Protein AF-A0AAV0T4R6-F1 (afdb_monomer)

Sequence (750 aa):
MATSAPNDISAMLDVAIAAARAAGAHMKSQLNTSCVEKTKSSKDDLVTIVDKQCQDLVFDTIKSTFPSHEFLGEEDVAPGSEASVRALQDLVSKEWLWIVDPIDGTTNFVHHRPASVVSVACAHLGEVVVGVIYDPYRDELFTAQKDKGTCLNGQPTHVSQEASISEALVGFGIGTKDSVRLPMLDFARELSAKCRGLRLQGAAAIELAWTAVGRQSAFYELDLNSWDIAAGALLVKEAGGQVTNSDGTAFSLNIRNIVASNNKGDIHSSMIKLIAKADAVHDHVNTWFFMCGPLAVNVFLLGLSLNLYVYKQNNLAFDQVFAMRPDEVPTAHGVFRTAIFLLVVQFFMFNAEIAQRGDAFGIDETRMEMLLLGYVCVAVSLLLCPLNVLHYKFRMFVVRKIARCLWPFQNFSLKLPTHATPFIEVFIADGMTSLSKFIQDLSVALMLLVMSLNSEPNDLKKSYLSKLKESPLPYFAASTPYIIRATQCLISFRRTTSVNDRFLHLLNTMKYCSSLLVISVGAYPMLTGIARPEHNSFFLLCAVFNSLYSFLWDVVMDWGLGQPKLPRRVAFLRHQLTYRPRKIYYLIIVVDFALRIVWVTKWWDWMHRGVHFKLFSQIAEVVRRIIWNFVRVEWQCIKLDILSSKKLLAGSLEVEGMIEKVPLTGENEDDLFEDAKTRMRTLNRPSAENSTKTSSTFGQSSSIGSKLHLKEVKNGDDAVVGLGGKGHRNEMITIASYYGKPEAILVSKW

Radius of gyration: 40.01 Å; Cα contacts (8 Å, |Δi|>4): 1051; chains: 1; bounding box: 109×79×119 Å

Organism: NCBI:txid134698

Secondary structure (DSSP, 8-state):
-----TT-HHHHHHHHHHHHHHHHHHHHHTTTT----EESSSTT-EE-HHHHHHHHHHHHHHHHH-TT-EEEEGGGSPSSHHHHHHHHHTTTTSSSEEEEEEEETHHHHHTT-S--EEEEEEEETTEEEEEEEEETTTTEEEEEETTTEEEETTEEE------SGGG-EEEE---SSHHHHHHHHHHHHHHHTTSSEEE--S-HHHHHHHHHTTSSSEEEESS--HHHHHHHHHHHHHTT-EEEETTSPBP-TT--SEEEE---TTHHHHHHHHHHHTTTTS----GGGGGHHHHHHHHHHHHHHHHHHHHHHTT--HHHHTT--TTTPPPHHHHHHHHHHHHHHHHHHHHHHHHHHTS-----S--HHHHHHHHHHHHHHHHH-SSSTT-HHHHHHHHHHHHHHTGGGTS---SPPSS---HHHHHHHHHHHTTHHHHHHHHHHHHHHHHHHHS-HHHHHHHHHHHHHH-SHHHHHHHHHHHHHHHHHHHHHHH---HHHHHHHHHHHHHHHHHHHHHHHHHHHHHHT-S-GGG-HHHHHHHHHHHHHHHHHIIIIIS--S-PPSSSSSSSS-S---SSSTHHHHHHHHHHHHHHHHHHHTTSTTTTT-HHHHHHHHHHHHHHHHHHHHHHHHHHHHHTTHHHHHHHHHHHHHHHHHHTT---------S-SSSSSSTTS----------------------------------------------------------SPPPP------

Structure (mmCIF, N/CA/C/O backbone):
data_AF-A0AAV0T4R6-F1
#
_entry.id   AF-A0AAV0T4R6-F1
#
loop_
_atom_site.group_PDB
_atom_site.id
_atom_site.type_symbol
_atom_site.label_atom_id
_atom_site.label_alt_id
_atom_site.label_comp_id
_atom_site.label_asym_id
_atom_site.label_entity_id
_atom_site.label_seq_id
_atom_site.pdbx_PDB_ins_code
_atom_site.Cartn_x
_atom_site.Cartn_y
_atom_site.Cartn_z
_atom_site.occupancy
_atom_site.B_iso_or_equiv
_atom_site.auth_seq_id
_atom_site.auth_comp_id
_atom_site.auth_asym_id
_atom_site.auth_atom_id
_atom_site.pdbx_PDB_model_num
ATOM 1 N N . MET A 1 1 ? 42.948 -16.107 -40.304 1.00 36.41 1 MET A N 1
ATOM 2 C CA . MET A 1 1 ? 41.979 -15.595 -39.316 1.00 36.41 1 MET A CA 1
ATOM 3 C C . MET A 1 1 ? 42.699 -14.535 -38.511 1.00 36.41 1 MET A C 1
ATOM 5 O O . MET A 1 1 ? 43.608 -14.877 -37.769 1.00 36.41 1 MET A O 1
ATOM 9 N N . ALA A 1 2 ? 42.420 -13.264 -38.793 1.00 34.12 2 ALA A N 1
ATOM 10 C CA . ALA A 1 2 ? 43.018 -12.152 -38.068 1.00 34.12 2 ALA A CA 1
ATOM 11 C C . ALA A 1 2 ? 42.344 -12.066 -36.696 1.00 34.12 2 ALA A C 1
ATOM 13 O O . ALA A 1 2 ? 41.126 -11.945 -36.618 1.00 34.12 2 ALA A O 1
ATOM 14 N N . THR A 1 3 ? 43.131 -12.190 -35.635 1.00 41.66 3 THR A N 1
ATOM 15 C CA . THR A 1 3 ? 42.727 -11.890 -34.261 1.00 41.66 3 THR A CA 1
ATOM 16 C C . THR A 1 3 ? 42.381 -10.403 -34.189 1.00 41.66 3 THR A C 1
ATOM 18 O O . THR A 1 3 ? 43.286 -9.566 -34.205 1.00 41.66 3 THR A O 1
ATOM 21 N N . SER A 1 4 ? 41.089 -10.069 -34.191 1.00 43.41 4 SER A N 1
ATOM 22 C CA . SER A 1 4 ? 40.605 -8.715 -33.909 1.00 43.41 4 SER A CA 1
ATOM 23 C C . SER A 1 4 ? 41.105 -8.291 -32.528 1.00 43.41 4 SER A C 1
ATOM 25 O O . SER A 1 4 ? 41.111 -9.091 -31.591 1.00 43.41 4 SER A O 1
ATOM 27 N N . ALA A 1 5 ? 41.589 -7.055 -32.412 1.00 47.16 5 ALA A N 1
ATOM 28 C CA . ALA A 1 5 ? 42.100 -6.529 -31.154 1.00 47.16 5 ALA A CA 1
ATOM 29 C C . ALA A 1 5 ? 41.009 -6.582 -30.060 1.00 47.16 5 ALA A C 1
ATOM 31 O O . ALA A 1 5 ? 39.840 -6.355 -30.373 1.00 47.16 5 ALA A O 1
ATOM 32 N N . PRO A 1 6 ? 41.369 -6.815 -28.785 1.00 52.62 6 PRO A N 1
ATOM 33 C CA . PRO A 1 6 ? 40.419 -6.989 -27.676 1.00 52.62 6 PRO A CA 1
ATOM 34 C C . PRO A 1 6 ? 39.485 -5.789 -27.395 1.00 52.62 6 PRO A C 1
ATOM 36 O O . PRO A 1 6 ? 38.571 -5.925 -26.594 1.00 52.62 6 PRO A O 1
ATOM 39 N N . ASN A 1 7 ? 39.655 -4.652 -28.085 1.00 66.06 7 ASN A N 1
ATOM 40 C CA . ASN A 1 7 ? 38.892 -3.412 -27.880 1.00 66.06 7 ASN A CA 1
ATOM 41 C C . ASN A 1 7 ? 38.111 -2.942 -29.131 1.00 66.06 7 ASN A C 1
ATOM 43 O O . ASN A 1 7 ? 37.771 -1.763 -29.237 1.00 66.06 7 ASN A O 1
ATOM 47 N N . ASP A 1 8 ? 37.858 -3.814 -30.113 1.00 86.12 8 ASP A N 1
ATOM 48 C CA . ASP A 1 8 ? 37.097 -3.443 -31.316 1.00 86.12 8 ASP A CA 1
ATOM 49 C C . ASP A 1 8 ? 35.579 -3.505 -31.073 1.00 86.12 8 ASP A C 1
ATOM 51 O O . ASP A 1 8 ? 34.962 -4.569 -31.126 1.00 86.12 8 ASP A O 1
ATOM 55 N N . ILE A 1 9 ? 34.968 -2.341 -30.832 1.00 92.00 9 ILE A N 1
ATOM 56 C CA . ILE A 1 9 ? 33.516 -2.184 -30.632 1.00 92.00 9 ILE A CA 1
ATOM 57 C C . ILE A 1 9 ? 32.719 -2.714 -31.840 1.00 92.00 9 ILE A C 1
ATOM 59 O O . ILE A 1 9 ? 31.626 -3.248 -31.665 1.00 92.00 9 ILE A O 1
ATOM 63 N N . SER A 1 10 ? 33.267 -2.628 -33.056 1.00 93.44 10 SER A N 1
ATOM 64 C CA . SER A 1 10 ? 32.596 -3.133 -34.264 1.00 93.44 10 SER A CA 1
ATOM 65 C C . SER A 1 10 ? 32.537 -4.662 -34.249 1.00 93.44 10 SER A C 1
ATOM 67 O O . SER A 1 10 ? 31.489 -5.245 -34.509 1.00 93.44 10 SER A O 1
ATOM 69 N N . ALA A 1 11 ? 33.631 -5.314 -33.840 1.00 94.50 11 ALA A N 1
ATOM 70 C CA . ALA A 1 11 ? 33.649 -6.762 -33.637 1.00 94.50 11 ALA A CA 1
ATOM 71 C C . ALA A 1 11 ? 32.690 -7.192 -32.511 1.00 94.50 11 ALA A C 1
ATOM 73 O O . ALA A 1 11 ? 32.040 -8.231 -32.615 1.00 94.50 11 ALA A O 1
ATOM 74 N N . MET A 1 12 ? 32.551 -6.387 -31.450 1.00 96.62 12 MET A N 1
ATOM 75 C CA . MET A 1 12 ? 31.553 -6.636 -30.401 1.00 96.62 12 MET A CA 1
ATOM 76 C C . MET A 1 12 ? 30.124 -6.553 -30.945 1.00 96.62 12 MET A C 1
ATOM 78 O O . MET A 1 12 ? 29.301 -7.399 -30.601 1.00 96.62 12 MET A O 1
ATOM 82 N N . LEU A 1 13 ? 29.828 -5.582 -31.814 1.00 98.06 13 LEU A N 1
ATOM 83 C CA . LEU A 1 13 ? 28.528 -5.487 -32.474 1.00 98.06 13 LEU A CA 1
ATOM 84 C C . LEU A 1 13 ? 28.237 -6.730 -33.328 1.00 98.06 13 LEU A C 1
ATOM 86 O O . LEU A 1 13 ? 27.162 -7.311 -33.194 1.00 98.06 13 LEU A O 1
ATOM 90 N N . ASP A 1 14 ? 29.192 -7.183 -34.141 1.00 97.81 14 ASP A N 1
ATOM 91 C CA . ASP A 1 14 ? 29.025 -8.380 -34.977 1.00 97.81 14 ASP A CA 1
ATOM 92 C C . ASP A 1 14 ? 28.740 -9.637 -34.135 1.00 97.81 14 ASP A C 1
ATOM 94 O O . ASP A 1 14 ? 27.844 -10.426 -34.455 1.00 97.81 14 ASP A O 1
ATOM 98 N N . VAL A 1 15 ? 29.452 -9.801 -33.015 1.00 98.19 15 VAL A N 1
ATOM 99 C CA . VAL A 1 15 ? 29.232 -10.911 -32.074 1.00 98.19 15 VAL A CA 1
ATOM 100 C C . VAL A 1 15 ? 27.875 -10.796 -31.376 1.00 98.19 15 VAL A C 1
ATOM 102 O O . VAL A 1 15 ? 27.172 -11.799 -31.253 1.00 98.19 15 VAL A O 1
ATOM 105 N N . ALA A 1 16 ? 27.463 -9.592 -30.970 1.00 98.50 16 ALA A N 1
ATOM 106 C CA . ALA A 1 16 ? 26.151 -9.350 -30.371 1.00 98.50 16 ALA A CA 1
ATOM 107 C C . ALA A 1 16 ? 25.010 -9.699 -31.342 1.00 98.50 16 ALA A C 1
ATOM 109 O O . ALA A 1 16 ? 24.032 -10.337 -30.951 1.00 98.50 16 ALA A O 1
ATOM 110 N N . ILE A 1 17 ? 25.158 -9.341 -32.623 1.00 98.69 17 ILE A N 1
ATOM 111 C CA . ILE A 1 17 ? 24.211 -9.688 -33.690 1.00 98.69 17 ILE A CA 1
ATOM 112 C C . ILE A 1 17 ? 24.124 -11.206 -33.863 1.00 98.69 17 ILE A C 1
ATOM 114 O O . ILE A 1 17 ? 23.020 -11.753 -33.928 1.00 98.69 17 ILE A O 1
ATOM 118 N N . ALA A 1 18 ? 25.269 -11.890 -33.936 1.00 98.31 18 ALA A N 1
ATOM 119 C CA . ALA A 1 18 ? 25.312 -13.342 -34.077 1.00 98.31 18 ALA A CA 1
ATOM 120 C C . ALA A 1 18 ? 24.632 -14.042 -32.888 1.00 98.31 18 ALA A C 1
ATOM 122 O O . ALA A 1 18 ? 23.793 -14.922 -33.093 1.00 98.31 18 ALA A O 1
ATOM 123 N N . ALA A 1 19 ? 24.931 -13.598 -31.665 1.00 98.31 19 ALA A N 1
ATOM 124 C CA . ALA A 1 19 ? 24.350 -14.123 -30.436 1.00 98.31 19 ALA A CA 1
ATOM 125 C C . ALA A 1 19 ? 22.826 -13.911 -30.378 1.00 98.31 19 ALA A C 1
ATOM 127 O O . ALA A 1 19 ? 22.076 -14.868 -30.171 1.00 98.31 19 ALA A O 1
ATOM 128 N N . ALA A 1 20 ? 22.351 -12.688 -30.642 1.00 98.56 20 ALA A N 1
ATOM 129 C CA . ALA A 1 20 ? 20.925 -12.364 -30.622 1.00 98.56 20 ALA A CA 1
ATOM 130 C C . ALA A 1 20 ? 20.135 -13.147 -31.685 1.00 98.56 20 ALA A C 1
ATOM 132 O O . ALA A 1 20 ? 19.051 -13.659 -31.402 1.00 98.56 20 ALA A O 1
ATOM 133 N N . ARG A 1 21 ? 20.686 -13.308 -32.900 1.00 98.44 21 ARG A N 1
ATOM 134 C CA . ARG A 1 21 ? 20.055 -14.116 -33.958 1.00 98.44 21 ARG A CA 1
ATOM 135 C C . ARG A 1 21 ? 19.988 -15.597 -33.595 1.00 98.44 21 ARG A C 1
ATOM 137 O O . ARG A 1 21 ? 18.956 -16.219 -33.846 1.00 98.44 21 ARG A O 1
ATOM 144 N N . ALA A 1 22 ? 21.051 -16.154 -33.012 1.00 97.94 22 ALA A N 1
ATOM 145 C CA . ALA A 1 22 ? 21.080 -17.551 -32.582 1.00 97.94 22 ALA A CA 1
ATOM 146 C C . ALA A 1 22 ? 20.022 -17.826 -31.501 1.00 97.94 22 ALA A C 1
ATOM 148 O O . ALA A 1 22 ? 19.204 -18.735 -31.658 1.00 97.94 22 ALA A O 1
ATOM 149 N N . ALA A 1 23 ? 19.971 -16.990 -30.461 1.00 97.81 23 ALA A N 1
ATOM 150 C CA . ALA A 1 23 ? 18.964 -17.093 -29.410 1.00 97.81 23 ALA A CA 1
ATOM 151 C C . ALA A 1 23 ? 17.542 -16.860 -29.939 1.00 97.81 23 ALA A C 1
ATOM 153 O O . ALA A 1 23 ? 16.640 -17.634 -29.638 1.00 97.81 23 ALA A O 1
ATOM 154 N N . GLY A 1 24 ? 17.325 -15.869 -30.809 1.00 96.94 24 GLY A N 1
ATOM 155 C CA . GLY A 1 24 ? 16.000 -15.613 -31.380 1.00 96.94 24 GLY A CA 1
ATOM 156 C C . GLY A 1 24 ? 15.509 -16.732 -32.305 1.00 96.94 24 GLY A C 1
ATOM 157 O O . GLY A 1 24 ? 14.315 -17.035 -32.328 1.00 96.94 24 GLY A O 1
ATOM 158 N N . ALA A 1 25 ? 16.412 -17.390 -33.041 1.00 96.44 25 ALA A N 1
ATOM 159 C CA . ALA A 1 25 ? 16.084 -18.586 -33.817 1.00 96.44 25 ALA A CA 1
ATOM 160 C C . ALA A 1 25 ? 15.682 -19.755 -32.903 1.00 96.44 25 ALA A C 1
ATOM 162 O O . ALA A 1 25 ? 14.692 -20.439 -33.182 1.00 96.44 25 ALA A O 1
ATOM 163 N N . HIS A 1 26 ? 16.400 -19.941 -31.789 1.00 95.56 26 HIS A N 1
ATOM 164 C CA . HIS A 1 26 ? 16.051 -20.930 -30.770 1.00 95.56 26 HIS A CA 1
ATOM 165 C C . HIS A 1 26 ? 14.690 -20.629 -30.135 1.00 95.56 26 HIS A C 1
ATOM 167 O O . HIS A 1 26 ? 13.808 -21.487 -30.181 1.00 95.56 26 HIS A O 1
ATOM 173 N N . MET A 1 27 ? 14.463 -19.392 -29.675 1.00 93.44 27 MET A N 1
ATOM 174 C CA . MET A 1 27 ? 13.177 -18.922 -29.146 1.00 93.44 27 MET A CA 1
ATOM 175 C C . MET A 1 27 ? 12.031 -19.231 -30.117 1.00 93.44 27 MET A C 1
ATOM 177 O O . MET A 1 27 ? 11.029 -19.836 -29.736 1.00 93.44 27 MET A O 1
ATOM 181 N N . LYS A 1 28 ? 12.192 -18.891 -31.403 1.00 91.62 28 LYS A N 1
ATOM 182 C CA . LYS A 1 28 ? 11.178 -19.145 -32.437 1.00 91.62 28 LYS A CA 1
ATOM 183 C C . LYS A 1 28 ? 10.896 -20.637 -32.636 1.00 91.62 28 LYS A C 1
ATOM 185 O O . LYS A 1 28 ? 9.748 -21.012 -32.872 1.00 91.62 28 LYS A O 1
ATOM 190 N N . SER A 1 29 ? 11.915 -21.493 -32.528 1.00 91.56 29 SER A N 1
ATOM 191 C CA . SER A 1 29 ? 11.759 -22.949 -32.662 1.00 91.56 29 SER A CA 1
ATOM 192 C C . SER A 1 29 ? 10.933 -23.575 -31.531 1.00 91.56 29 SER A C 1
ATOM 194 O O . SER A 1 29 ? 10.285 -24.598 -31.745 1.00 91.56 29 SER A O 1
ATOM 196 N N . GLN A 1 30 ? 10.912 -22.937 -30.355 1.00 88.56 30 GLN A N 1
ATOM 197 C CA . GLN A 1 30 ? 10.234 -23.424 -29.150 1.00 88.56 30 GLN A CA 1
ATOM 198 C C . GLN A 1 30 ? 8.831 -22.827 -28.945 1.00 88.56 30 GLN A C 1
ATOM 200 O O . GLN A 1 30 ? 8.185 -23.090 -27.932 1.00 88.56 30 GLN A O 1
ATOM 205 N N . LEU A 1 31 ? 8.310 -22.052 -29.906 1.00 80.06 31 LEU A N 1
ATOM 206 C CA . LEU A 1 31 ? 7.000 -21.400 -29.780 1.00 80.06 31 LEU A CA 1
ATOM 207 C C . LEU A 1 31 ? 5.840 -22.375 -29.549 1.00 80.06 31 LEU A C 1
ATOM 209 O O . LEU A 1 31 ? 4.858 -21.985 -28.938 1.00 80.06 31 LEU A O 1
ATOM 213 N N . ASN A 1 32 ? 5.930 -23.616 -30.034 1.00 72.56 32 ASN A N 1
ATOM 214 C CA . ASN A 1 32 ? 4.870 -24.624 -29.883 1.00 72.56 32 ASN A CA 1
ATOM 215 C C . ASN A 1 32 ? 5.080 -25.554 -28.673 1.00 72.56 32 ASN A C 1
ATOM 217 O O . ASN A 1 32 ? 4.263 -26.443 -28.435 1.00 72.56 32 ASN A O 1
ATOM 221 N N . THR A 1 33 ? 6.182 -25.390 -27.939 1.00 68.75 33 THR A N 1
ATOM 222 C CA . THR A 1 33 ? 6.586 -26.222 -26.791 1.00 68.75 33 THR A CA 1
ATOM 223 C C . THR A 1 33 ? 6.694 -25.414 -25.495 1.00 68.75 33 THR A C 1
ATOM 225 O O . THR A 1 33 ? 7.062 -25.973 -24.461 1.00 68.75 33 THR A O 1
ATOM 228 N N . SER A 1 34 ? 6.347 -24.122 -25.524 1.00 61.28 34 SER A N 1
ATOM 229 C CA . SER A 1 34 ? 6.390 -23.222 -24.373 1.00 61.28 34 SER A CA 1
ATOM 230 C C . SER A 1 34 ? 5.389 -23.654 -23.293 1.00 61.28 34 SER A C 1
ATOM 232 O O . SER A 1 34 ? 4.182 -23.449 -23.387 1.00 61.28 34 SER A O 1
ATOM 234 N N . CYS A 1 35 ? 5.901 -24.277 -22.232 1.00 59.34 35 CYS A N 1
ATOM 235 C CA . CYS A 1 35 ? 5.155 -24.573 -21.015 1.00 59.34 35 CYS A CA 1
ATOM 236 C C . CYS A 1 35 ? 5.769 -23.777 -19.859 1.00 59.34 35 CYS A C 1
ATOM 238 O O . CYS A 1 35 ? 6.993 -23.695 -19.746 1.00 59.34 35 CYS A O 1
ATOM 240 N N . VAL A 1 36 ? 4.925 -23.193 -19.006 1.00 60.78 36 VAL A N 1
ATOM 241 C CA . VAL A 1 36 ? 5.376 -22.498 -17.792 1.00 60.78 36 VAL A CA 1
ATOM 242 C C . VAL A 1 36 ? 6.017 -23.521 -16.860 1.00 60.78 36 VAL A C 1
ATOM 244 O O . VAL A 1 36 ? 5.343 -24.446 -16.409 1.00 60.78 36 VAL A O 1
ATOM 247 N N . GLU A 1 37 ? 7.303 -23.356 -16.552 1.00 55.69 37 GLU A N 1
ATOM 248 C CA . GLU A 1 37 ? 7.976 -24.233 -15.593 1.00 55.69 37 GLU A CA 1
ATOM 249 C C . GLU A 1 37 ? 7.699 -23.767 -14.156 1.00 55.69 37 GLU A C 1
ATOM 251 O O . GLU A 1 37 ? 7.315 -24.573 -13.304 1.00 55.69 37 GLU A O 1
ATOM 256 N N . LYS A 1 38 ? 7.877 -22.461 -13.880 1.00 55.19 38 LYS A N 1
ATOM 257 C CA . LYS A 1 38 ? 7.741 -21.837 -12.550 1.00 55.19 38 LYS A CA 1
ATOM 258 C C . LYS A 1 38 ? 7.338 -20.356 -12.647 1.00 55.19 38 LYS A C 1
ATOM 260 O O . LYS A 1 38 ? 7.546 -19.703 -13.664 1.00 55.19 38 LYS A O 1
ATOM 265 N N . THR A 1 39 ? 6.795 -19.821 -11.553 1.00 54.56 39 THR A N 1
ATOM 266 C CA . THR A 1 39 ? 6.626 -18.374 -11.309 1.00 54.56 39 THR A CA 1
ATOM 267 C C . THR A 1 39 ? 7.794 -17.858 -10.454 1.00 54.56 39 THR A C 1
ATOM 269 O O . THR A 1 39 ? 8.109 -18.508 -9.455 1.00 54.56 39 THR A O 1
ATOM 272 N N . LYS A 1 40 ? 8.414 -16.720 -10.807 1.00 57.88 40 LYS A N 1
ATOM 273 C CA . LYS A 1 40 ? 9.547 -16.086 -10.095 1.00 57.88 40 LYS A CA 1
ATOM 274 C C . LYS A 1 40 ? 9.068 -15.308 -8.850 1.00 57.88 40 LYS A C 1
ATOM 276 O O . LYS A 1 40 ? 8.928 -15.894 -7.777 1.00 57.88 40 LYS A O 1
ATOM 281 N N . SER A 1 41 ? 8.819 -13.996 -8.953 1.00 49.41 41 SER A N 1
ATOM 282 C CA . SER A 1 41 ? 8.481 -13.125 -7.805 1.00 49.41 41 SER A CA 1
ATOM 283 C C . SER A 1 41 ? 6.982 -13.002 -7.504 1.00 49.41 41 SER A C 1
ATOM 285 O O . SER A 1 41 ? 6.589 -12.661 -6.386 1.00 49.41 41 SER A O 1
ATOM 287 N N . SER A 1 42 ? 6.129 -13.270 -8.491 1.00 49.22 42 SER A N 1
ATOM 288 C CA . SER A 1 42 ? 4.673 -13.205 -8.374 1.00 49.22 42 SER A CA 1
ATOM 289 C C . SER A 1 42 ? 4.015 -14.138 -9.390 1.00 49.22 42 SER A C 1
ATOM 291 O O . SER A 1 42 ? 4.673 -14.643 -10.295 1.00 49.22 42 SER A O 1
ATOM 293 N N . LYS A 1 43 ? 2.696 -14.330 -9.285 1.00 47.97 43 LYS A N 1
ATOM 294 C CA . LYS A 1 43 ? 1.919 -15.060 -10.302 1.00 47.97 43 LYS A CA 1
ATOM 295 C C . LYS A 1 43 ? 2.011 -14.439 -11.711 1.00 47.97 43 LYS A C 1
ATOM 297 O O . LYS A 1 43 ? 1.668 -15.115 -12.672 1.00 47.97 43 LYS A O 1
ATOM 302 N N . ASP A 1 44 ? 2.423 -13.172 -11.801 1.00 49.88 44 ASP A N 1
ATOM 303 C CA . ASP A 1 44 ? 2.528 -12.400 -13.042 1.00 49.88 44 ASP A CA 1
ATOM 304 C C . ASP A 1 44 ? 3.972 -12.400 -13.607 1.00 49.88 44 ASP A C 1
ATOM 306 O O . ASP A 1 44 ? 4.223 -11.751 -14.616 1.00 49.88 44 ASP A O 1
ATOM 310 N N . ASP A 1 45 ? 4.919 -13.081 -12.947 1.00 58.09 45 ASP A N 1
ATOM 311 C CA . ASP A 1 45 ? 6.350 -13.124 -13.287 1.00 58.09 45 ASP A CA 1
ATOM 312 C C . ASP A 1 45 ? 6.743 -14.571 -13.638 1.00 58.09 45 ASP A C 1
ATOM 314 O O . ASP A 1 45 ? 6.843 -15.433 -12.757 1.00 58.09 45 ASP A O 1
ATOM 318 N N . LEU A 1 46 ? 6.846 -14.858 -14.937 1.00 65.81 46 LEU A N 1
ATOM 319 C CA . LEU A 1 46 ? 6.954 -16.206 -15.502 1.00 65.81 46 LEU A CA 1
ATOM 320 C C . LEU A 1 46 ? 8.368 -16.472 -16.013 1.00 65.81 46 LEU A C 1
ATOM 322 O O . LEU A 1 46 ? 9.001 -15.579 -16.556 1.00 65.81 46 LEU A O 1
ATOM 326 N N . VAL A 1 47 ? 8.817 -17.722 -15.903 1.00 73.31 47 VAL A N 1
ATOM 327 C CA . VAL A 1 47 ? 10.069 -18.189 -16.509 1.00 73.31 47 VAL A CA 1
ATOM 328 C C . VAL A 1 47 ? 9.870 -19.550 -17.162 1.00 73.31 47 VAL A C 1
ATOM 330 O O . VAL A 1 47 ? 9.128 -20.403 -16.651 1.00 73.31 47 VAL A O 1
ATOM 333 N N . THR A 1 48 ? 10.528 -19.764 -18.297 1.00 78.50 48 THR A N 1
ATOM 334 C CA . THR A 1 48 ? 10.548 -21.046 -19.000 1.00 78.50 48 THR A CA 1
ATOM 335 C C . THR A 1 48 ? 11.974 -21.583 -19.124 1.00 78.50 48 THR A C 1
ATOM 337 O O . THR A 1 48 ? 12.958 -20.859 -18.999 1.00 78.50 48 THR A O 1
ATOM 340 N N . ILE A 1 49 ? 12.097 -22.875 -19.437 1.00 83.75 49 ILE A N 1
ATOM 341 C CA . ILE A 1 49 ? 13.389 -23.500 -19.775 1.00 83.75 49 ILE A CA 1
ATOM 342 C C . ILE A 1 49 ? 14.040 -22.794 -20.983 1.00 83.75 49 ILE A C 1
ATOM 344 O O . ILE A 1 49 ? 15.265 -22.784 -21.113 1.00 83.75 49 ILE A O 1
ATOM 348 N N . VAL A 1 50 ? 13.228 -22.201 -21.866 1.00 88.19 50 VAL A N 1
ATOM 349 C CA . VAL A 1 50 ? 13.693 -21.541 -23.091 1.00 88.19 50 VAL A CA 1
ATOM 350 C C . VAL A 1 50 ? 14.469 -20.265 -22.767 1.00 88.19 50 VAL A C 1
ATOM 352 O O . VAL A 1 50 ? 15.487 -20.030 -23.410 1.00 88.19 50 VAL A O 1
ATOM 355 N N . ASP A 1 51 ? 14.062 -19.497 -21.749 1.00 89.94 51 ASP A N 1
ATOM 356 C CA . ASP A 1 51 ? 14.769 -18.286 -21.305 1.00 89.94 51 ASP A CA 1
ATOM 357 C C . ASP A 1 51 ? 16.225 -18.626 -20.937 1.00 89.94 51 ASP A C 1
ATOM 359 O O . ASP A 1 51 ? 17.170 -18.044 -21.475 1.00 89.94 51 ASP A O 1
ATOM 363 N N . LYS A 1 52 ? 16.427 -19.673 -20.122 1.00 90.62 52 LYS A N 1
ATOM 364 C CA . LYS A 1 52 ? 17.772 -20.121 -19.726 1.00 90.62 52 LYS A CA 1
ATOM 365 C C . LYS A 1 52 ? 18.594 -20.636 -20.911 1.00 90.62 52 LYS A C 1
ATOM 367 O O . LYS A 1 52 ? 19.765 -20.291 -21.038 1.00 90.62 52 LYS A O 1
ATOM 372 N N . GLN A 1 53 ? 17.984 -21.409 -21.811 1.00 93.88 53 GLN A N 1
ATOM 373 C CA . GLN A 1 53 ? 18.660 -21.899 -23.020 1.00 93.88 53 GLN A CA 1
ATOM 374 C C . GLN A 1 53 ? 19.099 -20.756 -23.946 1.00 93.88 53 GLN A C 1
ATOM 376 O O . GLN A 1 53 ? 20.204 -20.791 -24.484 1.00 93.88 53 GLN A O 1
ATOM 381 N N . CYS A 1 54 ? 18.253 -19.740 -24.128 1.00 96.25 54 CYS A N 1
ATOM 382 C CA . CYS A 1 54 ? 18.593 -18.544 -24.892 1.00 96.25 54 CYS A CA 1
ATOM 383 C C . CYS A 1 54 ? 19.751 -17.775 -24.240 1.00 96.25 54 CYS A C 1
ATOM 385 O O . CYS A 1 54 ? 20.673 -17.374 -24.949 1.00 96.25 54 CYS A O 1
ATOM 387 N N . GLN A 1 55 ? 19.751 -17.618 -22.911 1.00 97.69 55 GLN A N 1
ATOM 388 C CA . GLN A 1 55 ? 20.844 -16.953 -22.195 1.00 97.69 55 GLN A CA 1
ATOM 389 C C . GLN A 1 55 ? 22.173 -17.685 -22.382 1.00 97.69 55 GLN A C 1
ATOM 391 O O . GLN A 1 55 ? 23.171 -17.057 -22.735 1.00 97.69 55 GLN A O 1
ATOM 396 N N . ASP A 1 56 ? 22.178 -19.006 -22.197 1.00 96.69 56 ASP A N 1
ATOM 397 C CA . ASP A 1 56 ? 23.386 -19.820 -22.327 1.00 96.69 56 ASP A CA 1
ATOM 398 C C . ASP A 1 56 ? 23.941 -19.748 -23.765 1.00 96.69 56 ASP A C 1
ATOM 400 O O . ASP A 1 56 ? 25.141 -19.552 -23.952 1.00 96.69 56 ASP A O 1
ATOM 404 N N . LEU A 1 57 ? 23.076 -19.768 -24.792 1.00 97.50 57 LEU A N 1
ATOM 405 C CA . LEU A 1 57 ? 23.481 -19.567 -26.192 1.00 97.50 57 LEU A CA 1
ATOM 406 C C . LEU A 1 57 ? 24.134 -18.198 -26.434 1.00 97.50 57 LEU A C 1
ATOM 408 O O . LEU A 1 57 ? 25.143 -18.112 -27.143 1.00 97.50 57 LEU A O 1
ATOM 412 N N . VAL A 1 58 ? 23.569 -17.127 -25.867 1.00 98.19 58 VAL A N 1
ATOM 413 C CA . VAL A 1 58 ? 24.148 -15.779 -25.974 1.00 98.19 58 VAL A CA 1
ATOM 414 C C . VAL A 1 58 ? 25.510 -15.733 -25.283 1.00 98.19 58 VAL A C 1
ATOM 416 O O . VAL A 1 58 ? 26.485 -15.268 -25.879 1.00 98.19 58 VAL A O 1
ATOM 419 N N . PHE A 1 59 ? 25.599 -16.256 -24.059 1.00 98.06 59 PHE A N 1
ATOM 420 C CA . PHE A 1 59 ? 26.829 -16.267 -23.268 1.00 98.06 59 PHE A CA 1
ATOM 421 C C . PHE A 1 59 ? 27.931 -17.067 -23.957 1.00 98.06 59 PHE A C 1
ATOM 423 O O . PHE A 1 59 ? 29.035 -16.552 -24.112 1.00 98.06 59 PHE A O 1
ATOM 430 N N . ASP A 1 60 ? 27.640 -18.279 -24.429 1.00 97.62 60 ASP A N 1
ATOM 431 C CA . ASP A 1 60 ? 28.615 -19.138 -25.105 1.00 97.62 60 ASP A CA 1
ATOM 432 C C . ASP A 1 60 ? 29.136 -18.495 -26.394 1.00 97.62 60 ASP A C 1
ATOM 434 O O . ASP A 1 60 ? 30.346 -18.487 -26.649 1.00 97.62 60 ASP A O 1
ATOM 438 N N . THR A 1 61 ? 28.241 -17.885 -27.180 1.00 97.62 61 THR A N 1
ATOM 439 C CA . THR A 1 61 ? 28.611 -17.183 -28.417 1.00 97.62 61 THR A CA 1
ATOM 440 C C . THR A 1 61 ? 29.577 -16.039 -28.121 1.00 97.62 61 THR A C 1
ATOM 442 O O . THR A 1 61 ? 30.646 -15.957 -28.730 1.00 97.62 61 THR A O 1
ATOM 445 N N . ILE A 1 62 ? 29.254 -15.189 -27.145 1.00 97.25 62 ILE A N 1
ATOM 446 C CA . ILE A 1 62 ? 30.095 -14.048 -26.775 1.00 97.25 62 ILE A CA 1
ATOM 447 C C . ILE A 1 62 ? 31.415 -14.519 -26.158 1.00 97.25 62 ILE A C 1
ATOM 449 O O . ILE A 1 62 ? 32.484 -14.074 -26.575 1.00 97.25 62 ILE A O 1
ATOM 453 N N . LYS A 1 63 ? 31.365 -15.451 -25.202 1.00 96.06 63 LYS A N 1
ATOM 454 C CA . LYS A 1 63 ? 32.529 -15.949 -24.456 1.00 96.06 63 LYS A CA 1
ATOM 455 C C . LYS A 1 63 ? 33.535 -16.673 -25.348 1.00 96.06 63 LYS A C 1
ATOM 457 O O . LYS A 1 63 ? 34.728 -16.646 -25.053 1.00 96.06 63 LYS A O 1
ATOM 462 N N . SER A 1 64 ? 33.083 -17.269 -26.454 1.00 95.19 64 SER A N 1
ATOM 463 C CA . SER A 1 64 ? 33.968 -17.870 -27.461 1.00 95.19 64 SER A CA 1
ATOM 464 C C . SER A 1 64 ? 34.907 -16.852 -28.126 1.00 95.19 64 SER A C 1
ATOM 466 O O . SER A 1 64 ? 36.022 -17.207 -28.506 1.00 95.19 64 SER A O 1
ATOM 468 N N . THR A 1 65 ? 34.477 -15.589 -28.230 1.00 95.12 65 THR A N 1
ATOM 469 C CA . THR A 1 65 ? 35.255 -14.497 -28.838 1.00 95.12 65 THR A CA 1
ATOM 470 C C . THR A 1 65 ? 35.897 -13.597 -27.780 1.00 95.12 65 THR A C 1
ATOM 472 O O . THR A 1 65 ? 37.038 -13.169 -27.941 1.00 95.12 65 THR A O 1
ATOM 475 N N . PHE A 1 66 ? 35.199 -13.358 -26.667 1.00 95.25 66 PHE A N 1
ATOM 476 C CA . PHE A 1 66 ? 35.595 -12.453 -25.587 1.00 95.25 66 PHE A CA 1
ATOM 477 C C . PHE A 1 66 ? 35.604 -13.169 -24.221 1.00 95.25 66 PHE A C 1
ATOM 479 O O . PHE A 1 66 ? 34.758 -12.903 -23.365 1.00 95.25 66 PHE A O 1
ATOM 486 N N . PRO A 1 67 ? 36.556 -14.089 -23.976 1.00 94.62 67 PRO A N 1
ATOM 487 C CA . PRO A 1 67 ? 36.554 -14.942 -22.784 1.00 94.62 67 PRO A CA 1
ATOM 488 C C . PRO A 1 67 ? 36.833 -14.199 -21.468 1.00 94.62 67 PRO A C 1
ATOM 490 O O . PRO A 1 67 ? 36.570 -14.750 -20.401 1.00 94.62 67 PRO A O 1
ATOM 493 N N . SER A 1 68 ? 37.388 -12.984 -21.527 1.00 93.31 68 SER A N 1
ATOM 494 C CA . SER A 1 68 ? 37.719 -12.156 -20.360 1.00 93.31 68 SER A CA 1
ATOM 495 C C . SER A 1 68 ? 36.622 -11.163 -19.962 1.00 93.31 68 SER A C 1
ATOM 497 O O . SER A 1 68 ? 36.814 -10.431 -18.994 1.00 93.31 68 SER A O 1
ATOM 499 N N . HIS A 1 69 ? 35.519 -11.081 -20.713 1.00 96.06 69 HIS A N 1
ATOM 500 C CA . HIS A 1 69 ? 34.434 -10.143 -20.419 1.00 96.06 69 HIS A CA 1
ATOM 501 C C . HIS A 1 69 ? 33.487 -10.723 -19.363 1.00 96.06 69 HIS A C 1
ATOM 503 O O . HIS A 1 69 ? 33.347 -11.940 -19.233 1.00 96.06 69 HIS A O 1
ATOM 509 N N . GLU A 1 70 ? 32.827 -9.838 -18.622 1.00 97.25 70 GLU A N 1
ATOM 510 C CA . GLU A 1 70 ? 31.863 -10.197 -17.581 1.00 97.25 70 GLU A CA 1
ATOM 511 C C . GLU A 1 70 ? 30.436 -10.199 -18.141 1.00 97.25 70 GLU A C 1
ATOM 513 O O . GLU A 1 70 ? 30.160 -9.583 -19.174 1.00 97.25 70 GLU A O 1
ATOM 518 N N . PHE A 1 71 ? 29.518 -10.871 -17.445 1.00 97.56 71 PHE A N 1
ATOM 519 C CA . PHE A 1 71 ? 28.136 -11.056 -17.885 1.00 97.56 71 PHE A CA 1
ATOM 520 C C . PHE A 1 71 ? 27.136 -10.744 -16.769 1.00 97.56 71 PHE A C 1
ATOM 522 O O . PHE A 1 71 ? 27.348 -11.097 -15.611 1.00 97.56 71 PHE A O 1
ATOM 529 N N . LEU A 1 72 ? 26.021 -10.124 -17.147 1.00 97.44 72 LEU A N 1
ATOM 530 C CA . LEU A 1 72 ? 24.822 -9.936 -16.340 1.00 97.44 72 LEU A CA 1
ATOM 531 C C . LEU A 1 72 ? 23.622 -10.411 -17.165 1.00 97.44 72 LEU A C 1
ATOM 533 O O . LEU A 1 72 ? 23.231 -9.746 -18.121 1.00 97.44 72 LEU A O 1
ATOM 537 N N . GLY A 1 73 ? 23.062 -11.563 -16.807 1.00 95.75 73 GLY A N 1
ATOM 538 C CA . GLY A 1 73 ? 21.868 -12.122 -17.444 1.00 95.75 73 GLY A CA 1
ATOM 539 C C . GLY A 1 73 ? 20.716 -12.223 -16.456 1.00 95.75 73 GLY A C 1
ATOM 540 O O . GLY A 1 73 ? 20.953 -12.527 -15.285 1.00 95.75 73 GLY A O 1
ATOM 541 N N . GLU A 1 74 ? 19.490 -11.985 -16.922 1.00 93.12 74 GLU A N 1
ATOM 542 C CA . GLU A 1 74 ? 18.284 -12.059 -16.089 1.00 93.12 74 GLU A CA 1
ATOM 543 C C . GLU A 1 74 ? 18.196 -13.368 -15.290 1.00 93.12 74 GLU A C 1
ATOM 545 O O . GLU A 1 74 ? 17.949 -13.346 -14.083 1.00 93.12 74 GLU A O 1
ATOM 550 N N . GLU A 1 75 ? 18.432 -14.511 -15.942 1.00 90.62 75 GLU A N 1
ATOM 551 C CA . GLU A 1 75 ? 18.163 -15.831 -15.359 1.00 90.62 75 GLU A CA 1
ATOM 552 C C . GLU A 1 75 ? 19.165 -16.251 -14.280 1.00 90.62 75 GLU A C 1
ATOM 554 O O . GLU A 1 75 ? 18.937 -17.228 -13.564 1.00 90.62 75 GLU A O 1
ATOM 559 N N . ASP A 1 76 ? 20.264 -15.508 -14.132 1.00 90.06 76 ASP A N 1
ATOM 560 C CA . ASP A 1 76 ? 21.254 -15.741 -13.077 1.00 90.06 76 ASP A CA 1
ATOM 561 C C . ASP A 1 76 ? 21.024 -14.834 -11.850 1.00 90.06 76 ASP A C 1
ATOM 563 O O . ASP A 1 76 ? 21.708 -14.970 -10.831 1.00 90.06 76 ASP A O 1
ATOM 567 N N . VAL A 1 77 ? 20.045 -13.923 -11.912 1.00 88.00 77 VAL A N 1
ATOM 568 C CA . VAL A 1 77 ? 19.733 -12.980 -10.835 1.00 88.00 77 VAL A CA 1
ATOM 569 C C . VAL A 1 77 ? 18.483 -13.418 -10.076 1.00 88.00 77 VAL A C 1
ATOM 571 O O . VAL A 1 77 ? 17.446 -13.753 -10.644 1.00 88.00 77 VAL A O 1
ATOM 574 N N . ALA A 1 78 ? 18.563 -13.401 -8.743 1.00 83.44 78 ALA A N 1
ATOM 575 C CA . ALA A 1 78 ? 17.415 -13.726 -7.903 1.00 83.44 78 ALA A CA 1
ATOM 576 C C . ALA A 1 78 ? 16.253 -12.726 -8.121 1.00 83.44 78 ALA A C 1
ATOM 578 O O . ALA A 1 78 ? 16.503 -11.546 -8.375 1.00 83.44 78 ALA A O 1
ATOM 579 N N . PRO A 1 79 ? 14.983 -13.144 -7.963 1.00 73.75 79 PRO A N 1
ATOM 580 C CA . PRO A 1 79 ? 13.850 -12.254 -8.201 1.00 73.75 79 PRO A CA 1
ATOM 581 C C . PRO A 1 79 ? 13.814 -11.041 -7.256 1.00 73.75 79 PRO A C 1
ATOM 583 O O . PRO A 1 79 ? 14.097 -11.150 -6.060 1.00 73.75 79 PRO A O 1
ATOM 586 N N . GLY A 1 80 ? 13.363 -9.897 -7.780 1.00 73.19 80 GLY A N 1
ATOM 587 C CA . GLY A 1 80 ? 13.109 -8.668 -7.020 1.00 73.19 80 GLY A CA 1
ATOM 588 C C . GLY A 1 80 ? 14.140 -7.551 -7.237 1.00 73.19 80 GLY A C 1
ATOM 589 O O . GLY A 1 80 ? 15.318 -7.788 -7.491 1.00 73.19 80 GLY A O 1
ATOM 590 N N . SER A 1 81 ? 13.693 -6.298 -7.092 1.00 78.94 81 SER A N 1
ATOM 591 C CA . SER A 1 81 ? 14.486 -5.110 -7.460 1.00 78.94 81 SER A CA 1
ATOM 592 C C . SER A 1 81 ? 15.793 -4.987 -6.682 1.00 78.94 81 SER A C 1
ATOM 594 O O . SER A 1 81 ? 16.802 -4.578 -7.241 1.00 78.94 81 SER A O 1
ATOM 596 N N . GLU A 1 82 ? 15.808 -5.363 -5.402 1.00 78.31 82 GLU A N 1
ATOM 597 C CA . GLU A 1 82 ? 17.020 -5.304 -4.577 1.00 78.31 82 GLU A CA 1
ATOM 598 C C . GLU A 1 82 ? 18.099 -6.281 -5.052 1.00 78.31 82 GLU A C 1
ATOM 600 O O . GLU A 1 82 ? 19.284 -5.957 -4.994 1.00 78.31 82 GLU A O 1
ATOM 605 N N . ALA A 1 83 ? 17.701 -7.464 -5.525 1.00 79.81 83 ALA A N 1
ATOM 606 C CA . ALA A 1 83 ? 18.628 -8.457 -6.052 1.00 79.81 83 ALA A CA 1
ATOM 607 C C . ALA A 1 83 ? 19.233 -7.990 -7.382 1.00 79.81 83 ALA A C 1
ATOM 609 O O . ALA A 1 83 ? 20.451 -8.041 -7.534 1.00 79.81 83 ALA A O 1
ATOM 610 N N . SER A 1 84 ? 18.413 -7.437 -8.282 1.00 83.44 84 SER A N 1
ATOM 611 C CA . SER A 1 84 ? 18.881 -6.821 -9.533 1.00 83.44 84 SER A CA 1
ATOM 612 C C . SER A 1 84 ? 19.851 -5.659 -9.290 1.00 83.44 84 SER A C 1
ATOM 614 O O . SER A 1 84 ? 20.927 -5.621 -9.885 1.00 83.44 84 SER A O 1
ATOM 616 N N . VAL A 1 85 ? 19.538 -4.759 -8.347 1.00 84.88 85 VAL A N 1
ATOM 617 C CA . VAL A 1 85 ? 20.431 -3.644 -7.982 1.00 84.88 85 VAL A CA 1
ATOM 618 C C . VAL A 1 85 ? 21.774 -4.152 -7.455 1.00 84.88 85 VAL A C 1
ATOM 620 O O . VAL A 1 85 ? 22.815 -3.653 -7.875 1.00 84.88 85 VAL A O 1
ATOM 623 N N . ARG A 1 86 ? 21.773 -5.153 -6.564 1.00 85.12 86 ARG A N 1
ATOM 624 C CA . ARG A 1 86 ? 23.018 -5.734 -6.032 1.00 85.12 86 ARG A CA 1
ATOM 625 C C . ARG A 1 86 ? 23.842 -6.417 -7.122 1.00 85.12 86 ARG A C 1
ATOM 627 O O . ARG A 1 86 ? 25.042 -6.186 -7.182 1.00 85.12 86 ARG A O 1
ATOM 634 N N . ALA A 1 87 ? 23.203 -7.202 -7.991 1.00 88.75 87 ALA A N 1
ATOM 635 C CA . ALA A 1 87 ? 23.884 -7.899 -9.082 1.00 88.75 87 ALA A CA 1
ATOM 636 C C . ALA A 1 87 ? 24.599 -6.922 -10.028 1.00 88.75 87 ALA A C 1
ATOM 638 O O . ALA A 1 87 ? 25.735 -7.163 -10.430 1.00 88.75 87 ALA A O 1
ATOM 639 N N . LEU A 1 88 ? 23.968 -5.786 -10.339 1.00 91.50 88 LEU A N 1
ATOM 640 C CA . LEU A 1 88 ? 24.590 -4.750 -11.158 1.00 91.50 88 LEU A CA 1
ATOM 641 C C . LEU A 1 88 ? 25.711 -4.004 -10.420 1.00 91.50 88 LEU A C 1
ATOM 643 O O . LEU A 1 88 ? 26.719 -3.667 -11.037 1.00 91.50 88 LEU A O 1
ATOM 647 N N . GLN A 1 89 ? 25.558 -3.736 -9.120 1.00 89.38 89 GLN A N 1
ATOM 648 C CA . GLN A 1 89 ? 26.499 -2.915 -8.351 1.00 89.38 89 GLN A CA 1
ATOM 649 C C . GLN A 1 89 ? 27.936 -3.462 -8.379 1.00 89.38 89 GLN A C 1
ATOM 651 O O . GLN A 1 89 ? 28.881 -2.678 -8.485 1.00 89.38 89 GLN A O 1
ATOM 656 N N . ASP A 1 90 ? 28.095 -4.786 -8.357 1.00 82.00 90 ASP A N 1
ATOM 657 C CA . ASP A 1 90 ? 29.404 -5.453 -8.399 1.00 82.00 90 ASP A CA 1
ATOM 658 C C . ASP A 1 90 ? 30.007 -5.524 -9.818 1.00 82.00 90 ASP A C 1
ATOM 660 O O . ASP A 1 90 ? 31.207 -5.769 -9.985 1.00 82.00 90 ASP A O 1
ATOM 664 N N . LEU A 1 91 ? 29.188 -5.298 -10.850 1.00 91.94 91 LEU A N 1
ATOM 665 C CA . LEU A 1 91 ? 29.548 -5.486 -12.257 1.00 91.94 91 LEU A CA 1
ATOM 666 C C . LEU A 1 91 ? 29.663 -4.177 -13.048 1.00 91.94 91 LEU A C 1
ATOM 668 O O . LEU A 1 91 ? 30.389 -4.124 -14.036 1.00 91.94 91 LEU A O 1
ATOM 672 N N . VAL A 1 92 ? 28.990 -3.104 -12.629 1.00 91.12 92 VAL A N 1
ATOM 673 C CA . VAL A 1 92 ? 28.875 -1.856 -13.408 1.00 91.12 92 VAL A CA 1
ATOM 674 C C . VAL A 1 92 ? 30.221 -1.174 -13.681 1.00 91.12 92 VAL A C 1
ATOM 676 O O . VAL A 1 92 ? 30.366 -0.472 -14.676 1.00 91.12 92 VAL A O 1
ATOM 679 N N . SER A 1 93 ? 31.216 -1.384 -12.817 1.00 89.38 93 SER A N 1
ATOM 680 C CA . SER A 1 93 ? 32.563 -0.809 -12.936 1.00 89.38 93 SER A CA 1
ATOM 681 C C . SER A 1 93 ? 33.544 -1.685 -13.720 1.00 89.38 93 SER A C 1
ATOM 683 O O . SER A 1 93 ? 34.713 -1.320 -13.857 1.00 89.38 93 SER A O 1
ATOM 685 N N . LYS A 1 94 ? 33.101 -2.845 -14.217 1.00 93.25 94 LYS A N 1
ATOM 686 C CA . LYS A 1 94 ? 33.938 -3.746 -15.011 1.00 93.25 94 LYS A CA 1
ATOM 687 C C . LYS A 1 94 ? 34.271 -3.109 -16.357 1.00 93.25 94 LYS A C 1
ATOM 689 O O . LYS A 1 94 ? 33.474 -2.365 -16.927 1.00 93.25 94 LYS A O 1
ATOM 694 N N . GLU A 1 95 ? 35.467 -3.415 -16.858 1.00 94.62 95 GLU A N 1
ATOM 695 C CA . GLU A 1 95 ? 35.947 -2.869 -18.129 1.00 94.62 95 GLU A CA 1
ATOM 696 C C . GLU A 1 95 ? 35.023 -3.253 -19.282 1.00 94.62 95 GLU A C 1
ATOM 698 O O . GLU A 1 95 ? 34.680 -2.396 -20.080 1.00 94.62 95 GLU A O 1
ATOM 703 N N . TRP A 1 96 ? 34.567 -4.504 -19.332 1.00 96.56 96 TRP A N 1
ATOM 704 C CA . TRP A 1 96 ? 33.614 -4.972 -20.331 1.00 96.56 96 TRP A CA 1
ATOM 705 C C . TRP A 1 96 ? 32.543 -5.831 -19.671 1.00 96.56 96 TRP A C 1
ATOM 707 O O . TRP A 1 96 ? 32.850 -6.878 -19.094 1.00 96.56 96 TRP A O 1
ATOM 717 N N . LEU A 1 97 ? 31.294 -5.379 -19.765 1.00 97.88 97 LEU A N 1
ATOM 718 C CA . LEU A 1 97 ? 30.121 -6.046 -19.213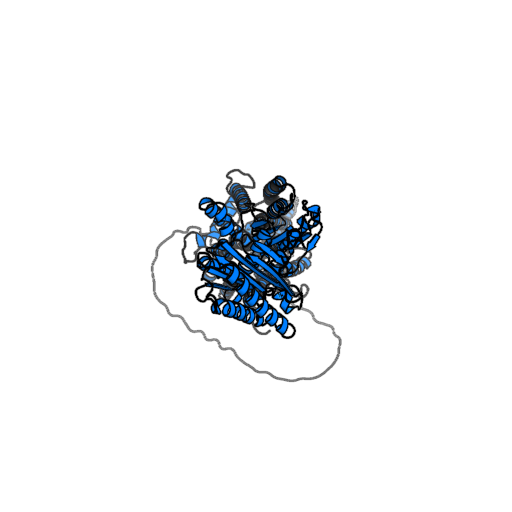 1.00 97.88 97 LEU A CA 1
ATOM 719 C C . LEU A 1 97 ? 29.080 -6.275 -20.308 1.00 97.88 97 LEU A C 1
ATOM 721 O O . LEU A 1 97 ? 28.558 -5.320 -20.884 1.00 97.88 97 LEU A O 1
ATOM 725 N N . TRP A 1 98 ? 28.730 -7.533 -20.542 1.00 98.44 98 TRP A N 1
ATOM 726 C CA . TRP A 1 98 ? 27.607 -7.918 -21.387 1.00 98.44 98 TRP A CA 1
ATOM 727 C C . TRP A 1 98 ? 26.337 -8.030 -20.553 1.00 98.44 98 TRP A C 1
ATOM 729 O O . TRP A 1 98 ? 26.315 -8.734 -19.548 1.00 98.44 98 TRP A O 1
ATOM 739 N N . ILE A 1 99 ? 25.283 -7.337 -20.969 1.00 98.56 99 ILE A N 1
ATOM 740 C CA . ILE A 1 99 ? 23.995 -7.299 -20.276 1.00 98.56 99 ILE A CA 1
ATOM 741 C C . ILE A 1 99 ? 22.956 -7.924 -21.201 1.00 98.56 99 ILE A C 1
ATOM 743 O O . ILE A 1 99 ? 22.809 -7.478 -22.341 1.00 98.56 99 ILE A O 1
ATOM 747 N N . VAL A 1 100 ? 22.276 -8.969 -20.733 1.00 98.44 100 VAL A N 1
ATOM 748 C CA . VAL A 1 100 ? 21.438 -9.827 -21.575 1.00 98.44 100 VAL A CA 1
ATOM 749 C C . VAL A 1 100 ? 20.073 -10.040 -20.939 1.00 98.44 100 VAL A C 1
ATOM 751 O O . VAL A 1 100 ? 19.982 -10.522 -19.811 1.00 98.44 100 VAL A O 1
ATOM 754 N N . ASP A 1 101 ? 19.033 -9.740 -21.711 1.00 98.06 101 ASP A N 1
ATOM 755 C CA . ASP A 1 101 ? 17.704 -10.303 -21.504 1.00 98.06 101 ASP A CA 1
ATOM 756 C C . ASP A 1 101 ? 17.471 -11.349 -22.609 1.00 98.06 101 ASP A C 1
ATOM 758 O O . ASP A 1 101 ? 17.411 -10.998 -23.800 1.00 98.06 101 ASP A O 1
ATOM 762 N N . PRO A 1 102 ? 17.431 -12.645 -22.256 1.00 96.38 102 PRO A N 1
ATOM 763 C CA . PRO A 1 102 ? 17.313 -13.705 -23.242 1.00 96.38 102 PRO A CA 1
ATOM 764 C C . PRO A 1 102 ? 15.943 -13.741 -23.926 1.00 96.38 102 PRO A C 1
ATOM 766 O O . PRO A 1 102 ? 15.884 -14.176 -25.080 1.00 96.38 102 PRO A O 1
ATOM 769 N N . ILE A 1 103 ? 14.871 -13.323 -23.241 1.00 96.69 103 ILE A N 1
ATOM 770 C CA . ILE A 1 103 ? 13.499 -13.228 -23.753 1.00 96.69 103 ILE A CA 1
ATOM 771 C C . ILE A 1 103 ? 12.776 -12.101 -22.995 1.00 96.69 103 ILE A C 1
ATOM 773 O O . ILE A 1 103 ? 11.997 -12.349 -22.075 1.00 96.69 103 ILE A O 1
ATOM 777 N N . ASP A 1 104 ? 12.926 -10.863 -23.462 1.00 96.81 104 ASP A N 1
ATOM 778 C CA . ASP A 1 104 ? 12.123 -9.763 -22.931 1.00 96.81 104 ASP A CA 1
ATOM 779 C C . ASP A 1 104 ? 10.672 -9.966 -23.383 1.00 96.81 104 ASP A C 1
ATOM 781 O O . ASP A 1 104 ? 10.379 -10.138 -24.576 1.00 96.81 104 ASP A O 1
ATOM 785 N N . GLY A 1 105 ? 9.753 -9.978 -22.419 1.00 93.88 105 GLY A N 1
ATOM 786 C CA . GLY A 1 105 ? 8.356 -10.337 -22.631 1.00 93.88 105 GLY A CA 1
ATOM 787 C C . GLY A 1 105 ? 8.078 -11.840 -22.552 1.00 93.88 105 GLY A C 1
ATOM 788 O O . GLY A 1 105 ? 7.281 -12.346 -23.349 1.00 93.88 105 GLY A O 1
ATOM 789 N N . THR A 1 106 ? 8.648 -12.568 -21.586 1.00 91.00 106 THR A N 1
ATOM 790 C CA . THR A 1 106 ? 8.359 -14.000 -21.344 1.00 91.00 106 THR A CA 1
ATOM 791 C C . THR A 1 106 ? 6.856 -14.300 -21.266 1.00 91.00 106 THR A C 1
ATOM 793 O O . THR A 1 106 ? 6.384 -15.297 -21.812 1.00 91.00 106 THR A O 1
ATOM 796 N N . THR A 1 107 ? 6.050 -13.405 -20.681 1.00 90.50 107 THR A N 1
ATOM 797 C CA . THR A 1 107 ? 4.578 -13.531 -20.678 1.00 90.50 107 THR A CA 1
ATOM 798 C C . THR A 1 107 ? 3.998 -13.530 -22.095 1.00 90.50 107 THR A C 1
ATOM 800 O O . THR A 1 107 ? 3.127 -14.343 -22.411 1.00 90.50 107 THR A O 1
ATOM 803 N N . ASN A 1 108 ? 4.491 -12.660 -22.980 1.00 92.75 108 ASN A N 1
ATOM 804 C CA . ASN A 1 108 ? 4.084 -12.660 -24.384 1.00 92.75 108 ASN A CA 1
ATOM 805 C C . ASN A 1 108 ? 4.492 -13.966 -25.074 1.00 92.75 108 ASN A C 1
ATOM 807 O O . ASN A 1 108 ? 3.671 -14.549 -25.782 1.00 92.75 108 ASN A O 1
ATOM 811 N N . PHE A 1 109 ? 5.708 -14.457 -24.820 1.00 91.88 109 PHE A N 1
ATOM 812 C CA . PHE A 1 109 ? 6.203 -15.723 -25.364 1.00 91.88 109 PHE A CA 1
ATOM 813 C C . PHE A 1 109 ? 5.335 -16.921 -24.941 1.00 91.88 109 PHE A C 1
ATOM 815 O O . PHE A 1 109 ? 4.871 -17.681 -25.793 1.00 91.88 109 PHE A O 1
ATOM 822 N N . VAL A 1 110 ? 5.032 -17.047 -23.645 1.00 89.25 110 VAL A N 1
ATOM 823 C CA . VAL A 1 110 ? 4.164 -18.103 -23.089 1.00 89.25 110 VAL A CA 1
ATOM 824 C C . VAL A 1 110 ? 2.762 -18.067 -23.702 1.00 89.25 110 VAL A C 1
ATOM 826 O O . VAL A 1 110 ? 2.172 -19.111 -23.958 1.00 89.25 110 VAL A O 1
ATOM 829 N N . HIS A 1 111 ? 2.224 -16.875 -23.964 1.00 89.00 111 HIS A N 1
ATOM 830 C CA . HIS A 1 111 ? 0.894 -16.704 -24.552 1.00 89.00 111 HIS A CA 1
ATOM 831 C C . HIS A 1 111 ? 0.883 -16.645 -26.088 1.00 89.00 111 HIS A C 1
ATOM 833 O O . HIS A 1 111 ? -0.156 -16.336 -26.675 1.00 89.00 111 HIS A O 1
ATOM 839 N N . HIS A 1 112 ? 2.010 -16.930 -26.748 1.00 88.94 112 HIS A N 1
ATOM 840 C CA . HIS A 1 112 ? 2.170 -16.856 -28.206 1.00 88.94 112 HIS A CA 1
ATOM 841 C C . HIS A 1 112 ? 1.805 -15.483 -28.805 1.00 88.94 112 HIS A C 1
ATOM 843 O O . HIS A 1 112 ? 1.375 -15.377 -29.957 1.00 88.94 112 HIS A O 1
ATOM 849 N N . ARG A 1 113 ? 1.963 -14.407 -28.029 1.00 90.94 113 ARG A N 1
ATOM 850 C CA . ARG A 1 113 ? 1.795 -13.034 -28.507 1.00 90.94 113 ARG A CA 1
ATOM 851 C C . ARG A 1 113 ? 3.110 -12.576 -29.160 1.00 90.94 113 ARG A C 1
ATOM 853 O O . ARG A 1 113 ? 4.140 -12.600 -28.492 1.00 90.94 113 ARG A O 1
ATOM 860 N N . PRO A 1 114 ? 3.109 -12.113 -30.427 1.00 92.56 114 PRO A N 1
ATOM 861 C CA . PRO A 1 114 ? 4.331 -11.823 -31.189 1.00 92.56 114 PRO A CA 1
ATOM 862 C C . PRO A 1 114 ? 4.940 -10.457 -30.824 1.00 92.56 114 PRO A C 1
ATOM 864 O O . PRO A 1 114 ? 4.961 -9.519 -31.632 1.00 92.56 114 PRO A O 1
ATOM 867 N N . ALA A 1 115 ? 5.367 -10.331 -29.570 1.00 92.38 115 ALA A N 1
ATOM 868 C CA . ALA A 1 115 ? 5.957 -9.135 -28.976 1.00 92.38 115 ALA A CA 1
ATOM 869 C C . ALA A 1 115 ? 6.938 -9.516 -27.849 1.00 92.38 115 ALA A C 1
ATOM 871 O O . ALA A 1 115 ? 6.871 -8.963 -26.757 1.00 92.38 115 ALA A O 1
ATOM 872 N N . SER A 1 116 ? 7.801 -10.500 -28.108 1.00 95.88 116 SER A N 1
ATOM 873 C CA . SER A 1 116 ? 8.952 -10.834 -27.261 1.00 95.88 116 SER A CA 1
ATOM 874 C C . SER A 1 116 ? 10.239 -10.772 -28.084 1.00 95.88 116 SER A C 1
ATOM 876 O O . SER A 1 116 ? 10.209 -11.018 -29.295 1.00 95.88 116 SER A O 1
ATOM 878 N N . VAL A 1 117 ? 11.356 -10.403 -27.463 1.00 98.38 117 VAL A N 1
ATOM 879 C CA . VAL A 1 117 ? 12.621 -10.134 -28.169 1.00 98.38 117 VAL A CA 1
ATOM 880 C C . VAL A 1 117 ? 13.827 -10.642 -27.394 1.00 98.38 117 VAL A C 1
ATOM 882 O O . VAL A 1 117 ? 13.747 -10.859 -26.195 1.00 98.38 117 VAL A O 1
ATOM 885 N N . VAL A 1 118 ? 14.958 -10.794 -28.082 1.00 98.62 118 VAL A N 1
ATOM 886 C CA . VAL A 1 118 ? 16.263 -10.984 -27.431 1.00 98.62 118 VAL A CA 1
ATOM 887 C C . VAL A 1 118 ? 16.955 -9.627 -27.334 1.00 98.62 118 VAL A C 1
ATOM 889 O O . VAL A 1 118 ? 17.056 -8.935 -28.352 1.00 98.62 118 VAL A O 1
ATOM 892 N N . SER A 1 119 ? 17.449 -9.256 -26.152 1.00 98.81 119 SER A N 1
ATOM 893 C CA . SER A 1 119 ? 18.159 -7.995 -25.898 1.00 98.81 119 SER A CA 1
ATOM 894 C C . SER A 1 119 ? 19.593 -8.271 -25.446 1.00 98.81 119 SER A C 1
ATOM 896 O O . SER A 1 119 ? 19.827 -9.001 -24.485 1.00 98.81 119 SER A O 1
ATOM 898 N N . VAL A 1 120 ? 20.569 -7.685 -26.141 1.00 98.88 120 VAL A N 1
ATOM 899 C CA . VAL A 1 120 ? 22.000 -7.826 -25.843 1.00 98.88 120 VAL A CA 1
ATOM 900 C C . VAL A 1 120 ? 22.659 -6.454 -25.874 1.00 98.88 120 VAL A C 1
ATOM 902 O O . VAL A 1 120 ? 22.625 -5.756 -26.888 1.00 98.88 120 VAL A O 1
ATOM 905 N N . ALA A 1 121 ? 23.308 -6.071 -24.781 1.00 98.69 121 ALA A N 1
ATOM 906 C CA . ALA A 1 121 ? 24.102 -4.853 -24.690 1.00 98.69 121 ALA A CA 1
ATOM 907 C C . ALA A 1 121 ? 25.534 -5.154 -24.242 1.00 98.69 121 ALA A C 1
ATOM 909 O O . ALA A 1 121 ? 25.770 -6.098 -23.492 1.00 98.69 121 ALA A O 1
ATOM 910 N N . CYS A 1 122 ? 26.482 -4.315 -24.658 1.00 98.44 122 CYS A N 1
ATOM 911 C CA . CYS A 1 122 ? 27.837 -4.291 -24.111 1.00 98.44 122 CYS A CA 1
ATOM 912 C C . CYS A 1 122 ? 28.112 -2.910 -23.521 1.00 98.44 122 CYS A C 1
ATOM 914 O O . CYS A 1 122 ? 27.906 -1.892 -24.191 1.00 98.44 122 CYS A O 1
ATOM 916 N N . ALA A 1 123 ? 28.580 -2.881 -22.278 1.00 97.94 123 ALA A N 1
ATOM 917 C CA . ALA A 1 123 ? 28.981 -1.678 -21.575 1.00 97.94 123 ALA A CA 1
ATOM 918 C C . ALA A 1 123 ? 30.485 -1.677 -21.289 1.00 97.94 123 ALA A C 1
ATOM 920 O O . ALA A 1 123 ? 31.046 -2.690 -20.872 1.00 97.94 123 ALA A O 1
ATOM 921 N N . HIS A 1 124 ? 31.110 -0.515 -21.478 1.00 96.44 124 HIS A N 1
ATOM 922 C CA . HIS A 1 124 ? 32.488 -0.238 -21.104 1.00 96.44 124 HIS A CA 1
ATOM 923 C C . HIS A 1 124 ? 32.514 0.712 -19.907 1.00 96.44 124 HIS A C 1
ATOM 925 O O . HIS A 1 124 ? 32.056 1.849 -20.024 1.00 96.44 124 HIS A O 1
ATOM 931 N N . LEU A 1 125 ? 33.010 0.256 -18.750 1.00 94.50 125 LEU A N 1
ATOM 932 C CA . LEU A 1 125 ? 33.073 1.056 -17.513 1.00 94.50 125 LEU A CA 1
ATOM 933 C C . LEU A 1 125 ? 31.737 1.750 -17.166 1.00 94.50 125 LEU A C 1
ATOM 935 O O . LEU A 1 125 ? 31.691 2.923 -16.792 1.00 94.50 125 LEU A O 1
ATOM 939 N N . GLY A 1 126 ? 30.633 1.016 -17.324 1.00 94.00 126 GLY A N 1
ATOM 940 C CA . GLY A 1 126 ? 29.277 1.482 -17.022 1.00 94.00 126 GLY A CA 1
ATOM 941 C C . GLY A 1 126 ? 28.588 2.273 -18.141 1.00 94.00 126 GLY A C 1
ATOM 942 O O . GLY A 1 126 ? 27.399 2.578 -18.020 1.00 94.00 126 GLY A O 1
ATOM 943 N N . GLU A 1 127 ? 29.282 2.581 -19.240 1.00 96.62 127 GLU A N 1
ATOM 944 C CA . GLU A 1 127 ? 28.705 3.232 -20.417 1.00 96.62 127 GLU A CA 1
ATOM 945 C C . GLU A 1 127 ? 28.346 2.202 -21.495 1.00 96.62 127 GLU A C 1
ATOM 947 O O . GLU A 1 127 ? 29.204 1.459 -21.959 1.00 96.62 127 GLU A O 1
ATOM 952 N N . VAL A 1 128 ? 27.083 2.158 -21.926 1.00 98.06 128 VAL A N 1
ATOM 953 C CA . VAL A 1 128 ? 26.641 1.241 -22.991 1.00 98.06 128 VAL A CA 1
ATOM 954 C C . VAL A 1 128 ? 27.203 1.699 -24.339 1.00 98.06 128 VAL A C 1
ATOM 956 O O . VAL A 1 128 ? 26.935 2.822 -24.761 1.00 98.06 128 VAL A O 1
ATOM 959 N N . VAL A 1 129 ? 27.959 0.831 -25.017 1.00 98.19 129 VAL A N 1
ATOM 960 C CA . VAL A 1 129 ? 28.629 1.131 -26.298 1.00 98.19 129 VAL A CA 1
ATOM 961 C C . VAL A 1 129 ? 28.093 0.331 -27.485 1.00 98.19 129 VAL A C 1
ATOM 963 O O . VAL A 1 129 ? 28.232 0.773 -28.626 1.00 98.19 129 VAL A O 1
ATOM 966 N N . VAL A 1 130 ? 27.460 -0.816 -27.225 1.00 98.62 130 VAL A N 1
ATOM 967 C CA . VAL A 1 130 ? 26.771 -1.659 -28.216 1.00 98.62 130 VAL A CA 1
ATOM 968 C C . VAL A 1 130 ? 25.398 -2.033 -27.672 1.00 98.62 130 VAL A C 1
ATOM 970 O O . VAL A 1 130 ? 25.275 -2.380 -26.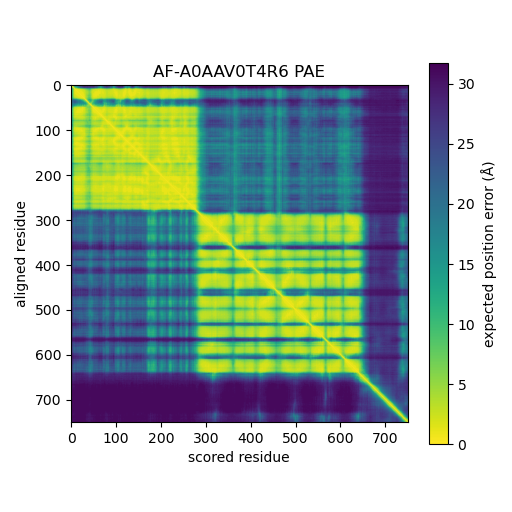497 1.00 98.62 130 VAL A O 1
ATOM 973 N N . GLY A 1 131 ? 24.380 -1.998 -28.529 1.00 98.69 131 GLY A N 1
ATOM 974 C CA . GLY A 1 131 ? 23.019 -2.417 -28.212 1.00 98.69 131 GLY A CA 1
ATOM 975 C C . GLY A 1 131 ? 22.388 -3.123 -29.404 1.00 98.69 131 GLY A C 1
ATOM 976 O O . GLY A 1 131 ? 22.352 -2.574 -30.505 1.00 98.69 131 GLY A O 1
ATOM 977 N N . VAL A 1 132 ? 21.896 -4.338 -29.184 1.00 98.94 132 VAL A N 1
ATOM 978 C CA . VAL A 1 132 ? 21.230 -5.173 -30.182 1.00 98.94 132 VAL A CA 1
ATOM 979 C C . VAL A 1 132 ? 19.924 -5.692 -29.600 1.00 98.94 132 VAL A C 1
ATOM 981 O O . VAL A 1 132 ? 19.920 -6.313 -28.542 1.00 98.94 132 VAL A O 1
ATOM 984 N N . ILE A 1 133 ? 18.821 -5.461 -30.306 1.00 98.88 133 ILE A N 1
ATOM 985 C CA . ILE A 1 133 ? 17.518 -6.057 -30.000 1.00 98.88 133 ILE A CA 1
ATOM 986 C C . ILE A 1 133 ? 17.034 -6.795 -31.245 1.00 98.88 133 ILE A C 1
ATOM 988 O O . ILE A 1 133 ? 17.054 -6.241 -32.344 1.00 98.88 133 ILE A O 1
ATOM 992 N N . TYR A 1 134 ? 16.616 -8.048 -31.087 1.00 98.81 134 TYR A N 1
ATOM 993 C CA . TYR A 1 134 ? 16.152 -8.883 -32.193 1.00 98.81 134 TYR A CA 1
ATOM 994 C C . TYR A 1 134 ? 14.728 -9.389 -31.959 1.00 98.81 134 TYR A C 1
ATOM 996 O O . TYR A 1 134 ? 14.462 -10.106 -30.994 1.00 98.81 134 TYR A O 1
ATOM 1004 N N . ASP A 1 135 ? 13.829 -9.040 -32.882 1.00 98.19 135 ASP A N 1
ATOM 1005 C CA . ASP A 1 135 ? 12.462 -9.554 -32.974 1.00 98.19 135 ASP A CA 1
ATOM 1006 C C . ASP A 1 135 ? 12.405 -10.691 -34.012 1.00 98.19 135 ASP A C 1
ATOM 1008 O O . ASP A 1 135 ? 12.380 -10.431 -35.223 1.00 98.19 135 ASP A O 1
ATOM 1012 N N . PRO A 1 136 ? 12.339 -11.967 -33.584 1.00 96.31 136 PRO A N 1
ATOM 1013 C CA . PRO A 1 136 ? 12.318 -13.093 -34.515 1.00 96.31 136 PRO A CA 1
ATOM 1014 C C . PRO A 1 136 ? 10.949 -13.341 -35.158 1.00 96.31 136 PRO A C 1
ATOM 1016 O O . PRO A 1 136 ? 10.852 -14.142 -36.099 1.00 96.31 136 PRO A O 1
ATOM 1019 N N . TYR A 1 137 ? 9.879 -12.698 -34.680 1.00 95.56 137 TYR A N 1
ATOM 1020 C CA . TYR A 1 137 ? 8.566 -12.787 -35.317 1.00 95.56 137 TYR A CA 1
ATOM 1021 C C . TYR A 1 137 ? 8.556 -11.994 -36.622 1.00 95.56 137 TYR A C 1
ATOM 1023 O O . TYR A 1 137 ? 7.981 -12.458 -37.608 1.00 95.56 137 TYR A O 1
ATOM 1031 N N . ARG A 1 138 ? 9.222 -10.832 -36.630 1.00 96.25 138 ARG A N 1
ATOM 1032 C CA . ARG A 1 138 ? 9.305 -9.920 -37.783 1.00 96.25 138 ARG A CA 1
ATOM 1033 C C . ARG A 1 138 ? 10.625 -10.006 -38.555 1.00 96.25 138 ARG A C 1
ATOM 1035 O O . ARG A 1 138 ? 10.704 -9.426 -39.631 1.00 96.25 138 ARG A O 1
ATOM 1042 N N . ASP A 1 139 ? 11.614 -10.739 -38.036 1.00 97.25 139 ASP A N 1
ATOM 1043 C CA . ASP A 1 139 ? 13.007 -10.719 -38.521 1.00 97.25 139 ASP A CA 1
ATOM 1044 C C . ASP A 1 139 ? 13.541 -9.278 -38.589 1.00 97.25 139 ASP A C 1
ATOM 1046 O O . ASP A 1 139 ? 14.063 -8.796 -39.597 1.00 97.25 139 ASP A O 1
ATOM 1050 N N . GLU A 1 140 ? 13.338 -8.559 -37.486 1.00 98.50 140 GLU A N 1
ATOM 1051 C CA . GLU A 1 140 ? 13.786 -7.183 -37.313 1.00 98.50 140 GLU A CA 1
ATOM 1052 C C . GLU A 1 140 ? 14.936 -7.145 -36.317 1.00 98.50 140 GLU A C 1
ATOM 1054 O O . GLU A 1 140 ? 14.791 -7.501 -35.147 1.00 98.50 140 GLU A O 1
ATOM 1059 N N . LEU A 1 141 ? 16.095 -6.717 -36.805 1.00 98.75 141 LEU A N 1
ATOM 1060 C CA . LEU A 1 141 ? 17.316 -6.555 -36.039 1.00 98.75 141 LEU A CA 1
ATOM 1061 C C . LEU A 1 141 ? 17.598 -5.062 -35.863 1.00 98.75 141 LEU A C 1
ATOM 1063 O O . LEU A 1 141 ? 17.948 -4.368 -36.821 1.00 98.75 141 LEU A O 1
ATOM 1067 N N . PHE A 1 142 ? 17.449 -4.590 -34.632 1.00 98.88 142 PHE A N 1
ATOM 1068 C CA . PHE A 1 142 ? 17.745 -3.227 -34.219 1.00 98.88 142 PHE A CA 1
ATOM 1069 C C . PHE A 1 142 ? 19.157 -3.190 -33.644 1.00 98.88 142 PHE A C 1
ATOM 1071 O O . PHE A 1 142 ? 19.463 -3.938 -32.717 1.00 98.88 142 PHE A O 1
ATOM 1078 N N . THR A 1 143 ? 20.020 -2.337 -34.183 1.00 98.88 143 THR A N 1
ATOM 1079 C CA . THR A 1 143 ? 21.430 -2.261 -33.779 1.00 98.88 143 THR A CA 1
ATOM 1080 C C . THR A 1 143 ? 21.861 -0.823 -33.578 1.00 98.88 143 THR A C 1
ATOM 1082 O O . THR A 1 143 ? 21.586 0.018 -34.433 1.00 98.88 143 THR A O 1
ATOM 1085 N N . ALA A 1 144 ? 22.600 -0.558 -32.510 1.00 98.56 144 ALA A N 1
ATOM 1086 C CA . ALA A 1 144 ? 23.313 0.691 -32.310 1.00 98.56 144 ALA A CA 1
ATOM 1087 C C . ALA A 1 144 ? 24.730 0.422 -31.820 1.00 98.56 144 ALA A C 1
ATOM 1089 O O . ALA A 1 144 ? 24.987 -0.480 -31.018 1.00 98.56 144 ALA A O 1
ATOM 1090 N N . GLN A 1 145 ? 25.630 1.271 -32.293 1.00 97.81 145 GLN A N 1
ATOM 1091 C CA . GLN A 1 145 ? 26.972 1.428 -31.769 1.00 97.81 145 GLN A CA 1
ATOM 1092 C C . GLN A 1 145 ? 27.136 2.898 -31.404 1.00 97.81 145 GLN A C 1
ATOM 1094 O O . GLN A 1 145 ? 26.688 3.771 -32.149 1.00 97.81 145 GLN A O 1
ATOM 1099 N N . LYS A 1 146 ? 27.786 3.159 -30.270 1.00 96.75 146 LYS A N 1
ATOM 1100 C CA . LYS A 1 146 ? 28.057 4.520 -29.812 1.00 96.75 146 LYS A CA 1
ATOM 1101 C C . LYS A 1 146 ? 28.708 5.357 -30.919 1.00 96.75 146 LYS A C 1
ATOM 1103 O O . LYS A 1 146 ? 29.676 4.915 -31.544 1.00 96.75 146 LYS A O 1
ATOM 1108 N N . ASP A 1 147 ? 28.170 6.552 -31.141 1.00 96.44 147 ASP A N 1
ATOM 1109 C CA . ASP A 1 147 ? 28.603 7.529 -32.145 1.00 96.44 147 ASP A CA 1
ATOM 1110 C C . ASP A 1 147 ? 28.492 7.046 -33.612 1.00 96.44 147 ASP A C 1
ATOM 1112 O O . ASP A 1 147 ? 29.165 7.576 -34.507 1.00 96.44 147 ASP A O 1
ATOM 1116 N N . LYS A 1 148 ? 27.668 6.025 -33.888 1.00 97.12 148 LYS A N 1
ATOM 1117 C CA . LYS A 1 148 ? 27.459 5.453 -35.237 1.00 97.12 148 LYS A CA 1
ATOM 1118 C C . LYS A 1 148 ? 26.002 5.455 -35.691 1.00 97.12 148 LYS A C 1
ATOM 1120 O O . LYS A 1 148 ? 25.747 5.136 -36.854 1.00 97.12 148 LYS A O 1
ATOM 1125 N N . GLY A 1 149 ? 25.073 5.864 -34.832 1.00 97.31 149 GLY A N 1
ATOM 1126 C CA . GLY A 1 149 ? 23.652 5.868 -35.138 1.00 97.31 149 GLY A CA 1
ATOM 1127 C C . GLY A 1 149 ? 22.986 4.502 -34.956 1.00 97.31 149 GLY A C 1
ATOM 1128 O O . GLY A 1 149 ? 23.617 3.497 -34.615 1.00 97.31 149 GLY A O 1
ATOM 1129 N N . THR A 1 150 ? 21.676 4.486 -35.196 1.00 98.50 150 THR A N 1
ATOM 1130 C CA . THR A 1 150 ? 20.825 3.300 -35.062 1.00 98.50 150 THR A CA 1
ATOM 1131 C C . THR A 1 150 ? 20.398 2.779 -36.423 1.00 98.50 150 THR A C 1
ATOM 1133 O O . THR A 1 150 ? 19.913 3.537 -37.267 1.00 98.50 150 THR A O 1
ATOM 1136 N N . CYS A 1 151 ? 20.494 1.466 -36.612 1.00 98.62 151 CYS A N 1
ATOM 1137 C CA . CYS A 1 151 ? 20.046 0.779 -37.815 1.00 98.62 151 CYS A CA 1
ATOM 1138 C C . CYS A 1 151 ? 18.927 -0.225 -37.515 1.00 98.62 151 CYS A C 1
ATOM 1140 O O . CYS A 1 151 ? 18.930 -0.892 -36.481 1.00 98.62 151 CYS A O 1
ATOM 1142 N N . LEU A 1 152 ? 18.015 -0.380 -38.474 1.00 98.69 152 LEU A N 1
ATOM 1143 C CA . LEU A 1 152 ? 17.049 -1.471 -38.561 1.00 98.69 152 LEU A CA 1
ATOM 1144 C C . LEU A 1 152 ? 17.404 -2.316 -39.782 1.00 98.69 152 LEU A C 1
ATOM 1146 O O . LEU A 1 152 ? 17.382 -1.817 -40.907 1.00 98.69 152 LEU A O 1
ATOM 1150 N N . ASN A 1 153 ? 17.753 -3.586 -39.576 1.00 98.38 153 ASN A N 1
ATOM 1151 C CA . ASN A 1 153 ? 18.183 -4.491 -40.648 1.00 98.38 153 ASN A CA 1
ATOM 1152 C C . ASN A 1 153 ? 19.297 -3.882 -41.528 1.00 98.38 153 ASN A C 1
ATOM 1154 O O . ASN A 1 153 ? 19.292 -3.995 -42.753 1.00 98.38 153 ASN A O 1
ATOM 1158 N N . GLY A 1 154 ? 20.246 -3.194 -40.883 1.00 96.56 154 GLY A N 1
ATOM 1159 C CA . GLY A 1 154 ? 21.382 -2.533 -41.532 1.00 96.56 154 GLY A CA 1
ATOM 1160 C C . GLY A 1 154 ? 21.068 -1.192 -42.206 1.00 96.56 154 GLY A C 1
ATOM 1161 O O . GLY A 1 154 ? 21.991 -0.538 -42.681 1.00 96.56 154 GLY A O 1
ATOM 1162 N N . GLN A 1 155 ? 19.805 -0.755 -42.238 1.00 98.06 155 GLN A N 1
ATOM 1163 C CA . GLN A 1 155 ? 19.425 0.556 -42.769 1.00 98.06 155 GLN A CA 1
ATOM 1164 C C . GLN A 1 155 ? 19.390 1.602 -41.648 1.00 98.06 155 GLN A C 1
ATOM 1166 O O . GLN A 1 155 ? 18.744 1.337 -40.633 1.00 98.06 155 GLN A O 1
ATOM 1171 N N . PRO A 1 156 ? 20.029 2.778 -41.803 1.00 98.00 156 PRO A N 1
ATOM 1172 C CA . PRO A 1 156 ? 19.958 3.853 -40.815 1.00 98.00 156 PRO A CA 1
ATOM 1173 C C . PRO A 1 156 ? 18.521 4.305 -40.539 1.00 98.00 156 PRO A C 1
ATOM 1175 O O . PRO A 1 156 ? 17.691 4.382 -41.446 1.00 98.00 156 PRO A O 1
ATOM 1178 N N . THR A 1 157 ? 18.239 4.635 -39.283 1.00 97.38 157 THR A N 1
ATOM 1179 C CA . THR A 1 157 ? 16.918 5.061 -38.809 1.00 97.38 157 THR A CA 1
ATOM 1180 C C . THR A 1 157 ? 17.030 6.229 -37.839 1.00 97.38 157 THR A C 1
ATOM 1182 O O . THR A 1 157 ? 18.097 6.499 -37.288 1.00 97.38 157 THR A O 1
ATOM 1185 N N . HIS A 1 158 ? 15.911 6.914 -37.622 1.00 98.12 158 HIS A N 1
ATOM 1186 C CA . HIS A 1 158 ? 15.808 8.017 -36.679 1.00 98.12 158 HIS A CA 1
ATOM 1187 C C . HIS A 1 158 ? 14.490 7.937 -35.916 1.00 98.12 158 HIS A C 1
ATOM 1189 O O . HIS A 1 158 ? 13.509 7.364 -36.398 1.00 98.12 158 HIS A O 1
ATOM 1195 N N . VAL A 1 159 ? 14.468 8.574 -34.749 1.00 98.62 159 VAL A N 1
ATOM 1196 C CA . VAL A 1 159 ? 13.243 8.786 -33.978 1.00 98.62 159 VAL A CA 1
ATOM 1197 C C . VAL A 1 159 ? 12.202 9.589 -34.772 1.00 98.62 159 VAL A C 1
ATOM 1199 O O . VAL A 1 159 ? 12.508 10.262 -35.765 1.00 98.62 159 VAL A O 1
ATOM 1202 N N . SER A 1 160 ? 10.950 9.545 -34.316 1.00 98.38 160 SER A N 1
ATOM 1203 C CA . SER A 1 160 ? 9.840 10.265 -34.946 1.00 98.38 160 SER A CA 1
ATOM 1204 C C . SER A 1 160 ? 9.984 11.796 -34.832 1.00 98.38 160 SER A C 1
ATOM 1206 O O . SER A 1 160 ? 10.857 12.307 -34.129 1.00 98.38 160 SER A O 1
ATOM 1208 N N . GLN A 1 161 ? 9.133 12.553 -35.535 1.00 97.88 161 GLN A N 1
ATOM 1209 C CA . GLN A 1 161 ? 9.259 14.017 -35.640 1.00 97.88 161 GLN A CA 1
ATOM 1210 C C . GLN A 1 161 ? 8.149 14.811 -34.934 1.00 97.88 161 GLN A C 1
ATOM 1212 O O . GLN A 1 161 ? 8.200 16.040 -34.959 1.00 97.88 161 GLN A O 1
ATOM 1217 N N . GLU A 1 162 ? 7.161 14.160 -34.304 1.00 97.50 162 GLU A N 1
ATOM 1218 C CA . GLU A 1 162 ? 6.111 14.881 -33.566 1.00 97.50 162 GLU A CA 1
ATOM 1219 C C . GLU A 1 162 ? 6.740 15.749 -32.475 1.00 97.50 162 GLU A C 1
ATOM 1221 O O . GLU A 1 162 ? 7.596 15.273 -31.735 1.00 97.50 162 GLU A O 1
ATOM 1226 N N . ALA A 1 163 ? 6.314 17.008 -32.361 1.00 95.88 163 ALA A N 1
ATOM 1227 C CA . ALA A 1 163 ? 6.907 17.974 -31.432 1.00 95.88 163 ALA A CA 1
ATOM 1228 C C . ALA A 1 163 ? 5.980 18.353 -30.265 1.00 95.88 163 ALA A C 1
ATOM 1230 O O . ALA A 1 163 ? 6.396 19.085 -29.367 1.00 95.88 163 ALA A O 1
ATOM 1231 N N . SER A 1 164 ? 4.735 17.869 -30.265 1.00 96.75 164 SER A N 1
ATOM 1232 C CA . SER A 1 164 ? 3.782 18.081 -29.176 1.00 96.75 164 SER A CA 1
ATOM 1233 C C . SER A 1 164 ? 3.341 16.759 -28.563 1.00 96.75 164 SER A C 1
ATOM 1235 O O . SER A 1 164 ? 3.012 15.814 -29.282 1.00 96.75 164 SER A O 1
ATOM 1237 N N . ILE A 1 165 ? 3.220 16.721 -27.233 1.00 95.75 165 ILE A N 1
ATOM 1238 C CA . ILE A 1 165 ? 2.648 15.576 -26.513 1.00 95.75 165 ILE A CA 1
ATOM 1239 C C . ILE A 1 165 ? 1.261 15.178 -27.042 1.00 95.75 165 ILE A C 1
ATOM 1241 O O . ILE A 1 165 ? 0.958 13.993 -27.103 1.00 95.75 165 ILE A O 1
ATOM 1245 N N . SER A 1 166 ? 0.464 16.143 -27.516 1.00 96.50 166 SER A N 1
ATOM 1246 C CA . SER A 1 166 ? -0.872 15.913 -28.095 1.00 96.50 166 SER A CA 1
ATOM 1247 C C . SER A 1 166 ? -0.867 15.105 -29.391 1.00 96.50 166 SER A C 1
ATOM 1249 O O . SER A 1 166 ? -1.849 14.435 -29.712 1.00 96.50 166 SER A O 1
ATOM 1251 N N . GLU A 1 167 ? 0.249 15.113 -30.113 1.00 96.75 167 GLU A N 1
ATOM 1252 C CA . GLU A 1 167 ? 0.431 14.360 -31.350 1.00 96.75 167 GLU A CA 1
ATOM 1253 C C . GLU A 1 167 ? 1.115 13.014 -31.113 1.00 96.75 167 GLU A C 1
ATOM 1255 O O . GLU A 1 167 ? 1.032 12.142 -31.980 1.00 96.75 167 GLU A O 1
ATOM 1260 N N . ALA A 1 168 ? 1.741 12.847 -29.944 1.00 97.62 168 ALA A N 1
ATOM 1261 C CA . ALA A 1 168 ? 2.589 11.719 -29.609 1.00 97.62 168 ALA A CA 1
ATOM 1262 C C . ALA A 1 168 ? 1.803 10.409 -29.487 1.00 97.62 168 ALA A C 1
ATOM 1264 O O . ALA A 1 168 ? 0.764 10.341 -28.821 1.00 97.62 168 ALA A O 1
ATOM 1265 N N . LEU A 1 169 ? 2.353 9.351 -30.082 1.00 98.12 169 LEU A N 1
ATOM 1266 C CA . LEU A 1 169 ? 2.003 7.978 -29.740 1.00 98.12 169 LEU A CA 1
ATOM 1267 C C . LEU A 1 169 ? 2.969 7.502 -28.654 1.00 98.12 169 LEU A C 1
ATOM 1269 O O . LEU A 1 169 ? 4.181 7.568 -28.858 1.00 98.12 169 LEU A O 1
ATOM 1273 N N . VAL A 1 170 ? 2.447 7.050 -27.514 1.00 98.12 170 VAL A N 1
ATOM 1274 C CA . VAL A 1 170 ? 3.276 6.715 -26.348 1.00 98.12 170 VAL A CA 1
ATOM 1275 C C . VAL A 1 170 ? 3.103 5.245 -25.968 1.00 98.12 170 VAL A C 1
ATOM 1277 O O . VAL A 1 170 ? 1.996 4.796 -25.665 1.00 98.12 170 VAL A O 1
ATOM 1280 N N . GLY A 1 171 ? 4.202 4.498 -25.987 1.00 97.31 171 GLY A N 1
ATOM 1281 C CA . GLY A 1 171 ? 4.301 3.167 -25.400 1.00 97.31 171 GLY A CA 1
ATOM 1282 C C . GLY A 1 171 ? 4.400 3.251 -23.879 1.00 97.31 171 GLY A C 1
ATOM 1283 O O . GLY A 1 171 ? 4.948 4.213 -23.334 1.00 97.31 171 GLY A O 1
ATOM 1284 N N . PHE A 1 172 ? 3.880 2.258 -23.172 1.00 95.44 172 PHE A N 1
ATOM 1285 C CA . PHE A 1 172 ? 4.040 2.174 -21.725 1.00 95.44 172 PHE A CA 1
ATOM 1286 C C . PHE A 1 172 ? 3.996 0.740 -21.225 1.00 95.44 172 PHE A C 1
ATOM 1288 O O . PHE A 1 172 ? 3.412 -0.122 -21.877 1.00 95.44 172 PHE A O 1
ATOM 1295 N N . GLY A 1 173 ? 4.579 0.511 -20.052 1.00 92.31 173 GLY A N 1
ATOM 1296 C CA . GLY A 1 173 ? 4.417 -0.727 -19.294 1.00 92.31 173 GLY A CA 1
ATOM 1297 C C . GLY A 1 173 ? 3.462 -0.593 -18.111 1.00 92.31 173 GLY A C 1
ATOM 1298 O O . GLY A 1 173 ? 2.881 0.463 -17.877 1.00 92.31 173 GLY A O 1
ATOM 1299 N N . ILE A 1 174 ? 3.271 -1.665 -17.346 1.00 87.31 174 ILE A N 1
ATOM 1300 C CA . ILE A 1 174 ? 2.429 -1.634 -16.134 1.00 87.31 174 ILE A CA 1
ATOM 1301 C C . ILE A 1 174 ? 3.092 -2.293 -14.923 1.00 87.31 174 ILE A C 1
ATOM 1303 O O . ILE A 1 174 ? 2.459 -2.371 -13.874 1.00 87.31 174 ILE A O 1
ATOM 1307 N N . GLY A 1 175 ? 4.327 -2.791 -15.045 1.00 82.50 175 GLY A N 1
ATOM 1308 C CA . GLY A 1 175 ? 5.016 -3.506 -13.974 1.00 82.50 175 GLY A CA 1
ATOM 1309 C C . GLY A 1 175 ? 4.288 -4.759 -13.453 1.00 82.50 175 GLY A C 1
ATOM 1310 O O . GLY A 1 175 ? 3.131 -5.066 -13.774 1.00 82.50 175 GLY A O 1
ATOM 1311 N N . THR A 1 176 ? 4.980 -5.515 -12.600 1.00 72.25 176 THR A N 1
ATOM 1312 C CA . THR A 1 176 ? 4.453 -6.746 -11.979 1.00 72.25 176 THR A CA 1
ATOM 1313 C C . THR A 1 176 ? 3.920 -6.527 -10.560 1.00 72.25 176 THR A C 1
ATOM 1315 O O . THR A 1 176 ? 3.053 -7.268 -10.098 1.00 72.25 176 THR A O 1
ATOM 1318 N N . LYS A 1 177 ? 4.380 -5.479 -9.864 1.00 73.69 177 LYS A N 1
ATOM 1319 C CA . LYS A 1 177 ? 4.010 -5.175 -8.472 1.00 73.69 177 LYS A CA 1
ATOM 1320 C C . LYS A 1 177 ? 2.876 -4.164 -8.399 1.00 73.69 177 LYS A C 1
ATOM 1322 O O . LYS A 1 177 ? 2.933 -3.137 -9.063 1.00 73.69 177 LYS A O 1
ATOM 1327 N N . ASP A 1 178 ? 1.914 -4.372 -7.500 1.00 66.94 178 ASP A N 1
ATOM 1328 C CA . ASP A 1 178 ? 0.806 -3.424 -7.278 1.00 66.94 178 ASP A CA 1
ATOM 1329 C C . ASP A 1 178 ? 1.281 -2.001 -6.928 1.00 66.94 178 ASP A C 1
ATOM 1331 O O . ASP A 1 178 ? 0.644 -1.034 -7.341 1.00 66.94 178 ASP A O 1
ATOM 1335 N N . SER A 1 179 ? 2.398 -1.871 -6.198 1.00 65.06 179 SER A N 1
ATOM 1336 C CA . SER A 1 179 ? 2.990 -0.573 -5.833 1.00 65.06 179 SER A CA 1
ATOM 1337 C C . SER A 1 179 ? 3.531 0.212 -7.029 1.00 65.06 179 SER A C 1
ATOM 1339 O O . SER A 1 179 ? 3.698 1.416 -6.919 1.00 65.06 179 SER A O 1
ATOM 1341 N N . VAL A 1 180 ? 3.765 -0.452 -8.163 1.00 77.44 180 VAL A N 1
ATOM 1342 C CA . VAL A 1 180 ? 4.217 0.156 -9.422 1.00 77.44 180 VAL A CA 1
ATOM 1343 C C . VAL A 1 180 ? 3.054 0.240 -10.412 1.00 77.44 180 VAL A C 1
ATOM 1345 O O . VAL A 1 180 ? 2.800 1.278 -11.016 1.00 77.44 180 VAL A O 1
ATOM 1348 N N . ARG A 1 181 ? 2.268 -0.833 -10.513 1.00 81.56 181 ARG A N 1
ATOM 1349 C CA . ARG A 1 181 ? 1.173 -0.985 -11.470 1.00 81.56 181 ARG A CA 1
ATOM 1350 C C . ARG A 1 181 ? 0.068 0.042 -11.320 1.00 81.56 181 ARG A C 1
ATOM 1352 O O . ARG A 1 181 ? -0.372 0.602 -12.320 1.00 81.56 181 ARG A O 1
ATOM 1359 N N . LEU A 1 182 ? -0.416 0.271 -10.100 1.00 77.94 182 LEU A N 1
ATOM 1360 C CA . LEU A 1 182 ? -1.515 1.215 -9.892 1.00 77.94 182 LEU A CA 1
ATOM 1361 C C . LEU A 1 182 ? -1.096 2.653 -10.236 1.00 77.94 182 LEU A C 1
ATOM 1363 O O . LEU A 1 182 ? -1.790 3.261 -11.052 1.00 77.94 182 LEU A O 1
ATOM 1367 N N . PRO A 1 183 ? 0.053 3.165 -9.751 1.00 73.19 183 PRO A N 1
ATOM 1368 C CA . PRO A 1 183 ? 0.486 4.497 -10.155 1.00 73.19 183 PRO A CA 1
ATOM 1369 C C . PRO A 1 183 ? 0.792 4.625 -11.656 1.00 73.19 183 PRO A C 1
ATOM 1371 O O . PRO A 1 183 ? 0.485 5.649 -12.264 1.00 73.19 183 PRO A O 1
ATOM 1374 N N . MET A 1 184 ? 1.314 3.574 -12.300 1.00 84.69 184 MET A N 1
ATOM 1375 C CA . MET A 1 184 ? 1.491 3.560 -13.758 1.00 84.69 184 MET A CA 1
ATOM 1376 C C . MET A 1 184 ? 0.167 3.671 -14.527 1.00 84.69 184 MET A C 1
ATOM 1378 O O . MET A 1 184 ? 0.116 4.357 -15.550 1.00 84.69 184 MET A O 1
ATOM 1382 N N . LEU A 1 185 ? -0.907 3.034 -14.042 1.00 84.62 185 LEU A N 1
ATOM 1383 C CA . LEU A 1 185 ? -2.249 3.149 -14.625 1.00 84.62 185 LEU A CA 1
ATOM 1384 C C . LEU A 1 185 ? -2.879 4.525 -14.375 1.00 84.62 185 LEU A C 1
ATOM 1386 O O . LEU A 1 185 ? -3.559 5.048 -15.259 1.00 84.62 185 LEU A O 1
ATOM 1390 N N . ASP A 1 186 ? -2.646 5.134 -13.211 1.00 77.88 186 ASP A N 1
ATOM 1391 C CA . ASP A 1 186 ? -3.075 6.511 -12.942 1.00 77.88 186 ASP A CA 1
ATOM 1392 C C . ASP A 1 186 ? -2.348 7.507 -13.857 1.00 77.88 186 ASP A C 1
ATOM 1394 O O . ASP A 1 186 ? -2.987 8.384 -14.446 1.00 77.88 186 ASP A O 1
ATOM 1398 N N . PHE A 1 187 ? -1.041 7.327 -14.076 1.00 83.44 187 PHE A N 1
ATOM 1399 C CA . PHE A 1 187 ? -0.309 8.123 -15.057 1.00 83.44 187 PHE A CA 1
ATOM 1400 C C . PHE A 1 187 ? -0.816 7.874 -16.486 1.00 83.44 187 PHE A C 1
ATOM 1402 O O . PHE A 1 187 ? -1.065 8.834 -17.217 1.00 83.44 187 PHE A O 1
ATOM 1409 N N . ALA A 1 188 ? -1.071 6.618 -16.869 1.00 90.00 188 ALA A N 1
ATOM 1410 C CA . ALA A 1 188 ? -1.664 6.290 -18.166 1.00 90.00 188 ALA A CA 1
ATOM 1411 C C . ALA A 1 188 ? -3.016 6.998 -18.358 1.00 90.00 188 ALA A C 1
ATOM 1413 O O . ALA A 1 188 ? -3.281 7.546 -19.427 1.00 90.00 188 ALA A O 1
ATOM 1414 N N . ARG A 1 189 ? -3.859 7.065 -17.318 1.00 84.81 189 ARG A N 1
ATOM 1415 C CA . ARG A 1 189 ? -5.125 7.812 -17.358 1.00 84.81 189 ARG A CA 1
ATOM 1416 C C . ARG A 1 189 ? -4.888 9.290 -17.669 1.00 84.81 189 ARG A C 1
ATOM 1418 O O . ARG A 1 189 ? -5.499 9.806 -18.603 1.00 84.81 189 ARG A O 1
ATOM 1425 N N . GLU A 1 190 ? -3.999 9.959 -16.938 1.00 84.00 190 GLU A N 1
ATOM 1426 C CA . GLU A 1 190 ? -3.689 11.382 -17.157 1.00 84.00 190 GLU A CA 1
ATOM 1427 C C . GLU A 1 190 ? -3.082 11.641 -18.544 1.00 84.00 190 GLU A C 1
ATOM 1429 O O . GLU A 1 190 ? -3.432 12.614 -19.218 1.00 84.00 190 GLU A O 1
ATOM 1434 N N . LEU A 1 191 ? -2.186 10.759 -18.989 1.00 88.69 191 LEU A N 1
ATOM 1435 C CA . LEU A 1 191 ? -1.511 10.873 -20.276 1.00 88.69 191 LEU A CA 1
ATOM 1436 C C . LEU A 1 191 ? -2.461 10.601 -21.446 1.00 88.69 191 LEU A C 1
ATOM 1438 O O . LEU A 1 191 ? -2.372 11.278 -22.469 1.00 88.69 191 LEU A O 1
ATOM 1442 N N . SER A 1 192 ? -3.407 9.669 -21.295 1.00 89.81 192 SER A N 1
ATOM 1443 C CA . SER A 1 192 ? -4.387 9.326 -22.335 1.00 89.81 192 SER A CA 1
ATOM 1444 C C . SER A 1 192 ? -5.237 10.521 -22.773 1.00 89.81 192 SER A C 1
ATOM 1446 O O . SER A 1 192 ? -5.614 10.613 -23.936 1.00 89.81 192 SER A O 1
ATOM 1448 N N . ALA A 1 193 ? -5.482 11.473 -21.867 1.00 86.81 193 ALA A N 1
ATOM 1449 C CA . ALA A 1 193 ? -6.213 12.702 -22.159 1.00 86.81 193 ALA A CA 1
ATOM 1450 C C . ALA A 1 193 ? -5.361 13.768 -22.876 1.00 86.81 193 ALA A C 1
ATOM 1452 O O . ALA A 1 193 ? -5.891 14.786 -23.319 1.00 86.81 193 ALA A O 1
ATOM 1453 N N . LYS A 1 194 ? -4.038 13.574 -22.944 1.00 91.00 194 LYS A N 1
ATOM 1454 C CA . LYS A 1 194 ? -3.059 14.570 -23.401 1.00 91.00 194 LYS A CA 1
ATOM 1455 C C . LYS A 1 194 ? -2.258 14.143 -24.621 1.00 91.00 194 LYS A C 1
ATOM 1457 O O . LYS A 1 194 ? -1.574 15.000 -25.166 1.00 91.00 194 LYS A O 1
ATOM 1462 N N . CYS A 1 195 ? -2.314 12.875 -25.020 1.00 95.56 195 CYS A N 1
ATOM 1463 C CA . CYS A 1 195 ? -1.588 12.340 -26.170 1.00 95.56 195 CYS A CA 1
ATOM 1464 C C . CYS A 1 195 ? -2.520 11.717 -27.209 1.00 95.56 195 CYS A C 1
ATOM 1466 O O . CYS A 1 195 ? -3.706 11.503 -26.955 1.00 95.56 195 CYS A O 1
ATOM 1468 N N . ARG A 1 196 ? -1.982 11.411 -28.395 1.00 96.38 196 ARG A N 1
ATOM 1469 C CA . ARG A 1 196 ? -2.752 10.815 -29.496 1.00 96.38 196 ARG A CA 1
ATOM 1470 C C . ARG A 1 196 ? -3.213 9.399 -29.172 1.00 96.38 196 ARG A C 1
ATOM 1472 O O . ARG A 1 196 ? -4.262 8.962 -29.644 1.00 96.38 196 ARG A O 1
ATOM 1479 N N . GLY A 1 197 ? -2.421 8.661 -28.404 1.00 95.25 197 GLY A N 1
ATOM 1480 C CA . GLY A 1 197 ? -2.810 7.344 -27.938 1.00 95.25 197 GLY A CA 1
ATOM 1481 C C . GLY A 1 197 ? -1.705 6.612 -27.200 1.00 95.25 197 GLY A C 1
ATOM 1482 O O . GLY A 1 197 ? -0.521 6.901 -27.361 1.00 95.25 197 GLY A O 1
ATOM 1483 N N . LEU A 1 198 ? -2.136 5.614 -26.433 1.00 97.00 198 LEU A N 1
ATOM 1484 C CA . LEU A 1 198 ? -1.267 4.744 -25.651 1.00 97.00 198 LEU A CA 1
ATOM 1485 C C . LEU A 1 198 ? -1.150 3.356 -26.284 1.00 97.00 198 LEU A C 1
ATOM 1487 O O . LEU A 1 198 ? -2.106 2.869 -26.903 1.00 97.00 198 LEU A O 1
ATOM 1491 N N . ARG A 1 199 ? 0.009 2.713 -26.140 1.00 96.50 199 ARG A N 1
ATOM 1492 C CA . ARG A 1 199 ? 0.273 1.330 -26.565 1.00 96.50 199 ARG A CA 1
ATOM 1493 C C . ARG A 1 199 ? 0.928 0.556 -25.424 1.00 96.50 199 ARG A C 1
ATOM 1495 O O . ARG A 1 199 ? 1.798 1.085 -24.759 1.00 96.50 199 ARG A O 1
ATOM 1502 N N . LEU A 1 200 ? 0.482 -0.678 -25.211 1.00 94.56 200 LEU A N 1
ATOM 1503 C CA . LEU A 1 200 ? 1.052 -1.600 -24.229 1.00 94.56 200 LEU A CA 1
ATOM 1504 C C . LEU A 1 200 ? 1.401 -2.894 -24.961 1.00 94.56 200 LEU A C 1
ATOM 1506 O O . LEU A 1 200 ? 0.503 -3.684 -25.292 1.00 94.56 200 LEU A O 1
ATOM 1510 N N . GLN A 1 201 ? 2.684 -3.085 -25.262 1.00 93.88 201 GLN A N 1
ATOM 1511 C CA . GLN A 1 201 ? 3.159 -4.307 -25.909 1.00 93.88 201 GLN A CA 1
ATOM 1512 C C . GLN A 1 201 ? 3.539 -5.399 -24.916 1.00 93.88 201 GLN A C 1
ATOM 1514 O O . GLN A 1 201 ? 3.324 -6.567 -25.233 1.00 93.88 201 GLN A O 1
ATOM 1519 N N . GLY A 1 202 ? 3.999 -5.037 -23.714 1.00 92.00 202 GLY A N 1
ATOM 1520 C CA . GLY A 1 202 ? 4.345 -5.989 -22.650 1.00 92.00 202 GLY A CA 1
ATOM 1521 C C . GLY A 1 202 ? 5.776 -6.535 -22.712 1.00 92.00 202 GLY A C 1
ATOM 1522 O O . GLY A 1 202 ? 6.002 -7.637 -22.224 1.00 92.00 202 GLY A O 1
ATOM 1523 N N . ALA A 1 203 ? 6.693 -5.793 -23.338 1.00 96.12 203 ALA A N 1
ATOM 1524 C CA . ALA A 1 203 ? 8.133 -6.052 -23.396 1.00 96.12 203 ALA A CA 1
ATOM 1525 C C . ALA A 1 203 ? 8.846 -4.696 -23.570 1.00 96.12 203 ALA A C 1
ATOM 1527 O O . ALA A 1 203 ? 8.491 -3.933 -24.474 1.00 96.12 203 ALA A O 1
ATOM 1528 N N . ALA A 1 204 ? 9.772 -4.340 -22.683 1.00 97.69 204 ALA A N 1
ATOM 1529 C CA . ALA A 1 204 ? 10.342 -2.991 -22.634 1.00 97.69 204 ALA A CA 1
ATOM 1530 C C . ALA A 1 204 ? 11.355 -2.725 -23.763 1.00 97.69 204 ALA A C 1
ATOM 1532 O O . ALA A 1 204 ? 11.374 -1.643 -24.359 1.00 97.69 204 ALA A O 1
ATOM 1533 N N . ALA A 1 205 ? 12.165 -3.721 -24.113 1.00 98.44 205 ALA A N 1
ATOM 1534 C CA . ALA A 1 205 ? 13.184 -3.643 -25.147 1.00 98.44 205 ALA A CA 1
ATOM 1535 C C . ALA A 1 205 ? 12.562 -3.379 -26.527 1.00 98.44 205 ALA A C 1
ATOM 1537 O O . ALA A 1 205 ? 13.040 -2.504 -27.253 1.00 98.44 205 ALA A O 1
ATOM 1538 N N . ILE A 1 206 ? 11.455 -4.047 -26.888 1.00 98.06 206 ILE A N 1
ATOM 1539 C CA . ILE A 1 206 ? 10.776 -3.773 -28.170 1.00 98.06 206 ILE A CA 1
ATOM 1540 C C . ILE A 1 206 ? 10.146 -2.372 -28.200 1.00 98.06 206 ILE A C 1
ATOM 1542 O O . ILE A 1 206 ? 10.189 -1.707 -29.234 1.00 98.06 206 ILE A O 1
ATOM 1546 N N . GLU A 1 207 ? 9.611 -1.882 -27.077 1.00 98.31 207 GLU A N 1
ATOM 1547 C CA . GLU A 1 207 ? 9.046 -0.530 -26.984 1.00 98.31 207 GLU A CA 1
ATOM 1548 C C . GLU A 1 207 ? 10.142 0.541 -27.161 1.00 98.31 207 GLU A C 1
ATOM 1550 O O . GLU A 1 207 ? 9.966 1.522 -27.897 1.00 98.31 207 GLU A O 1
ATOM 1555 N N . LEU A 1 208 ? 11.320 0.334 -26.566 1.00 98.69 208 LEU A N 1
ATOM 1556 C CA . LEU A 1 208 ? 12.490 1.188 -26.782 1.00 98.69 208 LEU A CA 1
ATOM 1557 C C . LEU A 1 208 ? 12.989 1.116 -28.233 1.00 98.69 208 LEU A C 1
ATOM 1559 O O . LEU A 1 208 ? 13.228 2.157 -28.848 1.00 98.69 208 LEU A O 1
ATOM 1563 N N . ALA A 1 209 ? 13.079 -0.081 -28.818 1.00 98.69 209 ALA A N 1
ATOM 1564 C CA . ALA A 1 209 ? 13.477 -0.267 -30.214 1.00 98.69 209 ALA A CA 1
ATOM 1565 C C . ALA A 1 209 ? 12.515 0.434 -31.189 1.00 98.69 209 ALA A C 1
ATOM 1567 O O . ALA A 1 209 ? 12.944 1.135 -32.106 1.00 98.69 209 ALA A O 1
ATOM 1568 N N . TRP A 1 210 ? 11.203 0.323 -30.966 1.00 98.56 210 TRP A N 1
ATOM 1569 C CA . TRP A 1 210 ? 10.185 1.016 -31.758 1.00 98.56 210 TRP A CA 1
ATOM 1570 C C . TRP A 1 210 ? 10.216 2.533 -31.582 1.00 98.56 210 TRP A C 1
ATOM 1572 O O . TRP A 1 210 ? 9.940 3.255 -32.543 1.00 98.56 210 TRP A O 1
ATOM 1582 N N . THR A 1 211 ? 10.596 3.021 -30.400 1.00 98.69 211 THR A N 1
ATOM 1583 C CA . THR A 1 211 ? 10.853 4.451 -30.174 1.00 98.69 211 THR A CA 1
ATOM 1584 C C . THR A 1 211 ? 12.057 4.917 -30.995 1.00 98.69 211 THR A C 1
ATOM 1586 O O . THR A 1 211 ? 11.980 5.938 -31.678 1.00 98.69 211 THR A O 1
ATOM 1589 N N . ALA A 1 212 ? 13.147 4.143 -30.998 1.00 98.69 212 ALA A N 1
ATOM 1590 C CA . ALA A 1 212 ? 14.371 4.463 -31.731 1.00 98.69 212 ALA A CA 1
ATOM 1591 C C . ALA A 1 212 ? 14.153 4.566 -33.250 1.00 98.69 212 ALA A C 1
ATOM 1593 O O . ALA A 1 212 ? 14.733 5.433 -33.894 1.00 98.69 212 ALA A O 1
ATOM 1594 N N . VAL A 1 213 ? 13.278 3.735 -33.823 1.00 98.44 213 VAL A N 1
ATOM 1595 C CA . VAL A 1 213 ? 12.971 3.759 -35.268 1.00 98.44 213 VAL A CA 1
ATOM 1596 C C . VAL A 1 213 ? 11.742 4.605 -35.629 1.00 98.44 213 VAL A C 1
ATOM 1598 O O . VAL A 1 213 ? 11.229 4.510 -36.744 1.00 98.44 213 VAL A O 1
ATOM 1601 N N . GLY A 1 214 ? 11.219 5.389 -34.681 1.00 97.81 214 GLY A N 1
ATOM 1602 C CA . GLY A 1 214 ? 10.137 6.344 -34.924 1.00 97.81 214 GLY A CA 1
ATOM 1603 C C . GLY A 1 214 ? 8.746 5.739 -35.142 1.00 97.81 214 GLY A C 1
ATOM 1604 O O . GLY A 1 214 ? 7.864 6.422 -35.658 1.00 97.81 214 GLY A O 1
ATOM 1605 N N . ARG A 1 215 ? 8.508 4.484 -34.734 1.00 97.81 215 ARG A N 1
ATOM 1606 C CA . ARG A 1 215 ? 7.157 3.875 -34.726 1.00 97.81 215 ARG A CA 1
ATOM 1607 C C . ARG A 1 215 ? 6.272 4.430 -33.616 1.00 97.81 215 ARG A C 1
ATOM 1609 O O . ARG A 1 215 ? 5.049 4.343 -33.704 1.00 97.81 215 ARG A O 1
ATOM 1616 N N . GLN A 1 216 ? 6.8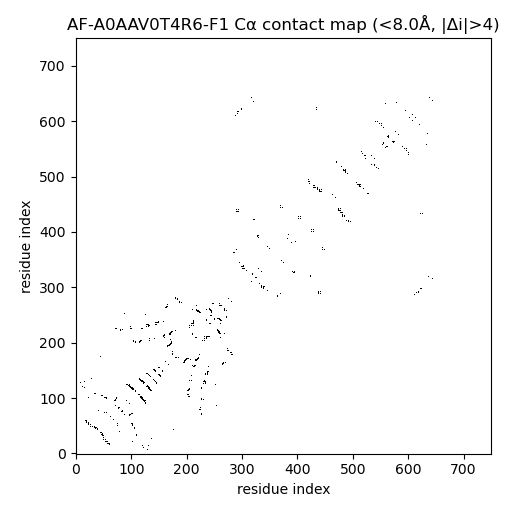94 4.984 -32.583 1.00 97.81 216 GLN A N 1
ATOM 1617 C CA . GLN A 1 216 ? 6.244 5.736 -31.523 1.00 97.81 216 GLN A CA 1
ATOM 1618 C C . GLN A 1 216 ? 7.139 6.881 -31.057 1.00 97.81 216 GLN A C 1
ATOM 1620 O O . GLN A 1 216 ? 8.352 6.860 -31.265 1.00 97.81 216 GLN A O 1
ATOM 1625 N N . SER A 1 217 ? 6.527 7.891 -30.447 1.00 98.44 217 SER A N 1
ATOM 1626 C CA . SER A 1 217 ? 7.196 9.141 -30.087 1.00 98.44 217 SER A CA 1
ATOM 1627 C C . SER A 1 217 ? 7.846 9.078 -28.703 1.00 98.44 217 SER A C 1
ATOM 1629 O O . SER A 1 217 ? 8.795 9.818 -28.437 1.00 98.44 217 SER A O 1
ATOM 1631 N N . ALA A 1 218 ? 7.334 8.226 -27.809 1.00 98.38 218 ALA A N 1
ATOM 1632 C CA . ALA A 1 218 ? 7.859 8.048 -26.460 1.00 98.38 218 ALA A CA 1
ATOM 1633 C C . ALA A 1 218 ? 7.523 6.673 -25.867 1.00 98.38 218 ALA A C 1
ATOM 1635 O O . ALA A 1 218 ? 6.577 6.019 -26.302 1.00 98.38 218 ALA A O 1
ATOM 1636 N N . PHE A 1 219 ? 8.273 6.290 -24.836 1.00 98.25 219 PHE A N 1
ATOM 1637 C CA . PHE A 1 219 ? 8.044 5.125 -23.989 1.00 98.25 219 PHE A CA 1
ATOM 1638 C C . PHE A 1 219 ? 8.307 5.476 -22.519 1.00 98.25 219 PHE A C 1
ATOM 1640 O O . PHE A 1 219 ? 9.222 6.249 -22.220 1.00 98.25 219 PHE A O 1
ATOM 1647 N N . TYR A 1 220 ? 7.527 4.905 -21.600 1.00 95.62 220 TYR A N 1
ATOM 1648 C CA . TYR A 1 220 ? 7.822 4.971 -20.170 1.00 95.62 220 TYR A CA 1
ATOM 1649 C C . TYR A 1 220 ? 7.509 3.658 -19.449 1.00 95.62 220 TYR A C 1
ATOM 1651 O O . TYR A 1 220 ? 6.469 3.038 -19.676 1.00 95.62 220 TYR A O 1
ATOM 1659 N N . GLU A 1 221 ? 8.371 3.285 -18.508 1.00 94.69 221 GLU A N 1
ATOM 1660 C CA . GLU A 1 221 ? 8.094 2.206 -17.563 1.00 94.69 221 GLU A CA 1
ATOM 1661 C C . GLU A 1 221 ? 8.882 2.381 -16.262 1.00 94.69 221 GLU A C 1
ATOM 1663 O O . GLU A 1 221 ? 9.955 2.985 -16.244 1.00 94.69 221 GLU A O 1
ATOM 1668 N N . LEU A 1 222 ? 8.317 1.902 -15.153 1.00 91.19 222 LEU A N 1
ATOM 1669 C CA . LEU A 1 222 ? 8.909 1.991 -13.822 1.00 91.19 222 LEU A CA 1
ATOM 1670 C C . LEU A 1 222 ? 9.338 0.605 -13.327 1.00 91.19 222 LEU A C 1
ATOM 1672 O O . LEU A 1 222 ? 8.715 -0.399 -13.660 1.00 91.19 222 LEU A O 1
ATOM 1676 N N . ASP A 1 223 ? 10.357 0.577 -12.467 1.00 90.25 223 ASP A N 1
ATOM 1677 C CA . ASP A 1 223 ? 10.910 -0.625 -11.827 1.00 90.25 223 ASP A CA 1
ATOM 1678 C C . ASP A 1 223 ? 11.468 -1.712 -12.778 1.00 90.25 223 ASP A C 1
ATOM 1680 O O . ASP A 1 223 ? 11.495 -2.891 -12.417 1.00 90.25 223 ASP A O 1
ATOM 1684 N N . LEU A 1 224 ? 11.982 -1.321 -13.947 1.00 93.94 224 LEU A N 1
ATOM 1685 C CA . LEU A 1 224 ? 12.720 -2.188 -14.872 1.00 93.94 224 LEU A CA 1
ATOM 1686 C C . LEU A 1 224 ? 14.137 -2.514 -14.384 1.00 93.94 224 LEU A C 1
ATOM 1688 O O . LEU A 1 224 ? 14.712 -1.830 -13.536 1.00 93.94 224 LEU A O 1
ATOM 1692 N N . ASN A 1 225 ? 14.715 -3.568 -14.941 1.00 95.38 225 ASN A N 1
ATOM 1693 C CA . ASN A 1 225 ? 16.096 -3.981 -14.748 1.00 95.38 225 ASN A CA 1
ATOM 1694 C C . ASN A 1 225 ? 17.009 -3.425 -15.847 1.00 95.38 225 ASN A C 1
ATOM 1696 O O . ASN A 1 225 ? 16.563 -2.957 -16.892 1.00 95.38 225 ASN A O 1
ATOM 1700 N N . SER A 1 226 ? 18.322 -3.500 -15.620 1.00 96.19 226 SER A N 1
ATOM 1701 C CA . SER A 1 226 ? 19.317 -3.034 -16.590 1.00 96.19 226 SER A CA 1
ATOM 1702 C C . SER A 1 226 ? 19.280 -3.817 -17.907 1.00 96.19 226 SER A C 1
ATOM 1704 O O . SER A 1 226 ? 19.527 -3.224 -18.955 1.00 96.19 226 SER A O 1
ATOM 1706 N N . TRP A 1 227 ? 18.951 -5.111 -17.875 1.00 97.62 227 TRP A N 1
ATOM 1707 C CA . TRP A 1 227 ? 18.830 -5.952 -19.072 1.00 97.62 227 TRP A CA 1
ATOM 1708 C C . TRP A 1 227 ? 17.628 -5.587 -19.957 1.00 97.62 227 TRP A C 1
ATOM 1710 O O . TRP A 1 227 ? 17.773 -5.573 -21.182 1.00 97.62 227 TRP A O 1
ATOM 1720 N N . ASP A 1 228 ? 16.533 -5.120 -19.353 1.00 97.50 228 ASP A N 1
ATOM 1721 C CA . ASP A 1 228 ? 15.347 -4.615 -20.062 1.00 97.50 228 ASP A CA 1
ATOM 1722 C C . ASP A 1 228 ? 15.648 -3.320 -20.849 1.00 97.50 228 ASP A C 1
ATOM 1724 O O . ASP A 1 228 ? 15.066 -3.051 -21.903 1.00 97.50 228 ASP A O 1
ATOM 1728 N N . ILE A 1 229 ? 16.558 -2.478 -20.332 1.00 97.62 229 ILE A N 1
ATOM 1729 C CA . ILE A 1 229 ? 16.738 -1.092 -20.803 1.00 97.62 229 ILE A CA 1
ATOM 1730 C C . ILE A 1 229 ? 18.051 -0.818 -21.537 1.00 97.62 229 ILE A C 1
ATOM 1732 O O . ILE A 1 229 ? 18.089 0.102 -22.352 1.00 97.62 229 ILE A O 1
ATOM 1736 N N . ALA A 1 230 ? 19.140 -1.544 -21.257 1.00 98.44 230 ALA A N 1
ATOM 1737 C CA . ALA A 1 230 ? 20.489 -1.135 -21.668 1.00 98.44 230 ALA A CA 1
ATOM 1738 C C . ALA A 1 230 ? 20.637 -0.996 -23.192 1.00 98.44 230 ALA A C 1
ATOM 1740 O O . ALA A 1 230 ? 21.065 0.057 -23.672 1.00 98.44 230 ALA A O 1
ATOM 1741 N N . ALA A 1 231 ? 20.243 -2.023 -23.953 1.00 98.75 231 ALA A N 1
ATOM 1742 C CA . ALA A 1 231 ? 20.327 -2.001 -25.413 1.00 98.75 231 ALA A CA 1
ATOM 1743 C C . ALA A 1 231 ? 19.390 -0.938 -26.007 1.00 98.75 231 ALA A C 1
ATOM 1745 O O . ALA A 1 231 ? 19.805 -0.118 -26.829 1.00 98.75 231 ALA A O 1
ATOM 1746 N N . GLY A 1 232 ? 18.139 -0.907 -25.538 1.00 98.62 232 GLY A N 1
ATOM 1747 C CA . GLY A 1 232 ? 17.118 0.035 -25.994 1.00 98.62 232 GLY A CA 1
ATOM 1748 C C . GLY A 1 232 ? 17.481 1.499 -25.740 1.00 98.62 232 GLY A C 1
ATOM 1749 O O . GLY A 1 232 ? 17.264 2.353 -26.599 1.00 98.62 232 GLY A O 1
ATOM 1750 N N . ALA A 1 233 ? 18.097 1.799 -24.596 1.00 98.56 233 ALA A N 1
ATOM 1751 C CA . ALA A 1 233 ? 18.534 3.145 -24.260 1.00 98.56 233 ALA A CA 1
ATOM 1752 C C . ALA A 1 233 ? 19.618 3.660 -25.218 1.00 98.56 233 ALA A C 1
ATOM 1754 O O . ALA A 1 233 ? 19.570 4.830 -25.607 1.00 98.56 233 ALA A O 1
ATOM 1755 N N . LEU A 1 234 ? 20.567 2.805 -25.628 1.00 98.75 234 LEU A N 1
ATOM 1756 C CA . LEU A 1 234 ? 21.556 3.178 -26.641 1.00 98.75 234 LEU A CA 1
ATOM 1757 C C . LEU A 1 234 ? 20.889 3.403 -28.005 1.00 98.75 234 LEU A C 1
ATOM 1759 O O . LEU A 1 234 ? 21.133 4.442 -28.614 1.00 98.75 234 LEU A O 1
ATOM 1763 N N . LEU A 1 235 ? 20.000 2.498 -28.443 1.00 98.88 235 LEU A N 1
ATOM 1764 C CA . LEU A 1 235 ? 19.261 2.646 -29.707 1.00 98.88 235 LEU A CA 1
ATOM 1765 C C . LEU A 1 235 ? 18.523 3.990 -29.785 1.00 98.88 235 LEU A C 1
ATOM 1767 O O . LEU A 1 235 ? 18.592 4.679 -30.802 1.00 98.88 235 LEU A O 1
ATOM 1771 N N . VAL A 1 236 ? 17.819 4.385 -28.720 1.00 98.88 236 VAL A N 1
ATOM 1772 C CA . VAL A 1 236 ? 17.072 5.652 -28.699 1.00 98.88 236 VAL A CA 1
ATOM 1773 C C . VAL A 1 236 ? 18.018 6.853 -28.760 1.00 98.88 236 VAL A C 1
ATOM 1775 O O . VAL A 1 236 ? 17.756 7.781 -29.524 1.00 98.88 236 VAL A O 1
ATOM 1778 N N . LYS A 1 237 ? 19.119 6.847 -27.996 1.00 98.62 237 LYS A N 1
ATOM 1779 C CA . LYS A 1 237 ? 20.103 7.944 -27.998 1.00 98.62 237 LYS A CA 1
ATOM 1780 C C . LYS A 1 237 ? 20.760 8.119 -29.369 1.00 98.62 237 LYS A C 1
ATOM 1782 O O . LYS A 1 237 ? 20.764 9.225 -29.903 1.00 98.62 237 LYS A O 1
ATOM 1787 N N . GLU A 1 238 ? 21.246 7.030 -29.959 1.00 98.69 238 GLU A N 1
ATOM 1788 C CA . GLU A 1 238 ? 21.920 7.032 -31.265 1.00 98.69 238 GLU A CA 1
ATOM 1789 C C . GLU A 1 238 ? 20.969 7.387 -32.422 1.00 98.69 238 GLU A C 1
ATOM 1791 O O . GLU A 1 238 ? 21.383 7.967 -33.425 1.00 98.69 238 GLU A O 1
ATOM 1796 N N . ALA A 1 239 ? 19.665 7.139 -32.269 1.00 98.69 239 ALA A N 1
ATOM 1797 C CA . ALA A 1 239 ? 18.645 7.576 -33.221 1.00 98.69 239 ALA A CA 1
ATOM 1798 C C . ALA A 1 239 ? 18.287 9.078 -33.117 1.00 98.69 239 ALA A C 1
ATOM 1800 O O . ALA A 1 239 ? 17.463 9.568 -33.898 1.00 98.69 239 ALA A O 1
ATOM 1801 N N . GLY A 1 240 ? 18.885 9.813 -32.169 1.00 98.31 240 GLY A N 1
ATOM 1802 C CA . GLY A 1 240 ? 18.633 11.235 -31.907 1.00 98.31 240 GLY A CA 1
ATOM 1803 C C . GLY A 1 240 ? 17.566 11.516 -30.842 1.00 98.31 240 GLY A C 1
ATOM 1804 O O . GLY A 1 240 ? 17.121 12.659 -30.710 1.00 98.31 240 GLY A O 1
ATOM 1805 N N . GLY A 1 241 ? 17.138 10.492 -30.102 1.00 98.50 241 GLY A N 1
ATOM 1806 C CA . GLY A 1 241 ? 16.191 10.598 -28.997 1.00 98.50 241 GLY A CA 1
ATOM 1807 C C . GLY A 1 241 ? 16.836 10.968 -27.659 1.00 98.50 241 GLY A C 1
ATOM 1808 O O . GLY A 1 241 ? 18.035 11.220 -27.548 1.00 98.50 241 GLY A O 1
ATOM 1809 N N . GLN A 1 242 ? 16.011 10.998 -26.614 1.00 98.44 242 GLN A N 1
ATOM 1810 C CA . GLN A 1 242 ? 16.411 11.311 -25.244 1.00 98.44 242 GLN A CA 1
ATOM 1811 C C . GLN A 1 242 ? 15.945 10.203 -24.306 1.00 98.44 242 GLN A C 1
ATOM 1813 O O . GLN A 1 242 ? 14.797 9.769 -24.378 1.00 98.44 242 GLN A O 1
ATOM 1818 N N . VAL A 1 243 ? 16.829 9.791 -23.397 1.00 98.50 243 VAL A N 1
ATOM 1819 C CA . VAL A 1 243 ? 16.545 8.793 -22.361 1.00 98.50 243 VAL A CA 1
ATOM 1820 C C . VAL A 1 243 ? 16.971 9.346 -21.009 1.00 98.50 243 VAL A C 1
ATOM 1822 O O . VAL A 1 243 ? 18.125 9.752 -20.834 1.00 98.50 243 VAL A O 1
ATOM 1825 N N . THR A 1 244 ? 16.045 9.353 -20.059 1.00 98.06 244 THR A N 1
ATOM 1826 C CA . THR A 1 244 ? 16.258 9.808 -18.684 1.00 98.06 244 THR A CA 1
ATOM 1827 C C . THR A 1 244 ? 15.607 8.848 -17.699 1.00 98.06 244 THR A C 1
ATOM 1829 O O . THR A 1 244 ? 14.856 7.940 -18.067 1.00 98.06 244 THR A O 1
ATOM 1832 N N . ASN A 1 245 ? 15.932 9.051 -16.431 1.00 94.88 245 ASN A N 1
ATOM 1833 C CA . ASN A 1 245 ? 15.155 8.530 -15.327 1.00 94.88 245 ASN A CA 1
ATOM 1834 C C . ASN A 1 245 ? 13.814 9.286 -15.209 1.00 94.88 245 ASN A C 1
ATOM 1836 O O . ASN A 1 245 ? 13.668 10.391 -15.733 1.00 94.88 245 ASN A O 1
ATOM 1840 N N . SER A 1 246 ? 12.845 8.752 -14.468 1.00 89.12 246 SER A N 1
ATOM 1841 C CA . SER A 1 246 ? 11.524 9.379 -14.277 1.00 89.12 246 SER A CA 1
ATOM 1842 C C . SER A 1 246 ? 11.556 10.776 -13.637 1.00 89.12 246 SER A C 1
ATOM 1844 O O . SER A 1 246 ? 10.590 11.524 -13.756 1.00 89.12 246 SER A O 1
ATOM 1846 N N . ASP A 1 247 ? 12.645 11.130 -12.953 1.00 86.44 247 ASP A N 1
ATOM 1847 C CA . ASP A 1 247 ? 12.893 12.454 -12.363 1.00 86.44 247 ASP A CA 1
ATOM 1848 C C . ASP A 1 247 ? 13.649 13.415 -13.307 1.00 86.44 247 ASP A C 1
ATOM 1850 O O . ASP A 1 247 ? 13.947 14.552 -12.942 1.00 86.44 247 ASP A O 1
ATOM 1854 N N . GLY A 1 248 ? 13.957 12.972 -14.528 1.00 91.88 248 GLY A N 1
ATOM 1855 C CA . GLY A 1 248 ? 14.710 13.720 -15.528 1.00 91.88 248 GLY A CA 1
ATOM 1856 C C . GLY A 1 248 ? 16.230 13.605 -15.391 1.00 91.88 248 GLY A C 1
ATOM 1857 O O . GLY A 1 248 ? 16.947 14.192 -16.204 1.00 91.88 248 GLY A O 1
ATOM 1858 N N . THR A 1 249 ? 16.750 12.856 -14.411 1.00 93.88 249 THR A N 1
ATOM 1859 C CA . THR A 1 249 ? 18.193 12.593 -14.315 1.00 93.88 249 THR A CA 1
ATOM 1860 C C . THR A 1 249 ? 18.687 11.798 -15.524 1.00 93.88 249 THR A C 1
ATOM 1862 O O . THR A 1 249 ? 17.959 11.005 -16.125 1.00 93.88 249 THR A O 1
ATOM 1865 N N . ALA A 1 250 ? 19.932 12.045 -15.934 1.00 94.50 250 ALA A N 1
ATOM 1866 C CA . ALA A 1 250 ? 20.498 11.406 -17.116 1.00 94.50 250 ALA A CA 1
ATOM 1867 C C . ALA A 1 250 ? 20.551 9.877 -16.959 1.00 94.50 250 ALA A C 1
ATOM 1869 O O . ALA A 1 250 ? 20.817 9.357 -15.875 1.00 94.50 250 ALA A O 1
ATOM 1870 N N . PHE A 1 251 ? 20.327 9.158 -18.061 1.00 96.00 251 PHE A N 1
ATOM 1871 C CA . PHE A 1 251 ? 20.398 7.699 -18.068 1.00 96.00 251 PHE A CA 1
ATOM 1872 C C . PHE A 1 251 ? 21.758 7.183 -17.577 1.00 96.00 251 PHE A C 1
ATOM 1874 O O . PHE A 1 251 ? 22.803 7.578 -18.096 1.00 96.00 251 PHE A O 1
ATOM 1881 N N . SER A 1 252 ? 21.708 6.223 -16.658 1.00 94.12 252 SER A N 1
ATOM 1882 C CA . SER A 1 252 ? 22.811 5.344 -16.266 1.00 94.12 252 SER A CA 1
ATOM 1883 C C . SER A 1 252 ? 22.266 3.925 -16.100 1.00 94.12 252 SER A C 1
ATOM 1885 O O . SER A 1 252 ? 21.062 3.759 -15.920 1.00 94.12 252 SER A O 1
ATOM 1887 N N . LEU A 1 253 ? 23.123 2.901 -16.104 1.00 94.31 253 LEU A N 1
ATOM 1888 C CA . LEU A 1 253 ? 22.682 1.509 -15.924 1.00 94.31 253 LEU A CA 1
ATOM 1889 C C . LEU A 1 253 ? 21.941 1.256 -14.597 1.00 94.31 253 LEU A C 1
ATOM 1891 O O . LEU A 1 253 ? 21.202 0.285 -14.492 1.00 94.31 253 LEU A O 1
ATOM 1895 N N . ASN A 1 254 ? 22.121 2.130 -13.602 1.00 90.75 254 ASN A N 1
ATOM 1896 C CA . ASN A 1 254 ? 21.518 2.000 -12.275 1.00 90.75 254 ASN A CA 1
ATOM 1897 C C . ASN A 1 254 ? 20.061 2.477 -12.207 1.00 90.75 254 ASN A C 1
ATOM 1899 O O . ASN A 1 254 ? 19.404 2.266 -11.185 1.00 90.75 254 ASN A O 1
ATOM 1903 N N . ILE A 1 255 ? 19.560 3.170 -13.235 1.00 91.44 255 ILE A N 1
ATOM 1904 C CA . ILE A 1 255 ? 18.167 3.620 -13.223 1.00 91.44 255 ILE A CA 1
ATOM 1905 C C . ILE A 1 255 ? 17.242 2.421 -13.431 1.00 91.44 255 ILE A C 1
ATOM 1907 O O . ILE A 1 255 ? 17.555 1.506 -14.186 1.00 91.44 255 ILE A O 1
ATOM 1911 N N . ARG A 1 256 ? 16.076 2.459 -12.790 1.00 92.31 256 ARG A N 1
ATOM 1912 C CA . ARG A 1 256 ? 15.008 1.464 -12.980 1.00 92.31 256 ARG A CA 1
ATOM 1913 C C . ARG A 1 256 ? 13.723 2.064 -13.541 1.00 92.31 256 ARG A C 1
ATOM 1915 O O . ARG A 1 256 ? 12.829 1.343 -13.957 1.00 92.31 256 ARG A O 1
ATOM 1922 N N . ASN A 1 257 ? 13.618 3.389 -13.549 1.00 92.88 257 ASN A N 1
ATOM 1923 C CA . ASN A 1 257 ? 12.429 4.101 -13.990 1.00 92.88 257 ASN A CA 1
ATOM 1924 C C . ASN A 1 257 ? 12.779 4.868 -15.255 1.00 92.88 257 ASN A C 1
ATOM 1926 O O . ASN A 1 257 ? 13.427 5.902 -15.175 1.00 92.88 257 ASN A O 1
ATOM 1930 N N . ILE A 1 258 ? 12.408 4.358 -16.419 1.00 95.81 258 ILE A N 1
ATOM 1931 C CA . ILE A 1 258 ? 12.860 4.908 -17.693 1.00 95.81 258 ILE A CA 1
ATOM 1932 C C . ILE A 1 258 ? 11.793 5.789 -18.335 1.00 95.81 258 ILE A C 1
ATOM 1934 O O . ILE A 1 258 ? 10.608 5.456 -18.368 1.00 95.81 258 ILE A O 1
ATOM 1938 N N . VAL A 1 259 ? 12.244 6.906 -18.900 1.00 97.69 259 VAL A N 1
ATOM 1939 C CA . VAL A 1 259 ? 11.486 7.714 -19.855 1.00 97.69 259 VAL A CA 1
ATOM 1940 C C . VAL A 1 259 ? 12.344 7.888 -21.097 1.00 97.69 259 VAL A C 1
ATOM 1942 O O . VAL A 1 259 ? 13.445 8.437 -21.039 1.00 97.69 259 VAL A O 1
ATOM 1945 N N . ALA A 1 260 ? 11.836 7.424 -22.231 1.00 98.50 260 ALA A N 1
ATOM 1946 C CA . ALA A 1 260 ? 12.463 7.558 -23.536 1.00 98.50 260 ALA A CA 1
ATOM 1947 C C . ALA A 1 260 ? 11.551 8.360 -24.468 1.00 98.50 260 ALA A C 1
ATOM 1949 O O . ALA A 1 260 ? 10.333 8.190 -24.454 1.00 98.50 260 ALA A O 1
ATOM 1950 N N . SER A 1 261 ? 12.111 9.245 -25.288 1.00 98.62 261 SER A N 1
ATOM 1951 C CA . SER A 1 261 ? 11.341 9.967 -26.303 1.00 98.62 261 SER A CA 1
ATOM 1952 C C . SER A 1 261 ? 12.174 10.349 -27.516 1.00 98.62 261 SER A C 1
ATOM 1954 O O . SER A 1 261 ? 13.401 10.272 -27.513 1.00 98.62 261 SER A O 1
ATOM 1956 N N . ASN A 1 262 ? 11.491 10.836 -28.545 1.00 98.31 262 ASN A N 1
ATOM 1957 C CA . ASN A 1 262 ? 12.083 11.364 -29.766 1.00 98.31 262 ASN A CA 1
ATOM 1958 C C . ASN A 1 262 ? 12.867 12.686 -29.599 1.00 98.31 262 ASN A C 1
ATOM 1960 O O . ASN A 1 262 ? 13.391 13.207 -30.582 1.00 98.31 262 ASN A O 1
ATOM 1964 N N . ASN A 1 263 ? 12.945 13.240 -28.381 1.00 97.19 263 ASN A N 1
ATOM 1965 C CA . ASN A 1 263 ? 13.632 14.502 -28.083 1.00 97.19 263 ASN A CA 1
ATOM 1966 C C . ASN A 1 263 ? 13.159 15.699 -28.939 1.00 97.19 263 ASN A C 1
ATOM 1968 O O . ASN A 1 263 ? 13.952 16.553 -29.342 1.00 97.19 263 ASN A O 1
ATOM 1972 N N . LYS A 1 264 ? 11.862 15.759 -29.264 1.00 97.00 264 LYS A N 1
ATOM 1973 C CA . LYS A 1 264 ? 11.258 16.871 -30.009 1.00 97.00 264 LYS A CA 1
ATOM 1974 C C . LYS A 1 264 ? 10.282 17.662 -29.140 1.00 97.00 264 LYS A C 1
ATOM 1976 O O . LYS A 1 264 ? 9.497 17.094 -28.380 1.00 97.00 264 LYS A O 1
ATOM 1981 N N . GLY A 1 265 ? 10.339 18.987 -29.296 1.00 95.50 265 GLY A N 1
ATOM 1982 C CA . GLY A 1 265 ? 9.449 19.956 -28.655 1.00 95.50 265 GLY A CA 1
ATOM 1983 C C . GLY A 1 265 ? 9.217 19.695 -27.166 1.00 95.50 265 GLY A C 1
ATOM 1984 O O . GLY A 1 265 ? 10.172 19.670 -26.391 1.00 95.50 265 GLY A O 1
ATOM 1985 N N . ASP A 1 266 ? 7.957 19.540 -26.752 1.00 95.62 266 ASP A N 1
ATOM 1986 C CA . ASP A 1 266 ? 7.591 19.440 -25.334 1.00 95.62 266 ASP A CA 1
ATOM 1987 C C . ASP A 1 266 ? 7.436 18.006 -24.802 1.00 95.62 266 ASP A C 1
ATOM 1989 O O . ASP A 1 266 ? 7.215 17.847 -23.597 1.00 95.62 266 ASP A O 1
ATOM 1993 N N . ILE A 1 267 ? 7.589 16.973 -25.642 1.00 97.56 267 ILE A N 1
ATOM 1994 C CA . ILE A 1 267 ? 7.203 15.587 -25.323 1.00 97.56 267 ILE A CA 1
ATOM 1995 C C . ILE A 1 267 ? 7.924 15.077 -24.075 1.00 97.56 267 ILE A C 1
ATOM 1997 O O . ILE A 1 267 ? 7.273 14.715 -23.096 1.00 97.56 267 ILE A O 1
ATOM 2001 N N . HIS A 1 268 ? 9.261 15.096 -24.065 1.00 97.50 268 HIS A N 1
ATOM 2002 C CA . HIS A 1 268 ? 10.039 14.551 -22.945 1.00 97.50 268 HIS A CA 1
ATOM 2003 C C . HIS A 1 268 ? 9.729 15.283 -21.632 1.00 97.50 268 HIS A C 1
ATOM 2005 O O . HIS A 1 268 ? 9.431 14.672 -20.609 1.00 97.50 268 HIS A O 1
ATOM 2011 N N . SER A 1 269 ? 9.721 16.619 -21.677 1.00 95.38 269 SER A N 1
ATOM 2012 C CA . SER A 1 269 ? 9.444 17.446 -20.500 1.00 95.38 269 SER A CA 1
ATOM 2013 C C . SER A 1 269 ? 8.014 17.274 -19.976 1.00 95.38 269 SER A C 1
ATOM 2015 O O . SER A 1 269 ? 7.789 17.328 -18.767 1.00 95.38 269 SER A O 1
ATOM 2017 N N . SER A 1 270 ? 7.048 17.041 -20.870 1.00 94.50 270 SER A N 1
ATOM 2018 C CA . SER A 1 270 ? 5.656 16.775 -20.513 1.00 94.50 270 SER A CA 1
ATOM 2019 C C . SER A 1 270 ? 5.516 15.419 -19.839 1.00 94.50 270 SER A C 1
ATOM 2021 O O . SER A 1 270 ? 4.839 15.338 -18.818 1.00 94.50 270 SER A O 1
ATOM 2023 N N . MET A 1 271 ? 6.202 14.387 -20.343 1.00 93.19 271 MET A N 1
ATOM 2024 C CA . MET A 1 271 ? 6.241 13.067 -19.706 1.00 93.19 271 MET A CA 1
ATOM 2025 C C . MET A 1 271 ? 6.762 13.166 -18.270 1.00 93.19 271 MET A C 1
ATOM 2027 O O . MET A 1 271 ? 6.061 12.760 -17.349 1.00 93.19 271 MET A O 1
ATOM 2031 N N . ILE A 1 272 ? 7.920 13.801 -18.056 1.00 92.44 272 ILE A N 1
ATOM 2032 C CA . ILE A 1 272 ? 8.505 13.975 -16.713 1.00 92.44 272 ILE A CA 1
ATOM 2033 C C . ILE A 1 272 ? 7.557 14.736 -15.776 1.00 92.44 272 ILE A C 1
ATOM 2035 O O . ILE A 1 272 ? 7.296 14.298 -14.656 1.00 92.44 272 ILE A O 1
ATOM 2039 N N . LYS A 1 273 ? 6.977 15.854 -16.234 1.00 89.06 273 LYS A N 1
ATOM 2040 C CA . LYS A 1 273 ? 6.028 16.642 -15.426 1.00 89.06 273 LYS A CA 1
ATOM 2041 C C . LYS A 1 273 ? 4.774 15.854 -15.060 1.00 89.06 273 LYS A C 1
ATOM 2043 O O . LYS A 1 273 ? 4.266 16.004 -13.953 1.00 89.06 273 LYS A O 1
ATOM 2048 N N . LEU A 1 274 ? 4.245 15.059 -15.987 1.00 85.38 274 LEU A N 1
ATOM 2049 C CA . LEU A 1 274 ? 3.042 14.272 -15.742 1.00 85.38 274 LEU A CA 1
ATOM 2050 C C . LEU A 1 274 ? 3.319 13.080 -14.826 1.00 85.38 274 LEU A C 1
ATOM 2052 O O . LEU A 1 274 ? 2.487 12.811 -13.968 1.00 85.38 274 LEU A O 1
ATOM 2056 N N . ILE A 1 275 ? 4.483 12.436 -14.943 1.00 82.19 275 ILE A N 1
ATOM 2057 C CA . ILE A 1 275 ? 4.924 11.383 -14.018 1.00 82.19 275 ILE A CA 1
ATOM 2058 C C . ILE A 1 275 ? 5.060 11.941 -12.599 1.00 82.19 275 ILE A C 1
ATOM 2060 O O . ILE A 1 275 ? 4.533 11.349 -11.660 1.00 82.19 275 ILE A O 1
ATOM 2064 N N . ALA A 1 276 ? 5.694 13.109 -12.449 1.00 76.56 276 ALA A N 1
ATOM 2065 C CA . ALA A 1 276 ? 5.815 13.785 -11.159 1.00 76.56 276 ALA A CA 1
ATOM 2066 C C . ALA A 1 276 ? 4.447 14.188 -10.582 1.00 76.56 276 ALA A C 1
ATOM 2068 O O . ALA A 1 276 ? 4.211 14.039 -9.390 1.00 76.56 276 ALA A O 1
ATOM 2069 N N . LYS A 1 277 ? 3.517 14.666 -11.422 1.00 69.44 277 LYS A N 1
ATOM 2070 C CA . LYS A 1 277 ? 2.154 15.027 -10.993 1.00 69.44 277 LYS A CA 1
ATOM 2071 C C . LYS A 1 277 ? 1.316 13.806 -10.603 1.00 69.44 277 LYS A C 1
ATOM 2073 O O . LYS A 1 277 ? 0.492 13.904 -9.701 1.00 69.44 277 LYS A O 1
ATOM 2078 N N . ALA A 1 278 ? 1.483 12.693 -11.310 1.00 62.31 278 ALA A N 1
ATOM 2079 C CA . ALA A 1 278 ? 0.786 11.445 -11.022 1.00 62.31 278 ALA A CA 1
ATOM 2080 C C . ALA A 1 278 ? 1.335 10.737 -9.770 1.00 62.31 278 ALA A C 1
ATOM 2082 O O . ALA A 1 278 ? 0.822 9.678 -9.426 1.00 62.31 278 ALA A O 1
ATOM 2083 N N . ASP A 1 279 ? 2.371 11.301 -9.129 1.00 56.19 279 ASP A N 1
ATOM 2084 C CA . ASP A 1 279 ? 3.068 10.761 -7.955 1.00 56.19 279 ASP A CA 1
ATOM 2085 C C . ASP A 1 279 ? 3.506 9.289 -8.137 1.00 56.19 279 ASP A C 1
ATOM 2087 O O . ASP A 1 279 ? 3.721 8.528 -7.199 1.00 56.19 279 ASP A O 1
ATOM 2091 N N . ALA A 1 280 ? 3.695 8.873 -9.397 1.00 50.25 280 ALA A N 1
ATOM 2092 C CA . ALA A 1 280 ? 3.848 7.465 -9.759 1.00 50.25 280 ALA A CA 1
ATOM 2093 C C . ALA A 1 280 ? 5.183 6.839 -9.333 1.00 50.25 280 ALA A C 1
ATOM 2095 O O . ALA A 1 280 ? 5.371 5.628 -9.419 1.00 50.25 280 ALA A O 1
ATOM 2096 N N . VAL A 1 281 ? 6.110 7.677 -8.872 1.00 45.75 281 VAL A N 1
ATOM 2097 C CA . VAL A 1 281 ? 7.464 7.314 -8.441 1.00 45.75 281 VAL A CA 1
ATOM 2098 C C . VAL A 1 281 ? 7.525 7.139 -6.920 1.00 45.75 281 VAL A C 1
ATOM 2100 O O . VAL A 1 281 ? 8.556 6.753 -6.371 1.00 45.75 281 VAL A O 1
ATOM 2103 N N . HIS A 1 282 ? 6.458 7.473 -6.198 1.00 46.53 282 HIS A N 1
ATOM 2104 C CA . HIS A 1 282 ? 6.435 7.461 -4.746 1.00 46.53 282 HIS A CA 1
ATOM 2105 C C . HIS A 1 282 ? 5.595 6.277 -4.272 1.00 46.53 282 HIS A C 1
ATOM 2107 O O . HIS A 1 282 ? 4.421 6.151 -4.598 1.00 46.53 282 HIS A O 1
ATOM 2113 N N . ASP A 1 283 ? 6.202 5.380 -3.488 1.00 41.38 283 ASP A N 1
ATOM 2114 C CA . ASP A 1 283 ? 5.459 4.328 -2.796 1.00 41.38 283 ASP A CA 1
ATOM 2115 C C . ASP A 1 283 ? 4.372 4.991 -1.935 1.00 41.38 283 ASP A C 1
ATOM 2117 O O . ASP A 1 283 ? 4.655 5.542 -0.863 1.00 41.38 283 ASP A O 1
ATOM 2121 N N . HIS A 1 284 ? 3.125 4.965 -2.410 1.00 43.78 284 HIS A N 1
ATOM 2122 C CA . HIS A 1 284 ? 2.019 5.578 -1.694 1.00 43.78 284 HIS A CA 1
ATOM 2123 C C . HIS A 1 284 ? 1.824 4.867 -0.367 1.00 43.78 284 HIS A C 1
ATOM 2125 O O . HIS A 1 284 ? 1.298 3.747 -0.287 1.00 43.78 284 HIS A O 1
ATOM 2131 N N . VAL A 1 285 ? 2.165 5.560 0.714 1.00 47.28 285 VAL A N 1
ATOM 2132 C CA . VAL A 1 285 ? 1.699 5.136 2.013 1.00 47.28 285 VAL A CA 1
ATOM 2133 C C . VAL A 1 285 ? 0.363 5.782 2.308 1.00 47.28 285 VAL A C 1
ATOM 2135 O O . VAL A 1 285 ? 0.256 6.947 2.679 1.00 47.28 285 VAL A O 1
ATOM 2138 N N . ASN A 1 286 ? -0.676 4.962 2.241 1.00 51.72 286 ASN A N 1
ATOM 2139 C CA . ASN A 1 286 ? -1.992 5.337 2.713 1.00 51.72 286 ASN A CA 1
ATOM 2140 C C . ASN A 1 286 ? -2.009 5.517 4.239 1.00 51.72 286 ASN A C 1
ATOM 2142 O O . ASN A 1 286 ? -2.296 4.573 4.970 1.00 51.72 286 ASN A O 1
ATOM 2146 N N . THR A 1 287 ? -1.716 6.731 4.716 1.00 56.72 287 THR A N 1
ATOM 2147 C CA . THR A 1 287 ? -1.729 7.131 6.134 1.00 56.72 287 THR A CA 1
ATOM 2148 C C . THR A 1 287 ? -3.141 7.446 6.662 1.00 56.72 287 THR A C 1
ATOM 2150 O O . THR A 1 287 ? -3.317 7.686 7.857 1.00 56.72 287 THR A O 1
ATOM 2153 N N . TRP A 1 288 ? -4.190 7.362 5.827 1.00 62.97 288 TRP A N 1
ATOM 2154 C CA . TRP A 1 288 ? -5.582 7.656 6.220 1.00 62.97 288 TRP A CA 1
ATOM 2155 C C . TRP A 1 288 ? -6.124 6.754 7.330 1.00 62.97 288 TRP A C 1
ATOM 2157 O O . TRP A 1 288 ? -7.106 7.096 7.994 1.00 62.97 288 TRP A O 1
ATOM 2167 N N . PHE A 1 289 ? -5.502 5.598 7.579 1.00 66.00 289 PHE A N 1
ATOM 2168 C CA . PHE A 1 289 ? -5.912 4.743 8.691 1.00 66.00 289 PHE A CA 1
ATOM 2169 C C . PHE A 1 289 ? -5.795 5.455 10.050 1.00 66.00 289 PHE A C 1
ATOM 2171 O O . PHE A 1 289 ? -6.560 5.117 10.952 1.00 66.00 289 PHE A O 1
ATOM 2178 N N . PHE A 1 290 ? -4.938 6.477 10.184 1.00 77.19 290 PHE A N 1
ATOM 2179 C CA . PHE A 1 290 ? -4.842 7.286 11.402 1.00 77.19 290 PHE A CA 1
ATOM 2180 C C . PHE A 1 290 ? -6.131 8.060 11.725 1.00 77.19 290 PHE A C 1
ATOM 2182 O O . PHE A 1 290 ? -6.365 8.365 12.892 1.00 77.19 290 PHE A O 1
ATOM 2189 N N . MET A 1 291 ? -7.023 8.303 10.751 1.00 79.62 291 MET A N 1
ATOM 2190 C CA . MET A 1 291 ? -8.347 8.897 11.005 1.00 79.62 291 MET A CA 1
ATOM 2191 C C . MET A 1 291 ? -9.318 7.941 11.710 1.00 79.62 291 MET A C 1
ATOM 2193 O O . MET A 1 291 ? -10.250 8.374 12.395 1.00 79.62 291 MET A O 1
ATOM 2197 N N . CYS A 1 292 ? -9.129 6.630 11.533 1.00 81.81 292 CYS A N 1
ATOM 2198 C CA . CYS A 1 292 ? -10.081 5.626 12.004 1.00 81.81 292 CYS A CA 1
ATOM 2199 C C . CYS A 1 292 ? -10.138 5.578 13.536 1.00 81.81 292 CYS A C 1
ATOM 2201 O O . CYS A 1 292 ? -11.205 5.395 14.117 1.00 81.81 292 CYS A O 1
ATOM 2203 N N . GLY A 1 293 ? -8.992 5.761 14.190 1.00 86.56 293 GLY A N 1
ATOM 2204 C CA . GLY A 1 293 ? -8.872 5.713 15.640 1.00 86.56 293 GLY A CA 1
ATOM 2205 C C . GLY A 1 293 ? -9.599 6.857 16.373 1.00 86.56 293 GLY A C 1
ATOM 2206 O O . GLY A 1 293 ? -10.442 6.568 17.223 1.00 86.56 293 GLY A O 1
ATOM 2207 N N . PRO A 1 294 ? -9.359 8.139 16.032 1.00 90.69 294 PRO A N 1
ATOM 2208 C CA . PRO A 1 294 ? -10.134 9.274 16.537 1.00 90.69 294 PRO A CA 1
ATOM 2209 C C . PRO A 1 294 ? -11.640 9.101 16.333 1.00 90.69 294 PRO A C 1
ATOM 2211 O O . PRO A 1 294 ? -12.415 9.303 17.271 1.00 90.69 294 PRO A O 1
ATOM 2214 N N . LEU A 1 295 ? -12.054 8.625 15.151 1.00 90.38 295 LEU A N 1
ATOM 2215 C CA . LEU A 1 295 ? -13.465 8.358 14.890 1.00 90.38 295 LEU A CA 1
ATOM 2216 C C . LEU A 1 295 ? -14.016 7.270 15.821 1.00 90.38 295 LEU A C 1
ATOM 2218 O O . LEU A 1 295 ? -15.097 7.439 16.378 1.00 90.38 295 LEU A O 1
ATOM 2222 N N . ALA A 1 296 ? -13.272 6.183 16.040 1.00 91.06 296 ALA A N 1
ATOM 2223 C CA . ALA A 1 296 ? -13.664 5.122 16.964 1.00 91.06 296 ALA A CA 1
ATOM 2224 C C . ALA A 1 296 ? -13.851 5.648 18.400 1.00 91.06 296 ALA A C 1
ATOM 2226 O O . ALA A 1 296 ? -14.845 5.320 19.049 1.00 91.06 296 ALA A O 1
ATOM 2227 N N . VAL A 1 297 ? -12.954 6.520 18.878 1.00 93.31 297 VAL A N 1
ATOM 2228 C CA . VAL A 1 297 ? -13.081 7.184 20.189 1.00 93.31 297 VAL A CA 1
ATOM 2229 C C . VAL A 1 297 ? -14.347 8.046 20.251 1.00 93.31 297 VAL A C 1
ATOM 2231 O O . VAL A 1 297 ? -15.113 7.952 21.212 1.00 93.31 297 VAL A O 1
ATOM 2234 N N . ASN A 1 298 ? -14.610 8.842 19.214 1.00 94.44 298 ASN A N 1
ATOM 2235 C CA . ASN A 1 298 ? -15.785 9.712 19.143 1.00 94.44 298 ASN A CA 1
ATOM 2236 C C . ASN A 1 298 ? -17.098 8.925 19.124 1.00 94.44 298 ASN A C 1
ATOM 2238 O O . ASN A 1 298 ? -18.014 9.218 19.897 1.00 94.44 298 ASN A O 1
ATOM 2242 N N . VAL A 1 299 ? -17.172 7.876 18.304 1.00 94.62 299 VAL A N 1
ATOM 2243 C CA . VAL A 1 299 ? -18.330 6.974 18.246 1.00 94.62 299 VAL A CA 1
ATOM 2244 C C . VAL A 1 299 ? -18.523 6.260 19.585 1.00 94.62 299 VAL A C 1
ATOM 2246 O O . VAL A 1 299 ? -19.658 6.125 20.043 1.00 94.62 299 VAL A O 1
ATOM 2249 N N . PHE A 1 300 ? -17.441 5.868 20.266 1.00 94.75 300 PHE A N 1
ATOM 2250 C CA . PHE A 1 300 ? -17.523 5.233 21.581 1.00 94.75 300 PHE A CA 1
ATOM 2251 C C . PHE A 1 300 ? -18.146 6.175 22.616 1.00 94.75 300 PHE A C 1
ATOM 2253 O O . PHE A 1 300 ? -19.026 5.762 23.371 1.00 94.75 300 PHE A O 1
ATOM 2260 N N . LEU A 1 301 ? -17.749 7.452 22.632 1.00 94.19 301 LEU A N 1
ATOM 2261 C CA . LEU A 1 301 ? -18.322 8.458 23.531 1.00 94.19 301 LEU A CA 1
ATOM 2262 C C . LEU A 1 301 ? -19.789 8.768 23.201 1.00 94.19 301 LEU A C 1
ATOM 2264 O O . LEU A 1 301 ? -20.610 8.849 24.117 1.00 94.19 301 LEU A O 1
ATOM 2268 N N . LEU A 1 302 ? -20.148 8.869 21.915 1.00 95.81 302 LEU A N 1
ATOM 2269 C CA . LEU A 1 302 ? -21.547 9.002 21.488 1.00 95.81 302 LEU A CA 1
ATOM 2270 C C . LEU A 1 302 ? -22.380 7.818 21.981 1.00 95.81 302 LEU A C 1
ATOM 2272 O O . LEU A 1 302 ? -23.429 7.997 22.600 1.00 95.81 302 LEU A O 1
ATOM 2276 N N . GLY A 1 303 ? -21.885 6.601 21.797 1.00 95.44 303 GLY A N 1
ATOM 2277 C CA . GLY A 1 303 ? -22.548 5.407 22.291 1.00 95.44 303 GLY A CA 1
ATOM 2278 C C . GLY A 1 303 ? -22.608 5.307 23.811 1.00 95.44 303 GLY A C 1
ATOM 2279 O O . GLY A 1 303 ? -23.602 4.832 24.357 1.00 95.44 303 GLY A O 1
ATOM 2280 N N . LEU A 1 304 ? -21.589 5.779 24.530 1.00 94.12 304 LEU A N 1
ATOM 2281 C CA . LEU A 1 304 ? -21.627 5.874 25.989 1.00 94.12 304 LEU A CA 1
ATOM 2282 C C . LEU A 1 304 ? -22.701 6.869 26.449 1.00 94.12 304 LEU A C 1
ATOM 2284 O O . LEU A 1 304 ? -23.420 6.586 27.405 1.00 94.12 304 LEU A O 1
ATOM 2288 N N . SER A 1 305 ? -22.861 7.995 25.748 1.00 95.69 305 SER A N 1
ATOM 2289 C CA . SER A 1 305 ? -23.935 8.953 26.029 1.00 95.69 305 SER A CA 1
ATOM 2290 C C . SER A 1 305 ? -25.324 8.326 25.851 1.00 95.69 305 SER A C 1
ATOM 2292 O O . SER A 1 305 ? -26.186 8.483 26.719 1.00 95.69 305 SER A O 1
ATOM 2294 N N . LEU A 1 306 ? -25.507 7.524 24.795 1.00 96.31 306 LEU A N 1
ATOM 2295 C CA . LEU A 1 306 ? -26.739 6.781 24.542 1.00 96.31 306 LEU A CA 1
ATOM 2296 C C . LEU A 1 306 ? -26.992 5.721 25.625 1.00 96.31 306 LEU A C 1
ATOM 2298 O O . LEU A 1 306 ? -28.102 5.625 26.145 1.00 96.31 306 LEU A O 1
ATOM 2302 N N . ASN A 1 307 ? -25.957 4.973 26.017 1.00 95.88 307 ASN A N 1
ATOM 2303 C CA . ASN A 1 307 ? -26.022 4.014 27.121 1.00 95.88 307 ASN A CA 1
ATOM 2304 C C . ASN A 1 307 ? -26.505 4.682 28.415 1.00 95.88 307 ASN A C 1
ATOM 2306 O O . ASN A 1 307 ? -27.482 4.234 29.008 1.00 95.88 307 ASN A O 1
ATOM 2310 N N . LEU A 1 308 ? -25.885 5.798 28.816 1.00 94.94 308 LEU A N 1
ATOM 2311 C CA . LEU A 1 308 ? -26.272 6.550 30.016 1.00 94.94 308 LEU A CA 1
ATOM 2312 C C . LEU A 1 308 ? -27.721 7.049 29.954 1.00 94.94 308 LEU A C 1
ATOM 2314 O O . LEU A 1 308 ? -28.435 6.995 30.957 1.00 94.94 308 LEU A O 1
ATOM 2318 N N . TYR A 1 309 ? -28.165 7.517 28.784 1.00 95.50 309 TYR A N 1
ATOM 2319 C CA . TYR A 1 309 ? -29.550 7.932 28.580 1.00 95.50 309 TYR A CA 1
ATOM 2320 C C . TYR A 1 309 ? -30.514 6.763 28.810 1.00 95.50 309 TYR A C 1
ATOM 2322 O O . TYR A 1 309 ? -31.447 6.881 29.603 1.00 95.50 309 TYR A O 1
ATOM 2330 N N . VAL A 1 310 ? -30.254 5.611 28.190 1.00 94.31 310 VAL A N 1
ATOM 2331 C CA . VAL A 1 310 ? -31.085 4.408 28.339 1.00 94.31 310 VAL A CA 1
ATOM 2332 C C . VAL A 1 310 ? -31.068 3.883 29.771 1.00 94.31 310 VAL A C 1
ATOM 2334 O O . VAL A 1 310 ? -32.120 3.489 30.273 1.00 94.31 310 VAL A O 1
ATOM 2337 N N . TYR A 1 311 ? -29.918 3.901 30.452 1.00 94.44 311 TYR A N 1
ATOM 2338 C CA . TYR A 1 311 ? -29.824 3.488 31.854 1.00 94.44 311 TYR A CA 1
ATOM 2339 C C . TYR A 1 311 ? -30.739 4.330 32.731 1.00 94.44 311 TYR A C 1
ATOM 2341 O O . TYR A 1 311 ? -31.504 3.781 33.521 1.00 94.44 311 TYR A O 1
ATOM 2349 N N . LYS A 1 312 ? -30.715 5.651 32.536 1.00 91.94 312 LYS A N 1
ATOM 2350 C CA . LYS A 1 312 ? -31.581 6.576 33.262 1.00 91.94 312 LYS A CA 1
ATOM 2351 C C . LYS A 1 312 ? -33.060 6.351 32.932 1.00 91.94 312 LYS A C 1
ATOM 2353 O O . LYS A 1 312 ? -33.857 6.242 33.854 1.00 91.94 312 LYS A O 1
ATOM 2358 N N . GLN A 1 313 ? -33.417 6.222 31.651 1.00 92.56 313 GLN A N 1
ATOM 2359 C CA . GLN A 1 313 ? -34.805 5.984 31.218 1.00 92.56 313 GLN A CA 1
ATOM 2360 C C . GLN A 1 313 ? -35.392 4.678 31.769 1.00 92.56 313 GLN A C 1
ATOM 2362 O O . GLN A 1 313 ? -36.578 4.602 32.065 1.00 92.56 313 GLN A O 1
ATOM 2367 N N . ASN A 1 314 ? -34.557 3.650 31.933 1.00 90.44 314 ASN A N 1
ATOM 2368 C CA . ASN A 1 314 ? -34.972 2.347 32.452 1.00 90.44 314 ASN A CA 1
ATOM 2369 C C . ASN A 1 314 ? -34.701 2.189 33.960 1.00 90.44 314 ASN A C 1
ATOM 2371 O O . ASN A 1 314 ? -34.755 1.072 34.472 1.00 90.44 314 ASN A O 1
ATOM 2375 N N . ASN A 1 315 ? -34.401 3.283 34.673 1.00 89.38 315 ASN A N 1
ATOM 2376 C CA . ASN A 1 315 ? -34.137 3.303 36.116 1.00 89.38 315 ASN A CA 1
ATOM 2377 C C . ASN A 1 315 ? -33.042 2.321 36.586 1.00 89.38 315 ASN A C 1
ATOM 2379 O O . ASN A 1 315 ? -33.066 1.836 37.721 1.00 89.38 315 ASN A O 1
ATOM 2383 N N . LEU A 1 316 ? -32.054 2.039 35.732 1.00 90.62 316 LEU A N 1
ATOM 2384 C CA . LEU A 1 316 ? -30.914 1.197 36.084 1.00 90.62 316 LEU A CA 1
ATOM 2385 C C . LEU A 1 316 ? -29.993 1.943 37.056 1.00 90.62 316 LEU A C 1
ATOM 2387 O O . LEU A 1 316 ? -29.582 3.072 36.794 1.00 90.62 316 LEU A O 1
ATOM 2391 N N . ALA A 1 317 ? -29.629 1.301 38.165 1.00 89.69 317 ALA A N 1
ATOM 2392 C CA . ALA A 1 317 ? -28.716 1.841 39.177 1.00 89.69 317 ALA A CA 1
ATOM 2393 C C . ALA A 1 317 ? -27.239 1.693 38.758 1.00 89.69 317 ALA A C 1
ATOM 2395 O O . ALA A 1 317 ? -26.433 1.042 39.428 1.00 89.69 317 ALA A O 1
ATOM 2396 N N . PHE A 1 318 ? -26.889 2.245 37.593 1.00 92.06 318 PHE A N 1
ATOM 2397 C CA . PHE A 1 318 ? -25.542 2.133 37.029 1.00 92.06 318 PHE A CA 1
ATOM 2398 C C . PHE A 1 318 ? -24.477 2.830 37.896 1.00 92.06 318 PHE A C 1
ATOM 2400 O O . PHE A 1 318 ? -23.322 2.417 37.906 1.00 92.06 318 PHE A O 1
ATOM 2407 N N . ASP A 1 319 ? -24.865 3.857 38.649 1.00 91.81 319 ASP A N 1
ATOM 2408 C CA . ASP A 1 319 ? -24.054 4.548 39.651 1.00 91.81 319 ASP A CA 1
ATOM 2409 C C . ASP A 1 319 ? -23.577 3.604 40.760 1.00 91.81 319 ASP A C 1
ATOM 2411 O O . ASP A 1 319 ? -22.388 3.584 41.080 1.00 91.81 319 ASP A O 1
ATOM 2415 N N . GLN A 1 320 ? -24.467 2.746 41.263 1.00 90.31 320 GLN A N 1
ATOM 2416 C CA . GLN A 1 320 ? -24.129 1.729 42.260 1.00 90.31 320 GLN A CA 1
ATOM 2417 C C . GLN A 1 320 ? -23.265 0.620 41.656 1.00 90.31 320 GLN A C 1
ATOM 2419 O O . GLN A 1 320 ? -22.247 0.237 42.231 1.00 90.31 320 GLN A O 1
ATOM 2424 N N . VAL A 1 321 ? -23.623 0.149 40.457 1.00 90.75 321 VAL A N 1
ATOM 2425 C CA . VAL A 1 321 ? -22.865 -0.878 39.723 1.00 90.75 321 VAL A CA 1
ATOM 2426 C C . VAL A 1 321 ? -21.423 -0.439 39.444 1.00 90.75 321 VAL A C 1
ATOM 2428 O O . VAL A 1 321 ? -20.496 -1.249 39.520 1.00 90.75 321 VAL A O 1
ATOM 2431 N N . PHE A 1 322 ? -21.216 0.841 39.141 1.00 92.81 322 PHE A N 1
ATOM 2432 C CA . PHE A 1 322 ? -19.889 1.409 38.915 1.00 92.81 322 PHE A CA 1
ATOM 2433 C C . PHE A 1 322 ? -19.217 1.953 40.181 1.00 92.81 322 PHE A C 1
ATOM 2435 O O . PHE A 1 322 ? -18.070 2.402 40.097 1.00 92.81 322 PHE A O 1
ATOM 2442 N N . ALA A 1 323 ? -19.884 1.877 41.338 1.00 90.19 323 ALA A N 1
ATOM 2443 C CA . ALA A 1 323 ? -19.429 2.434 42.610 1.00 90.19 323 ALA A CA 1
ATOM 2444 C C . ALA A 1 323 ? -18.996 3.910 42.481 1.00 90.19 323 ALA A C 1
ATOM 2446 O O . ALA A 1 323 ? -17.909 4.297 42.919 1.00 90.19 323 ALA A O 1
ATOM 2447 N N . MET A 1 324 ? -19.829 4.714 41.815 1.00 91.81 324 MET A N 1
ATOM 2448 C CA . MET A 1 324 ? -19.624 6.152 41.639 1.00 91.81 324 MET A CA 1
ATOM 2449 C C . MET A 1 324 ? -20.186 6.924 42.828 1.00 91.81 324 MET A C 1
ATOM 2451 O O . MET A 1 324 ? -21.258 6.602 43.340 1.00 91.81 324 MET A O 1
ATOM 2455 N N . ARG A 1 325 ? -19.490 7.986 43.242 1.00 91.94 325 ARG A N 1
ATOM 2456 C CA . ARG A 1 325 ? -20.075 8.966 44.165 1.00 91.94 325 ARG A CA 1
ATOM 2457 C C . ARG A 1 325 ? -21.138 9.804 43.435 1.00 91.94 325 ARG A C 1
ATOM 2459 O O . ARG A 1 325 ? -21.008 9.994 42.224 1.00 91.94 325 ARG A O 1
ATOM 2466 N N . PRO A 1 326 ? -22.161 10.345 44.126 1.00 89.56 326 PRO A N 1
ATOM 2467 C CA . PRO A 1 326 ? -23.229 11.123 43.483 1.00 89.56 326 PRO A CA 1
ATOM 2468 C C . PRO A 1 326 ? -22.723 12.303 42.641 1.00 89.56 326 PRO A C 1
ATOM 2470 O O . PRO A 1 326 ? -23.292 12.631 41.606 1.00 89.56 326 PRO A O 1
ATOM 2473 N N . ASP A 1 327 ? -21.613 12.906 43.059 1.00 89.88 327 ASP A N 1
ATOM 2474 C CA . ASP A 1 327 ? -20.937 14.017 42.394 1.00 89.88 327 ASP A CA 1
ATOM 2475 C C . ASP A 1 327 ? -19.981 13.584 41.266 1.00 89.88 327 ASP A C 1
ATOM 2477 O O . ASP A 1 327 ? -19.414 14.430 40.584 1.00 89.88 327 ASP A O 1
ATOM 2481 N N . GLU A 1 328 ? -19.788 12.281 41.053 1.00 93.00 328 GLU A N 1
ATOM 2482 C CA . GLU A 1 328 ? -19.004 11.708 39.951 1.00 93.00 328 GLU A CA 1
ATOM 2483 C C . GLU A 1 328 ? -19.887 11.215 38.800 1.00 93.00 328 GLU A C 1
ATOM 2485 O O . GLU A 1 328 ? -19.373 10.953 37.712 1.00 93.00 328 GLU A O 1
ATOM 2490 N N . VAL A 1 329 ? -21.201 11.099 39.012 1.00 92.19 329 VAL A N 1
ATOM 2491 C CA . VAL A 1 329 ? -22.125 10.546 38.017 1.00 92.19 329 VAL A CA 1
ATOM 2492 C C . VAL A 1 329 ? -22.204 11.476 36.795 1.00 92.19 329 VAL A C 1
ATOM 2494 O O . VAL A 1 329 ? -22.556 12.651 36.929 1.00 92.19 329 VAL A O 1
ATOM 2497 N N . PRO A 1 330 ? -21.888 10.991 35.579 1.00 92.00 330 PRO A N 1
ATOM 2498 C CA . PRO A 1 330 ? -21.997 11.798 34.373 1.00 92.00 330 PRO A CA 1
ATOM 2499 C C . PRO A 1 330 ? -23.456 11.968 33.942 1.00 92.00 330 PRO A C 1
ATOM 2501 O O . PRO A 1 330 ? -24.293 11.081 34.118 1.00 92.00 330 PRO A O 1
ATOM 2504 N N . THR A 1 331 ? -23.751 13.079 33.270 1.00 90.75 331 THR A N 1
ATOM 2505 C CA . THR A 1 331 ? -25.003 13.223 32.521 1.00 90.75 331 THR A CA 1
ATOM 2506 C C . THR A 1 331 ? -24.809 12.735 31.087 1.00 90.75 331 THR A C 1
ATOM 2508 O O . THR A 1 331 ? -23.774 12.995 30.472 1.00 90.75 331 THR A O 1
ATOM 2511 N N . ALA A 1 332 ? -25.824 12.069 30.525 1.00 93.00 332 ALA A N 1
ATOM 2512 C CA . ALA A 1 332 ? -25.816 11.660 29.117 1.00 93.00 332 ALA A CA 1
ATOM 2513 C C . ALA A 1 332 ? -25.545 12.857 28.188 1.00 93.00 332 ALA A C 1
ATOM 2515 O O . ALA A 1 332 ? -24.693 12.787 27.309 1.00 93.00 332 ALA A O 1
ATOM 2516 N N . HIS A 1 333 ? -26.193 13.992 28.466 1.00 91.81 333 HIS A N 1
ATOM 2517 C CA . HIS A 1 333 ? -25.999 15.243 27.732 1.00 91.81 333 HIS A CA 1
ATOM 2518 C C . HIS A 1 333 ? -24.564 15.778 27.808 1.00 91.81 333 HIS A C 1
ATOM 2520 O O . HIS A 1 333 ? -24.030 16.264 26.815 1.00 91.81 333 HIS A O 1
ATOM 2526 N N . GLY A 1 334 ? -23.916 15.671 28.972 1.00 90.44 334 GLY A N 1
ATOM 2527 C CA . GLY A 1 334 ? -22.522 16.079 29.145 1.00 90.44 334 GLY A CA 1
ATOM 2528 C C . GLY A 1 334 ? -21.569 15.244 28.293 1.00 90.44 334 GLY A C 1
ATOM 2529 O O . GLY A 1 334 ? -20.743 15.804 27.579 1.00 90.44 334 GLY A O 1
ATOM 2530 N N . VAL A 1 335 ? -21.729 13.916 28.308 1.00 92.31 335 VAL A N 1
ATOM 2531 C CA . VAL A 1 335 ? -20.914 13.002 27.487 1.00 92.31 335 VAL A CA 1
ATOM 2532 C C . VAL A 1 335 ? -21.180 13.211 25.993 1.00 92.31 335 VAL A C 1
ATOM 2534 O O . VAL A 1 335 ? -20.236 13.233 25.207 1.00 92.31 335 VAL A O 1
ATOM 2537 N N . PHE A 1 336 ? -22.438 13.436 25.605 1.00 94.19 336 PHE A N 1
ATOM 2538 C CA . PHE A 1 336 ? -22.811 13.752 24.226 1.00 94.19 336 PHE A CA 1
ATOM 2539 C C . PHE A 1 336 ? -22.116 15.027 23.729 1.00 94.19 336 PHE A C 1
ATOM 2541 O O . PHE A 1 336 ? -21.492 15.012 22.672 1.00 94.19 336 PHE A O 1
ATOM 2548 N N . ARG A 1 337 ? -22.142 16.112 24.518 1.00 91.94 337 ARG A N 1
ATOM 2549 C CA . ARG A 1 337 ? -21.443 17.365 24.181 1.00 91.94 337 ARG A CA 1
ATOM 2550 C C . ARG A 1 337 ? -19.938 17.165 24.003 1.00 91.94 337 ARG A C 1
ATOM 2552 O O . ARG A 1 337 ? -19.384 17.709 23.054 1.00 91.94 337 ARG A O 1
ATOM 2559 N N . THR A 1 338 ? -19.291 16.370 24.860 1.00 90.56 338 THR A N 1
ATOM 2560 C CA . THR A 1 338 ? -17.870 16.012 24.693 1.00 90.56 338 THR A CA 1
ATOM 2561 C C . THR A 1 338 ? -17.620 15.317 23.361 1.00 90.56 338 THR A C 1
ATOM 2563 O O . THR A 1 338 ? -16.679 15.661 22.652 1.00 90.56 338 THR A O 1
ATOM 2566 N N . ALA A 1 339 ? -18.459 14.337 23.025 1.00 93.19 339 ALA A N 1
ATOM 2567 C CA . ALA A 1 339 ? -18.295 13.548 21.815 1.00 93.19 339 ALA A CA 1
ATOM 2568 C C . ALA A 1 339 ? -18.479 14.403 20.551 1.00 93.19 339 ALA A C 1
ATOM 2570 O O . ALA A 1 339 ? -17.674 14.315 19.631 1.00 93.19 339 ALA A O 1
ATOM 2571 N N . ILE A 1 340 ? -19.488 15.282 20.535 1.00 94.38 340 ILE A N 1
ATOM 2572 C CA . ILE A 1 340 ? -19.701 16.238 19.439 1.00 94.38 340 ILE A CA 1
ATOM 2573 C C . ILE A 1 340 ? -18.542 17.229 19.339 1.00 94.38 340 ILE A C 1
ATOM 2575 O O . ILE A 1 340 ? -18.072 17.487 18.237 1.00 94.38 340 ILE A O 1
ATOM 2579 N N . PHE A 1 341 ? -18.037 17.745 20.463 1.00 93.19 341 PHE A N 1
ATOM 2580 C CA . PHE A 1 341 ? -16.876 18.634 20.455 1.00 93.19 341 PHE A CA 1
ATOM 2581 C C . PHE A 1 341 ? -15.657 17.967 19.805 1.00 93.19 341 PHE A C 1
ATOM 2583 O O . PHE A 1 341 ? -15.054 18.540 18.902 1.00 93.19 341 PHE A O 1
ATOM 2590 N N . LEU A 1 342 ? -15.319 16.742 20.214 1.00 93.44 342 LEU A N 1
ATOM 2591 C CA . LEU A 1 342 ? -14.187 16.010 19.643 1.00 93.44 342 LEU A CA 1
ATOM 2592 C C . LEU A 1 342 ? -14.411 15.618 18.176 1.00 93.44 342 LEU A C 1
ATOM 2594 O O . LEU A 1 342 ? -13.454 15.605 17.405 1.00 93.44 342 LEU A O 1
ATOM 2598 N N . LEU A 1 343 ? -15.656 15.351 17.770 1.00 93.25 343 LEU A N 1
ATOM 2599 C CA . LEU A 1 343 ? -16.005 15.113 16.369 1.00 93.25 343 LEU A CA 1
ATOM 2600 C C . LEU A 1 343 ? -15.823 16.377 15.519 1.00 93.25 343 LEU A C 1
ATOM 2602 O O . LEU A 1 343 ? -15.325 16.295 14.402 1.00 93.25 343 LEU A O 1
ATOM 2606 N N . VAL A 1 344 ? -16.179 17.545 16.057 1.00 93.19 344 VAL A N 1
ATOM 2607 C CA . VAL A 1 344 ? -15.958 18.843 15.409 1.00 93.19 344 VAL A CA 1
ATOM 2608 C C . VAL A 1 344 ? -14.464 19.148 15.305 1.00 93.19 344 VAL A C 1
ATOM 2610 O O . VAL A 1 344 ? -14.006 19.517 14.229 1.00 93.19 344 VAL A O 1
ATOM 2613 N N . VAL A 1 345 ? -13.686 18.932 16.373 1.00 91.50 345 VAL A N 1
ATOM 2614 C CA . VAL A 1 345 ? -12.215 19.053 16.336 1.00 91.50 345 VAL A CA 1
ATOM 2615 C C . VAL A 1 345 ? -11.636 18.150 15.254 1.00 91.50 345 VAL A C 1
ATOM 2617 O O . VAL A 1 345 ? -10.875 18.618 14.413 1.00 91.50 345 VAL A O 1
ATOM 2620 N N . GLN A 1 346 ? -12.043 16.879 15.233 1.00 90.12 346 GLN A N 1
ATOM 2621 C CA . GLN A 1 346 ? -11.641 15.931 14.203 1.00 90.12 346 GLN A CA 1
ATOM 2622 C C . GLN A 1 346 ? -11.981 16.462 12.798 1.00 90.12 346 GLN A C 1
ATOM 2624 O O . GLN A 1 346 ? -11.107 16.528 11.941 1.00 90.12 346 GLN A O 1
ATOM 2629 N N . PHE A 1 347 ? -13.230 16.872 12.567 1.00 87.75 347 PHE A N 1
ATOM 2630 C CA . PHE A 1 347 ? -13.696 17.389 11.279 1.00 87.75 347 PHE A CA 1
ATOM 2631 C C . PHE A 1 347 ? -12.887 18.603 10.815 1.00 87.75 347 PHE A C 1
ATOM 2633 O O . PHE A 1 347 ? -12.480 18.643 9.660 1.00 87.75 347 PHE A O 1
ATOM 2640 N N . PHE A 1 348 ? -12.607 19.568 11.696 1.00 87.62 348 PHE A N 1
ATOM 2641 C CA . PHE A 1 348 ? -11.803 20.740 11.345 1.00 87.62 348 PHE A CA 1
ATOM 2642 C C . PHE A 1 348 ? -10.347 20.386 11.060 1.00 87.62 348 PHE A C 1
ATOM 2644 O O . PHE A 1 348 ? -9.813 20.858 10.064 1.00 87.62 348 PHE A O 1
ATOM 2651 N N . MET A 1 349 ? -9.719 19.537 11.880 1.00 84.75 349 MET A N 1
ATOM 2652 C CA . MET A 1 349 ? -8.339 19.100 11.645 1.00 84.75 349 MET A CA 1
ATOM 2653 C C . MET A 1 349 ? -8.189 18.420 10.282 1.00 84.75 349 MET A C 1
ATOM 2655 O O . MET A 1 349 ? -7.219 18.672 9.578 1.00 84.75 349 MET A O 1
ATOM 2659 N N . PHE A 1 350 ? -9.164 17.596 9.892 1.00 75.94 350 PHE A N 1
ATOM 2660 C CA . PHE A 1 350 ? -9.103 16.859 8.634 1.00 75.94 350 PHE A CA 1
ATOM 2661 C C . PHE A 1 350 ? -9.589 17.665 7.421 1.00 75.94 350 PHE A C 1
ATOM 2663 O O . PHE A 1 350 ? -8.985 17.561 6.360 1.00 75.94 350 PHE A O 1
ATOM 2670 N N . ASN A 1 351 ? -10.611 18.516 7.548 1.00 72.69 351 ASN A N 1
ATOM 2671 C CA . ASN A 1 351 ? -11.062 19.355 6.432 1.00 72.69 351 ASN A CA 1
ATOM 2672 C C . ASN A 1 351 ? -10.181 20.570 6.174 1.00 72.69 351 ASN A C 1
ATOM 2674 O O . ASN A 1 351 ? -10.122 21.011 5.033 1.00 72.69 351 ASN A O 1
ATOM 2678 N N . ALA A 1 352 ? -9.504 21.115 7.190 1.00 71.81 352 ALA A N 1
ATOM 2679 C CA . ALA A 1 352 ? -8.487 22.138 6.964 1.00 71.81 352 ALA A CA 1
ATOM 2680 C C . ALA A 1 352 ? -7.369 21.587 6.066 1.00 71.81 352 ALA A C 1
ATOM 2682 O O . ALA A 1 352 ? -6.969 22.253 5.115 1.00 71.81 352 ALA A O 1
ATOM 2683 N N . GLU A 1 353 ? -6.955 20.338 6.304 1.00 66.44 353 GLU A N 1
ATOM 2684 C CA . GLU A 1 353 ? -5.974 19.648 5.461 1.00 66.44 353 GLU A CA 1
ATOM 2685 C C . GLU A 1 353 ? -6.509 19.412 4.038 1.00 66.44 353 GLU A C 1
ATOM 2687 O O . GLU A 1 353 ? -5.805 19.660 3.062 1.00 66.44 353 GLU A O 1
ATOM 2692 N N . ILE A 1 354 ? -7.774 18.995 3.899 1.00 60.62 354 ILE A N 1
ATOM 2693 C CA . ILE A 1 354 ? -8.417 18.799 2.586 1.00 60.62 354 ILE A CA 1
ATOM 2694 C C . ILE A 1 354 ? -8.519 20.125 1.813 1.00 60.62 354 ILE A C 1
ATOM 2696 O O . ILE A 1 354 ? -8.190 20.184 0.629 1.00 60.62 354 ILE A O 1
ATOM 2700 N N . ALA A 1 355 ? -8.953 21.202 2.474 1.00 60.56 355 ALA A N 1
ATOM 2701 C CA . ALA A 1 355 ? -9.140 22.515 1.862 1.00 60.56 355 ALA A CA 1
ATOM 2702 C C . ALA A 1 355 ? -7.816 23.159 1.429 1.00 60.56 355 ALA A C 1
ATOM 2704 O O . ALA A 1 355 ? -7.781 23.837 0.405 1.00 60.56 355 ALA A O 1
ATOM 2705 N N . GLN A 1 356 ? -6.722 22.916 2.161 1.00 62.19 356 GLN A N 1
ATOM 2706 C CA . GLN A 1 356 ? -5.388 23.386 1.783 1.00 62.19 356 GLN A CA 1
ATOM 2707 C C . GLN A 1 356 ? -4.920 22.819 0.430 1.00 62.19 356 GLN A C 1
ATOM 2709 O O . GLN A 1 356 ? -4.095 23.447 -0.230 1.00 62.19 356 GLN A O 1
ATOM 2714 N N . ARG A 1 357 ? -5.430 21.656 0.002 1.00 58.72 357 ARG A N 1
ATOM 2715 C CA . ARG A 1 357 ? -4.869 20.901 -1.133 1.00 58.72 357 ARG A CA 1
ATOM 2716 C C . ARG A 1 357 ? -5.732 20.863 -2.391 1.00 58.72 357 ARG A C 1
ATOM 2718 O O . ARG A 1 357 ? -5.264 20.374 -3.410 1.00 58.72 357 ARG A O 1
ATOM 2725 N N . GLY A 1 358 ? -6.935 21.437 -2.356 1.00 42.44 358 GLY A N 1
ATOM 2726 C CA . GLY A 1 358 ? -7.664 21.775 -3.581 1.00 42.44 358 GLY A CA 1
ATOM 2727 C C . GLY A 1 358 ? -8.085 20.583 -4.443 1.00 42.44 358 GLY A C 1
ATOM 2728 O O . GLY A 1 358 ? -7.923 20.653 -5.656 1.00 42.44 358 GLY A O 1
ATOM 2729 N N . ASP A 1 359 ? -8.710 19.577 -3.815 1.00 39.62 359 ASP A N 1
ATOM 2730 C CA . ASP A 1 359 ? -9.523 18.525 -4.457 1.00 39.62 359 ASP A CA 1
ATOM 2731 C C . ASP A 1 359 ? -8.797 17.195 -4.763 1.00 39.62 359 ASP A C 1
ATOM 2733 O O . ASP A 1 359 ? -8.224 16.989 -5.826 1.00 39.62 359 ASP A O 1
ATOM 2737 N N . ALA A 1 360 ? -8.838 16.274 -3.793 1.00 37.00 360 ALA A N 1
ATOM 2738 C CA . ALA A 1 360 ? -8.988 14.824 -3.965 1.00 37.00 360 ALA A CA 1
ATOM 2739 C C . ALA A 1 360 ? -8.886 14.162 -2.582 1.00 37.00 360 ALA A C 1
ATOM 2741 O O . ALA A 1 360 ? -8.025 14.508 -1.775 1.00 37.00 360 ALA A O 1
ATOM 2742 N N . PHE A 1 361 ? -9.684 13.123 -2.326 1.00 43.34 361 PHE A N 1
ATOM 2743 C CA . PHE A 1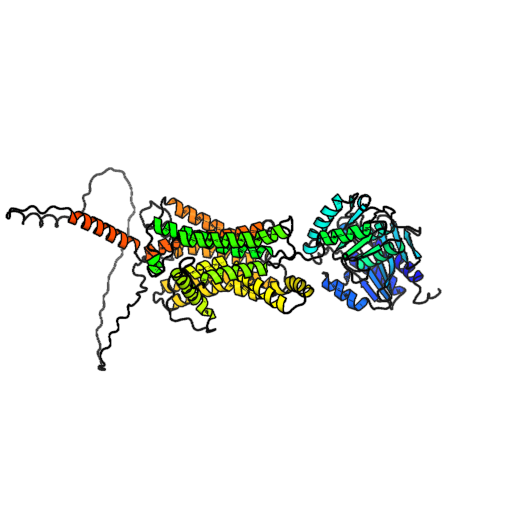 361 ? -9.431 12.115 -1.279 1.00 43.34 361 PHE A CA 1
ATOM 2744 C C . PHE A 1 361 ? -8.167 11.267 -1.601 1.00 43.34 361 PHE A C 1
ATOM 2746 O O . PHE A 1 361 ? -8.135 10.054 -1.394 1.00 43.34 361 PHE A O 1
ATOM 2753 N N . GLY A 1 362 ? -7.143 11.915 -2.165 1.00 38.09 362 GLY A N 1
ATOM 2754 C CA . GLY A 1 362 ? -5.892 11.372 -2.657 1.00 38.09 362 GLY A CA 1
ATOM 2755 C C . GLY A 1 362 ? -4.838 11.400 -1.564 1.00 38.09 362 GLY A C 1
ATOM 2756 O O . GLY A 1 362 ? -4.626 12.388 -0.867 1.00 38.09 362 GLY A O 1
ATOM 2757 N N . ILE A 1 363 ? -4.249 10.238 -1.375 1.00 45.53 363 ILE A N 1
ATOM 2758 C CA . ILE A 1 363 ? -3.226 9.916 -0.402 1.00 45.53 363 ILE A CA 1
ATOM 2759 C C . I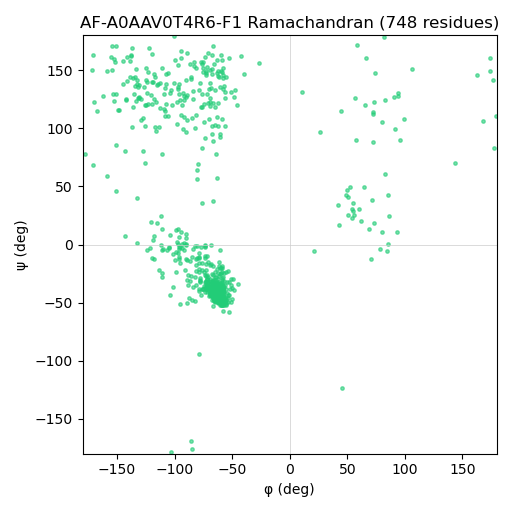LE A 1 363 ? -1.927 10.533 -0.889 1.00 45.53 363 ILE A C 1
ATOM 2761 O O . ILE A 1 363 ? -1.335 9.980 -1.806 1.00 45.53 363 ILE A O 1
ATOM 2765 N N . ASP A 1 364 ? -1.479 11.626 -0.276 1.00 42.94 364 ASP A N 1
ATOM 2766 C CA . ASP A 1 364 ? -0.075 11.981 -0.425 1.00 42.94 364 ASP A CA 1
ATOM 2767 C C . ASP A 1 364 ? 0.493 12.793 0.741 1.00 42.94 364 ASP A C 1
ATOM 2769 O O . ASP A 1 364 ? -0.108 13.764 1.204 1.00 42.94 364 ASP A O 1
ATOM 2773 N N . GLU A 1 365 ? 1.634 12.330 1.253 1.00 50.22 365 GLU A N 1
ATOM 2774 C CA . GLU A 1 365 ? 2.563 12.973 2.208 1.00 50.22 365 GLU A CA 1
ATOM 2775 C C . GLU A 1 365 ? 1.992 13.721 3.426 1.00 50.22 365 GLU A C 1
ATOM 2777 O O . GLU A 1 365 ? 2.671 14.503 4.091 1.00 50.22 365 GLU A O 1
ATOM 2782 N N . THR A 1 366 ? 0.734 13.500 3.787 1.00 51.00 366 THR A N 1
ATOM 2783 C CA . THR A 1 366 ? 0.210 14.035 5.042 1.00 51.00 366 THR A CA 1
ATOM 2784 C C . THR A 1 366 ? 0.859 13.304 6.208 1.00 51.00 366 THR A C 1
ATOM 2786 O O . THR A 1 366 ? 0.716 12.080 6.334 1.00 51.00 366 THR A O 1
ATOM 2789 N N . ARG A 1 367 ? 1.507 14.075 7.093 1.00 66.62 367 ARG A N 1
ATOM 2790 C CA . ARG A 1 367 ? 1.865 13.672 8.458 1.00 66.62 367 ARG A CA 1
ATOM 2791 C C . ARG A 1 367 ? 0.597 13.402 9.280 1.00 66.62 367 ARG A C 1
ATOM 2793 O O . ARG A 1 367 ? 0.340 14.048 10.292 1.00 66.62 367 ARG A O 1
ATOM 2800 N N . MET A 1 368 ? -0.260 12.489 8.828 1.00 72.44 368 MET A N 1
ATOM 2801 C CA . MET A 1 368 ? -1.512 12.112 9.488 1.00 72.44 368 MET A CA 1
ATOM 2802 C C . MET A 1 368 ? -1.246 11.583 10.899 1.00 72.44 368 MET A C 1
ATOM 2804 O O . MET A 1 368 ? -2.111 11.691 11.768 1.00 72.44 368 MET A O 1
ATOM 2808 N N . GLU A 1 369 ? -0.037 11.078 11.162 1.00 77.25 369 GLU A N 1
ATOM 2809 C CA . GLU A 1 369 ? 0.429 10.795 12.512 1.00 77.25 369 GLU A CA 1
ATOM 2810 C C . GLU A 1 369 ? 0.405 12.043 13.406 1.00 77.25 369 GLU A C 1
ATOM 2812 O O . GLU A 1 369 ? 0.004 11.950 14.561 1.00 77.25 369 GLU A O 1
ATOM 2817 N N . MET A 1 370 ? 0.738 13.226 12.881 1.00 81.50 370 MET A N 1
ATOM 2818 C CA . MET A 1 370 ? 0.678 14.492 13.618 1.00 81.50 370 MET A CA 1
ATOM 2819 C C . MET A 1 370 ? -0.756 14.944 13.864 1.00 81.50 370 MET A C 1
ATOM 2821 O O . MET A 1 370 ? -1.040 15.474 14.935 1.00 81.50 370 MET A O 1
ATOM 2825 N N . LEU A 1 371 ? -1.677 14.695 12.928 1.00 85.75 371 LEU A N 1
ATOM 2826 C CA . LEU A 1 371 ? -3.101 14.955 13.155 1.00 85.75 371 LEU A CA 1
ATOM 2827 C C . LEU A 1 371 ? -3.664 14.033 14.244 1.00 85.75 371 LEU A C 1
ATOM 2829 O O . LEU A 1 371 ? -4.380 14.495 15.132 1.00 85.75 371 LEU A O 1
ATOM 2833 N N . LEU A 1 372 ? -3.288 12.749 14.240 1.00 87.94 372 LEU A N 1
ATOM 2834 C CA . LEU A 1 372 ? -3.635 11.820 15.317 1.00 87.94 372 LEU A CA 1
ATOM 2835 C C . LEU A 1 372 ? -3.063 12.280 16.664 1.00 87.94 372 LEU A C 1
ATOM 2837 O O . LEU A 1 372 ? -3.794 12.324 17.654 1.00 87.94 372 LEU A O 1
ATOM 2841 N N . LEU A 1 373 ? -1.780 12.645 16.711 1.00 90.12 373 LEU A N 1
ATOM 2842 C CA . LEU A 1 373 ? -1.129 13.135 17.927 1.00 90.12 373 LEU A CA 1
ATOM 2843 C C . LEU A 1 373 ? -1.767 14.438 18.420 1.00 90.12 373 LEU A C 1
ATOM 2845 O O . LEU A 1 373 ? -2.040 14.562 19.609 1.00 90.12 373 LEU A O 1
ATOM 2849 N N . GLY A 1 374 ? -2.091 15.368 17.520 1.00 91.12 374 GLY A N 1
ATOM 2850 C CA . GLY A 1 374 ? -2.816 16.596 17.840 1.00 91.12 374 GLY A CA 1
ATOM 2851 C C . GLY A 1 374 ? -4.202 16.313 18.425 1.00 91.12 374 GLY A C 1
ATOM 2852 O O . GLY A 1 374 ? -4.551 16.858 19.473 1.00 91.12 374 GLY A O 1
ATOM 2853 N N . TYR A 1 375 ? -4.958 15.390 17.824 1.00 93.50 375 TYR A N 1
ATOM 2854 C CA . TYR A 1 375 ? -6.243 14.939 18.360 1.00 93.50 375 TYR A CA 1
ATOM 2855 C C . TYR A 1 375 ? -6.091 14.335 19.767 1.00 93.50 375 TYR A C 1
ATOM 2857 O O . TYR A 1 375 ? -6.848 14.680 20.679 1.00 93.50 375 TYR A O 1
ATOM 2865 N N . VAL A 1 376 ? -5.089 13.472 19.975 1.00 93.62 376 VAL A N 1
ATOM 2866 C CA . VAL A 1 376 ? -4.790 12.878 21.289 1.00 93.62 376 VAL A CA 1
ATOM 2867 C C . VAL A 1 376 ? -4.422 13.961 22.305 1.00 93.62 376 VAL A C 1
ATOM 2869 O O . VAL A 1 376 ? -4.940 13.935 23.420 1.00 93.62 376 VAL A O 1
ATOM 2872 N N . CYS A 1 377 ? -3.603 14.946 21.930 1.00 94.31 377 CYS A N 1
ATOM 2873 C CA . CYS A 1 377 ? -3.255 16.083 22.780 1.00 94.31 377 CYS A CA 1
ATOM 2874 C C . CYS A 1 377 ? -4.496 16.870 23.216 1.00 94.31 377 CYS A C 1
ATOM 2876 O O . CYS A 1 377 ? -4.625 17.187 24.401 1.00 94.31 377 CYS A O 1
ATOM 2878 N N . VAL A 1 378 ? -5.438 17.139 22.305 1.00 92.75 378 VAL A N 1
ATOM 2879 C CA . VAL A 1 378 ? -6.707 17.805 22.645 1.00 92.75 378 VAL A CA 1
ATOM 2880 C C . VAL A 1 378 ? -7.524 16.944 23.610 1.00 92.75 378 VAL A C 1
ATOM 2882 O O . VAL A 1 378 ? -7.957 17.435 24.654 1.00 92.75 378 VAL A O 1
ATOM 2885 N N . ALA A 1 379 ? -7.695 15.653 23.316 1.00 91.69 379 ALA A N 1
ATOM 2886 C CA . ALA A 1 379 ? -8.468 14.740 24.158 1.00 91.69 379 ALA A CA 1
ATOM 2887 C C . ALA A 1 379 ? -7.879 14.606 25.577 1.00 91.69 379 ALA A C 1
ATOM 2889 O O . ALA A 1 379 ? -8.616 14.675 26.565 1.00 91.69 379 ALA A O 1
ATOM 2890 N N . VAL A 1 380 ? -6.554 14.474 25.697 1.00 91.62 380 VAL A N 1
ATOM 2891 C CA . VAL A 1 380 ? -5.840 14.419 26.983 1.00 91.62 380 VAL A CA 1
ATOM 2892 C C . VAL A 1 380 ? -5.932 15.754 27.723 1.00 91.62 380 VAL A C 1
ATOM 2894 O O . VAL A 1 380 ? -6.211 15.760 28.922 1.00 91.62 380 VAL A O 1
ATOM 2897 N N . SER A 1 381 ? -5.780 16.885 27.028 1.00 91.31 381 SER A N 1
ATOM 2898 C CA . SER A 1 381 ? -5.898 18.219 27.636 1.00 91.31 381 SER A CA 1
ATOM 2899 C C . SER A 1 381 ? -7.289 18.451 28.224 1.00 91.31 381 SER A C 1
ATOM 2901 O O . SER A 1 381 ? -7.409 18.948 29.342 1.00 91.31 381 SER A O 1
ATOM 2903 N N . LEU A 1 382 ? -8.351 18.027 27.530 1.00 88.69 382 LEU A N 1
ATOM 2904 C CA . LEU A 1 382 ? -9.712 18.068 28.074 1.00 88.69 382 LEU A CA 1
ATOM 2905 C C . LEU A 1 382 ? -9.857 17.172 29.305 1.00 88.69 382 LEU A C 1
ATOM 2907 O O . LEU A 1 382 ? -10.481 17.569 30.292 1.00 88.69 382 LEU A O 1
ATOM 2911 N N . LEU A 1 383 ? -9.283 15.966 29.259 1.00 88.44 383 LEU A N 1
ATOM 2912 C CA . LEU A 1 383 ? -9.370 15.001 30.349 1.00 88.44 383 LEU A CA 1
ATOM 2913 C C . LEU A 1 383 ? -8.705 15.525 31.631 1.00 88.44 383 LEU A C 1
ATOM 2915 O O . LEU A 1 383 ? -9.270 15.374 32.714 1.00 88.44 383 LEU A O 1
ATOM 2919 N N . LEU A 1 384 ? -7.551 16.181 31.492 1.00 89.25 384 LEU A N 1
ATOM 2920 C CA . LEU A 1 384 ? -6.737 16.703 32.593 1.00 89.25 384 LEU A CA 1
ATOM 2921 C C . LEU A 1 384 ? -7.057 18.156 32.975 1.00 89.25 384 LEU A C 1
ATOM 2923 O O . LEU A 1 384 ? -6.510 18.662 33.953 1.00 89.25 384 LEU A O 1
ATOM 2927 N N . CYS A 1 385 ? -7.942 18.830 32.235 1.00 86.81 385 CYS A N 1
ATOM 2928 C CA . CYS A 1 385 ? -8.291 20.225 32.484 1.00 86.81 385 CYS A CA 1
ATOM 2929 C C . CYS A 1 385 ? -8.791 20.417 33.933 1.00 86.81 385 CYS A C 1
ATOM 2931 O O . CYS A 1 385 ? -9.744 19.736 34.329 1.00 86.81 385 CYS A O 1
ATOM 2933 N N . PRO A 1 386 ? -8.214 21.348 34.721 1.00 85.00 386 PRO A N 1
ATOM 2934 C CA . PRO A 1 386 ? -8.639 21.591 36.102 1.00 85.00 386 PRO A CA 1
ATOM 2935 C C . PRO A 1 386 ? -9.956 22.377 36.189 1.00 85.00 386 PRO A C 1
ATOM 2937 O O . PRO A 1 386 ? -10.602 22.398 37.234 1.00 85.00 386 PRO A O 1
ATOM 2940 N N . LEU A 1 387 ? -10.378 23.017 35.093 1.00 86.50 387 LEU A N 1
ATOM 2941 C CA . LEU A 1 387 ? -11.628 23.770 35.021 1.00 86.50 387 LEU A CA 1
ATOM 2942 C C . LEU A 1 387 ? -12.830 22.823 34.917 1.00 86.50 387 LEU A C 1
ATOM 2944 O O . LEU A 1 387 ? -12.731 21.698 34.422 1.00 86.50 387 LEU A O 1
ATOM 2948 N N . ASN A 1 388 ? -14.020 23.286 35.304 1.00 81.19 388 ASN A N 1
ATOM 2949 C CA . ASN A 1 388 ? -15.241 22.474 35.235 1.00 81.19 388 ASN A CA 1
ATOM 2950 C C . ASN A 1 388 ? -15.829 22.332 33.806 1.00 81.19 388 ASN A C 1
ATOM 2952 O O . ASN A 1 388 ? -17.041 22.280 33.612 1.00 81.19 388 ASN A O 1
ATOM 2956 N N . VAL A 1 389 ? -14.973 22.250 32.788 1.00 78.56 389 VAL A N 1
ATOM 2957 C CA . VAL A 1 389 ? -15.328 22.035 31.377 1.00 78.56 389 VAL A CA 1
ATOM 2958 C C . VAL A 1 389 ? -15.555 20.541 31.155 1.00 78.56 389 VAL A C 1
ATOM 2960 O O . VAL A 1 389 ? -14.587 19.808 31.235 1.00 78.56 389 VAL A O 1
ATOM 2963 N N . LEU A 1 390 ? -16.781 20.059 30.897 1.00 75.12 390 LEU A N 1
ATOM 2964 C CA . LEU A 1 390 ? -17.134 18.619 30.765 1.00 75.12 390 LEU A CA 1
ATOM 2965 C C . LEU A 1 390 ? -17.130 17.804 32.082 1.00 75.12 390 LEU A C 1
ATOM 2967 O O . LEU A 1 390 ? -16.694 16.655 32.107 1.00 75.12 390 LEU A O 1
ATOM 2971 N N . HIS A 1 391 ? -17.595 18.402 33.184 1.00 86.19 391 HIS A N 1
ATOM 2972 C CA . HIS A 1 391 ? -17.754 17.785 34.515 1.00 86.19 391 HIS A CA 1
ATOM 2973 C C . HIS A 1 391 ? -16.464 17.198 35.132 1.00 86.19 391 HIS A C 1
ATOM 2975 O O . HIS A 1 391 ? -16.141 16.019 34.975 1.00 86.19 391 HIS A O 1
ATOM 2981 N N . TYR A 1 392 ? -15.733 18.030 35.881 1.00 88.50 392 TYR A N 1
ATOM 2982 C CA . TYR A 1 392 ? -14.386 17.719 36.391 1.00 88.50 392 TYR A CA 1
ATOM 2983 C C . TYR A 1 392 ? -14.305 16.422 37.208 1.00 88.50 392 TYR A C 1
ATOM 2985 O O . TYR A 1 392 ? -13.435 15.582 36.973 1.00 88.50 392 TYR A O 1
ATOM 2993 N N . LYS A 1 393 ? -15.244 16.217 38.136 1.00 91.12 393 LYS A N 1
ATOM 2994 C CA . LYS A 1 393 ? -15.238 15.056 39.037 1.00 91.12 393 LYS A CA 1
ATOM 2995 C C . LYS A 1 393 ? -15.384 13.731 38.291 1.00 91.12 393 LYS A C 1
ATOM 2997 O O . LYS A 1 393 ? -14.673 12.775 38.605 1.00 91.12 393 LYS A O 1
ATOM 3002 N N . PHE A 1 394 ? -16.230 13.696 37.260 1.00 90.75 394 PHE A N 1
ATOM 3003 C CA . PHE A 1 394 ? -16.357 12.534 36.382 1.00 90.75 394 PHE A CA 1
ATOM 3004 C C . PHE A 1 394 ? -15.057 12.252 35.617 1.00 90.75 394 PHE A C 1
ATOM 3006 O O . PHE A 1 394 ? -14.605 11.110 35.577 1.00 90.75 394 PHE A O 1
ATOM 3013 N N . ARG A 1 395 ? -14.392 13.278 35.070 1.00 90.88 395 ARG A N 1
ATOM 3014 C CA . ARG A 1 395 ? -13.108 13.086 34.372 1.00 90.88 395 ARG A CA 1
ATOM 3015 C C . ARG A 1 395 ? -12.034 12.525 35.295 1.00 90.88 395 ARG A C 1
ATOM 3017 O O . ARG A 1 395 ? -11.400 11.532 34.954 1.00 90.88 395 ARG A O 1
ATOM 3024 N N . MET A 1 396 ? -11.894 13.074 36.501 1.00 91.81 396 MET A N 1
ATOM 3025 C CA . MET A 1 396 ? -10.947 12.555 37.493 1.00 91.81 396 MET A CA 1
ATOM 3026 C C . MET A 1 396 ? -11.308 11.148 37.977 1.00 91.81 396 MET A C 1
ATOM 3028 O O . MET A 1 396 ? -10.424 10.363 38.324 1.00 91.81 396 MET A O 1
ATOM 3032 N N . PHE A 1 397 ? -12.594 10.793 38.018 1.00 92.94 397 PHE A N 1
ATOM 3033 C CA . PHE A 1 397 ? -13.017 9.407 38.207 1.00 92.94 397 PHE A CA 1
ATOM 3034 C C . PHE A 1 397 ? -12.501 8.514 37.071 1.00 92.94 397 PHE A C 1
ATOM 3036 O O . PHE A 1 397 ? -11.802 7.542 37.354 1.00 92.94 397 PHE A O 1
ATOM 3043 N N . VAL A 1 398 ? -12.740 8.881 35.808 1.00 91.44 398 VAL A N 1
ATOM 3044 C CA . VAL A 1 398 ? -12.263 8.130 34.635 1.00 91.44 398 VAL A CA 1
ATOM 3045 C C . VAL A 1 398 ? -10.736 7.985 34.642 1.00 91.44 398 VAL A C 1
ATOM 3047 O O . VAL A 1 398 ? -10.246 6.862 34.545 1.00 91.44 398 VAL A O 1
ATOM 3050 N N . VAL A 1 399 ? -9.982 9.072 34.853 1.00 92.00 399 VAL A N 1
ATOM 3051 C CA . VAL A 1 399 ? -8.506 9.060 34.924 1.00 92.00 399 VAL A CA 1
ATOM 3052 C C . VAL A 1 399 ? -8.011 8.080 35.986 1.00 92.00 399 VAL A C 1
ATOM 3054 O O . VAL A 1 399 ? -7.179 7.222 35.694 1.00 92.00 399 VAL A O 1
ATOM 3057 N N . ARG A 1 400 ? -8.558 8.145 37.209 1.00 91.81 400 ARG A N 1
ATOM 3058 C CA . ARG A 1 400 ? -8.168 7.237 38.301 1.00 91.81 400 ARG A CA 1
ATOM 3059 C C . ARG A 1 400 ? -8.446 5.774 37.962 1.00 91.81 400 ARG A C 1
ATOM 3061 O O . ARG A 1 400 ? -7.649 4.909 38.318 1.00 91.81 400 ARG A O 1
ATOM 3068 N N . LYS A 1 401 ? -9.566 5.475 37.296 1.00 92.50 401 LYS A N 1
ATOM 3069 C CA . LYS A 1 401 ? -9.918 4.097 36.926 1.00 92.50 401 LYS A CA 1
ATOM 3070 C C . LYS A 1 401 ? -9.092 3.573 35.749 1.00 92.50 401 LYS A C 1
ATOM 3072 O O . LYS A 1 401 ? -8.658 2.426 35.808 1.00 92.50 401 LYS A O 1
ATOM 3077 N N . ILE A 1 402 ? -8.798 4.402 34.744 1.00 91.75 402 ILE A N 1
ATOM 3078 C CA . ILE A 1 402 ? -7.866 4.054 33.655 1.00 91.75 402 ILE A CA 1
ATOM 3079 C C . ILE A 1 402 ? -6.472 3.773 34.226 1.00 91.75 402 ILE A C 1
ATOM 3081 O O . ILE A 1 402 ? -5.891 2.731 33.929 1.00 91.75 402 ILE A O 1
ATOM 3085 N N . ALA A 1 403 ? -5.966 4.640 35.109 1.00 89.19 403 ALA A N 1
ATOM 3086 C CA . ALA A 1 403 ? -4.669 4.443 35.754 1.00 89.19 403 ALA A CA 1
ATOM 3087 C C . ALA A 1 403 ? -4.600 3.115 36.525 1.00 89.19 403 ALA A C 1
ATOM 3089 O O . ALA A 1 403 ? -3.588 2.424 36.461 1.00 89.19 403 ALA A O 1
ATOM 3090 N N . ARG A 1 404 ? -5.682 2.703 37.199 1.00 87.31 404 ARG A N 1
ATOM 3091 C CA . ARG A 1 404 ? -5.747 1.386 37.857 1.00 87.31 404 ARG A CA 1
ATOM 3092 C C . ARG A 1 404 ? -5.757 0.217 36.876 1.00 87.31 404 ARG A C 1
ATOM 3094 O O . ARG A 1 404 ? -5.100 -0.784 37.138 1.00 87.31 404 ARG A O 1
ATOM 3101 N N . CYS A 1 405 ? -6.432 0.346 35.734 1.00 88.44 405 CYS A N 1
ATOM 3102 C CA . CYS A 1 405 ? -6.405 -0.685 34.690 1.00 88.44 405 CYS A CA 1
ATOM 3103 C C . CYS A 1 405 ? -4.991 -0.887 34.120 1.00 88.44 405 CYS A C 1
ATOM 3105 O O . CYS A 1 405 ? -4.621 -2.009 33.788 1.00 88.44 405 CYS A O 1
ATOM 3107 N N . LEU A 1 406 ? -4.190 0.182 34.049 1.00 85.06 406 LEU A N 1
ATOM 3108 C CA . LEU A 1 406 ? -2.807 0.159 33.561 1.00 85.06 406 LEU A CA 1
ATOM 3109 C C . LEU A 1 406 ? -1.777 -0.296 34.609 1.00 85.06 406 LEU A C 1
ATOM 3111 O O . LEU A 1 406 ? -0.600 -0.426 34.276 1.00 85.06 406 LEU A O 1
ATOM 3115 N N . TRP A 1 407 ? -2.192 -0.593 35.847 1.00 73.75 407 TRP A N 1
ATOM 3116 C CA . TRP A 1 407 ? -1.301 -1.054 36.920 1.00 73.75 407 TRP A CA 1
ATOM 3117 C C . TRP A 1 407 ? -0.346 -2.203 36.536 1.00 73.75 407 TRP A C 1
ATOM 3119 O O . TRP A 1 407 ? 0.813 -2.133 36.951 1.00 73.75 407 TRP A O 1
ATOM 3129 N N . PRO A 1 408 ? -0.742 -3.228 35.741 1.00 67.94 408 PRO A N 1
ATOM 3130 C CA . PRO A 1 408 ? 0.179 -4.296 35.332 1.00 67.94 408 PRO A CA 1
ATOM 3131 C C . PRO A 1 408 ? 1.475 -3.791 34.677 1.00 67.94 408 PRO A C 1
ATOM 3133 O O . PRO A 1 408 ? 2.486 -4.484 34.717 1.00 67.94 408 PRO A O 1
ATOM 3136 N N . PHE A 1 409 ? 1.463 -2.573 34.130 1.00 68.81 409 PHE A N 1
ATOM 3137 C CA . PHE A 1 409 ? 2.597 -1.942 33.455 1.00 68.81 409 PHE A CA 1
ATOM 3138 C C . PHE A 1 409 ? 3.286 -0.848 34.286 1.00 68.81 409 PHE A C 1
ATOM 3140 O O . PHE A 1 409 ? 4.270 -0.283 33.830 1.00 68.81 409 PHE A O 1
ATOM 3147 N N . GLN A 1 410 ? 2.798 -0.534 35.493 1.00 68.56 410 GLN A N 1
ATOM 3148 C CA . GLN A 1 410 ? 3.346 0.560 36.312 1.00 68.56 410 GLN A CA 1
ATOM 3149 C C . GLN A 1 410 ? 4.604 0.159 37.088 1.00 68.56 410 GLN A C 1
ATOM 3151 O O . GLN A 1 410 ? 5.504 0.975 37.239 1.00 68.56 410 GLN A O 1
ATOM 3156 N N . ASN A 1 411 ? 4.690 -1.096 37.544 1.00 64.81 411 ASN A N 1
ATOM 3157 C CA . ASN A 1 411 ? 5.775 -1.552 38.425 1.00 64.81 411 ASN A CA 1
ATOM 3158 C C . ASN A 1 411 ? 6.651 -2.665 37.828 1.00 64.81 411 ASN A C 1
ATOM 3160 O O . ASN A 1 411 ? 7.441 -3.249 38.566 1.00 64.81 411 ASN A O 1
ATOM 3164 N N . PHE A 1 412 ? 6.470 -3.012 36.543 1.00 65.44 412 PHE A N 1
ATOM 3165 C CA . PHE A 1 412 ? 7.186 -4.101 35.847 1.00 65.44 412 PHE A CA 1
ATOM 3166 C C . PHE A 1 412 ? 7.349 -5.385 36.691 1.00 65.44 412 PHE A C 1
ATOM 3168 O O . PHE A 1 412 ? 8.353 -6.089 36.615 1.00 65.44 412 PHE A O 1
ATOM 3175 N N . SER A 1 413 ? 6.356 -5.691 37.532 1.00 65.62 413 SER A N 1
ATOM 3176 C CA . SER A 1 413 ? 6.395 -6.814 38.463 1.00 65.62 413 SER A CA 1
ATOM 3177 C C . SER A 1 413 ? 5.431 -7.895 38.007 1.00 65.62 413 SER A C 1
ATOM 3179 O O . SER A 1 413 ? 4.246 -7.641 37.805 1.00 65.62 413 SER A O 1
ATOM 3181 N N . LEU A 1 414 ? 5.923 -9.130 37.923 1.00 65.12 414 LEU A N 1
ATOM 3182 C CA . LEU A 1 414 ? 5.113 -10.310 37.605 1.00 65.12 414 LEU A CA 1
ATOM 3183 C C . LEU A 1 414 ? 4.211 -10.756 38.773 1.00 65.12 414 LEU A C 1
ATOM 3185 O O . LEU A 1 414 ? 3.453 -11.721 38.648 1.00 65.12 414 LEU A O 1
ATOM 3189 N N . LYS A 1 415 ? 4.275 -10.085 39.933 1.00 71.12 415 LYS A N 1
ATOM 3190 C CA . LYS A 1 415 ? 3.396 -10.385 41.067 1.00 71.12 415 LYS A CA 1
ATOM 3191 C C . LYS A 1 415 ? 2.009 -9.800 40.816 1.00 71.12 415 LYS A C 1
ATOM 3193 O O . LYS A 1 415 ? 1.839 -8.586 40.734 1.00 71.12 415 LYS A O 1
ATOM 3198 N N . LEU A 1 416 ? 1.007 -10.679 40.749 1.00 71.56 416 LEU A N 1
ATOM 3199 C CA . LEU A 1 416 ? -0.380 -10.249 40.602 1.00 71.56 416 LEU A CA 1
ATOM 3200 C C . LEU A 1 416 ? -0.809 -9.370 41.792 1.00 71.56 416 LEU A C 1
ATOM 3202 O O . LEU A 1 416 ? -0.526 -9.731 42.940 1.00 71.56 416 LEU A O 1
ATOM 3206 N N . PRO A 1 417 ? -1.506 -8.250 41.536 1.00 69.75 417 PRO A N 1
ATOM 3207 C CA . PRO A 1 417 ? -1.988 -7.362 42.582 1.00 69.75 417 PRO A CA 1
ATOM 3208 C C . PRO A 1 417 ? -2.935 -8.068 43.548 1.00 69.75 417 PRO A C 1
ATOM 3210 O O . PRO A 1 417 ? -3.692 -8.962 43.171 1.00 69.75 417 PRO A O 1
ATOM 3213 N N . THR A 1 418 ? -2.932 -7.614 44.799 1.00 71.69 418 THR A N 1
ATOM 3214 C CA . THR A 1 418 ? -3.815 -8.142 45.842 1.00 71.69 418 THR A CA 1
ATOM 3215 C C . THR A 1 418 ? -5.176 -7.458 45.877 1.00 71.69 418 THR A C 1
ATOM 3217 O O . THR A 1 418 ? -6.079 -7.994 46.505 1.00 71.69 418 THR A O 1
ATOM 3220 N N . HIS A 1 419 ? -5.373 -6.311 45.222 1.00 77.94 419 HIS A N 1
ATOM 3221 C CA . HIS A 1 419 ? -6.660 -5.610 45.236 1.00 77.94 419 HIS A CA 1
ATOM 3222 C C . HIS A 1 419 ? -7.716 -6.330 44.380 1.00 77.94 419 HIS A C 1
ATOM 3224 O O . HIS A 1 419 ? -7.399 -6.994 43.396 1.00 77.94 419 HIS A O 1
ATOM 3230 N N . ALA A 1 420 ? -8.988 -6.218 44.768 1.00 81.88 420 ALA A N 1
ATOM 3231 C CA . ALA A 1 420 ? -10.096 -6.739 43.969 1.00 81.88 420 ALA A CA 1
ATOM 3232 C C . ALA A 1 420 ? -10.267 -5.923 42.679 1.00 81.88 420 ALA A C 1
ATOM 3234 O O . ALA A 1 420 ? -10.009 -4.722 42.680 1.00 81.88 420 ALA A O 1
ATOM 3235 N N . THR A 1 421 ? -10.752 -6.558 41.609 1.00 87.44 421 THR A N 1
ATOM 3236 C CA . THR A 1 421 ? -11.092 -5.874 40.355 1.00 87.44 421 THR A CA 1
ATOM 3237 C C . THR A 1 421 ? -12.576 -5.484 40.366 1.00 87.44 421 THR A C 1
ATOM 3239 O O . THR A 1 421 ? -13.427 -6.339 40.110 1.00 87.44 421 THR A O 1
ATOM 3242 N N . PRO A 1 422 ? -12.935 -4.226 40.682 1.00 90.75 422 PRO A N 1
ATOM 3243 C CA . PRO A 1 422 ? -14.322 -3.784 40.641 1.00 90.75 422 PRO A CA 1
ATOM 3244 C C . PRO A 1 422 ? -14.859 -3.788 39.206 1.00 90.75 422 PRO A C 1
ATOM 3246 O O . PRO A 1 422 ? -14.119 -3.622 38.235 1.00 90.75 422 PRO A O 1
ATOM 3249 N N . PHE A 1 423 ? -16.180 -3.908 39.070 1.00 92.75 423 PHE A N 1
ATOM 3250 C CA . PHE A 1 423 ? -16.834 -4.009 37.764 1.00 92.75 423 PHE A CA 1
ATOM 3251 C C . PHE A 1 423 ? -16.546 -2.819 36.834 1.00 92.75 423 PHE A C 1
ATOM 3253 O O . PHE A 1 423 ? -16.381 -3.018 35.637 1.00 92.75 423 PHE A O 1
ATOM 3260 N N . ILE A 1 424 ? -16.407 -1.598 37.360 1.00 93.56 424 ILE A N 1
ATOM 3261 C CA . ILE A 1 424 ? -16.031 -0.433 36.545 1.00 93.56 424 ILE A CA 1
ATOM 3262 C C . ILE A 1 424 ? -14.664 -0.595 35.856 1.00 93.56 424 ILE A C 1
ATOM 3264 O O . ILE A 1 424 ? -14.494 -0.163 34.721 1.00 93.56 424 ILE A O 1
ATOM 3268 N N . GLU A 1 425 ? -13.694 -1.242 36.505 1.00 93.19 425 GLU A N 1
ATOM 3269 C CA . GLU A 1 425 ? -12.371 -1.482 35.912 1.00 93.19 425 GLU A CA 1
ATOM 3270 C C . GLU A 1 425 ? -12.439 -2.569 34.831 1.00 93.19 425 GLU A C 1
ATOM 3272 O O . GLU A 1 425 ? -11.742 -2.477 33.823 1.00 93.19 425 GLU A O 1
ATOM 3277 N N . VAL A 1 426 ? -13.335 -3.552 34.989 1.00 93.62 426 VAL A N 1
ATOM 3278 C CA . VAL A 1 426 ? -13.670 -4.520 33.931 1.00 93.62 426 VAL A CA 1
ATOM 3279 C C . VAL A 1 426 ? -14.323 -3.810 32.744 1.00 93.62 426 VAL A C 1
ATOM 3281 O O . VAL A 1 426 ? -13.888 -3.987 31.612 1.00 93.62 426 VAL A O 1
ATOM 3284 N N . PHE A 1 427 ? -15.322 -2.964 33.008 1.00 94.94 427 PHE A N 1
ATOM 3285 C CA . PHE A 1 427 ? -16.063 -2.213 31.994 1.00 94.94 427 PHE A CA 1
ATOM 3286 C C . PHE A 1 427 ? -15.146 -1.308 31.157 1.00 94.94 427 PHE A C 1
ATOM 3288 O O . PHE A 1 427 ? -15.226 -1.310 29.930 1.00 94.94 427 PHE A O 1
ATOM 3295 N N . ILE A 1 428 ? -14.235 -0.573 31.805 1.00 94.25 428 ILE A N 1
ATOM 3296 C CA . ILE A 1 428 ? -13.264 0.291 31.119 1.00 94.25 428 ILE A CA 1
ATOM 3297 C C . ILE A 1 428 ? -12.283 -0.540 30.291 1.00 94.25 428 ILE A C 1
ATOM 3299 O O . ILE A 1 428 ? -12.077 -0.238 29.116 1.00 94.25 428 ILE A O 1
ATOM 3303 N N . ALA A 1 429 ? -11.706 -1.597 30.866 1.00 94.69 429 ALA A N 1
ATOM 3304 C CA . ALA A 1 429 ? -10.739 -2.426 30.158 1.00 94.69 429 ALA A CA 1
ATOM 3305 C C . ALA A 1 429 ? -11.374 -3.169 28.964 1.00 94.69 429 ALA A C 1
ATOM 3307 O O . ALA A 1 429 ? -10.744 -3.293 27.917 1.00 94.69 429 ALA A O 1
ATOM 3308 N N . ASP A 1 430 ? -12.635 -3.599 29.066 1.00 94.44 430 ASP A N 1
ATOM 3309 C CA . ASP A 1 430 ? -13.376 -4.159 27.931 1.00 94.44 430 ASP A CA 1
ATOM 3310 C C . ASP A 1 430 ? -13.643 -3.095 26.855 1.00 94.44 430 ASP A C 1
ATOM 3312 O O . ASP A 1 430 ? -13.522 -3.389 25.666 1.00 94.44 430 ASP A O 1
ATOM 3316 N N . GLY A 1 431 ? -13.912 -1.843 27.235 1.00 94.81 431 GLY A N 1
ATOM 3317 C CA . GLY A 1 431 ? -13.943 -0.719 26.295 1.00 94.81 431 GLY A CA 1
ATOM 3318 C C . GLY A 1 431 ? -12.617 -0.533 25.548 1.00 94.81 431 GLY A C 1
ATOM 3319 O O . GLY A 1 431 ? -12.617 -0.370 24.330 1.00 94.81 431 GLY A O 1
ATOM 3320 N N . MET A 1 432 ? -11.481 -0.652 26.246 1.00 94.62 432 MET A N 1
ATOM 3321 C CA . MET A 1 432 ? -10.147 -0.551 25.636 1.00 94.62 432 MET A CA 1
ATOM 3322 C C . MET A 1 432 ? -9.876 -1.656 24.605 1.00 94.62 432 MET A C 1
ATOM 3324 O O . MET A 1 432 ? -9.170 -1.398 23.634 1.00 94.62 432 MET A O 1
ATOM 3328 N N . THR A 1 433 ? -10.441 -2.863 24.762 1.00 94.19 433 THR A N 1
ATOM 3329 C CA . THR A 1 433 ? -10.286 -3.933 23.749 1.00 94.19 433 THR A CA 1
ATOM 3330 C C . THR A 1 433 ? -10.867 -3.537 22.392 1.00 94.19 433 THR A C 1
ATOM 3332 O O . THR A 1 433 ? -10.268 -3.832 21.364 1.00 94.19 433 THR A O 1
ATOM 3335 N N . SER A 1 434 ? -11.965 -2.777 22.388 1.00 92.69 434 SER A N 1
ATOM 3336 C CA . SER A 1 434 ? -12.594 -2.243 21.173 1.00 92.69 434 SER A CA 1
ATOM 3337 C C . SER A 1 434 ? -11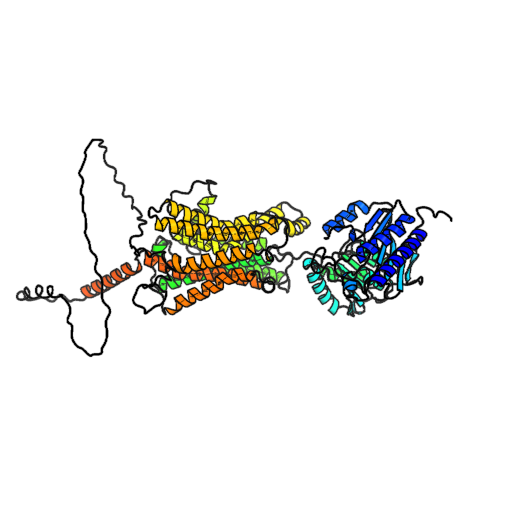.868 -1.010 20.608 1.00 92.69 434 SER A C 1
ATOM 3339 O O . SER A 1 434 ? -12.192 -0.556 19.516 1.00 92.69 434 SER A O 1
ATOM 3341 N N . LEU A 1 435 ? -10.869 -0.483 21.327 1.00 92.62 435 LEU A N 1
ATOM 3342 C CA . LEU A 1 435 ? -9.979 0.603 20.898 1.00 92.62 435 LEU A CA 1
ATOM 3343 C C . LEU A 1 435 ? -8.537 0.114 20.658 1.00 92.62 435 LEU A C 1
ATOM 3345 O O . LEU A 1 435 ? -7.626 0.931 20.518 1.00 92.62 435 LEU A O 1
ATOM 3349 N N . SER A 1 436 ? -8.300 -1.202 20.583 1.00 91.25 436 SER A N 1
ATOM 3350 C CA . SER A 1 436 ? -6.951 -1.764 20.407 1.00 91.25 436 SER A CA 1
ATOM 3351 C C . SER A 1 436 ? -6.254 -1.246 19.147 1.00 91.25 436 SER A C 1
ATOM 3353 O O . SER A 1 436 ? -5.054 -0.977 19.176 1.00 91.25 436 SER A O 1
ATOM 3355 N N . LYS A 1 437 ? -7.004 -1.036 18.057 1.00 85.50 437 LYS A N 1
ATOM 3356 C CA . LYS A 1 437 ? -6.468 -0.477 16.811 1.00 85.50 437 LYS A CA 1
ATOM 3357 C C . LYS A 1 437 ? -6.039 0.982 16.960 1.00 85.50 437 LYS A C 1
ATOM 3359 O O . LYS A 1 437 ? -4.997 1.349 16.438 1.00 85.50 437 LYS A O 1
ATOM 3364 N N . PHE A 1 438 ? -6.791 1.796 17.704 1.00 90.12 438 PHE A N 1
ATOM 3365 C CA . PHE A 1 438 ? -6.384 3.171 18.011 1.00 90.12 438 PHE A CA 1
ATOM 3366 C C . PHE A 1 438 ? -5.082 3.197 18.823 1.00 90.12 438 PHE A C 1
ATOM 3368 O O . PHE A 1 438 ? -4.205 4.003 18.540 1.00 90.12 438 PHE A O 1
ATOM 3375 N N . ILE A 1 439 ? -4.922 2.280 19.784 1.00 91.75 439 ILE A N 1
ATOM 3376 C CA . ILE A 1 439 ? -3.688 2.151 20.577 1.00 91.75 439 ILE A CA 1
ATOM 3377 C C . ILE A 1 439 ? -2.509 1.718 19.690 1.00 91.75 439 ILE A C 1
ATOM 3379 O O . ILE A 1 439 ? -1.416 2.273 19.802 1.00 91.75 439 ILE A O 1
ATOM 3383 N N . GLN A 1 440 ? -2.737 0.772 18.775 1.00 88.38 440 GLN A N 1
ATOM 3384 C CA . GLN A 1 440 ? -1.756 0.380 17.762 1.00 88.38 440 GLN A CA 1
ATOM 3385 C C . GLN A 1 440 ? -1.344 1.577 16.895 1.00 88.38 440 GLN A C 1
ATOM 3387 O O . GLN A 1 440 ? -0.157 1.848 16.747 1.00 88.38 440 GLN A O 1
ATOM 3392 N N . ASP A 1 441 ? -2.307 2.329 16.372 1.00 85.88 441 ASP A N 1
ATOM 3393 C CA . ASP A 1 441 ? -2.049 3.482 15.509 1.00 85.88 441 ASP A CA 1
ATOM 3394 C C . ASP A 1 441 ? -1.321 4.603 16.242 1.00 85.88 441 ASP A C 1
ATOM 3396 O O . ASP A 1 441 ? -0.387 5.188 15.705 1.00 85.88 441 ASP A O 1
ATOM 3400 N N . LEU A 1 442 ? -1.666 4.851 17.503 1.00 89.62 442 LEU A N 1
ATOM 3401 C CA . LEU A 1 442 ? -0.942 5.808 18.329 1.00 89.62 442 LEU A CA 1
ATOM 3402 C C . LEU A 1 442 ? 0.526 5.401 18.518 1.00 89.62 442 LEU A C 1
ATOM 3404 O O . LEU A 1 442 ? 1.405 6.256 18.468 1.00 89.62 442 LEU A O 1
ATOM 3408 N N . SER A 1 443 ? 0.812 4.107 18.691 1.00 88.62 443 SER A N 1
ATOM 3409 C CA . SER A 1 443 ? 2.199 3.637 18.801 1.00 88.62 443 SER A CA 1
ATOM 3410 C C . SER A 1 443 ? 2.989 3.838 17.503 1.00 88.62 443 SER A C 1
ATOM 3412 O O . SER A 1 443 ? 4.120 4.315 17.552 1.00 88.62 443 SER A O 1
ATOM 3414 N N . VAL A 1 444 ? 2.371 3.576 16.344 1.00 82.12 444 VAL A N 1
ATOM 3415 C CA . VAL A 1 444 ? 2.957 3.844 15.021 1.00 82.12 444 VAL A CA 1
ATOM 3416 C C . VAL A 1 444 ? 3.220 5.342 14.858 1.00 82.12 444 VAL A C 1
ATOM 3418 O O . VAL A 1 444 ? 4.306 5.736 14.444 1.00 82.12 444 VAL A O 1
ATOM 3421 N N . ALA A 1 445 ? 2.260 6.189 15.235 1.00 83.44 445 ALA A N 1
ATOM 3422 C CA . ALA A 1 445 ? 2.392 7.638 15.143 1.00 83.44 445 ALA A CA 1
ATOM 3423 C C . ALA A 1 445 ? 3.530 8.190 16.017 1.00 83.44 445 ALA A C 1
ATOM 3425 O O . ALA A 1 445 ? 4.294 9.047 15.578 1.00 83.44 445 ALA A O 1
ATOM 3426 N N . LEU A 1 446 ? 3.682 7.671 17.237 1.00 86.06 446 LEU A N 1
ATOM 3427 C CA . LEU A 1 446 ? 4.782 8.041 18.130 1.00 86.06 446 LEU A CA 1
ATOM 3428 C C . LEU A 1 446 ? 6.140 7.585 17.591 1.00 86.06 446 LEU A C 1
ATOM 3430 O O . LEU A 1 446 ? 7.099 8.350 17.651 1.00 86.06 446 LEU A O 1
ATOM 3434 N N . MET A 1 447 ? 6.227 6.373 17.036 1.00 80.50 447 MET A N 1
ATOM 3435 C CA . MET A 1 447 ? 7.451 5.903 16.382 1.00 80.50 447 MET A CA 1
ATOM 3436 C C . MET A 1 447 ? 7.851 6.827 15.233 1.00 80.50 447 MET A C 1
ATOM 3438 O O . MET A 1 447 ? 9.002 7.250 15.163 1.00 80.50 447 MET A O 1
ATOM 3442 N N . LEU A 1 448 ? 6.892 7.191 14.378 1.00 75.94 448 LEU A N 1
ATOM 3443 C CA . LEU A 1 448 ? 7.118 8.116 13.270 1.00 75.94 448 LEU A CA 1
ATOM 3444 C C . LEU A 1 448 ? 7.566 9.498 13.749 1.00 75.94 448 LEU A C 1
ATOM 3446 O O . LEU A 1 448 ? 8.473 10.078 13.158 1.00 75.94 448 LEU A O 1
ATOM 3450 N N . LEU A 1 449 ? 6.990 10.013 14.839 1.00 78.69 449 LEU A N 1
ATOM 3451 C CA . LEU A 1 449 ? 7.450 11.262 15.442 1.00 78.69 449 LEU A CA 1
ATOM 3452 C C . LEU A 1 449 ? 8.908 11.156 15.907 1.00 78.69 449 LEU A C 1
ATOM 3454 O O . LEU A 1 449 ? 9.707 12.026 15.580 1.00 78.69 449 LEU A O 1
ATOM 3458 N N . VAL A 1 450 ? 9.269 10.094 16.633 1.00 78.19 450 VAL A N 1
ATOM 3459 C CA . VAL A 1 450 ? 10.646 9.885 17.116 1.00 78.19 450 VAL A CA 1
ATOM 3460 C C . VAL A 1 450 ? 11.625 9.757 15.951 1.00 78.19 450 VAL A C 1
ATOM 3462 O O . VAL A 1 450 ? 12.711 10.325 16.001 1.00 78.19 450 VAL A O 1
ATOM 3465 N N . MET A 1 451 ? 11.248 9.058 14.884 1.00 71.31 451 MET A N 1
ATOM 3466 C CA . MET A 1 451 ? 12.070 8.954 13.676 1.00 71.31 451 MET A CA 1
ATOM 3467 C C . MET A 1 451 ? 12.219 10.313 12.988 1.00 71.31 451 MET A C 1
ATOM 3469 O O . MET A 1 451 ? 13.323 10.686 12.611 1.00 71.31 451 MET A O 1
ATOM 3473 N N . SER A 1 452 ? 11.138 11.095 12.908 1.00 70.06 452 SER A N 1
ATOM 3474 C CA . SER A 1 452 ? 11.144 12.439 12.313 1.00 70.06 452 SER A CA 1
ATOM 3475 C C . SER A 1 452 ? 12.060 13.415 13.043 1.00 70.06 452 SER A C 1
ATOM 3477 O O . SER A 1 452 ? 12.486 14.391 12.437 1.00 70.06 452 SER A O 1
ATOM 3479 N N . LEU A 1 453 ? 12.344 13.179 14.324 1.00 72.06 453 LEU A N 1
ATOM 3480 C CA . LEU A 1 453 ? 13.284 13.984 15.102 1.00 72.06 453 LEU A CA 1
ATOM 3481 C C . LEU A 1 453 ? 14.750 13.582 14.872 1.00 72.06 453 LEU A C 1
ATOM 3483 O O . LEU A 1 453 ? 15.636 14.359 15.211 1.00 72.06 453 LEU A O 1
ATOM 3487 N N . ASN A 1 454 ? 15.008 12.386 14.332 1.00 69.38 454 ASN A N 1
ATOM 3488 C CA . ASN A 1 454 ? 16.340 11.772 14.284 1.00 69.38 454 ASN A CA 1
ATOM 3489 C C . ASN A 1 454 ? 16.838 11.441 12.862 1.00 69.38 454 ASN A C 1
ATOM 3491 O O . ASN A 1 454 ? 17.938 10.913 12.727 1.00 69.38 454 ASN A O 1
ATOM 3495 N N . SER A 1 455 ? 16.049 11.669 11.808 1.00 60.94 455 SER A N 1
ATOM 3496 C CA . SER A 1 455 ? 16.369 11.239 10.435 1.00 60.94 455 SER A CA 1
ATOM 3497 C C . SER A 1 455 ? 16.149 12.352 9.413 1.00 60.94 455 SER A C 1
ATOM 3499 O O . SER A 1 455 ? 15.280 13.204 9.600 1.00 60.94 455 SER A O 1
ATOM 3501 N N . GLU A 1 456 ? 16.913 12.328 8.316 1.00 54.50 456 GLU A N 1
ATOM 3502 C CA . GLU A 1 456 ? 16.702 13.243 7.191 1.00 54.50 456 GLU A CA 1
ATOM 3503 C C . GLU A 1 456 ? 15.364 12.951 6.471 1.00 54.50 456 GLU A C 1
ATOM 3505 O O . GLU A 1 456 ? 14.903 11.804 6.464 1.00 54.50 456 GLU A O 1
ATOM 3510 N N . PRO A 1 457 ? 14.709 13.952 5.846 1.00 52.56 457 PRO A N 1
ATOM 3511 C CA . PRO A 1 457 ? 13.362 13.806 5.277 1.00 52.56 457 PRO A CA 1
ATOM 3512 C C . PRO A 1 457 ? 13.210 12.655 4.267 1.00 52.56 457 PRO A C 1
ATOM 3514 O O . PRO A 1 457 ? 12.210 11.936 4.298 1.00 52.56 457 PRO A O 1
ATOM 3517 N N . ASN A 1 458 ? 14.223 12.427 3.424 1.00 43.84 458 ASN A N 1
ATOM 3518 C CA . ASN A 1 458 ? 14.217 11.361 2.415 1.00 43.84 458 ASN A CA 1
ATOM 3519 C C . ASN A 1 458 ? 14.356 9.953 3.030 1.00 43.84 458 ASN A C 1
ATOM 3521 O O . ASN A 1 458 ? 13.783 8.990 2.515 1.00 43.84 458 ASN A O 1
ATOM 3525 N N . ASP A 1 459 ? 15.029 9.827 4.178 1.00 49.72 459 ASP A N 1
ATOM 3526 C CA . ASP A 1 459 ? 15.137 8.569 4.928 1.00 49.72 459 ASP A CA 1
ATOM 3527 C C . ASP A 1 459 ? 13.842 8.212 5.663 1.00 49.72 459 ASP A C 1
ATOM 3529 O O . ASP A 1 459 ? 13.581 7.036 5.945 1.00 49.72 459 ASP A O 1
ATOM 3533 N N . LEU A 1 460 ? 13.006 9.211 5.958 1.00 51.03 460 LEU A N 1
ATOM 3534 C CA . LEU A 1 460 ? 11.759 9.030 6.688 1.00 51.03 460 LEU A CA 1
ATOM 3535 C C . LEU A 1 460 ? 10.734 8.224 5.887 1.00 51.03 460 LEU A C 1
ATOM 3537 O O . LEU A 1 460 ? 10.111 7.321 6.439 1.00 51.03 460 LEU A O 1
ATOM 3541 N N . LYS A 1 461 ? 10.604 8.499 4.582 1.00 51.16 461 LYS A N 1
ATOM 3542 C CA . LYS A 1 461 ? 9.681 7.813 3.659 1.00 51.16 461 LYS A CA 1
ATOM 3543 C C . LYS A 1 461 ? 10.088 6.357 3.421 1.00 51.16 461 LYS A C 1
ATOM 3545 O O . LYS A 1 461 ? 9.268 5.449 3.541 1.00 51.16 461 LYS A O 1
ATOM 3550 N N . LYS A 1 462 ? 11.381 6.109 3.195 1.00 49.72 462 LYS A N 1
ATOM 3551 C CA . LYS A 1 462 ? 11.935 4.753 3.043 1.00 49.72 462 LYS A CA 1
ATOM 3552 C C . LYS A 1 462 ? 11.844 3.951 4.349 1.00 49.72 462 LYS A C 1
ATOM 3554 O O . LYS A 1 462 ? 11.483 2.775 4.338 1.00 49.72 462 LYS A O 1
ATOM 3559 N N . SER A 1 463 ? 12.081 4.602 5.491 1.00 50.41 463 SER A N 1
ATOM 3560 C CA . SER A 1 463 ? 11.930 3.983 6.813 1.00 50.41 463 SER A CA 1
ATOM 3561 C C . SER A 1 463 ? 10.466 3.780 7.227 1.00 50.41 463 SER A C 1
ATOM 3563 O O . SER A 1 463 ? 10.187 2.858 7.994 1.00 50.41 463 SER A O 1
ATOM 3565 N N . TYR A 1 464 ? 9.532 4.590 6.714 1.00 55.28 464 TYR A N 1
ATOM 3566 C CA . TYR A 1 464 ? 8.088 4.409 6.889 1.00 55.28 464 TYR A CA 1
ATOM 3567 C C . TYR A 1 464 ? 7.662 3.021 6.387 1.00 55.28 464 TYR A C 1
ATOM 3569 O O . TYR A 1 464 ? 6.914 2.308 7.056 1.00 55.28 464 TYR A O 1
ATOM 3577 N N . LEU A 1 465 ? 8.142 2.632 5.205 1.00 50.78 465 LEU A N 1
ATOM 3578 C CA . LEU A 1 465 ? 7.709 1.423 4.505 1.00 50.78 465 LEU A CA 1
ATOM 3579 C C . LEU A 1 465 ? 8.346 0.137 5.045 1.00 50.78 465 LEU A C 1
ATOM 3581 O O . LEU A 1 465 ? 7.635 -0.866 5.151 1.00 50.78 465 LEU A O 1
ATOM 3585 N N . SER A 1 466 ? 9.632 0.162 5.424 1.00 52.88 466 SER A N 1
ATOM 3586 C CA . SER A 1 466 ? 10.340 -1.036 5.911 1.00 52.88 466 SER A CA 1
ATOM 3587 C C . SER A 1 466 ? 10.230 -1.241 7.429 1.00 52.88 466 SER A C 1
ATOM 3589 O O . SER A 1 466 ? 9.798 -2.296 7.885 1.00 52.88 466 SER A O 1
ATOM 3591 N N . LYS A 1 467 ? 10.512 -0.219 8.251 1.00 51.50 467 LYS A N 1
ATOM 3592 C CA . LYS A 1 467 ? 10.699 -0.410 9.706 1.00 51.50 467 LYS A CA 1
ATOM 3593 C C . LYS A 1 467 ? 9.403 -0.478 10.521 1.00 51.50 467 LYS A C 1
ATOM 3595 O O . LYS A 1 467 ? 9.401 -1.045 11.613 1.00 51.50 467 LYS A O 1
ATOM 3600 N N . LEU A 1 468 ? 8.290 0.077 10.031 1.00 57.44 468 LEU A N 1
ATOM 3601 C CA . LEU A 1 468 ? 7.012 0.045 10.762 1.00 57.44 468 LEU A CA 1
ATOM 3602 C C . LEU A 1 468 ? 6.352 -1.339 10.776 1.00 57.44 468 LEU A C 1
ATOM 3604 O O . LEU A 1 468 ? 5.708 -1.690 11.764 1.00 57.44 468 LEU A O 1
ATOM 3608 N N . LYS A 1 469 ? 6.494 -2.122 9.698 1.00 56.19 469 LYS A N 1
ATOM 3609 C CA . LYS A 1 469 ? 5.912 -3.474 9.606 1.00 56.19 469 LYS A CA 1
ATOM 3610 C C . LYS A 1 469 ? 6.724 -4.509 10.384 1.00 56.19 469 LYS A C 1
ATOM 3612 O O . LYS A 1 469 ? 6.130 -5.415 10.968 1.00 56.19 469 LYS A O 1
ATOM 3617 N N . GLU A 1 470 ? 8.038 -4.308 10.440 1.00 65.50 470 GLU A N 1
ATOM 3618 C CA . GLU A 1 470 ? 9.010 -5.180 11.107 1.00 65.50 470 GLU A CA 1
ATOM 3619 C C . GLU A 1 470 ? 9.157 -4.894 12.611 1.00 65.50 470 GLU A C 1
ATOM 3621 O O . GLU A 1 470 ? 9.770 -5.669 13.344 1.00 65.50 470 GLU A O 1
ATOM 3626 N N . SER A 1 471 ? 8.585 -3.795 13.114 1.00 79.81 471 SER A N 1
ATOM 3627 C CA . SER A 1 471 ? 8.638 -3.491 14.542 1.00 79.81 471 SER A CA 1
ATOM 3628 C C . SER A 1 471 ? 7.616 -4.309 15.341 1.00 79.81 471 SER A C 1
ATOM 3630 O O . SER A 1 471 ? 6.427 -4.305 15.011 1.00 79.81 471 SER A O 1
ATOM 3632 N N . PRO A 1 472 ? 8.008 -4.934 16.468 1.00 86.06 472 PRO A N 1
ATOM 3633 C CA . PRO A 1 472 ? 7.069 -5.612 17.360 1.00 86.06 472 PRO A CA 1
ATOM 3634 C C . PRO A 1 472 ? 6.192 -4.637 18.166 1.00 86.06 472 PRO A C 1
ATOM 3636 O O . PRO A 1 472 ? 5.164 -5.046 18.716 1.00 86.06 472 PRO A O 1
ATOM 3639 N N . LEU A 1 473 ? 6.569 -3.353 18.252 1.00 87.44 473 LEU A N 1
ATOM 3640 C CA . LEU A 1 473 ? 5.939 -2.386 19.153 1.00 87.44 473 LEU A CA 1
ATOM 3641 C C . LEU A 1 473 ? 4.444 -2.156 18.856 1.00 87.44 473 LEU A C 1
ATOM 3643 O O . LEU A 1 473 ? 3.656 -2.226 19.804 1.00 87.44 473 LEU A O 1
ATOM 3647 N N . PRO A 1 474 ? 3.996 -1.972 17.596 1.00 87.50 474 PRO A N 1
ATOM 3648 C CA . PRO A 1 474 ? 2.573 -1.814 17.303 1.00 87.50 474 PRO A CA 1
ATOM 3649 C C . PRO A 1 474 ? 1.725 -3.026 17.690 1.00 87.50 474 PRO A C 1
ATOM 3651 O O . PRO A 1 474 ? 0.607 -2.876 18.185 1.00 87.50 474 PRO A O 1
ATOM 3654 N N . TYR A 1 475 ? 2.258 -4.236 17.524 1.00 89.31 475 TYR A N 1
ATOM 3655 C CA . TYR A 1 475 ? 1.559 -5.468 17.894 1.00 89.31 475 TYR A CA 1
ATOM 3656 C C . TYR A 1 475 ? 1.477 -5.640 19.415 1.00 89.31 475 TYR A C 1
ATOM 3658 O O . TYR A 1 475 ? 0.442 -6.062 19.941 1.00 89.31 475 TYR A O 1
ATOM 3666 N N . PHE A 1 476 ? 2.525 -5.248 20.142 1.00 90.81 476 PHE A N 1
ATOM 3667 C CA . PHE A 1 476 ? 2.500 -5.193 21.603 1.00 90.81 476 PHE A CA 1
ATOM 3668 C C . PHE A 1 476 ? 1.489 -4.152 22.115 1.00 90.81 476 PHE A C 1
ATOM 3670 O O . PHE A 1 476 ? 0.673 -4.444 22.994 1.00 90.81 476 PHE A O 1
ATOM 3677 N N . ALA A 1 477 ? 1.460 -2.963 21.507 1.00 91.50 477 ALA A N 1
ATOM 3678 C CA . ALA A 1 477 ? 0.489 -1.920 21.822 1.00 91.50 477 ALA A CA 1
ATOM 3679 C C . ALA A 1 477 ? -0.956 -2.409 21.588 1.00 91.50 477 ALA A C 1
ATOM 3681 O O . ALA A 1 477 ? -1.796 -2.304 22.483 1.00 91.50 477 ALA A O 1
ATOM 3682 N N . ALA A 1 478 ? -1.224 -3.060 20.449 1.00 90.94 478 ALA A N 1
ATOM 3683 C CA . ALA A 1 478 ? -2.517 -3.684 20.148 1.00 90.94 478 ALA A CA 1
ATOM 3684 C C . ALA A 1 478 ? -2.920 -4.772 21.164 1.00 90.94 478 ALA A C 1
ATOM 3686 O O . ALA A 1 478 ? -4.102 -4.940 21.468 1.00 90.94 478 ALA A O 1
ATOM 3687 N N . SER A 1 479 ? -1.940 -5.503 21.702 1.00 94.12 479 SER A N 1
ATOM 3688 C CA . SER A 1 479 ? -2.135 -6.590 22.672 1.00 94.12 479 SER A CA 1
ATOM 3689 C C . SER A 1 479 ? -2.440 -6.095 24.088 1.00 94.12 479 SER A C 1
ATOM 3691 O O . SER A 1 479 ? -3.032 -6.818 24.891 1.00 94.12 479 SER A O 1
ATOM 3693 N N . THR A 1 480 ? -2.076 -4.851 24.406 1.00 93.12 480 THR A N 1
ATOM 3694 C CA . THR A 1 480 ? -2.103 -4.305 25.770 1.00 93.12 480 THR A CA 1
ATOM 3695 C C . THR A 1 480 ? -3.484 -4.408 26.445 1.00 93.12 480 THR A C 1
ATOM 3697 O O . THR A 1 480 ? -3.548 -4.934 27.558 1.00 93.12 480 THR A O 1
ATOM 3700 N N . PRO A 1 481 ? -4.616 -4.025 25.814 1.00 94.81 481 PRO A N 1
ATOM 3701 C CA . PRO A 1 481 ? -5.941 -4.168 26.433 1.00 94.81 481 PRO A CA 1
ATOM 3702 C C . PRO A 1 481 ? -6.308 -5.615 26.785 1.00 94.81 481 PRO A C 1
ATOM 3704 O O . PRO A 1 481 ? -6.935 -5.876 27.813 1.00 94.81 481 PRO A O 1
ATOM 3707 N N . TYR A 1 482 ? -5.890 -6.570 25.954 1.00 95.69 482 TYR A N 1
ATOM 3708 C CA . TYR A 1 482 ? -6.153 -7.993 26.159 1.00 95.69 482 TYR A CA 1
ATOM 3709 C C . TYR A 1 482 ? -5.306 -8.556 27.305 1.00 95.69 482 TYR A C 1
ATOM 3711 O O . TYR A 1 482 ? -5.821 -9.318 28.123 1.00 95.69 482 TYR A O 1
ATOM 3719 N N . ILE A 1 483 ? -4.049 -8.113 27.434 1.00 93.88 483 ILE A N 1
ATOM 3720 C CA . ILE A 1 483 ? -3.186 -8.436 28.582 1.00 93.88 483 ILE A CA 1
ATOM 3721 C C . ILE A 1 483 ? -3.805 -7.907 29.883 1.00 93.88 483 ILE A C 1
ATOM 3723 O O . ILE A 1 483 ? -3.865 -8.641 30.873 1.00 93.88 483 ILE A O 1
ATOM 3727 N N . ILE A 1 484 ? -4.328 -6.673 29.888 1.00 92.56 484 ILE A N 1
ATOM 3728 C CA . ILE A 1 484 ? -5.021 -6.093 31.055 1.00 92.56 484 ILE A CA 1
ATOM 3729 C C . ILE A 1 484 ? -6.196 -6.981 31.468 1.00 92.56 484 ILE A C 1
ATOM 3731 O O . ILE A 1 484 ? -6.306 -7.365 32.635 1.00 92.56 484 ILE A O 1
ATOM 3735 N N . ARG A 1 485 ? -7.063 -7.347 30.517 1.00 94.44 485 ARG A N 1
ATOM 3736 C CA . ARG A 1 485 ? -8.246 -8.168 30.801 1.00 94.44 485 ARG A CA 1
ATOM 3737 C C . ARG A 1 485 ? -7.889 -9.579 31.262 1.00 94.44 485 ARG A C 1
ATOM 3739 O O . ARG A 1 485 ? -8.463 -10.042 32.249 1.00 94.44 485 ARG A O 1
ATOM 3746 N N . ALA A 1 486 ? -6.922 -10.234 30.621 1.00 93.69 486 ALA A N 1
ATOM 3747 C CA . ALA A 1 486 ? -6.416 -11.536 31.052 1.00 93.69 486 ALA A CA 1
ATOM 3748 C C . ALA A 1 486 ? -5.879 -11.473 32.494 1.00 93.69 486 ALA A C 1
ATOM 3750 O O . ALA A 1 486 ? -6.231 -12.301 33.335 1.00 93.69 486 ALA A O 1
ATOM 3751 N N . THR A 1 487 ? -5.117 -10.425 32.816 1.00 90.94 487 THR A N 1
ATOM 3752 C CA . THR A 1 487 ? -4.568 -10.193 34.159 1.00 90.94 487 THR A CA 1
ATOM 3753 C C . THR A 1 487 ? -5.677 -9.992 35.193 1.00 90.94 487 THR A C 1
ATOM 3755 O O . THR A 1 487 ? -5.676 -10.646 36.233 1.00 90.94 487 THR A O 1
ATOM 3758 N N . GLN A 1 488 ? -6.674 -9.152 34.904 1.00 91.94 488 GLN A N 1
ATOM 3759 C CA . GLN A 1 488 ? -7.835 -8.939 35.779 1.00 91.94 488 GLN A CA 1
ATOM 3760 C C . GLN A 1 488 ? -8.621 -10.238 36.044 1.00 91.94 488 GLN A C 1
ATOM 3762 O O . GLN A 1 488 ? -9.072 -10.488 37.167 1.00 91.94 488 GLN A O 1
ATOM 3767 N N . CYS A 1 489 ? -8.762 -11.096 35.028 1.00 93.06 489 CYS A N 1
ATOM 3768 C CA . CYS A 1 489 ? -9.399 -12.404 35.181 1.00 93.06 489 CYS A CA 1
ATOM 3769 C C . CYS A 1 489 ? -8.571 -13.337 36.079 1.00 93.06 489 CYS A C 1
ATOM 3771 O O . CYS A 1 489 ? -9.139 -13.992 36.952 1.00 93.06 489 CYS A O 1
ATOM 3773 N N . LEU A 1 490 ? -7.239 -13.330 35.961 1.00 91.62 490 LEU A N 1
ATOM 3774 C CA . LEU A 1 490 ? -6.342 -14.087 36.844 1.00 91.62 490 LEU A CA 1
ATOM 3775 C C . LEU A 1 490 ? -6.346 -13.582 38.296 1.00 91.62 490 LEU A C 1
ATOM 3777 O O . LEU A 1 490 ? -6.282 -14.390 39.224 1.00 91.62 490 LEU A O 1
ATOM 3781 N N . ILE A 1 491 ? -6.459 -12.268 38.517 1.00 89.44 491 ILE A N 1
ATOM 3782 C CA . ILE A 1 491 ? -6.638 -11.703 39.867 1.00 89.44 491 ILE A CA 1
ATOM 3783 C C . ILE A 1 491 ? -7.927 -12.251 40.482 1.00 89.44 491 ILE A C 1
ATOM 3785 O O . ILE A 1 491 ? -7.923 -12.732 41.616 1.00 89.44 491 ILE A O 1
ATOM 3789 N N . SER A 1 492 ? -9.019 -12.244 39.715 1.00 89.81 492 SER A N 1
ATOM 3790 C CA . SER A 1 492 ? -10.304 -12.780 40.171 1.00 89.81 492 SER A CA 1
ATOM 3791 C C . SER A 1 492 ? -10.227 -14.289 40.427 1.00 89.81 492 SER A C 1
ATOM 3793 O O . SER A 1 492 ? -10.661 -14.748 41.477 1.00 89.81 492 SER A O 1
ATOM 3795 N N . PHE A 1 493 ? -9.556 -15.054 39.560 1.00 90.38 493 PHE A N 1
ATOM 3796 C CA . PHE A 1 493 ? -9.288 -16.482 39.766 1.00 90.38 493 PHE A CA 1
ATOM 3797 C C . PHE A 1 493 ? -8.580 -16.780 41.095 1.00 90.38 493 PHE A C 1
ATOM 3799 O O . PHE A 1 493 ? -8.916 -17.759 41.759 1.00 90.38 493 PHE A O 1
ATOM 3806 N N . ARG A 1 494 ? -7.590 -15.964 41.483 1.00 88.62 494 ARG A N 1
ATOM 3807 C CA . ARG A 1 494 ? -6.849 -16.153 42.742 1.00 88.62 494 ARG A CA 1
ATOM 3808 C C . ARG A 1 494 ? -7.670 -15.801 43.977 1.00 88.62 494 ARG A C 1
ATOM 3810 O O . ARG A 1 494 ? -7.443 -16.384 45.031 1.00 88.62 494 ARG A O 1
ATOM 3817 N N . ARG A 1 495 ? -8.576 -14.828 43.862 1.00 87.56 495 ARG A N 1
ATOM 3818 C CA . ARG A 1 495 ? -9.384 -14.328 44.985 1.00 87.56 495 ARG A CA 1
ATOM 3819 C C . ARG A 1 495 ? -10.650 -15.146 45.219 1.00 87.56 495 ARG A C 1
ATOM 3821 O O . ARG A 1 495 ? -11.153 -15.176 46.338 1.00 87.56 495 ARG A O 1
ATOM 3828 N N . THR A 1 496 ? -11.172 -15.782 44.179 1.00 86.69 496 THR A N 1
ATOM 3829 C CA . THR A 1 496 ? -12.383 -16.592 44.262 1.00 86.69 496 THR A CA 1
ATOM 3830 C C . THR A 1 496 ? -12.083 -17.936 44.922 1.00 86.69 496 THR A C 1
ATOM 3832 O O . THR A 1 496 ? -11.163 -18.639 44.519 1.00 86.69 496 THR A O 1
ATOM 3835 N N . THR A 1 497 ? -12.869 -18.312 45.930 1.00 84.75 497 THR A N 1
ATOM 3836 C CA . THR A 1 497 ? -12.714 -19.584 46.660 1.00 84.75 497 THR A CA 1
ATOM 3837 C C . THR A 1 497 ? -13.489 -20.732 46.011 1.00 84.75 497 THR A C 1
ATOM 3839 O O . THR A 1 497 ? -13.014 -21.865 45.989 1.00 84.75 497 THR A O 1
ATOM 3842 N N . SER A 1 498 ? -14.657 -20.436 45.437 1.00 88.31 498 SER A N 1
ATOM 3843 C CA . SER A 1 498 ? -15.525 -21.389 44.733 1.00 88.31 498 SER A CA 1
ATOM 3844 C C . SER A 1 498 ? -14.828 -21.990 43.508 1.00 88.31 498 SER A C 1
ATOM 3846 O O . SER A 1 498 ? -14.424 -21.268 42.599 1.00 88.31 498 SER A O 1
ATOM 3848 N N . VAL A 1 499 ? -14.704 -23.321 43.460 1.00 85.12 499 VAL A N 1
ATOM 3849 C CA . VAL A 1 499 ? -14.014 -24.043 42.372 1.00 85.12 499 VAL A CA 1
ATOM 3850 C C . VAL A 1 499 ? -14.658 -23.768 41.010 1.00 85.12 499 VAL A C 1
ATOM 3852 O O . VAL A 1 499 ? -13.952 -23.495 40.040 1.00 85.12 499 VAL A O 1
ATOM 3855 N N . ASN A 1 500 ? -15.991 -23.773 40.947 1.00 82.00 500 ASN A N 1
ATOM 3856 C CA . ASN A 1 500 ? -16.728 -23.519 39.708 1.00 82.00 500 ASN A CA 1
ATOM 3857 C C . ASN A 1 500 ? -16.500 -22.088 39.206 1.00 82.00 500 ASN A C 1
ATOM 3859 O O . ASN A 1 500 ? -16.212 -21.875 38.029 1.00 82.00 500 ASN A O 1
ATOM 3863 N N . ASP A 1 501 ? -16.546 -21.105 40.105 1.00 82.44 501 ASP A N 1
ATOM 3864 C CA . ASP A 1 501 ? -16.347 -19.701 39.737 1.00 82.44 501 ASP A CA 1
ATOM 3865 C C . ASP A 1 501 ? -14.885 -19.414 39.368 1.00 82.44 501 ASP A C 1
ATOM 3867 O O . ASP A 1 501 ? -14.604 -18.633 38.457 1.00 82.44 501 ASP A O 1
ATOM 3871 N N . ARG A 1 502 ? -13.929 -20.102 40.009 1.00 89.06 502 ARG A N 1
ATOM 3872 C CA . ARG A 1 502 ? -12.524 -20.093 39.584 1.00 89.06 502 ARG A CA 1
ATOM 3873 C C . ARG A 1 502 ? -12.388 -20.608 38.155 1.00 89.06 502 ARG A C 1
ATOM 3875 O O . ARG A 1 502 ? -11.758 -19.946 37.336 1.00 89.06 502 ARG A O 1
ATOM 3882 N N . PHE A 1 503 ? -12.998 -21.743 37.826 1.00 90.94 503 PHE A N 1
ATOM 3883 C CA . PHE A 1 503 ? -12.946 -22.276 36.466 1.00 90.94 503 PHE A CA 1
ATOM 3884 C C . PHE A 1 503 ? -13.506 -21.281 35.435 1.00 90.94 503 PHE A C 1
ATOM 3886 O O . PHE A 1 503 ? -12.876 -21.050 34.404 1.00 90.94 503 PHE A O 1
ATOM 3893 N N . LEU A 1 504 ? -14.608 -20.591 35.748 1.00 90.56 504 LEU A N 1
ATOM 3894 C CA . LEU A 1 504 ? -15.148 -19.525 34.896 1.00 90.56 504 LEU A CA 1
ATOM 3895 C C . LEU A 1 504 ? -14.164 -18.360 34.705 1.00 90.56 504 LEU A C 1
ATOM 3897 O O . LEU A 1 504 ? -14.012 -17.860 33.592 1.00 90.56 504 LEU A O 1
ATOM 3901 N N . HIS A 1 505 ? -13.450 -17.931 35.749 1.00 92.12 505 HIS A N 1
ATOM 3902 C CA . HIS A 1 505 ? -12.414 -16.906 35.594 1.00 92.12 505 HIS A CA 1
ATOM 3903 C C . HIS A 1 505 ? -11.263 -17.363 34.694 1.00 92.12 505 HIS A C 1
ATOM 3905 O O . HIS A 1 505 ? -10.773 -16.562 33.900 1.00 92.12 505 HIS A O 1
ATOM 3911 N N . LEU A 1 506 ? -10.865 -18.637 34.772 1.00 94.31 506 LEU A N 1
ATOM 3912 C CA . LEU A 1 506 ? -9.845 -19.205 33.892 1.00 94.31 506 LEU A CA 1
ATOM 3913 C C . LEU A 1 506 ? -10.313 -19.236 32.432 1.00 94.31 506 LEU A C 1
ATOM 3915 O O . LEU A 1 506 ? -9.569 -18.817 31.549 1.00 94.31 506 LEU A O 1
ATOM 3919 N N . LEU A 1 507 ? -11.555 -19.656 32.174 1.00 95.31 507 LEU A N 1
ATOM 3920 C CA . LEU A 1 507 ? -12.129 -19.603 30.829 1.00 95.31 507 LEU A CA 1
ATOM 3921 C C . LEU A 1 507 ? -12.158 -18.162 30.294 1.00 95.31 507 LEU A C 1
ATOM 3923 O O . LEU A 1 507 ? -11.747 -17.919 29.158 1.00 95.31 507 LEU A O 1
ATOM 3927 N N . ASN A 1 508 ? -12.530 -17.182 31.122 1.00 94.50 508 ASN A N 1
ATOM 3928 C CA . ASN A 1 508 ? -12.503 -15.779 30.708 1.00 94.50 508 ASN A CA 1
ATOM 3929 C C . ASN A 1 508 ? -11.081 -15.316 30.358 1.00 94.50 508 ASN A C 1
ATOM 3931 O O . ASN A 1 508 ? -10.892 -14.622 29.366 1.00 94.50 508 ASN A O 1
ATOM 3935 N N . THR A 1 509 ? -10.066 -15.736 31.122 1.00 96.31 509 THR A N 1
ATOM 3936 C CA . THR A 1 509 ? -8.658 -15.499 30.767 1.00 96.31 509 THR A CA 1
ATOM 3937 C C . THR A 1 509 ? -8.341 -16.081 29.388 1.00 96.31 509 THR A C 1
ATOM 3939 O O . THR A 1 509 ? -7.798 -15.370 28.544 1.00 96.31 509 THR A O 1
ATOM 3942 N N . MET A 1 510 ? -8.751 -17.328 29.120 1.00 96.44 510 MET A N 1
ATOM 3943 C CA . MET A 1 510 ? -8.524 -17.990 27.830 1.00 96.44 510 MET A CA 1
ATOM 3944 C C . MET A 1 510 ? -9.170 -17.250 26.652 1.00 96.44 510 MET A C 1
ATOM 3946 O O . MET A 1 510 ? -8.590 -17.230 25.571 1.00 96.44 510 MET A O 1
ATOM 3950 N N . LYS A 1 511 ? -10.320 -16.592 26.856 1.00 95.25 511 LYS A N 1
ATOM 3951 C CA . LYS A 1 511 ? -10.968 -15.748 25.834 1.00 95.25 511 LYS A CA 1
ATOM 3952 C C . LYS A 1 511 ? -10.077 -14.579 25.403 1.00 95.25 511 LYS A C 1
ATOM 3954 O O . LYS A 1 511 ? -9.985 -14.257 24.224 1.00 95.25 511 LYS A O 1
ATOM 3959 N N . TYR A 1 512 ? -9.392 -13.930 26.342 1.00 96.19 512 TYR A N 1
ATOM 3960 C CA . TYR A 1 512 ? -8.465 -12.849 25.992 1.00 96.19 512 TYR A CA 1
ATOM 3961 C C . TYR A 1 512 ? -7.136 -13.401 25.451 1.00 96.19 512 TYR A C 1
ATOM 3963 O O . TYR A 1 512 ? -6.552 -12.798 24.553 1.00 96.19 512 TYR A O 1
ATOM 3971 N N . CYS A 1 513 ? -6.692 -14.580 25.905 1.00 96.56 513 CYS A N 1
ATOM 3972 C CA . CYS A 1 513 ? -5.545 -15.280 25.318 1.00 96.56 513 CYS A CA 1
ATOM 3973 C C . CYS A 1 513 ? -5.776 -15.690 23.854 1.00 96.56 513 CYS A C 1
ATOM 3975 O O . CYS A 1 513 ? -4.846 -15.585 23.060 1.00 96.56 513 CYS A O 1
ATOM 3977 N N . SER A 1 514 ? -6.991 -16.092 23.456 1.00 95.62 514 SER A N 1
ATOM 3978 C CA . SER A 1 514 ? -7.281 -16.370 22.040 1.00 95.62 514 SER A CA 1
ATOM 3979 C C . SER A 1 514 ? -7.174 -15.116 21.174 1.00 95.62 514 SER A C 1
ATOM 3981 O O . SER A 1 514 ? -6.717 -15.198 20.039 1.00 95.62 514 SER A O 1
ATOM 3983 N N . SER A 1 515 ? -7.512 -13.941 21.714 1.00 94.00 515 SER A N 1
ATOM 3984 C CA . SER A 1 515 ? -7.317 -12.666 21.011 1.00 94.00 515 SER A CA 1
ATOM 3985 C C . SER A 1 515 ? -5.833 -12.323 20.856 1.00 94.00 515 SER A C 1
ATOM 3987 O O . SER A 1 515 ? -5.412 -11.901 19.782 1.00 94.00 515 SER A O 1
ATOM 3989 N N . LEU A 1 516 ? -5.023 -12.568 21.895 1.00 94.62 516 LEU A N 1
ATOM 3990 C CA . LEU A 1 516 ? -3.565 -12.419 21.824 1.00 94.62 516 LEU A CA 1
ATOM 3991 C C . LEU A 1 516 ? -2.954 -13.340 20.766 1.00 94.62 516 LEU A C 1
ATOM 3993 O O . LEU A 1 516 ? -2.127 -12.887 19.982 1.00 94.62 516 LEU A O 1
ATOM 3997 N N . LEU A 1 517 ? -3.411 -14.593 20.688 1.00 92.94 517 LEU A N 1
ATOM 3998 C CA . LEU A 1 517 ? -2.949 -15.542 19.678 1.00 92.94 517 LEU A CA 1
ATOM 3999 C C . LEU A 1 517 ? -3.220 -15.035 18.256 1.00 92.94 517 LEU A C 1
ATOM 4001 O O . LEU A 1 517 ? -2.327 -15.088 17.418 1.00 92.94 517 LEU A O 1
ATOM 4005 N N . VAL A 1 518 ? -4.411 -14.484 17.991 1.00 90.38 518 VAL A N 1
ATOM 4006 C CA . VAL A 1 518 ? -4.733 -13.879 16.685 1.00 90.38 518 VAL A CA 1
ATOM 4007 C C . VAL A 1 518 ? -3.767 -12.738 16.357 1.00 90.38 518 VAL A C 1
ATOM 4009 O O . VAL A 1 518 ? -3.248 -12.682 15.244 1.00 90.38 518 VAL A O 1
ATOM 4012 N N . ILE A 1 519 ? -3.478 -11.853 17.318 1.00 89.50 519 ILE A N 1
ATOM 4013 C CA . ILE A 1 519 ? -2.534 -10.744 17.111 1.00 89.50 519 ILE A CA 1
ATOM 4014 C C . ILE A 1 519 ? -1.126 -11.277 16.822 1.00 89.50 519 ILE A C 1
ATOM 4016 O O . ILE A 1 519 ? -0.498 -10.831 15.867 1.00 89.50 519 ILE A O 1
ATOM 4020 N N . SER A 1 520 ? -0.638 -12.246 17.600 1.00 89.44 520 SER A N 1
ATOM 4021 C CA . SER A 1 520 ? 0.702 -12.818 17.434 1.00 89.44 520 SER A CA 1
ATOM 4022 C C . SER A 1 520 ? 0.871 -13.551 16.102 1.00 89.44 520 SER A C 1
ATOM 4024 O O . SER A 1 520 ? 1.862 -13.332 15.411 1.00 89.44 520 SER A O 1
ATOM 4026 N N . VAL A 1 521 ? -0.103 -14.377 15.709 1.00 87.31 521 VAL A N 1
ATOM 4027 C CA . VAL A 1 521 ? -0.069 -15.097 14.425 1.00 87.31 521 VAL A CA 1
ATOM 4028 C C . VAL A 1 521 ? -0.165 -14.118 13.252 1.00 87.31 521 VAL A C 1
ATOM 4030 O O . VAL A 1 521 ? 0.513 -14.310 12.248 1.00 87.31 521 VAL A O 1
ATOM 4033 N N . GLY A 1 522 ? -0.950 -13.043 13.382 1.00 81.38 522 GLY A N 1
ATOM 4034 C CA . GLY A 1 522 ? -1.016 -11.984 12.371 1.00 81.38 522 GLY A CA 1
ATOM 4035 C C . GLY A 1 522 ? 0.261 -11.140 12.278 1.00 81.38 522 GLY A C 1
ATOM 4036 O O . GLY A 1 522 ? 0.611 -10.680 11.194 1.00 81.38 522 GLY A O 1
ATOM 4037 N N . ALA A 1 523 ? 0.972 -10.952 13.393 1.00 83.31 523 ALA A N 1
ATOM 4038 C CA . ALA A 1 523 ? 2.231 -10.213 13.446 1.00 83.31 523 ALA A CA 1
ATOM 4039 C C . ALA A 1 523 ? 3.405 -11.002 12.849 1.00 83.31 523 ALA A C 1
ATOM 4041 O O . ALA A 1 523 ? 4.275 -10.414 12.218 1.00 83.31 523 ALA A O 1
ATOM 4042 N N . TYR A 1 524 ? 3.435 -12.325 13.036 1.00 83.00 524 TYR A N 1
ATOM 4043 C CA . TYR A 1 524 ? 4.596 -13.155 12.707 1.00 83.00 524 TYR A CA 1
ATOM 4044 C C . TYR A 1 524 ? 5.105 -12.997 11.258 1.00 83.00 524 TYR A C 1
ATOM 4046 O O . TYR A 1 524 ? 6.295 -12.720 11.104 1.00 83.00 524 TYR A O 1
ATOM 4054 N N . PRO A 1 525 ? 4.270 -13.065 10.198 1.00 73.44 525 PRO A N 1
ATOM 4055 C CA . PRO A 1 525 ? 4.756 -12.876 8.826 1.00 73.44 525 PRO A CA 1
ATOM 4056 C C . PRO A 1 525 ? 5.280 -11.460 8.571 1.00 73.44 525 PRO A C 1
ATOM 4058 O O . PRO A 1 525 ? 6.265 -11.278 7.867 1.00 73.44 525 PRO A O 1
ATOM 4061 N N . MET A 1 526 ? 4.662 -10.455 9.201 1.00 72.81 526 MET A N 1
ATOM 4062 C CA . MET A 1 526 ? 5.085 -9.056 9.079 1.00 72.81 526 MET A CA 1
ATOM 4063 C C . MET A 1 526 ? 6.443 -8.804 9.742 1.00 72.81 526 MET A C 1
ATOM 4065 O O . MET A 1 526 ? 7.237 -8.036 9.215 1.00 72.81 526 MET A O 1
ATOM 4069 N N . LEU A 1 527 ? 6.720 -9.470 10.868 1.00 74.88 527 LEU A N 1
ATOM 4070 C CA . LEU A 1 527 ? 7.993 -9.367 11.590 1.00 74.88 527 LEU A CA 1
ATOM 4071 C C . LEU A 1 527 ? 9.123 -10.188 10.954 1.00 74.88 527 LEU A C 1
ATOM 4073 O O . LEU A 1 527 ? 10.288 -9.928 11.230 1.00 74.88 527 LEU A O 1
ATOM 4077 N N . THR A 1 528 ? 8.791 -11.201 10.151 1.00 72.50 528 THR A N 1
ATOM 4078 C CA . THR A 1 528 ? 9.768 -12.127 9.550 1.00 72.50 528 THR A CA 1
ATOM 4079 C C . THR A 1 528 ? 10.018 -11.872 8.065 1.00 72.50 528 THR A C 1
ATOM 4081 O O . THR A 1 528 ? 10.853 -12.549 7.475 1.00 72.50 528 THR A O 1
ATOM 4084 N N . GLY A 1 529 ? 9.308 -10.918 7.451 1.00 63.31 529 GLY A N 1
ATOM 4085 C CA . GLY A 1 529 ? 9.423 -10.620 6.019 1.00 63.31 529 GLY A CA 1
ATOM 4086 C C . GLY A 1 529 ? 8.876 -11.723 5.102 1.00 63.31 529 GLY A C 1
ATOM 4087 O O . GLY A 1 529 ? 9.129 -11.707 3.901 1.00 63.31 529 GLY A O 1
ATOM 4088 N N . ILE A 1 530 ? 8.131 -12.688 5.652 1.00 58.84 530 ILE A N 1
ATOM 4089 C CA . ILE A 1 530 ? 7.550 -13.821 4.918 1.00 58.84 530 ILE A CA 1
ATOM 4090 C C . ILE A 1 530 ? 6.186 -13.406 4.331 1.00 58.84 530 ILE A C 1
ATOM 4092 O O . ILE A 1 530 ? 5.531 -12.491 4.835 1.00 58.84 530 ILE A O 1
ATOM 4096 N N . ALA A 1 531 ? 5.760 -14.074 3.251 1.00 53.88 531 ALA A N 1
ATOM 4097 C CA . ALA A 1 531 ? 4.496 -13.853 2.541 1.00 53.88 531 ALA A CA 1
ATOM 4098 C C . ALA A 1 531 ? 3.282 -13.573 3.458 1.00 53.88 531 ALA A C 1
ATOM 4100 O O . ALA A 1 531 ? 3.165 -14.089 4.573 1.00 53.88 531 ALA A O 1
ATOM 4101 N N . ARG A 1 532 ? 2.362 -12.737 2.958 1.00 57.78 532 ARG A N 1
ATOM 4102 C CA . ARG A 1 532 ? 1.266 -12.121 3.723 1.00 57.78 532 ARG A CA 1
ATOM 4103 C C . ARG A 1 532 ? 0.373 -13.149 4.458 1.00 57.78 532 ARG A C 1
ATOM 4105 O O . ARG A 1 532 ? 0.076 -14.212 3.911 1.00 57.78 532 ARG A O 1
ATOM 4112 N N . PRO A 1 533 ? -0.130 -12.819 5.668 1.00 52.72 533 PRO A N 1
ATOM 4113 C CA . PRO A 1 533 ? -0.929 -13.719 6.513 1.00 52.72 533 PRO A CA 1
ATOM 4114 C C . PRO A 1 533 ? -2.256 -14.182 5.890 1.00 52.72 533 PRO A C 1
ATOM 4116 O O . PRO A 1 533 ? -2.837 -15.147 6.380 1.00 52.72 533 PRO A O 1
ATOM 4119 N N . GLU A 1 534 ? -2.733 -13.533 4.824 1.00 51.53 534 GLU A N 1
ATOM 4120 C CA . GLU A 1 534 ? -3.974 -13.866 4.104 1.00 51.53 534 GLU A CA 1
ATOM 4121 C C . GLU A 1 534 ? -4.002 -15.277 3.488 1.00 51.53 534 GLU A C 1
ATOM 4123 O O . GLU A 1 534 ? -5.080 -15.836 3.304 1.00 51.53 534 GLU A O 1
ATOM 4128 N N . HIS A 1 535 ? -2.843 -15.909 3.279 1.00 55.97 535 HIS A N 1
ATOM 4129 C CA . HIS A 1 535 ? -2.754 -17.308 2.837 1.00 55.97 535 HIS A CA 1
ATOM 4130 C C . HIS A 1 535 ? -2.518 -18.307 3.980 1.00 55.97 535 HIS A C 1
ATOM 4132 O O . HIS A 1 535 ? -2.389 -19.509 3.745 1.00 55.97 535 HIS A O 1
ATOM 4138 N N . ASN A 1 536 ? -2.462 -17.840 5.231 1.00 69.75 536 ASN A N 1
ATOM 4139 C CA . ASN A 1 536 ? -2.190 -18.699 6.374 1.00 69.75 536 ASN A CA 1
ATOM 4140 C C . ASN A 1 536 ? -3.494 -19.259 6.970 1.00 69.75 536 ASN A C 1
ATOM 4142 O O . ASN A 1 536 ? -4.137 -18.628 7.813 1.00 69.75 536 ASN A O 1
ATOM 4146 N N . SER A 1 537 ? -3.856 -20.486 6.583 1.00 79.81 537 SER A N 1
ATOM 4147 C CA . SER A 1 537 ? -5.025 -21.215 7.105 1.00 79.81 537 SER A CA 1
ATOM 4148 C C . SER A 1 537 ? -5.078 -21.273 8.640 1.00 79.81 537 SER A C 1
ATOM 4150 O O . SER A 1 537 ? -6.164 -21.295 9.222 1.00 79.81 537 SER A O 1
ATOM 4152 N N . PHE A 1 538 ? -3.922 -21.250 9.316 1.00 83.94 538 PHE A N 1
ATOM 4153 C CA . PHE A 1 538 ? -3.851 -21.244 10.778 1.00 83.94 538 PHE A CA 1
ATOM 4154 C C . PHE A 1 538 ? -4.329 -19.919 11.385 1.00 83.94 538 PHE A C 1
ATOM 4156 O O . PHE A 1 538 ? -5.070 -19.923 12.367 1.00 83.94 538 PHE A O 1
ATOM 4163 N N . PHE A 1 539 ? -3.977 -18.783 10.776 1.00 83.31 539 PHE A N 1
ATOM 4164 C CA . PHE A 1 539 ? -4.460 -17.472 11.216 1.00 83.31 539 PHE A CA 1
ATOM 4165 C C . PHE A 1 539 ? -5.990 -17.390 11.144 1.00 83.31 539 PHE A C 1
ATOM 4167 O O . PHE A 1 539 ? -6.635 -16.979 12.113 1.00 83.31 539 PHE A O 1
ATOM 4174 N N . LEU A 1 540 ? -6.574 -17.830 10.022 1.00 83.81 540 LEU A N 1
ATOM 4175 C CA . LEU A 1 540 ? -8.025 -17.847 9.831 1.00 83.81 540 LEU A CA 1
ATOM 4176 C C . LEU A 1 540 ? -8.718 -18.721 10.884 1.00 83.81 540 LEU A C 1
ATOM 4178 O O . LEU A 1 540 ? -9.712 -18.298 11.476 1.00 83.81 540 LEU A O 1
ATOM 4182 N N . LEU A 1 541 ? -8.161 -19.902 11.170 1.00 89.12 541 LEU A N 1
ATOM 4183 C CA . LEU A 1 541 ? -8.662 -20.791 12.217 1.00 89.12 541 LEU A CA 1
ATOM 4184 C C . LEU A 1 541 ? -8.656 -20.107 13.594 1.00 89.12 541 LEU A C 1
ATOM 4186 O O . LEU A 1 541 ? -9.670 -20.134 14.296 1.00 89.12 541 LEU A O 1
ATOM 4190 N N . CYS A 1 542 ? -7.552 -19.450 13.967 1.00 90.50 542 CYS A N 1
ATOM 4191 C CA . CYS A 1 542 ? -7.462 -18.692 15.216 1.00 90.50 542 CYS A CA 1
ATOM 4192 C C . CYS A 1 542 ? -8.501 -17.563 15.280 1.00 90.50 542 CYS A C 1
ATOM 4194 O O . CYS A 1 542 ? -9.134 -17.372 16.321 1.00 90.50 542 CYS A O 1
ATOM 4196 N N . ALA A 1 543 ? -8.698 -16.827 14.182 1.00 88.81 543 ALA A N 1
ATOM 4197 C CA . ALA A 1 543 ? -9.646 -15.718 14.116 1.00 88.81 543 ALA A CA 1
ATOM 4198 C C . ALA A 1 543 ? -11.098 -16.195 14.268 1.00 88.81 543 ALA A C 1
ATOM 4200 O O . ALA A 1 543 ? -11.839 -15.649 15.088 1.00 88.81 543 ALA A O 1
ATOM 4201 N N . VAL A 1 544 ? -11.486 -17.255 13.549 1.00 90.69 544 VAL A N 1
ATOM 4202 C CA . VAL A 1 544 ? -12.821 -17.869 13.651 1.00 90.69 544 VAL A CA 1
ATOM 4203 C C . VAL A 1 544 ? -13.068 -18.388 15.065 1.00 90.69 544 VAL A C 1
ATOM 4205 O O . VAL A 1 544 ? -14.104 -18.077 15.658 1.00 90.69 544 VAL A O 1
ATOM 4208 N N . PHE A 1 545 ? -12.106 -19.118 15.638 1.00 93.62 545 PHE A N 1
ATOM 4209 C CA . PHE A 1 545 ? -12.205 -19.616 17.008 1.00 93.62 545 PHE A CA 1
ATOM 4210 C C . PHE A 1 545 ? -12.391 -18.472 18.013 1.00 93.62 545 PHE A C 1
ATOM 4212 O O . PHE A 1 545 ? -13.306 -18.517 18.835 1.00 93.62 545 PHE A O 1
ATOM 4219 N N . ASN A 1 546 ? -11.576 -17.416 17.923 1.00 93.94 546 ASN A N 1
ATOM 4220 C CA . ASN A 1 546 ? -11.674 -16.263 18.814 1.00 93.94 546 ASN A CA 1
ATOM 4221 C C . ASN A 1 546 ? -13.036 -15.555 18.704 1.00 93.94 546 ASN A C 1
ATOM 4223 O O . ASN A 1 546 ? -13.628 -15.203 19.730 1.00 93.94 546 ASN A O 1
ATOM 4227 N N . SER A 1 547 ? -13.548 -15.367 17.481 1.00 93.12 547 SER A N 1
ATOM 4228 C CA . SER A 1 547 ? -14.846 -14.729 17.237 1.00 93.12 547 SER A CA 1
ATOM 4229 C C . SER A 1 547 ? -16.005 -15.543 17.806 1.00 93.12 547 SER A C 1
ATOM 4231 O O . SER A 1 547 ? -16.841 -14.980 18.515 1.00 93.12 547 SER A O 1
ATOM 4233 N N . LEU A 1 548 ? -16.037 -16.858 17.560 1.00 94.31 548 LEU A N 1
ATOM 4234 C CA . LEU A 1 548 ? -17.080 -17.744 18.085 1.00 94.31 548 LEU A CA 1
ATOM 4235 C C . LEU A 1 548 ? -17.008 -17.867 19.607 1.00 94.31 548 LEU A C 1
ATOM 4237 O O . LEU A 1 548 ? -18.034 -17.767 20.280 1.00 94.31 548 LEU A O 1
ATOM 4241 N N . TYR A 1 549 ? -15.805 -18.026 20.164 1.00 95.81 549 TYR A N 1
ATOM 4242 C CA . TYR A 1 549 ? -15.635 -18.130 21.607 1.00 95.81 549 TYR A CA 1
ATOM 4243 C C . TYR A 1 549 ? -16.107 -16.852 22.310 1.00 95.81 549 TYR A C 1
ATOM 4245 O O . TYR A 1 549 ? -16.883 -16.896 23.266 1.00 95.81 549 TYR A O 1
ATOM 4253 N N . SER A 1 550 ? -15.705 -15.694 21.792 1.00 94.81 550 SER A N 1
ATOM 4254 C CA . SER A 1 550 ? -16.096 -14.412 22.366 1.00 94.81 550 SER A CA 1
ATOM 4255 C C . SER A 1 550 ? -17.589 -14.109 22.183 1.00 94.81 550 SER A C 1
ATOM 4257 O O . SER A 1 550 ? -18.192 -13.537 23.085 1.00 94.81 550 SER A O 1
ATOM 4259 N N . PHE A 1 551 ? -18.204 -14.525 21.068 1.00 95.31 551 PHE A N 1
ATOM 4260 C CA . PHE A 1 551 ? -19.658 -14.444 20.865 1.00 95.31 551 PHE A CA 1
ATOM 4261 C C . PHE A 1 551 ? -20.423 -15.243 21.925 1.00 95.31 551 PHE A C 1
ATOM 4263 O O . PHE A 1 551 ? -21.306 -14.718 22.602 1.00 95.31 551 PHE A O 1
ATOM 4270 N N . LEU A 1 552 ? -20.051 -16.513 22.106 1.00 93.75 552 LEU A N 1
ATOM 4271 C CA . LEU A 1 552 ? -20.682 -17.381 23.098 1.00 93.75 552 LEU A CA 1
ATOM 4272 C C . LEU A 1 552 ? -20.504 -16.823 24.513 1.00 93.75 552 LEU A C 1
ATOM 4274 O O . LEU A 1 552 ? -21.442 -16.851 25.311 1.00 93.75 552 LEU A O 1
ATOM 4278 N N . TRP A 1 553 ? -19.325 -16.271 24.813 1.00 95.00 553 TRP A N 1
ATOM 4279 C CA . TRP A 1 553 ? -19.063 -15.619 26.092 1.00 95.00 553 TRP A CA 1
ATOM 4280 C C . TRP A 1 553 ? -19.975 -14.414 26.333 1.00 95.00 553 TRP A C 1
ATOM 4282 O O . TRP A 1 553 ? -20.534 -14.281 27.425 1.00 95.00 553 TRP A O 1
ATOM 4292 N N . ASP A 1 554 ? -20.142 -13.555 25.327 1.00 94.25 554 ASP A N 1
ATOM 4293 C CA . ASP A 1 554 ? -20.991 -12.371 25.424 1.00 94.25 554 ASP A CA 1
ATOM 4294 C C . ASP A 1 554 ? -22.433 -12.763 25.752 1.00 94.25 554 ASP A C 1
ATOM 4296 O O . ASP A 1 554 ? -22.993 -12.305 26.748 1.00 94.25 554 ASP A O 1
ATOM 4300 N N . VAL A 1 555 ? -23.007 -13.682 24.972 1.00 93.12 555 VAL A N 1
ATOM 4301 C CA . VAL A 1 555 ? -24.401 -14.111 25.132 1.00 93.12 555 VAL A CA 1
ATOM 4302 C C . VAL A 1 555 ? -24.620 -14.816 26.471 1.00 93.12 555 VAL A C 1
ATOM 4304 O O . VAL A 1 555 ? -25.555 -14.476 27.199 1.00 93.12 555 VAL A O 1
ATOM 4307 N N . VAL A 1 556 ? -23.766 -15.782 26.814 1.00 90.25 556 VAL A N 1
ATOM 4308 C CA . VAL A 1 556 ? -24.007 -16.675 27.955 1.00 90.25 556 VAL A CA 1
ATOM 4309 C C . VAL A 1 556 ? -23.539 -16.075 29.275 1.00 90.25 556 VAL A C 1
ATOM 4311 O O . VAL A 1 556 ? -24.271 -16.093 30.264 1.00 90.25 556 VAL A O 1
ATOM 4314 N N . MET A 1 557 ? -22.321 -15.538 29.318 1.00 90.38 557 MET A N 1
ATOM 4315 C CA . MET A 1 557 ? -21.677 -15.148 30.576 1.00 90.38 557 MET A CA 1
ATOM 4316 C C . MET A 1 557 ? -21.892 -13.671 30.895 1.00 90.38 557 MET A C 1
ATOM 4318 O O . MET A 1 557 ? -22.335 -13.320 31.997 1.00 90.38 557 MET A O 1
ATOM 4322 N N . ASP A 1 558 ? -21.598 -12.806 29.927 1.00 92.06 558 ASP A N 1
ATOM 4323 C CA . ASP A 1 558 ? -21.663 -11.358 30.110 1.00 92.06 558 ASP A CA 1
ATOM 4324 C C . ASP A 1 558 ? -23.106 -10.856 30.098 1.00 92.06 558 ASP A C 1
ATOM 4326 O O . ASP A 1 558 ? -23.466 -9.988 30.891 1.00 92.06 558 ASP A O 1
ATOM 4330 N N . TRP A 1 559 ? -23.959 -11.423 29.252 1.00 93.00 559 TRP A N 1
ATOM 4331 C CA . TRP A 1 559 ? -25.367 -11.062 29.192 1.00 93.00 559 TRP A CA 1
ATOM 4332 C C . TRP A 1 559 ? -26.266 -12.023 29.949 1.00 93.00 559 TRP A C 1
ATOM 4334 O O . TRP A 1 559 ? -27.448 -11.736 30.055 1.00 93.00 559 TRP A O 1
ATOM 4344 N N . GLY A 1 560 ? -25.783 -13.150 30.478 1.00 87.50 560 GLY A N 1
ATOM 4345 C CA . GLY A 1 560 ? -26.645 -14.092 31.204 1.00 87.50 560 GLY A CA 1
ATOM 4346 C C . GLY A 1 560 ? -27.857 -14.570 30.391 1.00 87.50 560 GLY A C 1
ATOM 4347 O O . GLY A 1 560 ? -28.899 -14.873 30.973 1.00 87.50 560 GLY A O 1
ATOM 4348 N N . LEU A 1 561 ? -27.774 -14.548 29.057 1.00 86.56 561 LEU A N 1
ATOM 4349 C CA . LEU A 1 561 ? -28.776 -15.111 28.154 1.00 86.56 561 LEU A CA 1
ATOM 4350 C C . LEU A 1 561 ? -28.421 -16.586 27.898 1.00 86.56 561 LEU A C 1
ATOM 4352 O O . LEU A 1 561 ? -27.343 -17.047 28.248 1.00 86.56 561 LEU A O 1
ATOM 4356 N N . GLY A 1 562 ? -29.345 -17.382 27.367 1.00 73.75 562 GLY A N 1
ATOM 4357 C CA . GLY A 1 562 ? -29.138 -18.828 27.219 1.00 73.75 562 GLY A CA 1
ATOM 4358 C C . GLY A 1 562 ? -29.370 -19.643 28.499 1.00 73.75 562 GLY A C 1
ATOM 4359 O O . GLY A 1 562 ? -29.063 -20.830 28.523 1.00 73.75 562 GLY A O 1
ATOM 4360 N N . GLN A 1 563 ? -29.944 -19.043 29.552 1.00 69.44 563 GLN A N 1
ATOM 4361 C CA . GLN A 1 563 ? -30.341 -19.722 30.797 1.00 69.44 563 GLN A CA 1
ATOM 4362 C C . GLN A 1 563 ? -31.878 -19.771 30.938 1.00 69.44 563 GLN A C 1
ATOM 4364 O O . GLN A 1 563 ? -32.459 -18.956 31.664 1.00 69.44 563 GLN A O 1
ATOM 4369 N N . PRO A 1 564 ? -32.584 -20.678 30.235 1.00 58.53 564 PRO A N 1
ATOM 4370 C CA . PRO A 1 564 ? -34.036 -20.762 30.332 1.00 58.53 564 PRO A CA 1
ATOM 4371 C C . PRO A 1 564 ? -34.459 -21.279 31.718 1.00 58.53 564 PRO A C 1
ATOM 4373 O O . PRO A 1 564 ? -34.157 -22.413 32.081 1.00 58.53 564 PRO A O 1
ATOM 4376 N N . LYS A 1 565 ? -35.218 -20.482 32.481 1.00 54.06 565 LYS A N 1
ATOM 4377 C CA . LYS A 1 565 ? -36.040 -20.997 33.592 1.00 54.06 565 LYS A CA 1
ATOM 4378 C C . LYS A 1 565 ? -37.482 -21.199 33.113 1.00 54.06 565 LYS A C 1
ATOM 4380 O O . LYS A 1 565 ? -38.037 -20.353 32.413 1.00 54.06 565 LYS A O 1
ATOM 4385 N N . LEU A 1 566 ? -38.080 -22.338 33.475 1.00 48.56 566 LEU A N 1
ATOM 4386 C CA . LEU A 1 566 ? -39.490 -22.664 33.218 1.00 48.56 566 LEU A CA 1
ATOM 4387 C C . LEU A 1 566 ? -40.437 -21.619 33.862 1.00 48.56 566 LEU A C 1
ATOM 4389 O O . LEU A 1 566 ? -40.098 -21.091 34.920 1.00 48.56 566 LEU A O 1
ATOM 4393 N N . PRO A 1 567 ? -41.621 -21.339 33.268 1.00 51.53 567 PRO A N 1
ATOM 4394 C CA . PRO A 1 567 ? -42.247 -22.082 32.174 1.00 51.53 567 PRO A CA 1
ATOM 4395 C C . PRO A 1 567 ? -42.149 -21.395 30.795 1.00 51.53 567 PRO A C 1
ATOM 4397 O O . PRO A 1 567 ? -42.512 -20.232 30.646 1.00 51.53 567 PRO A O 1
ATOM 4400 N N . ARG A 1 568 ? -41.697 -22.185 29.800 1.00 51.69 568 ARG A N 1
ATOM 4401 C CA . ARG A 1 568 ? -41.831 -22.209 28.311 1.00 51.69 568 ARG A CA 1
ATOM 4402 C C . ARG A 1 568 ? -42.211 -20.974 27.459 1.00 51.69 568 ARG A C 1
ATOM 4404 O O . ARG A 1 568 ? -42.168 -21.093 26.240 1.00 51.69 568 ARG A O 1
ATOM 4411 N N . ARG A 1 569 ? -42.565 -19.802 27.993 1.00 55.72 569 ARG A N 1
ATOM 4412 C CA . ARG A 1 569 ? -43.052 -18.663 27.183 1.00 55.72 569 ARG A CA 1
ATOM 4413 C C . ARG A 1 569 ? -41.950 -17.834 26.514 1.00 55.72 569 ARG A C 1
ATOM 4415 O O . ARG A 1 569 ? -42.270 -17.012 25.662 1.00 55.72 569 ARG A O 1
ATOM 4422 N N . VAL A 1 570 ? -40.679 -18.012 26.881 1.00 57.97 570 VAL A N 1
ATOM 4423 C CA . VAL A 1 570 ? -39.548 -17.301 26.257 1.00 57.97 570 VAL A CA 1
ATOM 4424 C C . VAL A 1 570 ? -38.411 -18.295 26.038 1.00 57.97 570 VAL A C 1
ATOM 4426 O O . VAL A 1 570 ? -37.719 -18.665 26.980 1.00 57.97 570 VAL A O 1
ATOM 4429 N N . ALA A 1 571 ? -38.251 -18.788 24.810 1.00 66.81 571 ALA A N 1
ATOM 4430 C CA . ALA A 1 571 ? -37.161 -19.702 24.484 1.00 66.81 571 ALA A CA 1
ATOM 4431 C C . ALA A 1 571 ? -35.812 -18.975 24.640 1.00 66.81 571 ALA A C 1
ATOM 4433 O O . ALA A 1 571 ? -35.662 -17.863 24.146 1.00 66.81 571 ALA A O 1
ATOM 4434 N N . PHE A 1 572 ? -34.827 -19.580 25.304 1.00 77.69 572 PHE A N 1
ATOM 4435 C CA . PHE A 1 572 ? -33.428 -19.114 25.334 1.00 77.69 572 PHE A CA 1
ATOM 4436 C C . PHE A 1 572 ? -33.100 -17.813 26.112 1.00 77.69 572 PHE A C 1
ATOM 4438 O O . PHE A 1 572 ? -31.930 -17.565 26.378 1.00 77.69 572 PHE A O 1
ATOM 4445 N N . LEU A 1 573 ? -34.061 -16.986 26.544 1.00 83.19 573 LEU A N 1
ATOM 4446 C CA . LEU A 1 573 ? -33.772 -15.791 27.366 1.00 83.19 573 LEU A CA 1
ATOM 4447 C C . LEU A 1 573 ? -33.960 -16.056 28.870 1.00 83.19 573 LEU A C 1
ATOM 4449 O O . LEU A 1 573 ? -34.757 -16.905 29.268 1.00 83.19 573 LEU A O 1
ATOM 4453 N N . ARG A 1 574 ? -33.258 -15.281 29.708 1.00 85.25 574 ARG A N 1
ATOM 4454 C CA . ARG A 1 574 ? -33.447 -15.270 31.170 1.00 85.25 574 ARG A CA 1
ATOM 4455 C C . ARG A 1 574 ? -34.812 -14.686 31.572 1.00 85.25 574 ARG A C 1
ATOM 4457 O O . ARG A 1 574 ? -35.458 -13.986 30.792 1.00 85.25 574 ARG A O 1
ATOM 4464 N N . HIS A 1 575 ? -35.244 -14.938 32.810 1.00 75.81 575 HIS A N 1
ATOM 4465 C CA . HIS A 1 575 ? -36.578 -14.561 33.311 1.00 75.81 575 HIS A CA 1
ATOM 4466 C C . HIS A 1 575 ? -36.748 -13.057 33.568 1.00 75.81 575 HIS A C 1
ATOM 4468 O O . HIS A 1 575 ? -37.819 -12.505 33.311 1.00 75.81 575 HIS A O 1
ATOM 4474 N N . GLN A 1 576 ? -35.707 -12.392 34.070 1.00 81.62 576 GLN A N 1
ATOM 4475 C CA . GLN A 1 576 ? -35.702 -10.953 34.334 1.00 81.62 576 GLN A CA 1
ATOM 4476 C C . GLN A 1 576 ? -35.120 -10.192 33.140 1.00 81.62 576 GLN A C 1
ATOM 4478 O O . GLN A 1 576 ? -33.928 -10.285 32.841 1.00 81.62 576 GLN A O 1
ATOM 4483 N N . LEU A 1 577 ? -35.989 -9.441 32.463 1.00 87.75 577 LEU A N 1
ATOM 4484 C CA . LEU A 1 577 ? -35.663 -8.594 31.318 1.00 87.75 577 LEU A CA 1
ATOM 4485 C C . LEU A 1 577 ? -36.258 -7.204 31.549 1.00 87.75 577 LEU A C 1
ATOM 4487 O O . LEU A 1 577 ? -37.456 -7.077 31.823 1.00 87.75 577 LEU A O 1
ATOM 4491 N N . THR A 1 578 ? -35.419 -6.185 31.432 1.00 88.50 578 THR A N 1
ATOM 4492 C CA . THR A 1 578 ? -35.761 -4.781 31.674 1.00 88.50 578 THR A CA 1
ATOM 4493 C C . THR A 1 578 ? -36.306 -4.134 30.408 1.00 88.50 578 THR A C 1
ATOM 4495 O O . T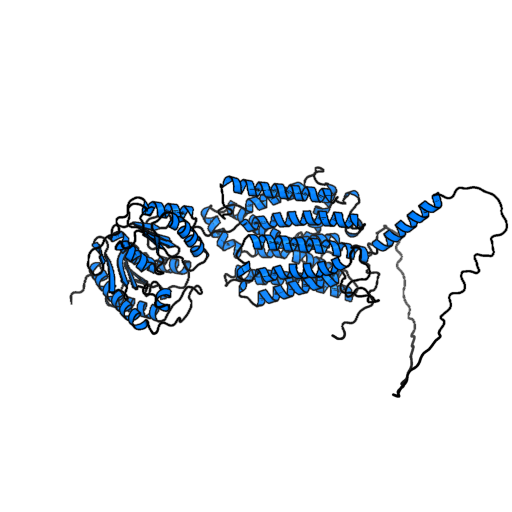HR A 1 578 ? -37.348 -3.481 30.441 1.00 88.50 578 THR A O 1
ATOM 4498 N N . TYR A 1 579 ? -35.641 -4.357 29.273 1.00 89.62 579 TYR A N 1
ATOM 4499 C CA . TYR A 1 579 ? -35.965 -3.687 28.019 1.00 89.62 579 TYR A CA 1
ATOM 4500 C C . TYR A 1 579 ? -37.194 -4.310 27.340 1.00 89.62 579 TYR A C 1
ATOM 4502 O O . TYR A 1 579 ? -37.363 -5.535 27.297 1.00 89.62 579 TYR A O 1
ATOM 4510 N N . ARG A 1 580 ? -38.068 -3.464 26.781 1.00 85.69 580 ARG A N 1
ATOM 4511 C CA . ARG A 1 580 ? -39.265 -3.880 26.033 1.00 85.69 580 ARG A CA 1
ATOM 4512 C C . ARG A 1 580 ? -39.271 -3.254 24.630 1.00 85.69 580 ARG A C 1
ATOM 4514 O O . ARG A 1 580 ? -38.902 -2.091 24.513 1.00 85.69 580 ARG A O 1
ATOM 4521 N N . PRO A 1 581 ? -39.717 -3.989 23.588 1.00 89.62 581 PRO A N 1
ATOM 4522 C CA . PRO A 1 581 ? -40.228 -5.367 23.616 1.00 89.62 581 PRO A CA 1
ATOM 4523 C C . PRO A 1 581 ? -39.117 -6.425 23.762 1.00 89.62 581 PRO A C 1
ATOM 4525 O O . PRO A 1 581 ? -37.994 -6.216 23.321 1.00 89.62 581 PRO A O 1
ATOM 4528 N N . ARG A 1 582 ? -39.446 -7.616 24.298 1.00 86.56 582 ARG A N 1
ATOM 4529 C CA . ARG A 1 582 ? -38.479 -8.724 24.522 1.00 86.56 582 ARG A CA 1
ATOM 4530 C C . ARG A 1 582 ? -37.718 -9.158 23.261 1.00 86.56 582 ARG A C 1
ATOM 4532 O O . ARG A 1 582 ? -36.620 -9.693 23.367 1.00 86.56 582 ARG A O 1
ATOM 4539 N N . LYS A 1 583 ? -38.285 -8.910 22.074 1.00 89.62 583 LYS A N 1
ATOM 4540 C CA . LYS A 1 583 ? -37.648 -9.192 20.779 1.00 89.62 583 LYS A CA 1
ATOM 4541 C C . LYS A 1 583 ? -36.293 -8.488 20.609 1.00 89.62 583 LYS A C 1
ATOM 4543 O O . LYS A 1 583 ? -35.452 -8.997 19.877 1.00 89.62 583 LYS A O 1
ATOM 4548 N N . ILE A 1 584 ? -36.059 -7.383 21.325 1.00 92.19 584 ILE A N 1
ATOM 4549 C CA . ILE A 1 584 ? -34.797 -6.637 21.271 1.00 92.19 584 ILE A CA 1
ATOM 4550 C C . ILE A 1 584 ? -33.586 -7.491 21.671 1.00 92.19 584 ILE A C 1
ATOM 4552 O O . ILE A 1 584 ? -32.532 -7.360 21.066 1.00 92.19 584 ILE A O 1
ATOM 4556 N N . TYR A 1 585 ? -33.738 -8.424 22.617 1.00 93.00 585 TYR A N 1
ATOM 4557 C CA . TYR A 1 585 ? -32.634 -9.281 23.055 1.00 93.00 585 TYR A CA 1
ATOM 4558 C C . TYR A 1 585 ? -32.204 -10.272 21.968 1.00 93.00 585 TYR A C 1
ATOM 4560 O O . TYR A 1 585 ? -31.012 -10.487 21.781 1.00 93.00 585 TYR A O 1
ATOM 4568 N N . TYR A 1 586 ? -33.148 -10.835 21.207 1.00 92.81 586 TYR A N 1
ATOM 4569 C CA . TYR A 1 586 ? -32.804 -11.693 20.067 1.00 92.81 586 TYR A CA 1
ATOM 4570 C C . TYR A 1 586 ? -32.143 -10.896 18.944 1.00 92.81 586 TYR A C 1
ATOM 4572 O O . TYR A 1 586 ? -31.169 -11.365 18.364 1.00 92.81 586 TYR A O 1
ATOM 4580 N N . LEU A 1 587 ? -32.631 -9.679 18.674 1.00 94.25 587 LEU A N 1
ATOM 4581 C CA . LEU A 1 587 ? -31.993 -8.787 17.708 1.00 94.25 587 LEU A CA 1
ATOM 4582 C C . LEU A 1 587 ? -30.547 -8.477 18.119 1.00 94.25 587 LEU A C 1
ATOM 4584 O O . LEU A 1 587 ? -29.655 -8.563 17.286 1.00 94.25 587 LEU A O 1
ATOM 4588 N N . ILE A 1 588 ? -30.309 -8.189 19.401 1.00 94.44 588 ILE A N 1
ATOM 4589 C CA . ILE A 1 588 ? -28.967 -7.952 19.948 1.00 94.44 588 ILE A CA 1
ATOM 4590 C C . ILE A 1 588 ? -28.051 -9.167 19.737 1.00 94.44 588 ILE A C 1
ATOM 4592 O O . ILE A 1 588 ? -26.922 -8.987 19.292 1.00 94.44 588 ILE A O 1
ATOM 4596 N N . ILE A 1 589 ? -28.537 -10.390 19.981 1.00 94.06 589 ILE A N 1
ATOM 4597 C CA . ILE A 1 589 ? -27.766 -11.623 19.734 1.00 94.06 589 ILE A CA 1
ATOM 4598 C C . ILE A 1 589 ? -27.387 -11.748 18.250 1.00 94.06 589 ILE A C 1
ATOM 4600 O O . ILE A 1 589 ? -26.229 -12.009 17.934 1.00 94.06 589 ILE A O 1
ATOM 4604 N N . VAL A 1 590 ? -28.341 -11.543 17.336 1.00 94.56 590 VAL A N 1
ATOM 4605 C CA . VAL A 1 590 ? -28.096 -11.649 15.885 1.00 94.56 590 VAL A CA 1
ATOM 4606 C C . VAL A 1 590 ? -27.116 -10.577 15.406 1.00 94.56 590 VAL A C 1
ATOM 4608 O O . VAL A 1 590 ? -26.198 -10.875 14.643 1.00 94.56 590 VAL A O 1
ATOM 4611 N N . VAL A 1 591 ? -27.287 -9.337 15.867 1.00 94.44 591 VAL A N 1
ATOM 4612 C CA . VAL A 1 591 ? -26.416 -8.219 15.490 1.00 94.44 591 VAL A CA 1
ATOM 4613 C C . VAL A 1 591 ? -24.999 -8.424 16.026 1.00 94.44 591 VAL A C 1
ATOM 4615 O O . VAL A 1 591 ? -24.048 -8.204 15.282 1.00 94.44 591 VAL A O 1
ATOM 4618 N N . ASP A 1 592 ? -24.824 -8.892 17.265 1.00 93.06 592 ASP A N 1
ATOM 4619 C CA . ASP A 1 592 ? -23.487 -9.180 17.803 1.00 93.06 592 ASP A CA 1
ATOM 4620 C C . ASP A 1 592 ? -22.793 -10.313 17.042 1.00 93.06 592 ASP A C 1
ATOM 4622 O O . ASP A 1 592 ? -21.625 -10.170 16.685 1.00 93.06 592 ASP A O 1
ATOM 4626 N N . PHE A 1 593 ? -23.518 -11.379 16.684 1.00 93.38 593 PHE A N 1
ATOM 4627 C CA . PHE A 1 593 ? -22.978 -12.445 15.835 1.00 93.38 593 PHE A CA 1
ATOM 4628 C C . PHE A 1 593 ? -22.472 -11.903 14.492 1.00 93.38 593 PHE A C 1
ATOM 4630 O O . PHE A 1 593 ? -21.330 -12.162 14.107 1.00 93.38 593 PHE A O 1
ATOM 4637 N N . ALA A 1 594 ? -23.292 -11.097 13.807 1.00 91.81 594 ALA A N 1
ATOM 4638 C CA . ALA A 1 594 ? -22.915 -10.483 12.539 1.00 91.81 594 ALA A CA 1
ATOM 4639 C C . ALA A 1 594 ? -21.672 -9.591 12.693 1.00 91.81 594 ALA A C 1
ATOM 4641 O O . ALA A 1 594 ? -20.698 -9.760 11.960 1.00 91.81 594 ALA A O 1
ATOM 4642 N N . LEU A 1 595 ? -21.657 -8.698 13.690 1.00 91.25 595 LEU A N 1
ATOM 4643 C CA . LEU A 1 595 ? -20.536 -7.786 13.946 1.00 91.25 595 LEU A CA 1
ATOM 4644 C C . LEU A 1 595 ? -19.244 -8.529 14.332 1.00 91.25 595 LEU A C 1
ATOM 4646 O O . LEU A 1 595 ? -18.154 -8.088 13.972 1.00 91.25 595 LEU A O 1
ATOM 4650 N N . ARG A 1 596 ? -19.333 -9.681 15.006 1.00 88.88 596 ARG A N 1
ATOM 4651 C CA . ARG A 1 596 ? -18.167 -10.521 15.337 1.00 88.88 596 ARG A CA 1
ATOM 4652 C C . ARG A 1 596 ? -17.582 -11.258 14.135 1.00 88.88 596 ARG A C 1
ATOM 4654 O O . ARG A 1 596 ? -16.383 -11.545 14.129 1.00 88.88 596 ARG A O 1
ATOM 4661 N N . ILE A 1 597 ? -18.398 -11.542 13.121 1.00 85.31 597 ILE A N 1
ATOM 4662 C CA . ILE A 1 597 ? -17.951 -12.175 11.874 1.00 85.31 597 ILE A CA 1
ATOM 4663 C C . ILE A 1 597 ? -17.349 -11.152 10.905 1.00 85.31 597 ILE A C 1
ATOM 4665 O O . ILE A 1 597 ? -16.422 -11.512 10.183 1.00 85.31 597 ILE A O 1
ATOM 4669 N N . VAL A 1 598 ? -17.760 -9.876 10.944 1.00 81.81 598 VAL A N 1
ATOM 4670 C CA . VAL A 1 598 ? -17.152 -8.795 10.128 1.00 81.81 598 VAL A CA 1
ATOM 4671 C C . VAL A 1 598 ? -15.620 -8.765 10.263 1.00 81.81 598 VAL A C 1
ATOM 4673 O O . VAL A 1 598 ? -14.896 -8.514 9.300 1.00 81.81 598 VAL A O 1
ATOM 4676 N N . TRP A 1 599 ? -15.098 -9.081 11.450 1.00 67.88 599 TRP A N 1
ATOM 4677 C CA . TRP A 1 599 ? -13.657 -9.173 11.700 1.00 67.88 599 TRP A CA 1
ATOM 4678 C C . TRP A 1 599 ? -12.954 -10.315 10.956 1.00 67.88 599 TRP A C 1
ATOM 4680 O O . TRP A 1 599 ? -11.786 -10.173 10.596 1.00 67.88 599 TRP A O 1
ATOM 4690 N N . VAL A 1 600 ? -13.652 -11.424 10.706 1.00 72.31 600 VAL A N 1
ATOM 4691 C CA . VAL A 1 600 ? -13.156 -12.562 9.918 1.00 72.31 600 VAL A CA 1
ATOM 4692 C C . VAL A 1 600 ? -13.243 -12.241 8.425 1.00 72.31 600 VAL A C 1
ATOM 4694 O O . VAL A 1 600 ? -12.305 -12.516 7.681 1.00 72.31 600 VAL A O 1
ATOM 4697 N N . THR A 1 601 ? -14.323 -11.581 7.987 1.00 65.44 601 THR A N 1
ATOM 4698 C CA . THR A 1 601 ? -14.527 -11.225 6.570 1.00 65.44 601 THR A CA 1
ATOM 4699 C C . THR A 1 601 ? -13.589 -10.134 6.082 1.00 65.44 601 THR A C 1
ATOM 4701 O O . THR A 1 601 ? -13.425 -9.987 4.872 1.00 65.44 601 THR A O 1
ATOM 4704 N N . LYS A 1 602 ? -12.931 -9.411 7.004 1.00 61.47 602 LYS A N 1
ATOM 4705 C CA . LYS A 1 602 ? -11.863 -8.460 6.689 1.00 61.47 602 LYS A CA 1
ATOM 4706 C C . LYS A 1 602 ? -10.882 -9.040 5.684 1.00 61.47 602 LYS A C 1
ATOM 4708 O O . LYS A 1 602 ? -10.437 -8.263 4.865 1.00 61.47 602 LYS A O 1
ATOM 4713 N N . TRP A 1 603 ? -10.612 -10.347 5.710 1.00 53.91 603 TRP A N 1
ATOM 4714 C CA . TRP A 1 603 ? -9.544 -11.046 4.985 1.00 53.91 603 TRP A CA 1
ATOM 4715 C C . TRP A 1 603 ? -9.961 -11.741 3.688 1.00 53.91 603 TRP A C 1
ATOM 4717 O O . TRP A 1 603 ? -9.182 -12.507 3.137 1.00 53.91 603 TRP A O 1
ATOM 4727 N N . TRP A 1 604 ? -11.160 -11.455 3.174 1.00 51.44 604 TRP A N 1
ATOM 4728 C CA . TRP A 1 604 ? -11.521 -11.846 1.811 1.00 51.44 604 TRP A CA 1
ATOM 4729 C C . TRP A 1 604 ? -11.011 -10.791 0.817 1.00 51.44 604 TRP A C 1
ATOM 4731 O O . TRP A 1 604 ? -11.247 -9.597 1.014 1.00 51.44 604 TRP A O 1
ATOM 4741 N N . ASP A 1 605 ? -10.357 -11.224 -0.265 1.00 43.44 605 ASP A N 1
ATOM 4742 C CA . ASP A 1 605 ? -9.638 -10.375 -1.239 1.00 43.44 605 ASP A CA 1
ATOM 4743 C C . ASP A 1 605 ? -10.419 -9.162 -1.783 1.00 43.44 605 ASP A C 1
ATOM 4745 O O . ASP A 1 605 ? -9.827 -8.124 -2.088 1.00 43.44 605 ASP A O 1
ATOM 4749 N N . TRP A 1 606 ? -11.751 -9.247 -1.877 1.00 43.38 606 TRP A N 1
ATOM 4750 C CA . TRP A 1 606 ? -12.601 -8.151 -2.362 1.00 43.38 606 TRP A CA 1
ATOM 4751 C C . TRP A 1 606 ? -12.870 -7.053 -1.317 1.00 43.38 606 TRP A C 1
ATOM 4753 O O . TRP A 1 606 ? -13.134 -5.913 -1.693 1.00 43.38 606 TRP A O 1
ATOM 4763 N N . MET A 1 607 ? -12.771 -7.349 -0.013 1.00 43.41 607 MET A N 1
ATOM 4764 C CA . MET A 1 607 ? -12.960 -6.361 1.065 1.00 43.41 607 MET A CA 1
ATOM 4765 C C . MET A 1 607 ? -11.654 -5.642 1.455 1.00 43.41 607 MET A C 1
ATOM 4767 O O . MET A 1 607 ? -11.688 -4.614 2.134 1.00 43.41 607 MET A O 1
ATOM 4771 N N . HIS A 1 608 ? -10.494 -6.145 1.012 1.00 49.03 608 HIS A N 1
ATOM 4772 C CA . HIS A 1 608 ? -9.168 -5.670 1.432 1.00 49.03 608 HIS A CA 1
ATOM 4773 C C . HIS A 1 608 ? -8.738 -4.310 0.859 1.00 49.03 608 HIS A C 1
ATOM 4775 O O . HIS A 1 608 ? -7.750 -3.736 1.321 1.00 49.03 608 HIS A O 1
ATOM 4781 N N . ARG A 1 609 ? -9.453 -3.765 -0.132 1.00 51.62 609 ARG A N 1
ATOM 4782 C CA . ARG A 1 609 ? -8.887 -2.723 -1.008 1.00 51.62 609 ARG A CA 1
ATOM 4783 C C . ARG A 1 609 ? -9.354 -1.287 -0.746 1.00 51.62 609 ARG A C 1
ATOM 4785 O O . ARG A 1 609 ? -9.000 -0.403 -1.513 1.00 51.62 609 ARG A O 1
ATOM 4792 N N . GLY A 1 610 ? -10.098 -1.010 0.332 1.00 54.91 610 GLY A N 1
ATOM 4793 C CA . GLY A 1 610 ? -10.649 0.334 0.576 1.00 54.91 610 GLY A CA 1
ATOM 4794 C C . GLY A 1 610 ? -10.444 0.890 1.987 1.00 54.91 610 GLY A C 1
ATOM 4795 O O . GLY A 1 610 ? -10.741 0.224 2.982 1.00 54.91 610 GLY A O 1
ATOM 4796 N N . VAL A 1 611 ? -10.039 2.164 2.086 1.00 61.09 611 VAL A N 1
ATOM 4797 C CA . VAL A 1 611 ? -10.054 2.962 3.336 1.00 61.09 611 VAL A CA 1
ATOM 4798 C C . VAL A 1 611 ? -11.437 2.916 3.996 1.00 61.09 611 VAL A C 1
ATOM 4800 O O . VAL A 1 611 ? -11.547 2.766 5.214 1.00 61.09 611 VAL A O 1
ATOM 4803 N N . HIS A 1 612 ? -12.495 2.940 3.183 1.00 70.50 612 HIS A N 1
ATOM 4804 C CA . HIS A 1 612 ? -13.886 2.858 3.628 1.00 70.50 612 HIS A CA 1
ATOM 4805 C C . HIS A 1 612 ? -14.195 1.591 4.434 1.00 70.50 612 HIS A C 1
ATOM 4807 O O . HIS A 1 612 ? -14.902 1.662 5.437 1.00 70.50 612 HIS A O 1
ATOM 4813 N N . PHE A 1 613 ? -13.633 0.439 4.057 1.00 73.06 613 PHE A N 1
ATOM 4814 C CA . PHE A 1 613 ? -13.871 -0.804 4.789 1.00 73.06 613 PHE A CA 1
ATOM 4815 C C . PHE A 1 613 ? -13.164 -0.802 6.149 1.00 73.06 613 PHE A C 1
ATOM 4817 O O . PHE A 1 613 ? -13.748 -1.197 7.160 1.00 73.06 613 PHE A O 1
ATOM 4824 N N . LYS A 1 614 ? -11.924 -0.292 6.211 1.00 72.19 614 LYS A N 1
ATOM 4825 C CA . LYS A 1 614 ? -11.208 -0.114 7.487 1.00 72.19 614 LYS A CA 1
ATOM 4826 C C . LYS A 1 614 ? -12.012 0.784 8.427 1.00 72.19 614 LYS A C 1
ATOM 4828 O O . LYS A 1 614 ? -12.220 0.404 9.578 1.00 72.19 614 LYS A O 1
ATOM 4833 N N . LEU A 1 615 ? -12.534 1.898 7.915 1.00 77.69 615 LEU A N 1
ATOM 4834 C CA . LEU A 1 615 ? -13.398 2.812 8.659 1.00 77.69 615 LEU A CA 1
ATOM 4835 C C . LEU A 1 615 ? -14.655 2.107 9.188 1.00 77.69 615 LEU A C 1
ATOM 4837 O O . LEU A 1 615 ? -14.927 2.138 10.388 1.00 77.69 615 LEU A O 1
ATOM 4841 N N . PHE A 1 616 ? -15.373 1.410 8.305 1.00 83.12 616 PHE A N 1
ATOM 4842 C CA . PHE A 1 616 ? -16.570 0.650 8.651 1.00 83.12 616 PHE A CA 1
ATOM 4843 C C . PHE A 1 616 ? -16.291 -0.389 9.742 1.00 83.12 616 PHE A C 1
ATOM 4845 O O . PHE A 1 616 ? -17.018 -0.447 10.728 1.00 83.12 616 PHE A O 1
ATOM 4852 N N . SER A 1 617 ? -15.207 -1.160 9.615 1.00 82.06 617 SER A N 1
ATOM 4853 C CA . SER A 1 617 ? -14.850 -2.202 10.586 1.00 82.06 617 SER A CA 1
ATOM 4854 C C . SER A 1 617 ? -14.577 -1.646 11.990 1.00 82.06 617 SER A C 1
ATOM 4856 O O . SER A 1 617 ? -14.985 -2.250 12.980 1.00 82.06 617 SER A O 1
ATOM 4858 N N . GLN A 1 618 ? -13.936 -0.474 12.092 1.00 84.12 618 GLN A N 1
ATOM 4859 C CA . GLN A 1 618 ? -13.688 0.171 13.384 1.00 84.12 618 GLN A CA 1
ATOM 4860 C C . GLN A 1 618 ? -14.982 0.683 14.015 1.00 84.12 618 GLN A C 1
ATOM 4862 O O . GLN A 1 618 ? -15.218 0.468 15.202 1.00 84.12 618 GLN A O 1
ATOM 4867 N N . ILE A 1 619 ? -15.853 1.306 13.217 1.00 88.25 619 ILE A N 1
ATOM 4868 C CA . ILE A 1 619 ? -17.171 1.747 13.686 1.00 88.25 619 ILE A CA 1
ATOM 4869 C C . ILE A 1 619 ? -17.997 0.539 14.145 1.00 88.25 619 ILE A C 1
ATOM 4871 O O . ILE A 1 619 ? -18.594 0.583 15.217 1.00 88.25 619 ILE A O 1
ATOM 4875 N N . ALA A 1 620 ? -17.994 -0.550 13.375 1.00 90.06 620 ALA A N 1
ATOM 4876 C CA . ALA A 1 620 ? -18.713 -1.782 13.680 1.00 90.06 620 ALA A CA 1
ATOM 4877 C C . ALA A 1 620 ? -18.290 -2.384 15.032 1.00 90.06 620 ALA A C 1
ATOM 4879 O O . ALA A 1 620 ? -19.153 -2.733 15.839 1.00 90.06 620 ALA A O 1
ATOM 4880 N N . GLU A 1 621 ? -16.987 -2.442 15.328 1.00 90.19 621 GLU A N 1
ATOM 4881 C CA . GLU A 1 621 ? -16.487 -2.928 16.623 1.00 90.19 621 GLU A CA 1
ATOM 4882 C C . GLU A 1 621 ? -16.930 -2.046 17.795 1.00 90.19 621 GLU A C 1
ATOM 4884 O O . GLU A 1 621 ? -17.330 -2.543 18.851 1.00 90.19 621 GLU A O 1
ATOM 4889 N N . VAL A 1 622 ? -16.909 -0.726 17.612 1.00 92.81 622 VAL A N 1
ATOM 4890 C CA . VAL A 1 622 ? -17.372 0.206 18.642 1.00 92.81 622 VAL A CA 1
ATOM 4891 C C . VAL A 1 622 ? -18.884 0.090 18.844 1.00 92.81 622 VAL A C 1
ATOM 4893 O O . VAL A 1 622 ? -19.341 0.021 19.983 1.00 92.81 622 VAL A O 1
ATOM 4896 N N . VAL A 1 623 ? -19.671 -0.008 17.769 1.00 93.00 623 VAL A N 1
ATOM 4897 C CA . VAL A 1 623 ? -21.125 -0.245 17.827 1.00 93.00 623 VAL A CA 1
ATOM 4898 C C . VAL A 1 623 ? -21.439 -1.543 18.565 1.00 93.00 623 VAL A C 1
ATOM 4900 O O . VAL A 1 623 ? -22.295 -1.552 19.451 1.00 93.00 623 VAL A O 1
ATOM 4903 N N . ARG A 1 624 ? -20.697 -2.619 18.289 1.00 94.44 624 ARG A N 1
ATOM 4904 C CA . ARG A 1 624 ? -20.812 -3.885 19.019 1.00 94.44 624 ARG A CA 1
ATOM 4905 C C . ARG A 1 624 ? -20.596 -3.686 20.523 1.00 94.44 624 ARG A C 1
ATOM 4907 O O . ARG A 1 624 ? -21.388 -4.160 21.336 1.00 94.44 624 ARG A O 1
ATOM 4914 N N . ARG A 1 625 ? -19.571 -2.926 20.921 1.00 95.06 625 ARG A N 1
ATOM 4915 C CA . ARG A 1 625 ? -19.304 -2.611 22.335 1.00 95.06 625 ARG A CA 1
ATOM 4916 C C . ARG A 1 625 ? -20.405 -1.765 22.977 1.00 95.06 625 ARG A C 1
ATOM 4918 O O . ARG A 1 625 ? -20.737 -1.983 24.141 1.00 95.06 625 ARG A O 1
ATOM 4925 N N . ILE A 1 626 ? -20.993 -0.833 22.233 1.00 95.00 626 ILE A N 1
ATOM 4926 C CA . ILE A 1 626 ? -22.139 -0.033 22.688 1.00 95.00 626 ILE A CA 1
ATOM 4927 C C . ILE A 1 626 ? -23.332 -0.948 22.978 1.00 95.00 626 ILE A C 1
ATOM 4929 O O . ILE A 1 626 ? -23.945 -0.811 24.034 1.00 95.00 626 ILE A O 1
ATOM 4933 N N . ILE A 1 627 ? -23.603 -1.915 22.097 1.00 94.31 627 ILE A N 1
ATOM 4934 C CA . ILE A 1 627 ? -24.645 -2.932 22.288 1.00 94.31 627 ILE A CA 1
ATOM 4935 C C . ILE A 1 627 ? -24.357 -3.790 23.523 1.00 94.31 627 ILE A C 1
ATOM 4937 O O . ILE A 1 627 ? -25.233 -3.994 24.365 1.00 94.31 627 ILE A O 1
ATOM 4941 N N . TRP A 1 628 ? -23.111 -4.246 23.661 1.00 95.75 628 TRP A N 1
ATOM 4942 C CA . TRP A 1 628 ? -22.679 -5.045 24.802 1.00 95.75 628 TRP A CA 1
ATOM 4943 C C . TRP A 1 628 ? -22.905 -4.319 26.132 1.00 95.75 628 TRP A C 1
ATOM 4945 O O . TRP A 1 628 ? -23.373 -4.940 27.086 1.00 95.75 628 TRP A O 1
ATOM 4955 N N . ASN A 1 629 ? -22.636 -3.010 26.194 1.00 95.50 629 ASN A N 1
ATOM 4956 C CA . ASN A 1 629 ? -22.806 -2.208 27.406 1.00 95.50 629 ASN A CA 1
ATOM 4957 C C . ASN A 1 629 ? -24.257 -2.227 27.916 1.00 95.50 629 ASN A C 1
ATOM 4959 O O . ASN A 1 629 ? -24.448 -2.426 29.119 1.00 95.50 629 ASN A O 1
ATOM 4963 N N . PHE A 1 630 ? -25.257 -2.110 27.027 1.00 91.81 630 PHE A N 1
ATOM 4964 C CA . PHE A 1 630 ? -26.677 -2.144 27.407 1.00 91.81 630 PHE A CA 1
ATOM 4965 C C . PHE A 1 630 ? -27.011 -3.377 28.240 1.00 91.81 630 PHE A C 1
ATOM 4967 O O . PHE A 1 630 ? -27.461 -3.282 29.383 1.00 91.81 630 PHE A O 1
ATOM 4974 N N . VAL A 1 631 ? -26.754 -4.554 27.674 1.00 93.50 631 VAL A N 1
ATOM 4975 C CA . VAL A 1 631 ? -27.173 -5.815 28.287 1.00 93.50 631 VAL A CA 1
ATOM 4976 C C . VAL A 1 631 ? -26.240 -6.209 29.432 1.00 93.50 631 VAL A C 1
ATOM 4978 O O . VAL A 1 631 ? -26.693 -6.796 30.419 1.00 93.50 631 VAL A O 1
ATOM 4981 N N . ARG A 1 632 ? -24.950 -5.843 29.362 1.00 94.94 632 ARG A N 1
ATOM 4982 C CA . ARG A 1 632 ? -23.982 -6.123 30.429 1.00 94.94 632 ARG A CA 1
ATOM 4983 C C . ARG A 1 632 ? -24.318 -5.386 31.719 1.00 94.94 632 ARG A C 1
ATOM 4985 O O . ARG A 1 632 ? -24.298 -6.009 32.781 1.00 94.94 632 ARG A O 1
ATOM 4992 N N . VAL A 1 633 ? -24.580 -4.078 31.649 1.00 94.69 633 VAL A N 1
ATOM 4993 C CA . VAL A 1 633 ? -24.891 -3.274 32.843 1.00 94.69 633 VAL A CA 1
ATOM 4994 C C . VAL A 1 633 ? -26.227 -3.706 33.432 1.00 94.69 633 VAL A C 1
ATOM 4996 O O . VAL A 1 633 ? -26.320 -3.885 34.644 1.00 94.69 633 VAL A O 1
ATOM 4999 N N . GLU A 1 634 ? -27.227 -3.978 32.588 1.00 93.69 634 GLU A N 1
ATOM 5000 C CA . GLU A 1 634 ? -28.494 -4.561 33.032 1.00 93.69 634 GLU A CA 1
ATOM 5001 C C . GLU A 1 634 ? -28.272 -5.873 33.802 1.00 93.69 634 GLU A C 1
ATOM 5003 O O . GLU A 1 634 ? -28.777 -6.041 34.914 1.00 93.69 634 GLU A O 1
ATOM 5008 N N . TRP A 1 635 ? -27.473 -6.791 33.247 1.00 92.38 635 TRP A N 1
ATOM 5009 C CA . TRP A 1 635 ? -27.167 -8.060 33.905 1.00 92.38 635 TRP A CA 1
ATOM 5010 C C . TRP A 1 635 ? -26.471 -7.866 35.249 1.00 92.38 635 TRP A C 1
ATOM 5012 O O . TRP A 1 635 ? -26.754 -8.579 36.209 1.00 92.38 635 TRP A O 1
ATOM 5022 N N . GLN A 1 636 ? -25.578 -6.882 35.337 1.00 92.44 636 GLN A N 1
ATOM 5023 C CA . GLN A 1 636 ? -24.876 -6.584 36.575 1.00 92.44 636 GLN A CA 1
ATOM 5024 C C . GLN A 1 636 ? -25.810 -6.003 37.648 1.00 92.44 636 GLN A C 1
ATOM 5026 O O . GLN A 1 636 ? -25.694 -6.388 38.810 1.00 92.44 636 GLN A O 1
ATOM 5031 N N . CYS A 1 637 ? -26.770 -5.151 37.270 1.00 89.81 637 CYS A N 1
ATOM 5032 C CA . CYS A 1 637 ? -27.829 -4.680 38.170 1.00 89.81 637 CYS A CA 1
ATOM 5033 C C . CYS A 1 637 ? -28.671 -5.846 38.715 1.00 89.81 637 CYS A C 1
ATOM 5035 O O . CYS A 1 637 ? -28.987 -5.871 39.903 1.00 89.81 637 CYS A O 1
ATOM 5037 N N . ILE A 1 638 ? -29.018 -6.808 37.852 1.00 86.81 638 ILE A N 1
ATOM 5038 C CA . ILE A 1 638 ? -29.788 -8.006 38.221 1.00 86.81 638 ILE A CA 1
ATOM 5039 C C . ILE A 1 638 ? -28.988 -8.900 39.176 1.00 86.81 638 ILE A C 1
ATOM 5041 O O . ILE A 1 638 ? -29.516 -9.328 40.196 1.00 86.81 638 ILE A O 1
ATOM 5045 N N . LYS A 1 639 ? -27.706 -9.155 38.881 1.00 83.19 639 LYS A N 1
ATOM 5046 C CA . LYS A 1 639 ? -26.823 -9.981 39.724 1.00 83.19 639 LYS A CA 1
ATOM 5047 C C . LYS A 1 639 ? -26.672 -9.452 41.150 1.00 83.19 639 LYS A C 1
ATOM 5049 O O . LYS A 1 639 ? -26.472 -10.245 42.060 1.00 83.19 639 LYS A O 1
ATOM 5054 N N . LEU A 1 640 ? -26.732 -8.135 41.329 1.00 83.31 640 LEU A N 1
ATOM 5055 C CA . LEU A 1 640 ? -26.639 -7.480 42.637 1.00 83.31 640 LEU A CA 1
ATOM 5056 C C . LEU A 1 640 ? -28.014 -7.284 43.311 1.00 83.31 640 LEU A C 1
ATOM 5058 O O . LEU A 1 640 ? -28.088 -6.627 44.342 1.00 83.31 640 LEU A O 1
ATOM 5062 N N . ASP A 1 641 ? -29.092 -7.811 42.717 1.00 74.19 641 ASP A N 1
ATOM 5063 C CA . ASP A 1 641 ? -30.494 -7.679 43.154 1.00 74.19 641 ASP A CA 1
ATOM 5064 C C . ASP A 1 641 ? -30.986 -6.227 43.361 1.00 74.19 641 ASP A C 1
ATOM 5066 O O . ASP A 1 641 ? -31.971 -5.949 44.047 1.00 74.19 641 ASP A O 1
ATOM 5070 N N . ILE A 1 642 ? -30.327 -5.263 42.710 1.00 72.56 642 ILE A N 1
ATOM 5071 C CA . ILE A 1 642 ? -30.597 -3.828 42.897 1.00 72.56 642 ILE A CA 1
ATOM 5072 C C . ILE A 1 642 ? -31.950 -3.419 42.286 1.00 72.56 642 ILE A C 1
ATOM 5074 O O . ILE A 1 642 ? -32.605 -2.475 42.731 1.00 72.56 642 ILE A O 1
ATOM 5078 N N . LEU A 1 643 ? -32.401 -4.132 41.252 1.00 60.88 643 LEU A N 1
ATOM 5079 C CA . LEU A 1 643 ? -33.692 -3.857 40.612 1.00 60.88 643 LEU A CA 1
ATOM 5080 C C . LEU A 1 643 ? -34.879 -4.294 41.481 1.00 60.88 643 LEU A C 1
ATOM 5082 O O . LEU A 1 643 ? -35.937 -3.665 41.419 1.00 60.88 643 LEU A O 1
ATOM 5086 N N . SER A 1 644 ? -34.714 -5.346 42.284 1.00 59.72 644 SER A N 1
ATOM 5087 C CA . SER A 1 644 ? -35.751 -5.849 43.191 1.00 59.72 644 SER A CA 1
ATOM 5088 C C . SER A 1 644 ? -35.867 -4.961 44.429 1.00 59.72 644 SER A C 1
ATOM 5090 O O . SER A 1 644 ? -36.976 -4.574 44.800 1.00 59.72 644 SER A O 1
ATOM 5092 N N . SER A 1 645 ? -34.733 -4.549 45.009 1.00 59.53 645 SER A N 1
ATOM 5093 C CA . SER A 1 645 ? -34.699 -3.653 46.172 1.00 59.53 645 SER A CA 1
ATOM 5094 C C . SER A 1 645 ? -35.289 -2.271 45.873 1.00 59.53 645 SER A C 1
ATOM 5096 O O . SER A 1 645 ? -36.084 -1.771 46.666 1.00 59.53 645 SER A O 1
ATOM 5098 N N . LYS A 1 646 ? -35.017 -1.679 44.698 1.00 56.53 646 LYS A N 1
ATOM 5099 C CA . LYS A 1 646 ? -35.662 -0.417 44.284 1.00 56.53 646 LYS A CA 1
ATOM 5100 C C . LYS A 1 646 ? -37.172 -0.543 44.075 1.00 56.53 646 LYS A C 1
ATOM 5102 O O . LYS A 1 646 ? -37.890 0.396 44.395 1.00 56.53 646 LYS A O 1
ATOM 5107 N N . LYS A 1 647 ? -37.666 -1.671 43.549 1.00 57.72 647 LYS A N 1
ATOM 5108 C CA . LYS A 1 647 ? -39.117 -1.901 43.407 1.00 57.72 647 LYS A CA 1
ATOM 5109 C C . LYS A 1 647 ? -39.814 -2.017 44.759 1.00 57.72 647 LYS A C 1
ATOM 5111 O O . LYS A 1 647 ? -40.901 -1.474 44.911 1.00 57.72 647 LYS A O 1
ATOM 5116 N N . LEU A 1 648 ? -39.186 -2.690 45.723 1.00 56.47 648 LEU A N 1
ATOM 5117 C CA . LEU A 1 648 ? -39.689 -2.785 47.094 1.00 56.47 648 LEU A CA 1
ATOM 5118 C C . LEU A 1 648 ? -39.690 -1.414 47.785 1.00 56.47 648 LEU A C 1
ATOM 5120 O O . LEU A 1 648 ? -40.693 -1.057 48.391 1.00 56.47 648 LEU A O 1
ATOM 5124 N N . LEU A 1 649 ? -38.620 -0.625 47.620 1.00 54.78 649 LEU A N 1
ATOM 5125 C CA . LEU A 1 649 ? -38.509 0.724 48.190 1.00 54.78 649 LEU A CA 1
ATOM 5126 C C . LEU A 1 649 ? -39.503 1.721 47.563 1.00 54.78 649 LEU A C 1
ATOM 5128 O O . LEU A 1 649 ? -40.067 2.562 48.253 1.00 54.78 649 LEU A O 1
ATOM 5132 N N . ALA A 1 650 ? -39.735 1.635 46.249 1.00 51.94 650 ALA A N 1
ATOM 5133 C CA . ALA A 1 650 ? -40.744 2.450 45.573 1.00 51.94 650 ALA A CA 1
ATOM 5134 C C . ALA A 1 650 ? -42.165 2.082 46.032 1.00 51.94 650 ALA A C 1
ATOM 5136 O O . ALA A 1 650 ? -42.966 2.973 46.288 1.00 51.94 650 ALA A O 1
ATOM 5137 N N . GLY A 1 651 ? -42.447 0.785 46.211 1.00 44.28 651 GLY A N 1
ATOM 5138 C CA . GLY A 1 651 ? -43.722 0.316 46.755 1.00 44.28 651 GLY A CA 1
ATOM 5139 C C . GLY A 1 651 ? -43.943 0.719 48.217 1.00 44.28 651 GLY A C 1
ATOM 5140 O O . GLY A 1 651 ? -45.064 1.043 48.584 1.00 44.28 651 GLY A O 1
ATOM 5141 N N . SER A 1 652 ? -42.896 0.761 49.051 1.00 48.75 652 SER A N 1
ATOM 5142 C CA . SER A 1 652 ? -43.016 1.239 50.436 1.00 48.75 652 SER A CA 1
ATOM 5143 C C . SER A 1 652 ? -43.228 2.754 50.524 1.00 48.75 652 SER A C 1
ATOM 5145 O O . SER A 1 652 ? -44.032 3.194 51.335 1.00 48.75 652 SER A O 1
ATOM 5147 N N . LEU A 1 653 ? -42.581 3.542 49.655 1.00 52.50 653 LEU A N 1
ATOM 5148 C CA . LEU A 1 653 ? -42.782 4.997 49.574 1.00 52.50 653 LEU A CA 1
ATOM 5149 C C . LEU A 1 653 ? -44.179 5.368 49.041 1.00 52.50 653 LEU A C 1
ATOM 5151 O O . LEU A 1 653 ? -44.764 6.351 49.489 1.00 52.50 653 LEU A O 1
ATOM 5155 N N . GLU A 1 654 ? -44.742 4.577 48.120 1.00 51.81 654 GLU A N 1
ATOM 5156 C CA . GLU A 1 654 ? -46.143 4.730 47.692 1.00 51.81 654 GLU A CA 1
ATOM 5157 C C . GLU A 1 654 ? -47.134 4.401 48.823 1.00 51.81 654 GLU A C 1
ATOM 5159 O O . GLU A 1 654 ? -48.167 5.058 48.934 1.00 51.81 654 GLU A O 1
ATOM 5164 N N . VAL A 1 655 ? -46.809 3.437 49.696 1.00 48.56 655 VAL A N 1
ATOM 5165 C CA . VAL A 1 655 ? -47.626 3.081 50.872 1.00 48.56 655 VAL A CA 1
ATOM 5166 C C . VAL A 1 655 ? -47.519 4.135 51.982 1.00 48.56 655 VAL A C 1
ATOM 5168 O O . VAL A 1 655 ? -48.542 4.515 52.546 1.00 48.56 655 VAL A O 1
ATOM 5171 N N . GLU A 1 656 ? -46.332 4.683 52.260 1.00 47.19 656 GLU A N 1
ATOM 5172 C CA . GLU A 1 656 ? -46.162 5.793 53.216 1.00 47.19 656 GLU A CA 1
ATOM 5173 C C . GLU A 1 656 ? -46.881 7.070 52.748 1.00 47.19 656 GLU A C 1
ATOM 5175 O O . GLU A 1 656 ? -47.573 7.709 53.540 1.00 47.19 656 GLU A O 1
ATOM 5180 N N . GLY A 1 657 ? -46.846 7.379 51.445 1.00 42.88 657 GLY A N 1
ATOM 5181 C CA . GLY A 1 657 ? -47.610 8.491 50.863 1.00 42.88 657 GLY A CA 1
ATOM 5182 C C . GLY A 1 657 ? -49.137 8.293 50.857 1.00 42.88 657 GLY A C 1
ATOM 5183 O O . GLY A 1 657 ? -49.880 9.265 50.696 1.00 42.88 657 GLY A O 1
ATOM 5184 N N . MET A 1 658 ? -49.620 7.056 51.037 1.00 44.34 658 MET A N 1
ATOM 5185 C CA . MET A 1 658 ? -51.041 6.751 51.260 1.00 44.34 658 MET A CA 1
ATOM 5186 C C . MET A 1 658 ? -51.438 6.843 52.741 1.00 44.34 658 MET A C 1
ATOM 5188 O O . MET A 1 658 ? -52.567 7.233 53.033 1.00 44.34 658 MET A O 1
ATOM 5192 N N . ILE A 1 659 ? -50.524 6.540 53.670 1.00 44.78 659 ILE A N 1
ATOM 5193 C CA . ILE A 1 659 ? -50.759 6.634 55.122 1.00 44.78 659 ILE A CA 1
ATOM 5194 C C . ILE A 1 659 ? -50.822 8.102 55.586 1.00 44.78 659 ILE A C 1
ATOM 5196 O O . ILE A 1 659 ? -51.597 8.427 56.481 1.00 44.78 659 ILE A O 1
ATOM 5200 N N . GLU A 1 660 ? -50.118 9.020 54.918 1.00 42.31 660 GLU A N 1
ATOM 5201 C CA . GLU A 1 660 ? -50.147 10.463 55.227 1.00 42.31 660 GLU A CA 1
ATOM 5202 C C . GLU A 1 660 ? -51.438 11.202 54.800 1.00 42.31 660 GLU A C 1
ATOM 5204 O O . GLU A 1 660 ? -51.573 12.402 55.037 1.00 42.31 660 GLU A O 1
ATOM 5209 N N . LYS A 1 661 ? -52.411 10.514 54.181 1.00 42.09 661 LYS A N 1
ATOM 5210 C CA . LYS A 1 661 ? -53.670 11.114 53.684 1.00 42.09 661 LYS A CA 1
ATOM 5211 C C . LYS A 1 661 ? -54.944 10.629 54.383 1.00 42.09 661 LYS A C 1
ATOM 5213 O O . LYS A 1 661 ? -56.037 10.828 53.852 1.00 42.09 661 LYS A O 1
ATOM 5218 N N . VAL A 1 662 ? -54.839 10.033 55.569 1.00 35.09 662 VAL A N 1
ATOM 5219 C CA . VAL A 1 662 ? -56.019 9.689 56.378 1.00 35.09 662 VAL A CA 1
ATOM 5220 C C . VAL A 1 662 ? -56.306 10.832 57.367 1.00 35.09 662 VAL A C 1
ATOM 5222 O O . VAL A 1 662 ? -55.433 11.150 58.175 1.00 35.09 662 VAL A O 1
ATOM 5225 N N . PRO A 1 663 ? -57.487 11.482 57.332 1.00 32.84 663 PRO A N 1
ATOM 5226 C CA . PRO A 1 663 ? -57.833 12.510 58.305 1.00 32.84 663 PRO A CA 1
ATOM 5227 C C . PRO A 1 663 ? -58.067 11.880 59.682 1.00 32.84 663 PRO A C 1
ATOM 5229 O O . PRO A 1 663 ? -58.793 10.896 59.811 1.00 32.84 663 PRO A O 1
ATOM 5232 N N . LEU A 1 664 ? -57.481 12.486 60.714 1.00 39.75 664 LEU A N 1
ATOM 5233 C CA . LEU A 1 664 ? -57.821 12.236 62.111 1.00 39.75 664 LEU A CA 1
ATOM 5234 C C . LEU A 1 664 ? -59.213 12.820 62.396 1.00 39.75 664 LEU A C 1
ATOM 5236 O O . LEU A 1 664 ? -59.364 14.037 62.492 1.00 39.75 664 LEU A O 1
ATOM 5240 N N . THR A 1 665 ? -60.213 11.961 62.570 1.00 30.77 665 THR A N 1
ATOM 5241 C CA . THR A 1 665 ? -61.475 12.289 63.250 1.00 30.77 665 THR A CA 1
ATOM 5242 C C . THR A 1 665 ? -61.819 11.150 64.195 1.00 30.77 665 THR A C 1
ATOM 5244 O O . THR A 1 665 ? -61.724 9.986 63.813 1.00 30.77 665 THR A O 1
ATOM 5247 N N . GLY A 1 666 ? -62.111 11.511 65.442 1.00 31.42 666 GLY A N 1
ATOM 5248 C CA . GLY A 1 666 ? -62.196 10.593 66.564 1.00 31.42 666 GLY A CA 1
ATOM 5249 C C . GLY A 1 666 ? -63.539 9.896 66.758 1.00 31.42 666 GLY A C 1
ATOM 5250 O O . GLY A 1 666 ? -64.453 10.005 65.946 1.00 31.42 666 GLY A O 1
ATOM 5251 N N . GLU A 1 667 ? -63.578 9.270 67.932 1.00 29.80 667 GLU A N 1
ATOM 5252 C CA . GLU A 1 667 ? -64.694 8.675 68.670 1.00 29.80 667 GLU A CA 1
ATOM 5253 C C . GLU A 1 667 ? -64.977 7.172 68.493 1.00 29.80 667 GLU A C 1
ATOM 5255 O O . GLU A 1 667 ? -65.208 6.655 67.403 1.00 29.80 667 GLU A O 1
ATOM 5260 N N . ASN A 1 668 ? -65.041 6.562 69.684 1.00 28.28 668 ASN A N 1
ATOM 5261 C CA . ASN A 1 668 ? -65.626 5.296 70.120 1.00 28.28 668 ASN A CA 1
ATOM 5262 C C . ASN A 1 668 ? -64.742 4.040 70.117 1.00 28.28 668 ASN A C 1
ATOM 5264 O O . ASN A 1 668 ? -64.524 3.366 69.114 1.00 28.28 668 ASN A O 1
ATOM 5268 N N . GLU A 1 669 ? -64.266 3.765 71.337 1.00 35.09 669 GLU A N 1
ATOM 5269 C CA . GLU A 1 669 ? -63.909 2.455 71.867 1.00 35.09 669 GLU A CA 1
ATOM 5270 C C . GLU A 1 669 ? -65.113 1.494 71.842 1.00 35.09 669 GLU A C 1
ATOM 5272 O O . GLU A 1 669 ? -66.269 1.918 71.844 1.00 35.09 669 GLU A O 1
ATOM 5277 N N . ASP A 1 670 ? -64.763 0.208 71.888 1.00 36.56 670 ASP A N 1
ATOM 5278 C CA . ASP A 1 670 ? -65.584 -1.002 72.007 1.00 36.56 670 ASP A CA 1
ATOM 5279 C C . ASP A 1 670 ? -66.061 -1.657 70.690 1.00 36.56 670 ASP A C 1
ATOM 5281 O O . ASP A 1 670 ? -66.645 -1.039 69.809 1.00 36.56 670 ASP A O 1
ATOM 5285 N N . ASP A 1 671 ? -65.773 -2.964 70.593 1.00 35.62 671 ASP A N 1
ATOM 5286 C CA . ASP A 1 671 ? -66.107 -3.932 69.530 1.00 35.62 671 ASP A CA 1
ATOM 5287 C C . ASP A 1 671 ? -65.224 -4.020 68.272 1.00 35.62 671 ASP A C 1
ATOM 5289 O O . ASP A 1 671 ? -65.719 -3.937 67.152 1.00 35.62 671 ASP A O 1
ATOM 5293 N N . LEU A 1 672 ? -63.926 -4.339 68.412 1.00 33.50 672 LEU A N 1
ATOM 5294 C CA . LEU A 1 672 ? -63.137 -4.938 67.310 1.00 33.50 672 LEU A CA 1
ATOM 5295 C C . LEU A 1 672 ? -61.879 -5.677 67.804 1.00 33.50 672 LEU A C 1
ATOM 5297 O O . LEU A 1 672 ? -60.750 -5.378 67.422 1.00 33.50 672 LEU A O 1
ATOM 5301 N N . PHE A 1 673 ? -62.065 -6.687 68.657 1.00 33.19 673 PHE A N 1
ATOM 5302 C CA . PHE A 1 673 ? -60.978 -7.583 69.074 1.00 33.19 673 PHE A CA 1
ATOM 5303 C C . PHE A 1 673 ? -61.353 -9.072 69.005 1.00 33.19 673 PHE A C 1
ATOM 5305 O O . PHE A 1 673 ? -60.954 -9.833 69.869 1.00 33.19 673 PHE A O 1
ATOM 5312 N N . GLU A 1 674 ? -62.075 -9.522 67.968 1.00 34.22 674 GLU A N 1
ATOM 5313 C CA . GLU A 1 674 ? -62.216 -10.973 67.695 1.00 34.22 674 GLU A CA 1
ATOM 5314 C C . GLU A 1 674 ? -62.250 -11.402 66.206 1.00 34.22 674 GLU A C 1
ATOM 5316 O O . GLU A 1 674 ? -62.418 -12.582 65.913 1.00 34.22 674 GLU A O 1
ATOM 5321 N N . ASP A 1 675 ? -62.007 -10.516 65.226 1.00 34.62 675 ASP A N 1
ATOM 5322 C CA . ASP A 1 675 ? -62.086 -10.912 63.795 1.00 34.62 675 ASP A CA 1
ATOM 5323 C C . ASP A 1 675 ? -60.725 -11.050 63.071 1.00 34.62 675 ASP A C 1
ATOM 5325 O O . ASP A 1 675 ? -60.633 -11.535 61.942 1.00 34.62 675 ASP A O 1
ATOM 5329 N N . ALA A 1 676 ? -59.607 -10.717 63.727 1.00 34.22 676 ALA A N 1
ATOM 5330 C CA . ALA A 1 676 ? -58.276 -10.802 63.106 1.00 34.22 676 ALA A CA 1
ATOM 5331 C C . ALA A 1 676 ? -57.566 -12.160 63.298 1.00 34.22 676 ALA A C 1
ATOM 5333 O O . ALA A 1 676 ? -56.571 -12.438 62.624 1.00 34.22 676 ALA A O 1
ATOM 5334 N N . LYS A 1 677 ? -58.061 -13.039 64.183 1.00 31.52 677 LYS A N 1
ATOM 5335 C CA . LYS A 1 677 ? -57.394 -14.316 64.515 1.00 31.52 677 LYS A CA 1
ATOM 5336 C C . LYS A 1 677 ? -57.922 -15.531 63.741 1.00 31.52 677 LYS A C 1
ATOM 5338 O O . LYS A 1 677 ? -57.260 -16.569 63.717 1.00 31.52 677 LYS A O 1
ATOM 5343 N N . THR A 1 678 ? -59.039 -15.390 63.026 1.00 32.69 678 THR A N 1
ATOM 5344 C CA . THR A 1 678 ? -59.713 -16.507 62.332 1.00 32.69 678 THR A CA 1
ATOM 5345 C C . THR A 1 678 ? -59.334 -16.620 60.845 1.00 32.69 678 THR A C 1
ATOM 5347 O O . THR A 1 678 ? -59.538 -17.663 60.229 1.00 32.69 678 THR A O 1
ATOM 5350 N N . ARG A 1 679 ? -58.675 -15.608 60.255 1.00 31.33 679 ARG A N 1
ATOM 5351 C CA . ARG A 1 679 ? -58.278 -15.608 58.826 1.00 31.33 679 ARG A CA 1
ATOM 5352 C C . ARG A 1 679 ? -56.859 -16.112 58.515 1.00 31.33 679 ARG A C 1
ATOM 5354 O O . ARG A 1 679 ? -56.491 -16.184 57.348 1.00 31.33 679 ARG A O 1
ATOM 5361 N N . MET A 1 680 ? -56.075 -16.532 59.514 1.00 31.70 680 MET A N 1
ATOM 5362 C CA . MET A 1 680 ? -54.716 -17.089 59.324 1.00 31.70 680 MET A CA 1
ATOM 5363 C C . MET A 1 680 ? -54.582 -18.590 59.640 1.00 31.70 680 MET A C 1
ATOM 5365 O O . MET A 1 680 ? -53.489 -19.083 59.915 1.00 31.70 680 MET A O 1
ATOM 5369 N N . ARG A 1 681 ? -55.671 -19.364 59.569 1.00 30.98 681 ARG A N 1
ATOM 5370 C CA . ARG A 1 681 ? -55.611 -20.836 59.618 1.00 30.98 681 ARG A CA 1
ATOM 5371 C C . ARG A 1 681 ? -56.649 -21.456 58.688 1.00 30.98 681 ARG A C 1
ATOM 5373 O O . ARG A 1 681 ? -57.696 -21.871 59.151 1.00 30.98 681 ARG A O 1
ATOM 5380 N N . THR A 1 682 ? -56.362 -21.524 57.388 1.00 28.16 682 THR A N 1
ATOM 5381 C CA . THR A 1 682 ? -56.903 -22.537 56.449 1.00 28.16 682 THR A CA 1
ATOM 5382 C C . THR A 1 682 ? -56.296 -22.328 55.056 1.00 28.16 682 THR A C 1
ATOM 5384 O O . THR A 1 682 ? -56.912 -21.796 54.144 1.00 28.16 682 THR A O 1
ATOM 5387 N N . LEU A 1 683 ? -55.054 -22.771 54.866 1.00 29.03 683 LEU A N 1
ATOM 5388 C CA . LEU A 1 683 ? -54.530 -23.088 53.535 1.00 29.03 683 LEU A CA 1
ATOM 5389 C C . LEU A 1 683 ? -53.955 -24.501 53.608 1.00 29.03 683 LEU A C 1
ATOM 5391 O O . LEU A 1 683 ? -52.762 -24.701 53.808 1.00 29.03 683 LEU A O 1
ATOM 5395 N N . ASN A 1 684 ? -54.849 -25.486 53.511 1.00 27.94 684 ASN A N 1
ATOM 5396 C CA . ASN A 1 684 ? -54.508 -26.895 53.369 1.00 27.94 684 ASN A CA 1
ATOM 5397 C C . ASN A 1 684 ? -55.248 -27.472 52.152 1.00 27.94 684 ASN A C 1
ATOM 5399 O O . ASN A 1 684 ? -56.443 -27.720 52.224 1.00 27.94 684 ASN A O 1
ATOM 5403 N N . ARG A 1 685 ? -54.461 -27.749 51.102 1.00 26.72 685 ARG A N 1
ATOM 5404 C CA . ARG A 1 685 ? -54.559 -28.894 50.170 1.00 26.72 685 ARG A CA 1
ATOM 5405 C C . ARG A 1 685 ? -55.772 -29.048 49.208 1.00 26.72 685 ARG A C 1
ATOM 5407 O O . ARG A 1 685 ? -56.784 -28.383 49.368 1.00 26.72 685 ARG A O 1
ATOM 5414 N N . PRO A 1 686 ? -55.599 -29.861 48.132 1.00 36.56 686 PRO A N 1
ATOM 5415 C CA . PRO A 1 686 ? -56.260 -29.692 46.836 1.00 36.56 686 PRO A CA 1
ATOM 5416 C C . PRO A 1 686 ? -57.475 -30.609 46.642 1.00 36.56 686 PRO A C 1
ATOM 5418 O O . PRO A 1 686 ? -57.555 -31.676 47.248 1.00 36.56 686 PRO A O 1
ATOM 5421 N N . SER A 1 687 ? -58.365 -30.234 45.723 1.00 26.89 687 SER A N 1
ATOM 5422 C CA . SER A 1 687 ? -59.500 -31.043 45.270 1.00 26.89 687 SER A CA 1
ATOM 5423 C C . SER A 1 687 ? -59.289 -31.597 43.853 1.00 26.89 687 SER A C 1
ATOM 5425 O O . SER A 1 687 ? -58.778 -30.918 42.961 1.00 26.89 687 SER A O 1
ATOM 5427 N N . ALA A 1 688 ? -59.667 -32.866 43.694 1.00 27.20 688 ALA A N 1
ATOM 5428 C CA . ALA A 1 688 ? -59.752 -33.637 42.456 1.00 27.20 688 ALA A CA 1
ATOM 5429 C C . ALA A 1 688 ? -61.216 -33.716 41.949 1.00 27.20 688 ALA A C 1
ATOM 5431 O O . ALA A 1 688 ? -62.106 -33.233 42.642 1.00 27.20 688 ALA A O 1
ATOM 5432 N N . GLU A 1 689 ? -61.405 -34.405 40.805 1.00 28.41 689 GLU A N 1
ATOM 5433 C CA . GLU A 1 689 ? -62.648 -34.776 40.060 1.00 28.41 689 GLU A CA 1
ATOM 5434 C C . GLU A 1 689 ? -63.063 -33.790 38.938 1.00 28.41 689 GLU A C 1
ATOM 5436 O O . GLU A 1 689 ? -63.057 -32.585 39.150 1.00 28.41 689 GLU A O 1
ATOM 5441 N N . ASN A 1 690 ? -63.373 -34.161 37.677 1.00 27.30 690 ASN A N 1
ATOM 5442 C CA . ASN A 1 690 ? -63.879 -35.395 37.031 1.00 27.30 690 ASN A CA 1
ATOM 5443 C C . ASN A 1 690 ? -63.375 -35.511 35.556 1.00 27.30 690 ASN A C 1
ATOM 5445 O O . ASN A 1 690 ? -63.305 -34.508 34.855 1.00 27.30 690 ASN A O 1
ATOM 5449 N N . SER A 1 691 ? -62.801 -36.643 35.111 1.00 24.95 691 SER A N 1
ATOM 5450 C CA . SER A 1 691 ? -63.367 -37.778 34.327 1.00 24.95 691 SER A CA 1
ATOM 5451 C C . SER A 1 691 ? -63.684 -37.556 32.824 1.00 24.95 691 SER A C 1
ATOM 5453 O O . SER A 1 691 ? -64.658 -36.884 32.518 1.00 24.95 691 SER A O 1
ATOM 5455 N N . THR A 1 692 ? -62.964 -38.249 31.913 1.00 26.11 692 THR A N 1
ATOM 5456 C CA . THR A 1 692 ? -63.532 -39.220 30.929 1.00 26.11 692 THR A CA 1
ATOM 5457 C C . THR A 1 692 ? -62.459 -40.043 30.174 1.00 26.11 692 THR A C 1
ATOM 5459 O O . THR A 1 692 ? -61.584 -39.491 29.521 1.00 26.11 692 THR A O 1
ATOM 5462 N N . LYS A 1 693 ? -62.593 -41.375 30.312 1.00 25.95 693 LYS A N 1
ATOM 5463 C CA . LYS A 1 693 ? -62.248 -42.557 29.474 1.00 25.95 693 LYS A CA 1
ATOM 5464 C C . LYS A 1 693 ? -61.365 -42.409 28.211 1.00 25.95 693 LYS A C 1
ATOM 5466 O O . LYS A 1 693 ? -61.759 -41.701 27.298 1.00 25.95 693 LYS A O 1
ATOM 5471 N N . THR A 1 694 ? -60.339 -43.272 28.078 1.00 25.80 694 THR A N 1
ATOM 5472 C CA . THR A 1 694 ? -60.344 -44.507 27.237 1.00 25.80 694 THR A CA 1
ATOM 5473 C C . THR A 1 694 ? -59.094 -45.389 27.464 1.00 25.80 694 THR A C 1
ATOM 5475 O O . THR A 1 694 ? -58.034 -44.893 27.824 1.00 25.80 694 THR A O 1
ATOM 5478 N N . SER A 1 695 ? -59.294 -46.700 27.277 1.00 23.94 695 SER A N 1
ATOM 5479 C CA . SER A 1 695 ? -58.412 -47.894 27.291 1.00 23.94 695 SER A CA 1
ATOM 5480 C C . SER A 1 695 ? -57.037 -47.749 26.589 1.00 23.94 695 SER A C 1
ATOM 5482 O O . SER A 1 695 ? -56.906 -46.869 25.753 1.00 23.94 695 SER A O 1
ATOM 5484 N N . SER A 1 696 ? -55.980 -48.560 26.767 1.00 26.05 696 SER A N 1
ATOM 5485 C CA . SER A 1 696 ? -55.800 -49.966 27.191 1.00 26.05 696 SER A CA 1
ATOM 5486 C C . SER A 1 696 ? -54.301 -50.302 27.428 1.00 26.05 696 SER A C 1
ATOM 5488 O O . SER A 1 696 ? -53.423 -49.670 26.849 1.00 26.05 696 SER A O 1
ATOM 5490 N N . THR A 1 697 ? -54.066 -51.419 28.144 1.00 26.64 697 THR A N 1
ATOM 5491 C CA . THR A 1 697 ? -52.954 -52.411 28.034 1.00 26.64 697 THR A CA 1
ATOM 5492 C C . THR A 1 697 ? -51.550 -52.170 28.641 1.00 26.64 697 THR A C 1
ATOM 5494 O O . THR A 1 697 ? -50.710 -51.494 28.068 1.00 26.64 697 THR A O 1
ATOM 5497 N N . PHE A 1 698 ? -51.321 -52.891 29.756 1.00 24.91 698 PHE A N 1
ATOM 5498 C CA . PHE A 1 698 ? -50.247 -53.868 30.065 1.00 24.91 698 PHE A CA 1
ATOM 5499 C C . PHE A 1 698 ? -48.744 -53.509 29.981 1.00 24.91 698 PHE A C 1
ATOM 5501 O O . PHE A 1 698 ? -48.210 -53.208 28.922 1.00 24.91 698 PHE A O 1
ATOM 5508 N N . GLY A 1 699 ? -48.037 -53.763 31.097 1.00 24.94 699 GLY A N 1
ATOM 5509 C CA . GLY A 1 699 ? -46.578 -53.954 31.163 1.00 24.94 699 GLY A CA 1
ATOM 5510 C C . GLY A 1 699 ? -46.024 -53.928 32.598 1.00 24.94 699 GLY A C 1
ATOM 5511 O O . GLY A 1 699 ? -45.974 -52.874 33.217 1.00 24.94 699 GLY A O 1
ATOM 5512 N N . GLN A 1 700 ? -45.652 -55.093 33.134 1.00 25.41 700 GLN A N 1
ATOM 5513 C CA . GLN A 1 700 ? -45.239 -55.377 34.520 1.00 25.41 700 GLN A CA 1
ATOM 5514 C C . GLN A 1 700 ? -43.759 -55.082 34.863 1.00 25.41 700 GLN A C 1
ATOM 5516 O O . GLN A 1 700 ? -42.878 -55.275 34.033 1.00 25.41 700 GLN A O 1
ATOM 5521 N N . SER A 1 701 ? -43.525 -54.883 36.176 1.00 25.27 701 SER A N 1
ATOM 5522 C CA . SER A 1 701 ? -42.313 -55.206 36.980 1.00 25.27 701 SER A CA 1
ATOM 5523 C C . SER A 1 701 ? -41.075 -54.302 36.793 1.00 25.27 701 SER A C 1
ATOM 5525 O O . SER A 1 701 ? -40.866 -53.756 35.724 1.00 25.27 701 SER A O 1
ATOM 5527 N N . SER A 1 702 ? -40.210 -54.043 37.781 1.00 26.06 702 SER A N 1
ATOM 5528 C CA . SER A 1 702 ? -39.897 -54.748 39.032 1.00 26.06 702 SER A CA 1
ATOM 5529 C C . SER A 1 702 ? -39.240 -53.810 40.065 1.00 26.06 702 SER A C 1
ATOM 5531 O O . SER A 1 702 ? -38.501 -52.891 39.724 1.00 26.06 702 SER A O 1
ATOM 5533 N N . SER A 1 703 ? -39.488 -54.112 41.338 1.00 24.67 703 SER A N 1
ATOM 5534 C CA . SER A 1 703 ? -38.868 -53.603 42.570 1.00 24.67 703 SER A CA 1
ATOM 5535 C C . SER A 1 703 ? -37.370 -53.906 42.722 1.00 24.67 703 SER A C 1
ATOM 5537 O O . SER A 1 703 ? -36.936 -54.914 42.180 1.00 24.67 703 SER A O 1
ATOM 5539 N N . ILE A 1 704 ? -36.666 -53.130 43.569 1.00 26.47 704 ILE A N 1
ATOM 5540 C CA . ILE A 1 704 ? -35.578 -53.476 44.537 1.00 26.47 704 ILE A CA 1
ATOM 5541 C C . ILE A 1 704 ? -35.182 -52.116 45.189 1.00 26.47 704 ILE A C 1
ATOM 5543 O O . ILE A 1 704 ? -34.856 -51.182 44.469 1.00 26.47 704 ILE A O 1
ATOM 5547 N N . GLY A 1 705 ? -35.435 -51.797 46.474 1.00 23.70 705 GLY A N 1
ATOM 5548 C CA . GLY A 1 705 ? -34.779 -52.300 47.702 1.00 23.70 705 GLY A CA 1
ATOM 5549 C C . GLY A 1 705 ? -33.300 -51.860 47.735 1.00 23.70 705 GLY A C 1
ATOM 5550 O O . GLY A 1 705 ? -32.573 -52.222 46.837 1.00 23.70 705 GLY A O 1
ATOM 5551 N N . SER A 1 706 ? -32.705 -51.110 48.666 1.00 25.92 706 SER A N 1
ATOM 5552 C CA . SER A 1 706 ? -32.914 -50.998 50.107 1.00 25.92 706 SER A CA 1
ATOM 5553 C C . SER A 1 706 ? -31.839 -50.085 50.745 1.00 25.92 706 SER A C 1
ATOM 5555 O O . SER A 1 706 ? -30.683 -50.136 50.345 1.00 25.92 706 SER A O 1
ATOM 5557 N N . LYS A 1 707 ? -32.248 -49.402 51.827 1.00 27.38 707 LYS A N 1
ATOM 5558 C CA . LYS A 1 707 ? -31.555 -49.142 53.116 1.00 27.38 707 LYS A CA 1
ATOM 5559 C C . LYS A 1 707 ? -30.371 -48.157 53.252 1.00 27.38 707 LYS A C 1
ATOM 5561 O O . LYS A 1 707 ? -29.281 -48.335 52.727 1.00 27.38 707 LYS A O 1
ATOM 5566 N N . LEU A 1 708 ? -30.631 -47.203 54.157 1.00 25.89 708 LEU A N 1
ATOM 5567 C CA . LEU A 1 708 ? -29.732 -46.344 54.932 1.00 25.89 708 LEU A CA 1
ATOM 5568 C C . LEU A 1 708 ? -28.723 -47.114 55.805 1.00 25.89 708 LEU A C 1
ATOM 5570 O O . LEU A 1 708 ? -29.086 -48.117 56.424 1.00 25.89 708 LEU A O 1
ATOM 5574 N N . HIS A 1 709 ? -27.564 -46.489 56.049 1.00 24.77 709 HIS A N 1
ATOM 5575 C CA . HIS A 1 709 ? -26.851 -46.584 57.328 1.00 24.77 709 HIS A CA 1
ATOM 5576 C C . HIS A 1 709 ? -26.190 -45.251 57.728 1.00 24.77 709 HIS A C 1
ATOM 5578 O O . HIS A 1 709 ? -25.400 -44.680 56.982 1.00 24.77 709 HIS A O 1
ATOM 5584 N N . LEU A 1 710 ? -26.552 -44.785 58.927 1.00 24.11 710 LEU A N 1
ATOM 5585 C CA . LEU A 1 710 ? -25.923 -43.727 59.720 1.00 24.11 710 LEU A CA 1
ATOM 5586 C C . LEU A 1 710 ? -24.792 -44.336 60.562 1.00 24.11 710 LEU A C 1
ATOM 5588 O O . LEU A 1 710 ? -24.958 -45.434 61.095 1.00 24.11 710 LEU A O 1
ATOM 5592 N N . LYS A 1 711 ? -23.694 -43.598 60.753 1.00 24.16 711 LYS A N 1
ATOM 5593 C CA . LYS A 1 711 ? -22.739 -43.820 61.850 1.00 24.16 711 LYS A CA 1
ATOM 5594 C C . LYS A 1 711 ? -22.111 -42.493 62.284 1.00 24.16 711 LYS A C 1
ATOM 5596 O O . LYS A 1 711 ? -21.401 -41.859 61.510 1.00 24.16 711 LYS A O 1
ATOM 5601 N N . GLU A 1 712 ? -22.397 -42.106 63.523 1.00 26.45 712 GLU A N 1
ATOM 5602 C CA . GLU A 1 712 ? -21.650 -41.130 64.324 1.00 26.45 712 GLU A CA 1
ATOM 5603 C C . GLU A 1 712 ? -20.318 -41.732 64.796 1.00 26.45 712 GLU A C 1
ATOM 5605 O O . GLU A 1 712 ? -20.295 -42.916 65.136 1.00 26.45 712 GLU A O 1
ATOM 5610 N N . VAL A 1 713 ? -19.263 -40.913 64.938 1.00 25.86 713 VAL A N 1
ATOM 5611 C CA . VAL A 1 713 ? -18.199 -41.112 65.946 1.00 25.86 713 VAL A CA 1
ATOM 5612 C C . VAL A 1 713 ? -17.681 -39.759 66.479 1.00 25.86 713 VAL A C 1
ATOM 5614 O O . VAL A 1 713 ? -17.497 -38.802 65.735 1.00 25.86 713 VAL A O 1
ATOM 5617 N N . LYS A 1 714 ? -17.487 -39.781 67.803 1.00 27.67 714 LYS A N 1
ATOM 5618 C CA . LYS A 1 714 ? -17.094 -38.830 68.859 1.00 27.67 714 LYS A CA 1
ATOM 5619 C C . LYS A 1 714 ? -15.812 -37.970 68.737 1.00 27.67 714 LYS A C 1
ATOM 5621 O O . LYS A 1 714 ? -14.851 -38.332 68.072 1.00 27.67 714 LYS A O 1
ATOM 5626 N N . ASN A 1 715 ? -15.862 -36.913 69.566 1.00 27.70 715 ASN A N 1
ATOM 5627 C CA . ASN A 1 715 ? -14.873 -36.012 70.197 1.00 27.70 715 ASN A CA 1
ATOM 5628 C C . ASN A 1 715 ? -13.431 -36.493 70.475 1.00 27.70 715 ASN A C 1
ATOM 5630 O O . ASN A 1 715 ? -13.205 -37.658 70.799 1.00 27.70 715 ASN A O 1
ATOM 5634 N N . GLY A 1 716 ? -12.530 -35.500 70.562 1.00 24.81 716 GLY A N 1
ATOM 5635 C CA . GLY A 1 716 ? -11.291 -35.489 71.355 1.00 24.81 716 GLY A CA 1
ATOM 5636 C C . GLY A 1 716 ? -10.759 -34.052 71.546 1.00 24.81 716 GLY A C 1
ATOM 5637 O O . GLY A 1 716 ? -10.652 -33.316 70.566 1.00 24.81 716 GLY A O 1
ATOM 5638 N N . ASP A 1 717 ? -10.498 -33.675 72.801 1.00 27.98 717 ASP A N 1
ATOM 5639 C CA . ASP A 1 717 ? -10.030 -32.374 73.324 1.00 27.98 717 ASP A CA 1
ATOM 5640 C C . ASP A 1 717 ? -8.519 -32.106 73.099 1.00 27.98 717 ASP A C 1
ATOM 5642 O O . ASP A 1 717 ? -7.758 -33.058 72.945 1.00 27.98 717 ASP A O 1
ATOM 5646 N N . ASP A 1 718 ? -8.081 -30.828 73.084 1.00 28.25 718 ASP A N 1
ATOM 5647 C CA . ASP A 1 718 ? -7.191 -30.219 74.114 1.00 28.25 718 ASP A CA 1
ATOM 5648 C C . ASP A 1 718 ? -6.468 -28.894 73.725 1.00 28.25 718 ASP A C 1
ATOM 5650 O O . ASP A 1 718 ? -6.003 -28.708 72.602 1.00 28.25 718 ASP A O 1
ATOM 5654 N N . ALA A 1 719 ? -6.312 -28.043 74.764 1.00 26.64 719 ALA A N 1
ATOM 5655 C CA . ALA A 1 719 ? -5.374 -26.917 75.022 1.00 26.64 719 ALA A CA 1
ATOM 5656 C C . ALA A 1 719 ? -5.535 -25.576 74.239 1.00 26.64 719 ALA A C 1
ATOM 5658 O O . ALA A 1 719 ? -5.381 -25.541 73.027 1.00 26.64 719 ALA A O 1
ATOM 5659 N N . VAL A 1 720 ? -5.904 -24.394 74.786 1.00 27.44 720 VAL A N 1
ATOM 5660 C CA . VAL A 1 720 ? -5.562 -23.567 75.987 1.00 27.44 720 VAL A CA 1
ATOM 5661 C C . VAL A 1 720 ? -4.566 -22.410 75.689 1.00 27.44 720 VAL A C 1
ATOM 5663 O O . VAL A 1 720 ? -3.368 -22.614 75.558 1.00 27.44 720 VAL A O 1
ATOM 5666 N N . VAL A 1 721 ? -5.135 -21.187 75.713 1.00 26.88 721 VAL A N 1
ATOM 5667 C CA . VAL A 1 721 ? -4.635 -19.860 76.183 1.00 26.88 721 VAL A CA 1
ATOM 5668 C C . VAL A 1 721 ? -3.745 -18.959 75.301 1.00 26.88 721 VAL A C 1
ATOM 5670 O O . VAL A 1 721 ? -2.614 -19.271 74.953 1.00 26.88 721 VAL A O 1
ATOM 5673 N N . GLY A 1 722 ? -4.247 -17.725 75.114 1.00 24.45 722 GLY A N 1
ATOM 5674 C CA . GLY A 1 722 ? -3.493 -16.519 74.751 1.00 24.45 722 GLY A CA 1
ATOM 5675 C C . GLY A 1 722 ? -4.396 -15.288 74.561 1.00 24.45 722 GLY A C 1
ATOM 5676 O O . GLY A 1 722 ? -4.789 -14.974 73.444 1.00 24.45 722 GLY A O 1
ATOM 5677 N N . LEU A 1 723 ? -4.757 -14.610 75.658 1.00 25.80 723 LEU A N 1
ATOM 5678 C CA . LEU A 1 723 ? -5.518 -13.347 75.691 1.00 25.80 723 LEU A CA 1
ATOM 5679 C C . LEU A 1 723 ? -4.695 -12.159 75.152 1.00 25.80 723 LEU A C 1
ATOM 5681 O O . LEU A 1 723 ? -3.540 -11.987 75.530 1.00 25.80 723 LEU A O 1
ATOM 5685 N N . GLY A 1 724 ? -5.327 -11.277 74.368 1.00 24.09 724 GLY A N 1
ATOM 5686 C CA . GLY A 1 724 ? -4.776 -9.974 73.969 1.00 24.09 724 GLY A CA 1
ATOM 5687 C C . GLY A 1 724 ? -5.842 -9.074 73.335 1.00 24.09 724 GLY A C 1
ATOM 5688 O O . GLY A 1 724 ? -6.419 -9.412 72.309 1.00 24.09 724 GLY A O 1
ATOM 5689 N N . GLY A 1 725 ? -6.164 -7.965 74.000 1.00 24.45 725 GLY A N 1
ATOM 5690 C CA . GLY A 1 725 ? -7.380 -7.176 73.806 1.00 24.45 725 GLY A CA 1
ATOM 5691 C C . GLY A 1 725 ? -7.413 -6.169 72.646 1.00 24.45 725 GLY A C 1
ATOM 5692 O O . GLY A 1 725 ? -6.415 -5.567 72.277 1.00 24.45 725 GLY A O 1
ATOM 5693 N N . LYS A 1 726 ? -8.653 -5.963 72.177 1.00 25.45 726 LYS A N 1
ATOM 5694 C CA . LYS A 1 726 ? -9.329 -4.736 71.700 1.00 25.45 726 LYS A CA 1
ATOM 5695 C C . LYS A 1 726 ? -8.592 -3.764 70.760 1.00 25.45 726 LYS A C 1
ATOM 5697 O O . LYS A 1 726 ? -7.772 -2.954 71.168 1.00 25.45 726 LYS A O 1
ATOM 5702 N N . GLY A 1 727 ? -9.146 -3.679 69.548 1.00 23.83 727 GLY A N 1
ATOM 5703 C CA . GLY A 1 727 ? -9.081 -2.515 68.664 1.00 23.83 727 GLY A CA 1
ATOM 5704 C C . GLY A 1 727 ? -10.005 -2.685 67.455 1.00 23.83 727 GLY A C 1
ATOM 5705 O O . GLY A 1 727 ? -9.527 -2.883 66.346 1.00 23.83 727 GLY A O 1
ATOM 5706 N N . HIS A 1 728 ? -11.330 -2.675 67.656 1.00 23.36 728 HIS A N 1
ATOM 5707 C CA . HIS A 1 728 ? -12.302 -2.714 66.553 1.00 23.36 728 HIS A CA 1
ATOM 5708 C C . HIS A 1 728 ? -12.235 -1.403 65.749 1.00 23.36 728 HIS A C 1
ATOM 5710 O O . HIS A 1 728 ? -12.781 -0.382 66.164 1.00 23.36 728 HIS A O 1
ATOM 5716 N N . ARG A 1 729 ? -11.573 -1.435 64.587 1.00 25.20 729 ARG A N 1
ATOM 5717 C CA . ARG A 1 729 ? -11.847 -0.503 63.486 1.00 25.20 729 ARG A CA 1
ATOM 5718 C C . ARG A 1 729 ? -12.933 -1.126 62.619 1.00 25.20 729 ARG A C 1
ATOM 5720 O O . ARG A 1 729 ? -12.803 -2.275 62.208 1.00 25.20 729 ARG A O 1
ATOM 5727 N N . ASN A 1 730 ? -13.982 -0.356 62.345 1.00 25.73 730 ASN A N 1
ATOM 5728 C CA . ASN A 1 730 ? -14.987 -0.666 61.334 1.00 25.73 730 ASN A CA 1
ATOM 5729 C C . ASN A 1 730 ? -14.314 -0.764 59.955 1.00 25.73 730 ASN A C 1
ATOM 5731 O O . ASN A 1 730 ? -14.174 0.235 59.251 1.00 25.73 730 ASN A O 1
ATOM 5735 N N . GLU A 1 731 ? -13.908 -1.966 59.560 1.00 24.28 731 GLU A N 1
ATOM 5736 C CA . GLU A 1 731 ? -13.721 -2.305 58.155 1.00 24.28 731 GLU A CA 1
ATOM 5737 C C . GLU A 1 731 ? -15.081 -2.732 57.597 1.00 24.28 731 GLU A C 1
ATOM 5739 O O . GLU A 1 731 ? -15.609 -3.791 57.931 1.00 24.28 731 GLU A O 1
ATOM 5744 N N . MET A 1 732 ? -15.667 -1.891 56.738 1.00 22.84 732 MET A N 1
ATOM 5745 C CA . MET A 1 732 ? -16.711 -2.333 55.815 1.00 22.84 732 MET A CA 1
ATOM 5746 C C . MET A 1 732 ? -16.109 -3.415 54.914 1.00 22.84 732 MET A C 1
ATOM 5748 O O . MET A 1 732 ? -15.471 -3.131 53.899 1.00 22.84 732 MET A O 1
ATOM 5752 N N . ILE A 1 733 ? -16.313 -4.670 55.302 1.00 23.20 733 ILE A N 1
ATOM 5753 C CA . ILE A 1 733 ? -16.055 -5.838 54.472 1.00 23.20 733 ILE A CA 1
ATOM 5754 C C . ILE A 1 733 ? -16.917 -5.678 53.217 1.00 23.20 733 ILE A C 1
ATOM 5756 O O . ILE A 1 733 ? -18.140 -5.790 53.259 1.00 23.20 733 ILE A O 1
ATOM 5760 N N . THR A 1 734 ? -16.283 -5.390 52.080 1.00 26.28 734 THR A N 1
ATOM 5761 C CA . THR A 1 734 ? -16.948 -5.476 50.778 1.00 26.28 734 THR A CA 1
ATOM 5762 C C . THR A 1 734 ? -17.097 -6.958 50.461 1.00 26.28 734 THR A C 1
ATOM 5764 O O . THR A 1 734 ? -16.179 -7.603 49.953 1.00 26.28 734 THR A O 1
ATOM 5767 N N . ILE A 1 735 ? -18.240 -7.518 50.850 1.00 25.30 735 ILE A N 1
ATOM 5768 C CA . ILE A 1 735 ? -18.601 -8.910 50.614 1.00 25.30 735 ILE A CA 1
ATOM 5769 C C . ILE A 1 735 ? -18.803 -9.092 49.102 1.00 25.30 735 ILE A C 1
ATOM 5771 O O . ILE A 1 735 ? -19.872 -8.836 48.556 1.00 25.30 735 ILE A O 1
ATOM 5775 N N . ALA A 1 736 ? -17.764 -9.548 48.404 1.00 29.88 736 ALA A N 1
ATOM 5776 C CA . ALA A 1 736 ? -17.901 -10.162 47.088 1.00 29.88 736 ALA A CA 1
ATOM 5777 C C . ALA A 1 736 ? -18.347 -11.618 47.283 1.00 29.88 736 ALA A C 1
ATOM 5779 O O . ALA A 1 736 ? -17.579 -12.556 47.086 1.00 29.88 736 ALA A O 1
ATOM 5780 N N . SER A 1 737 ? -19.584 -11.803 47.736 1.00 28.98 737 SER A N 1
ATOM 5781 C CA . SER A 1 737 ? -20.224 -13.110 47.760 1.00 28.98 737 SER A CA 1
ATOM 5782 C C . SER A 1 737 ? -21.193 -13.193 46.593 1.00 28.98 737 SER A C 1
ATOM 5784 O O . SER A 1 737 ? -22.161 -12.435 46.528 1.00 28.98 737 SER A O 1
ATOM 5786 N N . TYR A 1 738 ? -20.967 -14.150 45.702 1.00 32.69 738 TYR A N 1
ATOM 5787 C CA . TYR A 1 738 ? -22.032 -14.720 44.888 1.00 32.69 738 TYR A CA 1
ATOM 5788 C C . TYR A 1 738 ? -23.030 -15.424 45.830 1.00 32.69 738 TYR A C 1
ATOM 5790 O O . TYR A 1 738 ? -22.988 -16.639 45.997 1.00 32.69 738 TYR A O 1
ATOM 5798 N N . TYR A 1 739 ? -23.900 -14.663 46.501 1.00 25.62 739 TYR A N 1
ATOM 5799 C CA . TYR A 1 739 ? -25.073 -15.221 47.172 1.00 25.62 739 TYR A CA 1
ATOM 5800 C C . TYR A 1 739 ? -26.244 -15.174 46.200 1.00 25.62 739 TYR A C 1
ATOM 5802 O O . TYR A 1 739 ? -26.741 -14.117 45.830 1.00 25.62 739 TYR A O 1
ATOM 5810 N N . GLY A 1 740 ? -26.628 -16.369 45.762 1.00 27.92 740 GLY A N 1
ATOM 5811 C CA . GLY A 1 740 ? -27.690 -16.616 44.799 1.00 27.92 740 GLY A CA 1
ATOM 5812 C C . GLY A 1 740 ? -27.303 -17.778 43.897 1.00 27.92 740 GLY A C 1
ATOM 5813 O O . GLY A 1 740 ? -26.986 -17.563 42.734 1.00 27.92 740 GLY A O 1
ATOM 5814 N N . LYS A 1 741 ? -27.282 -19.002 44.445 1.00 25.23 741 LYS A N 1
ATOM 5815 C CA . LYS A 1 741 ? -27.085 -20.244 43.679 1.00 25.23 741 LYS A CA 1
ATOM 5816 C C . LYS A 1 741 ? -27.978 -20.236 42.420 1.00 25.23 741 LYS A C 1
ATOM 5818 O O . LYS A 1 741 ? -29.202 -20.252 42.567 1.00 25.23 741 LYS A O 1
ATOM 5823 N N . PRO A 1 742 ? -27.440 -20.317 41.192 1.00 28.67 742 PRO A N 1
ATOM 5824 C CA . PRO A 1 742 ? -28.023 -21.210 40.212 1.00 28.67 742 PRO A CA 1
ATOM 5825 C C . PRO A 1 742 ? -27.573 -22.612 40.623 1.00 28.67 742 PRO A C 1
ATOM 5827 O O . PRO A 1 742 ? -26.377 -22.883 40.719 1.00 28.67 742 PRO A O 1
A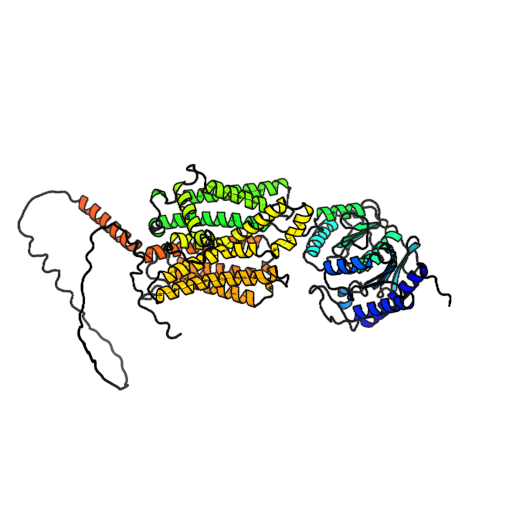TOM 5830 N N . GLU A 1 743 ? -28.517 -23.487 40.955 1.00 27.91 743 GLU A N 1
ATOM 5831 C CA . GLU A 1 743 ? -28.206 -24.905 41.099 1.00 27.91 743 GLU A CA 1
ATOM 5832 C C . GLU A 1 743 ? -27.383 -25.367 39.895 1.00 27.91 743 GLU A C 1
ATOM 5834 O O . GLU A 1 743 ? -27.667 -25.014 38.748 1.00 27.91 743 GLU A O 1
ATOM 5839 N N . ALA A 1 744 ? -26.310 -26.088 40.204 1.00 28.58 744 ALA A N 1
ATOM 5840 C CA . ALA A 1 744 ? -25.404 -26.672 39.242 1.00 28.58 744 ALA A CA 1
ATOM 5841 C C . ALA A 1 744 ? -26.187 -27.423 38.157 1.00 28.58 744 ALA A C 1
ATOM 5843 O O . ALA A 1 744 ? -26.984 -28.305 38.467 1.00 28.58 744 ALA A O 1
ATOM 5844 N N . ILE A 1 745 ? -25.927 -27.109 36.887 1.00 27.84 745 ILE A N 1
ATOM 5845 C CA . ILE A 1 745 ? -26.397 -27.922 35.765 1.00 27.84 745 ILE A CA 1
ATOM 5846 C C . ILE A 1 745 ? -25.173 -28.488 35.051 1.00 27.84 745 ILE A C 1
ATOM 5848 O O . ILE A 1 745 ? -24.499 -27.813 34.279 1.00 27.84 745 ILE A O 1
ATOM 5852 N N . LEU A 1 746 ? -24.884 -29.734 35.430 1.00 25.81 746 LEU A N 1
ATOM 5853 C CA . LEU A 1 746 ? -24.612 -30.879 34.561 1.00 25.81 746 LEU A CA 1
ATOM 5854 C C . LEU A 1 746 ? -24.051 -30.547 33.170 1.00 25.81 746 LEU A C 1
ATOM 5856 O O . LEU A 1 746 ? -24.791 -30.389 32.201 1.00 25.81 746 LEU A O 1
ATOM 5860 N N . VAL A 1 747 ? -22.725 -30.620 33.054 1.00 26.34 747 VAL A N 1
ATOM 5861 C CA . VAL A 1 747 ? -22.096 -31.142 31.837 1.00 26.34 747 VAL A CA 1
ATOM 5862 C C . VAL A 1 747 ? -22.249 -32.662 31.891 1.00 26.34 747 VAL A C 1
ATOM 5864 O O . VAL A 1 747 ? -21.377 -33.379 32.370 1.00 26.34 747 VAL A O 1
ATOM 5867 N N . SER A 1 748 ? -23.404 -33.166 31.467 1.00 27.28 748 SER A N 1
ATOM 5868 C CA . SER A 1 748 ? -23.535 -34.570 31.088 1.00 27.28 748 SER A CA 1
ATOM 5869 C C . SER A 1 748 ? -24.586 -34.710 29.994 1.00 27.28 748 SER A C 1
ATOM 5871 O O . SER A 1 748 ? -25.769 -34.489 30.249 1.00 27.28 748 SER A O 1
ATOM 5873 N N . LYS A 1 749 ? -24.112 -35.147 28.823 1.00 28.88 749 LYS A N 1
ATOM 5874 C CA . LYS A 1 749 ? -24.853 -35.557 27.621 1.00 28.88 749 LYS A CA 1
ATOM 5875 C C . LYS A 1 749 ? -25.518 -34.433 26.823 1.00 28.88 749 LYS A C 1
ATOM 5877 O O . LYS A 1 749 ? -26.701 -34.175 27.010 1.00 28.88 749 LYS A O 1
ATOM 5882 N N . TRP A 1 750 ? -24.753 -33.867 25.890 1.00 28.22 750 TRP A N 1
ATOM 5883 C CA . TRP A 1 750 ? -25.086 -33.830 24.460 1.00 28.22 750 TRP A CA 1
ATOM 5884 C C . TRP A 1 750 ? -23.813 -34.071 23.660 1.00 28.22 750 TRP A C 1
ATOM 5886 O O . TRP A 1 750 ? -22.770 -33.520 24.083 1.00 28.22 750 TRP A O 1
#

InterPro domains:
  IPR000760 Inositol monophosphatase-like [PF00459] (10-275)
  IPR000760 Inositol monophosphatase-like [PR00377] (45-65)
  IPR000760 Inositol monophosphatase-like [PR00377] (67-83)
  IPR000760 Inositol monophosphatase-like [PR00377] (98-114)
  IPR000760 Inositol monophosphatase-like [PR00377] (147-170)
  IPR000760 Inositol monophosphatase-like [PR00377] (193-214)
  IPR000760 Inositol monophosphatase-like [PR00377] (224-248)
  IPR004342 EXS, C-terminal [PF03124] (291-637)
  IPR004342 EXS, C-terminal [PS51380] (465-665)
  IPR020550 Inositol monophosphatase, conserved site [PS00630] (227-241)
  IPR020583 Inositol monophosphatase, metal-binding site [PS00629] (98-111)
  IPR033942 Inositol monophosphatase [cd01639] (27-262)

Nearest PDB structures (foldseek):
  3lv0-assembly1_A  TM=9.314E-01  e=2.494E-19  Bartonella henselae
  2pcr-assembly1_D  TM=9.315E-01  e=3.711E-16  Aquifex aeolicus VF5
  2pcr-assembly1_C  TM=9.304E-01  e=3.995E-15  Aquifex aeolicus VF5
  5zon-assembly1_B  TM=8.566E-01  e=3.883E-13  Mycobacterium tuberculosis H37Rv
  5zon-assembly2_D  TM=8.544E-01  e=3.256E-13  Mycobacterium tuberculosis H37Rv

Foldseek 3Di:
DDLDPLPDLVVVQVLQQVLFVVLLVLLVVCLVVDDFPDAAPDPQRTDTPSQVVSVVSSCVSNCVNNVPAAEDEPVVFHDDLVRLLVSCVVRQQDQKYKFWRSWFQSVCSNVVNQQIWTWIFIDGRQHTAKIWIARSVVRWIWIDGPPPFIDTVNHHAAAAADAFLQAWEEEEEQDDDPLQRVLSVLLQVVSCVGYPYYDYSRGQQVRLSCRLRHVTFKYWGAQAHLNSPRNSQRSLVRNQKAKAALQRHHDTNSGGTIIIGSPHHCNRVVSSVSSVVSVSHARFDPLLLLLLLLVLVLLLLLLVLVLQVVCVVLVFPLCVLLVHDPLQDAHSVLSNVVSVVLVVLSCCLVVVVVVVPPDDPDGDDDLSLVVSVVSVVVVVCQLPPPDCRSRNSNSVVVVVLVVVLCVCVPPVDPDQDQDAQRVNNVLVLVLVLLSLSNQLSNQLSVVLVVCVVPDDPVVSSVCNPQVSLQDCRSLVSSLSSLVSQLSNLVSVLVVDPDPVVNVVSNLSSVLSVLVNVLSCLQSVCSNVVHDHCLPPPVSLVSLVVSLVSVLCCLQCPQLVWQDDDDDDPDPGGDPDDSDPPPVVSVVLSVLLSVLSCLSSVCSDPVLVPDPVSSSVNSSSSSVNSSSSSNSRSVVSSVLVVVVVVVVVVVVVVVVVVVVVPDDDDDDDDDDDDDPPPPPPPDDDDDDDDDDDDDDDDDDDDDDDDDDDDDDDDDDDDDDDDDDDDDDDDDDPPPPPDSPDDPDDDDPDDD

Solvent-accessible surface area (backbone atoms only — not comparable to full-atom values): 42230 Å² total; per-residue (Å²): 133,83,83,72,64,99,79,46,66,67,59,50,44,55,44,44,50,52,18,32,52,52,23,25,52,51,54,61,72,39,61,90,69,60,57,81,72,50,62,69,79,42,98,81,32,62,45,41,72,61,42,53,51,20,39,51,47,30,50,53,53,40,39,75,78,44,71,87,52,45,79,47,47,59,89,80,48,60,72,54,72,70,42,49,52,53,62,42,67,81,44,42,75,34,69,42,30,36,33,26,20,44,46,36,17,44,64,26,47,62,68,69,40,95,43,38,31,18,29,37,22,36,22,48,57,49,42,67,43,31,13,29,39,27,31,60,84,77,72,42,41,38,40,21,38,68,98,68,32,17,24,51,74,84,40,81,44,39,29,33,80,63,40,42,40,55,66,23,37,33,35,38,55,46,63,84,47,71,76,44,22,54,29,39,50,53,30,49,55,61,46,53,79,47,28,63,39,77,43,73,75,62,25,60,38,63,46,30,44,35,24,13,56,31,78,25,34,24,32,40,41,59,79,48,52,46,37,49,41,48,17,21,48,43,22,20,42,43,15,59,20,40,54,23,27,54,87,63,46,75,66,53,63,85,51,32,29,42,34,38,26,24,63,29,76,48,31,54,64,50,51,35,52,46,39,59,72,45,46,39,88,51,79,75,67,74,49,68,65,44,57,40,32,62,49,33,54,30,53,40,32,40,35,49,15,50,45,47,44,51,33,58,76,68,69,50,63,57,49,66,63,49,69,49,54,86,80,33,61,78,52,31,68,53,40,34,52,52,19,50,51,53,44,49,52,49,50,50,63,54,45,52,59,50,64,76,65,73,81,69,102,66,72,68,92,63,64,34,44,54,54,41,49,51,51,49,50,52,55,49,49,55,54,67,42,89,51,74,66,79,49,41,53,31,35,54,49,50,51,55,44,52,55,58,52,49,43,76,71,72,70,81,51,90,70,76,69,88,69,83,81,52,60,44,46,52,54,51,36,57,54,39,50,59,40,19,65,36,44,18,47,51,46,50,29,51,50,51,51,57,46,62,75,75,50,60,76,76,54,48,61,60,42,55,69,55,54,61,54,47,43,65,60,37,60,51,44,35,38,44,34,36,51,41,48,26,49,53,25,50,44,48,30,72,71,43,83,52,68,70,60,22,51,52,24,50,52,54,20,48,55,28,48,37,49,46,48,35,52,51,56,57,42,47,29,47,54,67,78,46,77,69,56,82,77,37,69,65,46,54,50,39,42,51,51,34,34,54,53,50,47,52,40,43,44,42,68,51,38,48,29,69,49,62,65,84,80,84,83,54,81,52,40,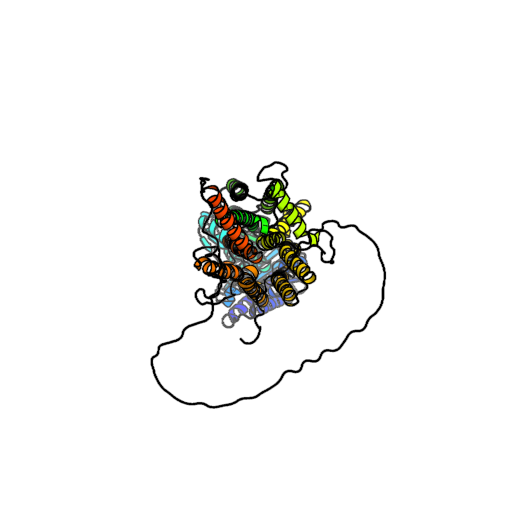42,86,84,72,87,70,79,63,71,67,55,60,58,51,51,54,54,52,46,51,53,51,46,45,52,71,58,53,50,68,40,84,86,54,64,81,43,73,66,48,57,41,49,54,41,47,42,43,29,52,43,50,41,56,47,48,55,47,31,52,52,38,53,37,56,74,68,46,52,63,58,53,51,52,53,53,52,53,49,52,57,50,53,65,55,65,76,70,65,82,92,74,86,87,81,87,87,89,86,88,76,77,82,76,70,79,80,74,84,89,75,88,86,86,83,90,84,92,85,89,83,87,83,85,90,87,84,88,84,90,80,90,82,87,88,85,89,81,90,85,84,91,85,90,87,89,88,90,84,90,82,84,88,80,92,70,91,70,84,76,81,77,88,65,93,77,73,83,73,78,87,78,78,96,70,89,132

pLDDT: mean 77.54, std 23.62, range [22.84, 98.94]

Mean predicted aligned error: 17.03 Å